Protein AF-A0A158PSX0-F1 (afdb_monomer_lite)

Radius of gyration: 42.14 Å; chains: 1; bounding box: 107×104×128 Å

InterPro domains:
  IPR002553 Clathrin/coatomer adaptor, adaptin-like, N-terminal [PF01602] (39-567)
  IPR009028 Coatomer/calthrin adaptor appendage, C-terminal subdomain [SSF55711] (798-900)
  IPR011989 Armadillo-like helical [G3DSA:1.25.10.10] (35-341)
  IPR011989 Armadillo-like helical [G3DSA:1.25.10.10] (358-566)
  IPR012295 TBP domain superfamily [G3DSA:3.30.310.10] (795-906)
  IPR013040 Coatomer, gamma subunit, appendage, Ig-like subdomain [PF08752] (646-793)
  IPR013041 Clathrin adaptor, appendage, Ig-like subdomain superfamily [SSF49348] (638-797)
  IPR016024 Armadillo-type fold [SSF48371] (42-582)
  IPR017106 Coatomer gamma subunit [PTHR10261] (19-898)
  IPR032154 Coatomer subunit gamma, C-terminal [PF16381] (796-896)
  IPR037067 Coatomer, gamma subunit, appendage domain superfamily [G3DSA:2.60.40.1480] (634-794)

Sequence (1135 aa):
MTREDINYNCRLSFNFLEMKRDKKDEENGGGNPFSNLDKTTVLQEARVFNETPINARRCSLILSKLLYLRQQGEAIGRTEATEAFFAVTKLWQSKDSNLRRLVYLAIKEFCDISNDVIIVTSSLTKDMTGREDVYRAPAIRALCCIIDGSMLQAIERYMKQAIVDRNSAVASAALVSSFHLLRKNPEVVRRWANEVQEAVSSDSEMLKIKWMLKKARFSNMVQFHALGLLYHIRSGDRLAVNKLVQKWSKSSLRSPFATCYLIRLATKLIEDDEAGTESPFFQFIESCLRHKCEMVIYEAASAIVRLPRTTSSELSPAISVLQLFCSSPKPALRFAAVRTLNKVSVKHPQAVTSCNVDLEQLITDQNRSIATLAITTLLKTGAESSVERLMKQISTFVNEISDEFKVVVIEAIRSLCSRYPRKHSTLMSFLATMLRDDGGFDYKKSIVDTIIAIIAENSDAKEAGLSHLCEFIEDCEHPVLATRILHLLGREAPTTSSPSRYIRFIYNRVILEATQVRAAAVSALAKFGAQCPDLRPSIQVLLKRCLLDSDDEVRDRATYFLSILETENPHLIANYILNGLQVSVLGLERAVEQYVTNGDYDKPFDLKIVPISALPLSITEVKKPSLSVEIISDKKEERKISRQEIYAEQLSAIPEFVTLGPLFKSSQPVALTDEVTEYSVMCVKHIFPQHVVLQFDCNNTLNDQLLENVYVELEQTPDTEGWLILHTIPLEKLPFGIQSTTYVLLKIPSTNAVTGTFSASLKFKVRDIDPATGEFEGDETYNDVFVLEEVEIMVADHVQPMQRTNFAVSWEQIGDRNENEDTYALSTVHTLQDAVRELIKCIGLGPCERSDHVTEGKNAHLLLLAGVFRGGHEVLAKARLALDSVDKTVTMNFIVSCFTKSFTRYHRIKHSNVEKQSYLKHKMSREGKITLDVTEANAVPSFDNIELALKGFQNNIFEDLKMSASGAKKLKLDCSRKEDFIGENINGSNDSKTISASGSTDSSIIRQKEKECNDSATYPTSCRFCGGMLRAIDKYREDQKLTLQCRNRECMKFNGVTSDKQAKQFLSEMAKPKAPHIDYGWYLSDPVKHSYGIFASHDSSDSEVDRSNVNVRPIIQDGNIMLRVFGQKRLVRLL

Foldseek 3Di:
DPPPVVVVVVVVVVVVVVVPDDDDDPPDDDDDPQPDDDPVVLLVQLCLLVDPPRDLVSNLVSLVNVVVCVVVVHDDAQVSLQVSLVSLLSLLVDPDLSSLLSSLVSLLSSLVSYPPSCVCLVVLLCQLPDPDPSRNLSSLQSNLSNDAPVCCVVCLVSLLCQCQDPDLSSNLSSLVSLVVVCVRPVPSSLVSLVSLVCQLVPPPPDDPDDDPDPRVVSSLSSNLSSLVSNCVSCVVPLVSLVVSLVVCLVVPGPRLNNLLVSLVSLLVNCVVVVPPCVDSSNVSLLVQCPDPDLSSVLSSLLSQLVHPPDDLVSNQSSLVSLLVQLPDPDVVSVLSSLVSLLSSLVVPLQSNLVSLVSLVVQCPPPDLSSNLSSLLSCLSNPDPVCVLVSLVSVLVCLVVDALVSLLSNLVSLLVSCLVPVVCLVSSLVSLLVVLPDDHDDVSNVSSLVSLVSNCVNDVVSVVVSLVSLLVCLVDPPDLVSLLLSLLVLLQRLLVDPCSPVSLVSLLVQLPPHDPSNVLSSLLSLLSNLLSPVVCVVVSLVSLVVQCPDPDPSSNVSSVVSNVQSVVVDNVSSCVPRQDADFFDPVQVVVQVVCVVVVPPPVDDRDCLLTAGHLDRPSDDDPPDDPPDPDPDDPPDDDPDDDPQNVVQVVQCVDPVRVPLGGFHDKDPWDWQDDPPDQKTWTWMWTDGLFKIKIKIWIAGQDLFKKWAFKWKDWDFDPLNVFKDWDDKATDGIHHHPDIDIIMTMITDGLALDQKGKIWMKIKTKIFTADSVPRHTPDPDIDIDIHTTHIDIRALLRQKAAHEHSDLPSVVVVQDDPQKDKDKDKQLPDLDPLVVLVVLCVRNNYYWYPPQSDDDPPDQWGKTKTWTAGRPGKIKIKIWIWGQDPPSSIIMIIIMITIRDPDDDPDPPPPPDDDDDDDDDDDDDDDDDDDDDDDDDDDPDPPSVSVVSNVVSSVVRSVVSSVCSRPVDDDDDDDDDDDDDDDDDDDDDDDDDDDDDDDDDDDDDDDDDDDDDDDDDDDDDQAQPVPRAGKAFDDCDDPVRWTWIDGPPPVDPDTRDTHNDPVVVVVRVVPDDDDDDDDDDDDDDDDDDDDDDDPDDDDDDDDPDDDPPPPDWDFDDDPNDTDTDDDDDPVVVVVD

Structure (mmCIF, N/CA/C/O backbone):
data_AF-A0A158PSX0-F1
#
_entry.id   AF-A0A158PSX0-F1
#
loop_
_atom_site.group_PDB
_atom_site.id
_atom_site.type_symbol
_atom_site.label_atom_id
_atom_site.label_alt_id
_atom_site.label_comp_id
_atom_site.label_asym_id
_atom_site.label_entity_id
_atom_site.label_seq_id
_atom_site.pdbx_PDB_ins_code
_atom_site.Cartn_x
_atom_site.Cartn_y
_atom_site.Cartn_z
_atom_site.occupancy
_atom_site.B_iso_or_equiv
_atom_site.auth_seq_id
_atom_site.auth_comp_id
_atom_site.auth_asym_id
_atom_site.auth_atom_id
_atom_site.pdbx_PDB_model_num
ATOM 1 N N . MET A 1 1 ? 17.293 -0.475 -20.024 1.00 29.22 1 MET A N 1
ATOM 2 C CA . MET A 1 1 ? 16.696 -0.212 -21.345 1.00 29.22 1 MET A CA 1
ATOM 3 C C . MET A 1 1 ? 15.699 -1.317 -21.612 1.00 29.22 1 MET A C 1
ATOM 5 O O . MET A 1 1 ? 16.102 -2.441 -21.907 1.00 29.22 1 MET A O 1
ATOM 9 N N . THR A 1 2 ? 14.421 -1.028 -21.395 1.00 22.58 2 THR A N 1
ATOM 10 C CA . THR A 1 2 ? 13.324 -1.911 -21.810 1.00 22.58 2 THR A CA 1
ATOM 11 C C . THR A 1 2 ? 13.070 -1.725 -23.311 1.00 22.58 2 THR A C 1
ATOM 13 O O . THR A 1 2 ? 13.724 -0.919 -23.976 1.00 22.58 2 THR A O 1
ATOM 16 N N . ARG A 1 3 ? 12.153 -2.514 -23.880 1.00 22.44 3 ARG A N 1
ATOM 17 C CA . ARG A 1 3 ? 11.848 -2.520 -25.324 1.00 22.44 3 ARG A CA 1
ATOM 18 C C . ARG A 1 3 ? 11.277 -1.176 -25.823 1.00 22.44 3 ARG A C 1
ATOM 20 O O . ARG A 1 3 ? 11.329 -0.897 -27.015 1.00 22.44 3 ARG A O 1
ATOM 27 N N . GLU A 1 4 ? 10.776 -0.346 -24.909 1.00 24.80 4 GLU A N 1
ATOM 28 C CA . GLU A 1 4 ? 10.040 0.896 -25.175 1.00 24.80 4 GLU A CA 1
ATOM 29 C C . GLU A 1 4 ? 10.957 2.107 -25.422 1.00 24.80 4 GLU A C 1
ATOM 31 O O . GLU A 1 4 ? 10.707 2.875 -26.353 1.00 24.80 4 GLU A O 1
ATOM 36 N N . ASP A 1 5 ? 12.070 2.231 -24.681 1.00 25.22 5 ASP A N 1
ATOM 37 C CA . ASP A 1 5 ? 13.040 3.340 -24.808 1.00 25.22 5 ASP A CA 1
ATOM 38 C C . ASP A 1 5 ? 13.594 3.486 -26.243 1.00 25.22 5 ASP A C 1
ATOM 40 O O . ASP A 1 5 ? 13.945 4.577 -26.700 1.00 25.22 5 ASP A O 1
ATOM 44 N N . ILE A 1 6 ? 13.698 2.368 -26.968 1.00 31.47 6 ILE A N 1
ATOM 45 C CA . ILE A 1 6 ? 14.295 2.304 -28.309 1.00 31.47 6 ILE A CA 1
ATOM 46 C C . ILE A 1 6 ? 13.273 2.690 -29.393 1.00 31.47 6 ILE A C 1
ATOM 48 O O . ILE A 1 6 ? 13.638 3.367 -30.360 1.00 31.47 6 ILE A O 1
ATOM 52 N N . ASN A 1 7 ? 11.989 2.358 -29.213 1.00 26.84 7 ASN A N 1
ATOM 53 C CA . ASN A 1 7 ? 10.926 2.707 -30.165 1.00 26.84 7 ASN A CA 1
ATOM 54 C C . ASN A 1 7 ? 10.713 4.228 -30.279 1.00 26.84 7 ASN A C 1
ATOM 56 O O . ASN A 1 7 ? 10.359 4.727 -31.351 1.00 26.84 7 ASN A O 1
ATOM 60 N N . TYR A 1 8 ? 11.030 4.995 -29.230 1.00 27.66 8 TYR A N 1
ATOM 61 C CA . TYR A 1 8 ? 10.954 6.461 -29.256 1.00 27.66 8 TYR A CA 1
ATOM 62 C C . TYR A 1 8 ? 11.881 7.114 -30.306 1.00 27.66 8 TYR A C 1
ATOM 64 O O . TYR A 1 8 ? 11.548 8.162 -30.862 1.00 27.66 8 TYR A O 1
ATOM 72 N N . ASN A 1 9 ? 13.011 6.482 -30.655 1.00 25.59 9 ASN A N 1
ATOM 73 C CA . ASN A 1 9 ? 13.913 6.987 -31.701 1.00 25.59 9 ASN A CA 1
ATOM 74 C C . ASN A 1 9 ? 13.383 6.769 -33.133 1.00 25.59 9 ASN A C 1
ATOM 76 O O . ASN A 1 9 ? 13.791 7.490 -34.050 1.00 25.59 9 ASN A O 1
ATOM 80 N N . CYS A 1 10 ? 12.453 5.830 -33.345 1.00 27.59 10 CYS A N 1
ATOM 81 C CA . CYS A 1 10 ? 11.792 5.683 -34.645 1.00 27.59 10 CYS A CA 1
ATOM 82 C C . CYS A 1 10 ? 10.805 6.836 -34.896 1.00 27.59 10 CYS A C 1
ATOM 84 O O . CYS A 1 10 ? 10.826 7.411 -35.984 1.00 27.59 10 CYS A O 1
ATOM 86 N N . ARG A 1 11 ? 10.053 7.276 -33.871 1.00 28.58 11 ARG A N 1
ATOM 87 C CA . ARG A 1 11 ? 9.172 8.463 -33.958 1.00 28.58 11 ARG A CA 1
ATOM 88 C C . ARG A 1 11 ? 9.933 9.735 -34.361 1.00 28.58 11 ARG A C 1
ATOM 90 O O . ARG A 1 11 ? 9.514 10.444 -35.269 1.00 28.58 11 ARG A O 1
ATOM 97 N N . LEU A 1 12 ? 11.098 9.989 -33.759 1.00 25.83 12 LEU A N 1
ATOM 98 C CA . LEU A 1 12 ? 11.924 11.169 -34.074 1.00 25.83 12 LEU A CA 1
ATOM 99 C C . LEU A 1 12 ? 12.511 11.176 -35.498 1.00 25.83 12 LEU A C 1
ATOM 101 O O . LEU A 1 12 ? 12.904 12.235 -35.988 1.00 25.83 12 LEU A O 1
ATOM 105 N N . SER A 1 13 ? 12.579 10.022 -36.166 1.00 27.44 13 SER A N 1
ATOM 106 C CA . SER A 1 13 ? 13.157 9.918 -37.511 1.00 27.44 13 SER A CA 1
ATOM 107 C C . SER A 1 13 ? 12.207 10.406 -38.614 1.00 27.44 13 SER A C 1
ATOM 109 O O . SER A 1 13 ? 12.687 10.848 -39.656 1.00 27.44 13 SER A O 1
ATOM 111 N N . PHE A 1 14 ? 10.887 10.385 -38.382 1.00 30.09 14 PHE A N 1
ATOM 112 C CA . PHE A 1 14 ? 9.891 10.921 -39.321 1.00 30.09 14 PHE A CA 1
ATOM 113 C C . PHE A 1 14 ? 9.775 12.451 -39.240 1.00 30.09 14 PHE A C 1
ATOM 115 O O . PHE A 1 14 ? 9.845 13.119 -40.272 1.00 30.09 14 PHE A O 1
ATOM 122 N N . ASN A 1 15 ? 9.731 13.029 -38.033 1.00 28.03 15 ASN A N 1
ATOM 123 C CA . ASN A 1 15 ? 9.603 14.485 -37.844 1.00 28.03 15 ASN A CA 1
ATOM 124 C C . ASN A 1 15 ? 10.782 15.290 -38.438 1.00 28.03 15 ASN A C 1
ATOM 126 O O . ASN A 1 15 ? 10.666 16.489 -38.683 1.00 28.03 15 ASN A O 1
ATOM 130 N N . PHE A 1 16 ? 11.927 14.652 -38.710 1.00 26.77 16 PHE A N 1
ATOM 131 C CA . PHE A 1 16 ? 13.068 15.314 -39.353 1.00 26.77 16 PHE A CA 1
ATOM 132 C C . PHE A 1 16 ? 12.893 15.544 -40.868 1.00 26.77 16 PHE A C 1
ATOM 134 O O . PHE A 1 16 ? 13.705 16.260 -41.458 1.00 26.77 16 PHE A O 1
ATOM 141 N N . LEU A 1 17 ? 11.859 14.970 -41.505 1.00 31.27 17 LEU A N 1
ATOM 142 C CA . LEU A 1 17 ? 11.510 15.264 -42.903 1.00 31.27 17 LEU A CA 1
ATOM 143 C C . LEU A 1 17 ? 10.581 16.481 -43.066 1.00 31.27 17 LEU A C 1
ATOM 145 O O . LEU A 1 17 ? 10.558 17.060 -44.150 1.00 31.27 17 LEU A O 1
ATOM 149 N N . GLU A 1 18 ? 9.857 16.904 -42.024 1.00 31.00 18 GLU A N 1
ATOM 150 C CA . GLU A 1 18 ? 8.931 18.049 -42.107 1.00 31.00 18 GLU A CA 1
ATOM 151 C C . GLU A 1 18 ? 9.641 19.411 -42.089 1.00 31.00 18 GLU A C 1
ATOM 153 O O . GLU A 1 18 ? 9.178 20.357 -42.721 1.00 31.00 18 GLU A O 1
ATOM 158 N N . MET A 1 19 ? 10.815 19.524 -41.457 1.00 27.30 19 MET A N 1
ATOM 159 C CA . MET A 1 19 ? 11.544 20.800 -41.313 1.00 27.30 19 MET A CA 1
ATOM 160 C C . MET A 1 19 ? 12.261 21.295 -42.593 1.00 27.30 19 MET A C 1
ATOM 162 O O . MET A 1 19 ? 13.261 22.012 -42.514 1.00 27.30 19 MET A O 1
ATOM 166 N N . LYS A 1 20 ? 11.773 20.916 -43.782 1.00 31.61 20 LYS A N 1
ATOM 167 C CA . LYS A 1 20 ? 12.203 21.445 -45.090 1.00 31.61 20 LYS A CA 1
ATOM 168 C C . LYS A 1 20 ? 11.031 21.627 -46.066 1.00 31.61 20 LYS A C 1
ATOM 170 O O . LYS A 1 20 ? 11.037 21.110 -47.183 1.00 31.61 20 LYS A O 1
ATOM 175 N N . ARG A 1 21 ? 10.058 22.445 -45.667 1.00 33.69 21 ARG A N 1
ATOM 176 C CA . ARG A 1 21 ? 9.257 23.247 -46.601 1.00 33.69 21 ARG A CA 1
ATOM 177 C C . ARG A 1 21 ? 9.381 24.714 -46.213 1.00 33.69 21 ARG A C 1
ATOM 179 O O . ARG A 1 21 ? 9.180 25.064 -45.054 1.00 33.69 21 ARG A O 1
ATOM 186 N N . ASP A 1 22 ? 9.790 25.536 -47.173 1.00 33.25 22 ASP A N 1
ATOM 187 C CA . ASP A 1 22 ? 9.881 26.982 -46.991 1.00 33.25 22 ASP A CA 1
ATOM 188 C C . ASP A 1 22 ? 8.488 27.599 -46.843 1.00 33.25 22 ASP A C 1
ATOM 190 O O . ASP A 1 22 ? 7.502 27.075 -47.358 1.00 33.25 22 ASP A O 1
ATOM 194 N N . LYS A 1 23 ? 8.420 28.729 -46.134 1.00 36.97 23 LYS A N 1
ATOM 195 C CA . LYS A 1 23 ? 7.178 29.450 -45.832 1.00 36.97 23 LYS A CA 1
ATOM 196 C C . LYS A 1 23 ? 6.490 29.983 -47.095 1.00 36.97 23 LYS A C 1
ATOM 198 O O . LYS A 1 23 ? 6.769 31.107 -47.514 1.00 36.97 23 LYS A O 1
ATOM 203 N N . LYS A 1 24 ? 5.559 29.203 -47.639 1.00 35.16 24 LYS A N 1
ATOM 204 C CA . LYS A 1 24 ? 4.364 29.622 -48.390 1.00 35.16 24 LYS A CA 1
ATOM 205 C C . LYS A 1 24 ? 3.408 28.425 -48.485 1.00 35.16 24 LYS A C 1
ATOM 207 O O . LYS A 1 24 ? 3.867 27.290 -48.417 1.00 35.16 24 LYS A O 1
ATOM 212 N N . ASP A 1 25 ? 2.117 28.720 -48.637 1.00 35.06 25 ASP A N 1
ATOM 213 C CA . ASP A 1 25 ? 0.986 27.779 -48.756 1.00 35.06 25 ASP A CA 1
ATOM 214 C C . ASP A 1 25 ? 0.400 27.277 -47.410 1.00 35.06 25 ASP A C 1
ATOM 216 O O . ASP A 1 25 ? 0.488 26.101 -47.067 1.00 35.06 25 ASP A O 1
ATOM 220 N N . GLU A 1 26 ? -0.258 28.180 -46.663 1.00 36.22 26 GLU A N 1
ATOM 221 C CA . GLU A 1 26 ? -1.036 27.887 -45.433 1.00 36.22 26 GLU A CA 1
ATOM 222 C C . GLU A 1 26 ? -2.577 27.883 -45.640 1.00 36.22 26 GLU A C 1
ATOM 224 O O . GLU A 1 26 ? -3.328 27.852 -44.671 1.00 36.22 26 GLU A O 1
ATOM 229 N N . GLU A 1 27 ? -3.081 27.876 -46.884 1.00 38.09 27 GLU A N 1
ATOM 230 C CA . GLU A 1 27 ? -4.527 28.018 -47.192 1.00 38.09 27 GLU A CA 1
ATOM 231 C C . GLU A 1 27 ? -5.220 26.768 -47.782 1.00 38.09 27 GLU A C 1
ATOM 233 O O . GLU A 1 27 ? -6.291 26.867 -48.376 1.00 38.09 27 GLU A O 1
ATOM 238 N N . ASN A 1 28 ? -4.670 25.563 -47.598 1.00 37.03 28 ASN A N 1
ATOM 239 C CA . ASN A 1 28 ? -5.416 24.319 -47.842 1.00 37.03 28 ASN A CA 1
ATOM 240 C C . ASN A 1 28 ? -5.239 23.337 -46.678 1.00 37.03 28 ASN A C 1
ATOM 242 O O . ASN A 1 28 ? -4.120 23.073 -46.243 1.00 37.03 28 ASN A O 1
ATOM 246 N N . GLY A 1 29 ? -6.359 22.803 -46.177 1.00 41.03 29 GLY A N 1
ATOM 247 C CA . GLY A 1 29 ? -6.425 22.045 -44.925 1.00 41.03 29 GLY A CA 1
ATOM 248 C C . GLY A 1 29 ? -5.449 20.866 -44.856 1.00 41.03 29 GLY A C 1
ATOM 249 O O . GLY A 1 29 ? -5.535 19.925 -45.646 1.00 41.03 29 GLY A O 1
ATOM 250 N N . GLY A 1 30 ? -4.548 20.906 -43.871 1.00 40.28 30 GLY A N 1
ATOM 251 C CA . GLY A 1 30 ? -3.491 19.917 -43.645 1.00 40.28 30 GLY A CA 1
ATOM 252 C C . GLY A 1 30 ? -3.979 18.576 -43.089 1.00 40.28 30 GLY A C 1
ATOM 253 O O . GLY A 1 30 ? -3.602 18.189 -41.986 1.00 40.28 30 GLY A 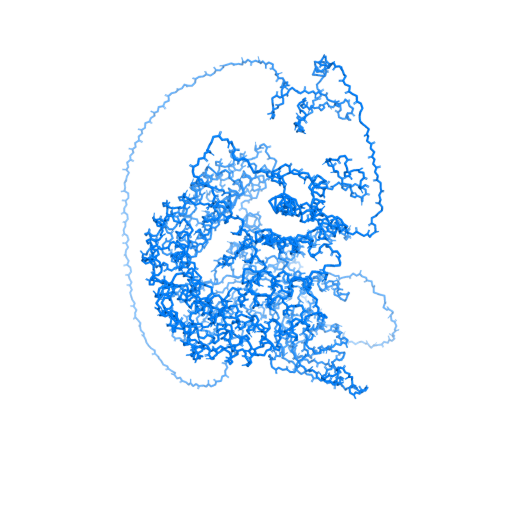O 1
ATOM 254 N N . GLY A 1 31 ? -4.796 17.848 -43.850 1.00 52.03 31 GLY A N 1
ATOM 255 C CA . GLY A 1 31 ? -5.045 16.427 -43.602 1.00 52.03 31 GLY A CA 1
ATOM 256 C C . GLY A 1 31 ? -3.795 15.586 -43.889 1.00 52.03 31 GLY A C 1
ATOM 257 O O . GLY A 1 31 ? -3.012 15.910 -44.782 1.00 52.03 31 GLY A O 1
ATOM 258 N N . ASN A 1 32 ? -3.603 14.485 -43.154 1.00 62.62 32 ASN A N 1
ATOM 259 C CA . ASN A 1 32 ? -2.499 13.556 -43.417 1.00 62.62 32 ASN A CA 1
ATOM 260 C C . ASN A 1 32 ? -2.625 12.984 -44.852 1.00 62.62 32 ASN A C 1
ATOM 262 O O . ASN A 1 32 ? -3.632 12.332 -45.130 1.00 62.62 32 ASN A O 1
ATOM 266 N N . PRO A 1 33 ? -1.624 13.148 -45.746 1.00 65.88 33 PRO A N 1
ATOM 267 C CA . PRO A 1 33 ? -1.690 12.675 -47.136 1.00 65.88 33 PRO A CA 1
ATOM 268 C C . PRO A 1 33 ? -1.884 11.162 -47.320 1.00 65.88 33 PRO A C 1
ATOM 270 O O . PRO A 1 33 ? -2.112 10.709 -48.440 1.00 65.88 33 PRO A O 1
ATOM 273 N N . PHE A 1 34 ? -1.747 10.379 -46.248 1.00 72.75 34 PHE A N 1
ATOM 274 C CA . PHE A 1 34 ? -1.834 8.919 -46.248 1.00 72.75 34 PHE A CA 1
ATOM 275 C C . PHE A 1 34 ? -3.077 8.375 -45.518 1.00 72.75 34 PHE A C 1
ATOM 277 O O . PHE A 1 34 ? -3.203 7.166 -45.370 1.00 72.75 34 PHE A O 1
ATOM 284 N N . SER A 1 35 ? -4.008 9.232 -45.078 1.00 63.44 35 SER A N 1
ATOM 285 C CA . SER A 1 35 ? -5.142 8.836 -44.219 1.00 63.44 35 SER A CA 1
ATOM 286 C C . SER A 1 35 ? -6.148 7.853 -44.836 1.00 63.44 35 SER A C 1
ATOM 288 O O . SER A 1 35 ? -6.858 7.199 -44.082 1.00 63.44 35 SER A O 1
ATOM 290 N N . ASN A 1 36 ? -6.204 7.734 -46.168 1.00 72.81 36 ASN A N 1
ATOM 291 C CA . ASN A 1 36 ? -7.168 6.903 -46.907 1.00 72.81 36 ASN A CA 1
ATOM 292 C C . ASN A 1 36 ? -6.468 5.968 -47.918 1.00 72.81 36 ASN A C 1
ATOM 294 O O . ASN A 1 36 ? -6.806 5.956 -49.103 1.00 72.81 36 ASN A O 1
ATOM 298 N N . LEU A 1 37 ? -5.432 5.244 -47.491 1.00 81.25 37 LEU A N 1
ATOM 299 C CA . LEU A 1 37 ? -4.748 4.259 -48.337 1.00 81.25 37 LEU A CA 1
ATOM 300 C C . LEU A 1 37 ? -5.456 2.898 -48.290 1.00 81.25 37 LEU A C 1
ATOM 302 O O . LEU A 1 37 ? -5.758 2.403 -47.212 1.00 81.25 37 LEU A O 1
ATOM 306 N N . ASP A 1 38 ? -5.646 2.266 -49.450 1.00 82.56 38 ASP A N 1
ATOM 307 C CA . ASP A 1 38 ? -6.087 0.868 -49.546 1.00 82.56 38 ASP A CA 1
ATOM 308 C C . ASP A 1 38 ? -4.892 -0.073 -49.768 1.00 82.56 38 ASP A C 1
ATOM 310 O O . ASP A 1 38 ? -4.118 0.105 -50.716 1.00 82.56 38 ASP A O 1
ATOM 314 N N . LYS A 1 39 ? -4.777 -1.125 -48.952 1.00 84.50 39 LYS A N 1
ATOM 315 C CA . LYS A 1 39 ? -3.715 -2.136 -49.048 1.00 84.50 39 LYS A CA 1
ATOM 316 C C . LYS A 1 39 ? -3.560 -2.743 -50.431 1.00 84.50 39 LYS A C 1
ATOM 318 O O . LYS A 1 39 ? -2.427 -2.911 -50.889 1.00 84.50 39 LYS A O 1
ATOM 323 N N . THR A 1 40 ? -4.659 -3.080 -51.105 1.00 84.69 40 THR A N 1
ATOM 324 C CA . THR A 1 40 ? -4.570 -3.754 -52.407 1.00 84.69 40 THR A CA 1
ATOM 325 C C . THR A 1 40 ? -3.977 -2.822 -53.462 1.00 84.69 40 THR A C 1
ATOM 327 O O . THR A 1 40 ? -3.086 -3.238 -54.205 1.00 84.69 40 THR A O 1
ATOM 330 N N . THR A 1 41 ? -4.357 -1.538 -53.461 1.00 86.19 41 THR A N 1
ATOM 331 C CA . THR A 1 41 ? -3.760 -0.526 -54.345 1.00 86.19 41 THR A CA 1
ATOM 332 C C . THR A 1 41 ? -2.277 -0.306 -54.050 1.00 86.19 41 THR A C 1
ATOM 334 O O . THR A 1 41 ? -1.474 -0.277 -54.980 1.00 86.19 41 THR A O 1
ATOM 337 N N . VAL A 1 42 ? -1.871 -0.219 -52.778 1.00 86.56 42 VAL A N 1
ATOM 338 C CA . VAL A 1 42 ? -0.469 0.046 -52.410 1.00 86.56 42 VAL A CA 1
ATOM 339 C C . VAL A 1 42 ? 0.441 -1.156 -52.706 1.00 86.56 42 VAL A C 1
ATOM 341 O O . VAL A 1 42 ? 1.556 -0.971 -53.201 1.00 86.56 42 VAL A O 1
ATOM 344 N N . LEU A 1 43 ? -0.027 -2.392 -52.493 1.00 85.81 43 LEU A N 1
ATOM 345 C CA . LEU A 1 43 ? 0.703 -3.603 -52.898 1.00 85.81 43 LEU A CA 1
ATOM 346 C C . LEU A 1 43 ? 0.799 -3.740 -54.429 1.00 85.81 43 LEU A C 1
ATOM 348 O O . LEU A 1 43 ? 1.819 -4.199 -54.944 1.00 85.81 43 LEU A O 1
ATOM 352 N N . GLN A 1 44 ? -0.211 -3.293 -55.183 1.00 85.50 44 GLN A N 1
ATOM 353 C CA . GLN A 1 44 ? -0.120 -3.213 -56.645 1.00 85.50 44 GLN A CA 1
ATOM 354 C C . GLN A 1 44 ? 0.864 -2.124 -57.101 1.00 85.50 44 GLN A C 1
ATOM 356 O O . GLN A 1 44 ? 1.682 -2.382 -57.987 1.00 85.50 44 GLN A O 1
ATOM 361 N N . GLU A 1 45 ? 0.857 -0.942 -56.473 1.00 86.75 45 GLU A N 1
ATOM 362 C CA . GLU A 1 45 ? 1.843 0.119 -56.723 1.00 86.75 45 GLU A CA 1
ATOM 363 C C . GLU A 1 45 ? 3.280 -0.353 -56.441 1.00 86.75 45 GLU A C 1
ATOM 365 O O . GLU A 1 45 ? 4.196 0.025 -57.171 1.00 86.75 45 GLU A O 1
ATOM 370 N N . ALA A 1 46 ? 3.501 -1.228 -55.453 1.00 86.00 46 ALA A N 1
ATOM 371 C CA . ALA A 1 46 ? 4.822 -1.784 -55.136 1.00 86.00 46 ALA A CA 1
ATOM 372 C C . ALA A 1 46 ? 5.487 -2.521 -56.319 1.00 86.00 46 ALA A C 1
ATOM 374 O O . ALA A 1 46 ? 6.714 -2.641 -56.369 1.00 86.00 46 ALA A O 1
ATOM 375 N N . ARG A 1 47 ? 4.717 -2.946 -57.334 1.00 84.25 47 ARG A N 1
ATOM 376 C CA . ARG A 1 47 ? 5.259 -3.528 -58.576 1.00 84.25 47 ARG A CA 1
ATOM 377 C C . ARG A 1 47 ? 6.191 -2.570 -59.327 1.00 84.25 47 ARG A C 1
ATOM 379 O O . ARG A 1 47 ? 7.097 -3.051 -60.006 1.00 84.25 47 ARG A O 1
ATOM 386 N N . VAL A 1 48 ? 6.038 -1.254 -59.138 1.00 87.69 48 VAL A N 1
ATOM 387 C CA . VAL A 1 48 ? 6.917 -0.192 -59.670 1.00 87.69 48 VAL A CA 1
ATOM 388 C C . VAL A 1 48 ? 8.379 -0.379 -59.246 1.00 87.69 48 VAL A C 1
ATOM 390 O O . VAL A 1 48 ? 9.282 0.026 -59.971 1.00 87.69 48 VAL A O 1
ATOM 393 N N . PHE A 1 49 ? 8.656 -1.054 -58.124 1.00 89.12 49 PHE A N 1
ATOM 394 C CA . PHE A 1 49 ? 10.030 -1.351 -57.692 1.00 89.12 49 PHE A CA 1
ATOM 395 C C . PHE A 1 49 ? 10.787 -2.299 -58.647 1.00 89.12 49 PHE A C 1
ATOM 397 O O . PHE A 1 49 ? 12.005 -2.435 -58.542 1.00 89.12 49 PHE A O 1
ATOM 404 N N . ASN A 1 50 ? 10.079 -2.945 -59.581 1.00 85.75 50 ASN A N 1
ATOM 405 C CA . ASN A 1 50 ? 10.658 -3.778 -60.636 1.00 85.75 50 ASN A CA 1
ATOM 406 C C . ASN A 1 50 ? 10.975 -3.002 -61.932 1.00 85.75 50 ASN A C 1
ATOM 408 O O . ASN A 1 50 ? 11.575 -3.589 -62.830 1.00 85.75 50 ASN A O 1
ATOM 412 N N . GLU A 1 51 ? 10.566 -1.732 -62.060 1.00 85.56 51 GLU A N 1
ATOM 413 C CA . GLU A 1 51 ? 10.821 -0.913 -63.255 1.00 85.56 51 GLU A CA 1
ATOM 414 C C . GLU A 1 51 ? 12.323 -0.610 -63.414 1.00 85.56 51 GLU A C 1
ATOM 416 O O . GLU A 1 51 ? 12.999 -0.186 -62.474 1.00 85.56 51 GLU A O 1
ATOM 421 N N . THR A 1 52 ? 12.847 -0.766 -64.631 1.00 81.38 52 THR A N 1
ATOM 422 C CA . THR A 1 52 ? 14.197 -0.336 -65.017 1.00 81.38 52 THR A CA 1
ATOM 423 C C . THR A 1 52 ? 14.097 0.713 -66.135 1.00 81.38 52 THR A C 1
ATOM 425 O O . THR A 1 52 ? 13.566 0.404 -67.200 1.00 81.38 52 THR A O 1
ATOM 428 N N . PRO A 1 53 ? 14.596 1.954 -65.945 1.00 81.56 53 PRO A N 1
ATOM 429 C CA . PRO A 1 53 ? 15.321 2.484 -64.783 1.00 81.56 53 PRO A CA 1
ATOM 430 C C . PRO A 1 53 ? 14.423 2.845 -63.580 1.00 81.56 53 PRO A C 1
ATOM 432 O O . PRO A 1 53 ? 13.319 3.358 -63.734 1.00 81.56 53 PRO A O 1
ATOM 435 N N . ILE A 1 54 ? 14.949 2.660 -62.363 1.00 87.06 54 ILE A N 1
ATOM 436 C CA . ILE A 1 54 ? 14.227 2.920 -61.105 1.00 87.06 54 ILE A CA 1
ATOM 437 C C . ILE A 1 54 ? 14.028 4.429 -60.877 1.00 87.06 54 ILE A C 1
ATOM 439 O O . ILE A 1 54 ? 14.991 5.176 -60.686 1.00 87.06 54 ILE A O 1
ATOM 443 N N . ASN A 1 55 ? 12.773 4.878 -60.779 1.00 87.88 55 ASN A N 1
ATOM 444 C CA . ASN A 1 55 ? 12.444 6.250 -60.380 1.00 87.88 55 ASN A CA 1
ATOM 445 C C . ASN A 1 55 ? 12.454 6.399 -58.847 1.00 87.88 55 ASN A C 1
ATOM 447 O O . ASN A 1 55 ? 11.487 6.051 -58.164 1.00 87.88 55 ASN A O 1
ATOM 451 N N . ALA A 1 56 ? 13.534 6.963 -58.298 1.00 86.38 56 ALA A N 1
ATOM 452 C CA . ALA A 1 56 ? 13.736 7.043 -56.851 1.00 86.38 56 ALA A CA 1
ATOM 453 C C . ALA A 1 56 ? 12.656 7.842 -56.096 1.00 86.38 56 ALA A C 1
ATOM 455 O O . ALA A 1 56 ? 12.287 7.463 -54.982 1.00 86.38 56 ALA A O 1
ATOM 456 N N . ARG A 1 57 ? 12.104 8.910 -56.693 1.00 86.56 57 ARG A N 1
ATOM 457 C CA . ARG A 1 57 ? 11.068 9.747 -56.060 1.00 86.56 57 ARG A CA 1
ATOM 458 C C . ARG A 1 57 ? 9.729 9.011 -55.977 1.00 86.56 57 ARG A C 1
ATOM 460 O O . ARG A 1 57 ? 9.097 9.025 -54.924 1.00 86.56 57 ARG A O 1
ATOM 467 N N . ARG A 1 58 ? 9.331 8.328 -57.059 1.00 87.50 58 ARG A N 1
ATOM 468 C CA . ARG A 1 58 ? 8.112 7.500 -57.109 1.00 87.50 58 ARG A CA 1
ATOM 469 C C . ARG A 1 58 ? 8.217 6.310 -56.152 1.00 87.50 58 ARG A C 1
ATOM 471 O O . ARG A 1 58 ? 7.314 6.098 -55.351 1.00 87.50 58 ARG A O 1
ATOM 478 N N . CYS A 1 59 ? 9.352 5.605 -56.160 1.00 89.19 59 CYS A N 1
ATOM 479 C CA . CYS A 1 59 ? 9.575 4.464 -55.269 1.00 89.19 59 CYS A CA 1
ATOM 480 C C . CYS A 1 59 ? 9.581 4.873 -53.789 1.00 89.19 59 CYS A C 1
ATOM 482 O O . CYS A 1 59 ? 8.992 4.177 -52.971 1.00 89.19 59 CYS A O 1
ATOM 484 N N . SER A 1 60 ? 10.177 6.022 -53.444 1.00 88.88 60 SER A N 1
ATOM 485 C CA . SER A 1 60 ? 10.179 6.529 -52.062 1.00 88.88 60 SER A CA 1
ATOM 486 C C . SER A 1 60 ? 8.767 6.820 -51.546 1.00 88.88 60 SER A C 1
ATOM 488 O O . SER A 1 60 ? 8.474 6.540 -50.389 1.00 88.88 60 SER A O 1
ATOM 490 N N . LEU A 1 61 ? 7.876 7.354 -52.391 1.00 88.81 61 LEU A N 1
ATOM 491 C CA . LEU A 1 61 ? 6.486 7.615 -52.009 1.00 88.81 61 LEU A CA 1
ATOM 492 C C . LEU A 1 61 ? 5.721 6.310 -51.742 1.00 88.81 61 LEU A C 1
ATOM 494 O O . LEU A 1 61 ? 5.084 6.183 -50.701 1.00 88.81 61 LEU A O 1
ATOM 498 N N . ILE A 1 62 ? 5.823 5.336 -52.650 1.00 88.62 62 ILE A N 1
ATOM 499 C CA . ILE A 1 62 ? 5.145 4.034 -52.533 1.00 88.62 62 ILE A CA 1
ATOM 500 C C . ILE A 1 62 ? 5.677 3.252 -51.321 1.00 88.62 62 ILE A C 1
ATOM 502 O O . ILE A 1 62 ? 4.906 2.665 -50.566 1.00 88.62 62 ILE A O 1
ATOM 506 N N . LEU A 1 63 ? 6.988 3.302 -51.068 1.00 88.88 63 LEU A N 1
ATOM 507 C CA . LEU A 1 63 ? 7.593 2.650 -49.906 1.00 88.88 63 LEU A CA 1
ATOM 508 C C . LEU A 1 63 ? 7.165 3.303 -48.580 1.00 88.88 63 LEU A C 1
ATOM 510 O O . LEU A 1 63 ? 6.940 2.598 -47.600 1.00 88.88 63 LEU A O 1
ATOM 514 N N . SER A 1 64 ? 6.967 4.626 -48.560 1.00 90.06 64 SER A N 1
ATOM 515 C CA . SER A 1 64 ? 6.363 5.323 -47.416 1.00 90.06 64 SER A CA 1
ATOM 516 C C . SER A 1 64 ? 4.896 4.937 -47.197 1.00 90.06 64 SER A C 1
ATOM 518 O O . SER A 1 64 ? 4.502 4.759 -46.048 1.00 90.06 64 SER A O 1
ATOM 520 N N . LYS A 1 65 ? 4.103 4.742 -48.265 1.00 88.62 65 LYS A N 1
ATOM 521 C CA . LYS A 1 65 ? 2.728 4.212 -48.160 1.00 88.62 65 LYS A CA 1
ATOM 522 C C . LYS A 1 65 ? 2.716 2.818 -47.513 1.00 88.62 65 LYS A C 1
ATOM 524 O O . LYS A 1 65 ? 1.981 2.608 -46.557 1.00 88.62 65 LYS A O 1
ATOM 529 N N . LEU A 1 66 ? 3.565 1.893 -47.979 1.00 87.06 66 LEU A N 1
ATOM 530 C CA . LEU A 1 66 ? 3.684 0.535 -47.414 1.00 87.06 66 LEU A CA 1
ATOM 531 C C . LEU A 1 66 ? 4.039 0.549 -45.919 1.00 87.06 66 LEU A C 1
ATOM 533 O O . LEU A 1 66 ? 3.426 -0.162 -45.124 1.00 87.06 66 LEU A O 1
ATOM 537 N N . LEU A 1 67 ? 5.013 1.378 -45.531 1.00 87.56 67 LEU A N 1
ATOM 538 C CA . LEU A 1 67 ? 5.418 1.546 -44.133 1.00 87.56 67 LEU A CA 1
ATOM 539 C C . LEU A 1 67 ? 4.299 2.148 -43.268 1.00 87.56 67 LEU A C 1
ATOM 541 O O . LEU A 1 67 ? 4.142 1.751 -42.116 1.00 87.56 67 LEU A O 1
ATOM 545 N N . TYR A 1 68 ? 3.511 3.075 -43.817 1.00 87.25 68 TYR A N 1
ATOM 546 C CA . TYR A 1 68 ? 2.376 3.679 -43.120 1.00 87.25 68 TYR A CA 1
ATOM 547 C C . TYR A 1 68 ? 1.264 2.659 -42.833 1.00 87.25 68 TYR A C 1
ATOM 549 O O . TYR A 1 68 ? 0.827 2.566 -41.688 1.00 87.25 68 TYR A O 1
ATOM 557 N N . LEU A 1 69 ? 0.880 1.837 -43.819 1.00 85.69 69 LEU A N 1
ATOM 558 C CA . LEU A 1 69 ? -0.107 0.760 -43.632 1.00 85.69 69 LEU A CA 1
ATOM 559 C C . LEU A 1 69 ? 0.326 -0.228 -42.536 1.00 85.69 69 LEU A C 1
ATOM 561 O O . LEU A 1 69 ? -0.436 -0.533 -41.618 1.00 85.69 69 LEU A O 1
ATOM 565 N N . ARG A 1 70 ? 1.597 -0.660 -42.562 1.00 82.56 70 ARG A N 1
ATOM 566 C CA . ARG A 1 70 ? 2.161 -1.536 -41.522 1.00 82.56 70 ARG A CA 1
ATOM 567 C C . ARG A 1 70 ? 2.109 -0.887 -40.133 1.00 82.56 70 ARG A C 1
ATOM 569 O O . ARG A 1 70 ? 1.814 -1.574 -39.157 1.00 82.56 70 ARG A O 1
ATOM 576 N N . GLN A 1 71 ? 2.369 0.420 -40.042 1.00 84.19 71 GLN A N 1
ATOM 577 C CA . GLN A 1 71 ? 2.345 1.184 -38.789 1.00 84.19 71 GLN A CA 1
ATOM 578 C C . GLN A 1 71 ? 0.923 1.453 -38.261 1.00 84.19 71 GLN A C 1
ATOM 580 O O . GLN A 1 71 ? 0.763 1.606 -37.049 1.00 84.19 71 GLN A O 1
ATOM 585 N N . GLN A 1 72 ? -0.100 1.474 -39.122 1.00 83.12 72 GLN A N 1
ATOM 586 C CA . GLN A 1 72 ? -1.512 1.488 -38.710 1.00 83.12 72 GLN A CA 1
ATOM 587 C C . GLN A 1 72 ? -2.001 0.136 -38.158 1.00 83.12 72 GLN A C 1
ATOM 589 O O . GLN A 1 72 ? -3.109 0.063 -37.638 1.00 83.12 72 GLN A O 1
ATOM 594 N N . GLY A 1 73 ? -1.180 -0.919 -38.226 1.00 76.81 73 GLY A N 1
ATOM 595 C CA . GLY A 1 73 ? -1.527 -2.255 -37.734 1.00 76.81 73 GLY A CA 1
ATOM 596 C C . GLY A 1 73 ? -2.198 -3.151 -38.776 1.00 76.81 73 GLY A C 1
ATOM 597 O O . GLY A 1 73 ? -2.693 -4.218 -38.425 1.00 76.81 73 GLY A O 1
ATOM 598 N N . GLU A 1 74 ? -2.207 -2.765 -40.055 1.00 81.62 74 GLU A N 1
ATOM 599 C CA . GLU A 1 74 ? -2.855 -3.572 -41.084 1.00 81.62 74 GLU A CA 1
ATOM 600 C C . GLU A 1 74 ? -2.107 -4.895 -41.342 1.00 81.62 74 GLU A C 1
ATOM 602 O O . GLU A 1 74 ? -0.881 -4.940 -41.500 1.00 81.62 74 GLU A O 1
ATOM 607 N N . ALA A 1 75 ? -2.862 -5.996 -41.389 1.00 78.25 75 ALA A N 1
ATOM 608 C CA . ALA A 1 75 ? -2.324 -7.342 -41.537 1.00 78.25 75 ALA A CA 1
ATOM 609 C C . ALA A 1 75 ? -1.911 -7.636 -42.992 1.00 78.25 75 ALA A C 1
ATOM 611 O O . ALA A 1 75 ? -2.734 -7.961 -43.854 1.00 78.25 75 ALA A O 1
ATOM 612 N N . ILE A 1 76 ? -0.607 -7.560 -43.263 1.00 84.44 76 ILE A N 1
ATOM 613 C CA . ILE A 1 76 ? 0.005 -8.025 -44.515 1.00 84.44 76 ILE A CA 1
ATOM 614 C C . ILE A 1 76 ? 0.308 -9.525 -44.374 1.00 84.44 76 ILE A C 1
ATOM 616 O O . ILE A 1 76 ? 0.975 -9.943 -43.427 1.00 84.44 76 ILE A O 1
ATOM 620 N N . GLY A 1 77 ? -0.201 -10.350 -45.292 1.00 86.81 77 GLY A N 1
ATOM 621 C CA . GLY A 1 77 ? 0.001 -11.799 -45.278 1.00 86.81 77 GLY A CA 1
ATOM 622 C C . GLY A 1 77 ? 1.447 -12.182 -45.604 1.00 86.81 77 GLY A C 1
ATOM 623 O O . GLY A 1 77 ? 2.144 -11.447 -46.298 1.00 86.81 77 GLY A O 1
ATOM 624 N N . ARG A 1 78 ? 1.913 -13.354 -45.147 1.00 87.69 78 ARG A N 1
ATOM 625 C CA . ARG A 1 78 ? 3.319 -13.781 -45.343 1.00 87.69 78 ARG A CA 1
ATOM 626 C C . ARG A 1 78 ? 3.752 -13.823 -46.812 1.00 87.69 78 ARG A C 1
ATOM 628 O O . ARG A 1 78 ? 4.883 -13.460 -47.120 1.00 87.69 78 ARG A O 1
ATOM 635 N N . THR A 1 79 ? 2.866 -14.233 -47.718 1.00 88.31 79 THR A N 1
ATOM 636 C CA . THR A 1 79 ? 3.115 -14.240 -49.169 1.00 88.31 79 THR A CA 1
ATOM 637 C C . THR A 1 79 ? 3.254 -12.821 -49.721 1.00 88.31 79 THR A C 1
ATOM 639 O O . THR A 1 79 ? 4.284 -12.499 -50.304 1.00 88.31 79 THR A O 1
ATOM 642 N N . GLU A 1 80 ? 2.279 -11.951 -49.446 1.00 87.81 80 GLU A N 1
ATOM 643 C CA . GLU A 1 80 ? 2.279 -10.531 -49.837 1.00 87.81 80 GLU A CA 1
ATOM 644 C C . GLU A 1 80 ? 3.516 -9.789 -49.300 1.00 87.81 80 GLU A C 1
ATOM 646 O O . GLU A 1 80 ? 4.161 -9.036 -50.027 1.00 87.81 80 GLU A O 1
ATOM 651 N N . ALA A 1 81 ? 3.875 -10.034 -48.035 1.00 87.25 81 ALA A N 1
ATOM 652 C CA . ALA A 1 81 ? 5.060 -9.479 -47.390 1.00 87.25 81 ALA A CA 1
ATOM 653 C C . ALA A 1 81 ? 6.347 -9.959 -48.070 1.00 87.25 81 ALA A C 1
ATOM 655 O O . ALA A 1 81 ? 7.223 -9.146 -48.344 1.00 87.25 81 ALA A O 1
ATOM 656 N N . THR A 1 82 ? 6.438 -11.249 -48.408 1.00 89.81 82 THR A N 1
ATOM 657 C CA . THR A 1 82 ? 7.597 -11.829 -49.103 1.00 89.81 82 THR A CA 1
ATOM 658 C C . THR A 1 82 ? 7.749 -11.255 -50.517 1.00 89.81 82 THR A C 1
ATOM 660 O O . THR A 1 82 ? 8.848 -10.855 -50.903 1.00 89.81 82 THR A O 1
ATOM 663 N N . GLU A 1 83 ? 6.659 -11.125 -51.280 1.00 88.19 83 GLU A N 1
ATOM 664 C CA . GLU A 1 83 ? 6.670 -10.475 -52.600 1.00 88.19 83 GLU A CA 1
ATOM 665 C C . GLU A 1 83 ? 7.087 -8.999 -52.512 1.00 88.19 83 GLU A C 1
ATOM 667 O O . GLU A 1 83 ? 7.962 -8.550 -53.262 1.00 88.19 83 GLU A O 1
ATOM 672 N N . ALA A 1 84 ? 6.513 -8.249 -51.565 1.00 88.19 84 ALA A N 1
ATOM 673 C CA . ALA A 1 84 ? 6.871 -6.855 -51.316 1.00 88.19 84 ALA A CA 1
ATOM 674 C C . ALA A 1 84 ? 8.336 -6.714 -50.868 1.00 88.19 84 ALA A C 1
ATOM 676 O O . ALA A 1 84 ? 9.040 -5.825 -51.349 1.00 88.19 84 ALA A O 1
ATOM 677 N N . PHE A 1 85 ? 8.828 -7.613 -50.013 1.00 89.69 85 PHE A N 1
ATOM 678 C CA . PHE A 1 85 ? 10.216 -7.662 -49.562 1.00 89.69 85 PHE A CA 1
ATOM 679 C C . PHE A 1 85 ? 11.171 -7.871 -50.742 1.00 89.69 85 PHE A C 1
ATOM 681 O O . PHE A 1 85 ? 12.081 -7.063 -50.942 1.00 89.69 85 PHE A O 1
ATOM 688 N N . PHE A 1 86 ? 10.931 -8.881 -51.588 1.00 89.31 86 PHE A N 1
ATOM 689 C CA . PHE A 1 86 ? 11.726 -9.110 -52.800 1.00 89.31 86 PHE A CA 1
ATOM 690 C C . PHE A 1 86 ? 11.688 -7.918 -53.765 1.00 89.31 86 PHE A C 1
ATOM 692 O O . PHE A 1 86 ? 12.736 -7.543 -54.297 1.00 89.31 86 PHE A O 1
ATOM 699 N N . ALA A 1 87 ? 10.531 -7.277 -53.955 1.00 88.94 87 ALA A N 1
ATOM 700 C CA . ALA A 1 87 ? 10.419 -6.055 -54.750 1.00 88.94 87 ALA A CA 1
ATOM 701 C C . ALA A 1 87 ? 11.264 -4.908 -54.150 1.00 88.94 87 ALA A C 1
ATOM 703 O O . ALA A 1 87 ? 12.023 -4.256 -54.869 1.00 88.94 87 ALA A O 1
ATOM 704 N N . VAL A 1 88 ? 11.229 -4.721 -52.825 1.00 90.75 88 VAL A N 1
ATOM 705 C CA . VAL A 1 88 ? 12.060 -3.745 -52.099 1.00 90.75 88 VAL A CA 1
ATOM 706 C C . VAL A 1 88 ? 13.558 -4.035 -52.246 1.00 90.75 88 VAL A C 1
ATOM 708 O O . VAL A 1 88 ? 14.333 -3.087 -52.386 1.00 90.75 88 VAL A O 1
ATOM 711 N N . THR A 1 89 ? 14.001 -5.300 -52.301 1.00 89.00 89 THR A N 1
ATOM 712 C CA . THR A 1 89 ? 15.437 -5.610 -52.492 1.00 89.00 89 THR A CA 1
ATOM 713 C C . THR A 1 89 ? 16.011 -5.033 -53.791 1.00 89.00 89 THR A C 1
ATOM 715 O O . THR A 1 89 ? 17.160 -4.588 -53.808 1.00 89.00 89 THR A O 1
ATOM 718 N N . LYS A 1 90 ? 15.216 -4.940 -54.868 1.00 88.44 90 LYS A N 1
ATOM 719 C CA . LYS A 1 90 ? 15.670 -4.394 -56.163 1.00 88.44 90 LYS A CA 1
ATOM 720 C C . LYS A 1 90 ? 15.993 -2.902 -56.093 1.00 88.44 90 LYS A C 1
ATOM 722 O O . LYS A 1 90 ? 16.866 -2.421 -56.819 1.00 88.44 90 LYS A O 1
ATOM 727 N N . LEU A 1 91 ? 15.395 -2.181 -55.142 1.00 89.31 91 LEU A N 1
ATOM 728 C CA . LEU A 1 91 ? 15.662 -0.764 -54.897 1.00 89.31 91 LEU A CA 1
ATOM 729 C C . LEU A 1 91 ? 17.108 -0.489 -54.443 1.00 89.31 91 LEU A C 1
ATOM 731 O O . LEU A 1 91 ? 17.513 0.676 -54.431 1.00 89.31 91 LEU A O 1
ATOM 735 N N . TRP A 1 92 ? 17.923 -1.510 -54.129 1.00 88.12 92 TRP A N 1
ATOM 736 C CA . TRP A 1 92 ? 19.370 -1.354 -53.893 1.00 88.12 92 TRP A CA 1
ATOM 737 C C . TRP A 1 92 ? 20.145 -0.809 -55.097 1.00 88.12 92 TRP A C 1
ATOM 739 O O . TRP A 1 92 ? 21.187 -0.185 -54.912 1.00 88.12 92 TRP A O 1
ATOM 749 N N . GLN A 1 93 ? 19.643 -1.015 -56.319 1.00 85.44 93 GLN A N 1
ATOM 750 C CA . GLN A 1 93 ? 20.323 -0.595 -57.551 1.00 85.44 93 GLN A CA 1
ATOM 751 C C . GLN A 1 93 ? 20.393 0.936 -57.710 1.00 85.44 93 GLN A C 1
ATOM 753 O O . GLN A 1 93 ? 21.302 1.454 -58.359 1.00 85.44 93 GLN A O 1
ATOM 758 N N . SER A 1 94 ? 19.461 1.676 -57.099 1.00 86.62 94 SER A N 1
ATOM 759 C CA . SER A 1 94 ? 19.498 3.143 -57.071 1.00 86.62 94 SER A CA 1
ATOM 760 C C . SER A 1 94 ? 20.705 3.662 -56.273 1.00 86.62 94 SER A C 1
ATOM 762 O O . SER A 1 94 ? 21.137 3.036 -55.305 1.00 86.62 94 SER A O 1
ATOM 764 N N . LYS A 1 95 ? 21.223 4.846 -56.611 1.00 83.62 95 LYS A N 1
ATOM 765 C CA . LYS A 1 95 ? 22.246 5.541 -55.801 1.00 83.62 95 LYS A CA 1
ATOM 766 C C . LYS A 1 95 ? 21.662 6.594 -54.848 1.00 83.62 95 LYS A C 1
ATOM 768 O O . LYS A 1 95 ? 22.416 7.263 -54.153 1.00 83.62 95 LYS A O 1
ATOM 773 N N . ASP A 1 96 ? 20.337 6.748 -54.804 1.00 87.69 96 ASP A N 1
ATOM 774 C CA . ASP A 1 96 ? 19.686 7.739 -53.942 1.00 87.69 96 ASP A CA 1
ATOM 775 C C . ASP A 1 96 ? 19.738 7.341 -52.455 1.00 87.69 96 ASP A C 1
ATOM 777 O O . ASP A 1 96 ? 19.211 6.302 -52.042 1.00 87.69 96 ASP A O 1
ATOM 781 N N . SER A 1 97 ? 20.356 8.193 -51.634 1.00 85.50 97 SER A N 1
ATOM 782 C CA . SER A 1 97 ? 20.564 7.932 -50.207 1.00 85.50 97 SER A CA 1
ATOM 783 C C . SER A 1 97 ? 19.283 7.978 -49.364 1.00 85.50 97 SER A C 1
ATOM 785 O O . SER A 1 97 ? 19.262 7.388 -48.282 1.00 85.50 97 SER A O 1
ATOM 787 N N . ASN A 1 98 ? 18.223 8.664 -49.807 1.00 86.44 98 ASN A N 1
ATOM 788 C CA . ASN A 1 98 ? 16.952 8.725 -49.078 1.00 86.44 98 ASN A CA 1
ATOM 789 C C . ASN A 1 98 ? 16.137 7.453 -49.323 1.00 86.44 98 ASN A C 1
ATOM 791 O O . ASN A 1 98 ? 15.678 6.828 -48.367 1.00 86.44 98 ASN A O 1
ATOM 795 N N . LEU A 1 99 ? 16.062 7.001 -50.578 1.00 88.69 99 LEU A N 1
ATOM 796 C CA . LEU A 1 99 ? 15.497 5.701 -50.925 1.00 88.69 99 LEU A CA 1
ATOM 797 C C . LEU A 1 99 ? 16.249 4.573 -50.206 1.00 88.69 99 LEU A C 1
ATOM 799 O O . LEU A 1 99 ? 15.615 3.703 -49.617 1.00 88.69 99 LEU A O 1
ATOM 803 N N . ARG A 1 100 ? 17.590 4.616 -50.162 1.00 89.12 100 ARG A N 1
ATOM 804 C CA . ARG A 1 100 ? 18.406 3.634 -49.421 1.00 89.12 100 ARG A CA 1
ATOM 805 C C . ARG A 1 100 ? 18.040 3.569 -47.933 1.00 89.12 100 ARG A C 1
ATOM 807 O O . ARG A 1 100 ? 17.949 2.477 -47.382 1.00 89.12 100 ARG A O 1
ATOM 814 N N . ARG A 1 101 ? 17.751 4.711 -47.293 1.00 88.00 101 ARG A N 1
ATOM 815 C CA . ARG A 1 101 ? 17.265 4.766 -45.898 1.00 88.00 101 ARG A CA 1
ATOM 816 C C . ARG A 1 101 ? 15.885 4.136 -45.721 1.00 88.00 101 ARG A C 1
ATOM 818 O O . ARG A 1 101 ? 15.701 3.388 -44.765 1.00 88.00 101 ARG A O 1
ATOM 825 N N . LEU A 1 102 ? 14.949 4.401 -46.633 1.00 88.94 102 LEU A N 1
ATOM 826 C CA . LEU A 1 102 ? 13.621 3.779 -46.608 1.00 88.94 102 LEU A CA 1
ATOM 827 C C . LEU A 1 102 ? 13.698 2.262 -46.834 1.00 88.94 102 LEU A C 1
ATOM 829 O O . LEU A 1 102 ? 12.979 1.521 -46.175 1.00 88.94 102 LEU A O 1
ATOM 833 N N . VAL A 1 103 ? 14.615 1.789 -47.684 1.00 91.19 103 VAL A N 1
ATOM 834 C CA . VAL A 1 103 ? 14.866 0.354 -47.906 1.00 91.19 103 VAL A CA 1
ATOM 835 C C . VAL A 1 103 ? 15.365 -0.339 -46.631 1.00 91.19 103 VAL A C 1
ATOM 837 O O . VAL A 1 103 ? 14.849 -1.400 -46.288 1.00 91.19 103 VAL A O 1
ATOM 840 N N . TYR A 1 104 ? 16.296 0.263 -45.875 1.00 90.94 104 TYR A N 1
ATOM 841 C CA . TYR A 1 104 ? 16.707 -0.282 -44.568 1.00 90.94 104 TYR A CA 1
ATOM 842 C C . TYR A 1 104 ? 15.554 -0.361 -43.566 1.00 90.94 104 TYR A C 1
ATOM 844 O O . TYR A 1 104 ? 15.486 -1.313 -42.790 1.00 90.94 104 TYR A O 1
ATOM 852 N N . LEU A 1 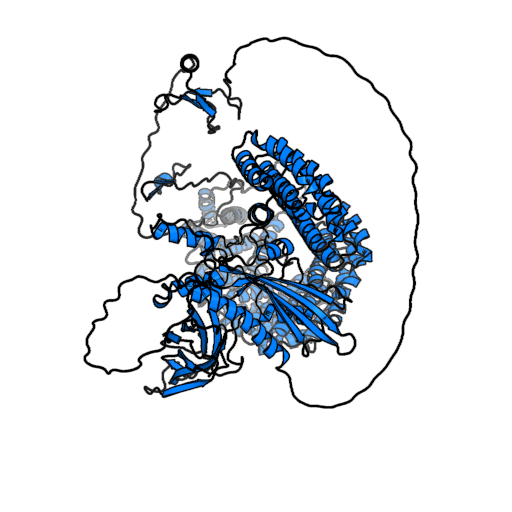105 ? 14.671 0.642 -43.558 1.00 89.50 105 LEU A N 1
ATOM 853 C CA . LEU A 1 105 ? 13.509 0.655 -42.675 1.00 89.50 105 LEU A CA 1
ATOM 854 C C . LEU A 1 105 ? 12.520 -0.443 -43.077 1.00 89.50 105 LEU A C 1
ATOM 856 O O . LEU A 1 105 ? 12.205 -1.284 -42.247 1.00 89.50 105 LEU A O 1
ATOM 860 N N . ALA A 1 106 ? 12.131 -0.510 -44.351 1.00 89.00 106 ALA A N 1
ATOM 861 C CA . ALA A 1 106 ? 11.247 -1.549 -44.875 1.00 89.00 106 ALA A CA 1
ATOM 862 C C . ALA A 1 106 ? 11.757 -2.962 -44.567 1.00 89.00 106 ALA A C 1
ATOM 864 O O . ALA A 1 106 ? 11.004 -3.781 -44.056 1.00 89.00 106 ALA A O 1
ATOM 865 N N . ILE A 1 107 ? 13.048 -3.235 -44.768 1.00 89.38 107 ILE A N 1
ATOM 866 C CA . ILE A 1 107 ? 13.626 -4.538 -44.419 1.00 89.38 107 ILE A CA 1
ATOM 867 C C . ILE A 1 107 ? 13.425 -4.889 -42.946 1.00 89.38 107 ILE A C 1
ATOM 869 O O . ILE A 1 107 ? 13.072 -6.025 -42.654 1.00 89.38 107 ILE A O 1
ATOM 873 N N . LYS A 1 108 ? 13.605 -3.937 -42.024 1.00 88.50 108 LYS A N 1
ATOM 874 C CA . LYS A 1 108 ? 13.392 -4.193 -40.594 1.00 88.50 108 LYS A CA 1
ATOM 875 C C . LYS A 1 108 ? 11.931 -4.441 -40.212 1.00 88.50 108 LYS A C 1
ATOM 877 O O . LYS A 1 108 ? 11.706 -5.110 -39.213 1.00 88.50 108 LYS A O 1
ATOM 882 N N . GLU A 1 109 ? 10.976 -3.873 -40.947 1.00 87.75 109 GLU A N 1
ATOM 883 C CA . GLU A 1 109 ? 9.538 -4.008 -40.654 1.00 87.75 109 GLU A CA 1
ATOM 884 C C . GLU A 1 109 ? 8.869 -5.185 -41.397 1.00 87.75 109 GLU A C 1
ATOM 886 O O . GLU A 1 109 ? 7.715 -5.509 -41.116 1.00 87.75 109 GLU A O 1
ATOM 891 N N . PHE A 1 110 ? 9.578 -5.806 -42.354 1.00 87.31 110 PHE A N 1
ATOM 892 C CA . PHE A 1 110 ? 9.126 -6.976 -43.121 1.00 87.31 110 PHE A CA 1
ATOM 893 C C . PHE A 1 110 ? 9.918 -8.267 -42.821 1.00 87.31 110 PHE A C 1
ATOM 895 O O . PHE A 1 110 ? 9.470 -9.347 -43.216 1.00 87.31 110 PHE A O 1
ATOM 902 N N . CYS A 1 111 ? 11.081 -8.201 -42.155 1.00 86.56 111 CYS A N 1
ATOM 903 C CA . CYS A 1 111 ? 11.957 -9.363 -41.920 1.00 86.56 111 CYS A CA 1
ATOM 904 C C . CYS A 1 111 ? 11.402 -10.421 -40.953 1.00 86.56 111 CYS A C 1
ATOM 906 O O . CYS A 1 111 ? 11.938 -11.521 -40.893 1.00 86.56 111 CYS A O 1
ATOM 908 N N . ASP A 1 112 ? 10.383 -10.084 -40.167 1.00 84.38 112 ASP A N 1
ATOM 909 C CA . ASP A 1 112 ? 9.701 -10.965 -39.213 1.00 84.38 112 ASP A CA 1
ATOM 910 C C . ASP A 1 112 ? 8.511 -11.724 -39.833 1.00 84.38 112 ASP A C 1
ATOM 912 O O . ASP A 1 112 ? 8.107 -12.766 -39.318 1.00 84.38 112 ASP A O 1
ATOM 916 N N . ILE A 1 113 ? 7.960 -11.215 -40.941 1.00 86.75 113 ILE A N 1
ATOM 917 C CA . ILE A 1 113 ? 6.779 -11.767 -41.629 1.00 86.75 113 ILE A CA 1
ATOM 918 C C . ILE A 1 113 ? 7.160 -12.504 -42.928 1.00 86.75 113 ILE A C 1
ATOM 920 O O . ILE A 1 113 ? 6.456 -13.427 -43.346 1.00 86.75 113 ILE A O 1
ATOM 924 N N . SER A 1 114 ? 8.251 -12.091 -43.577 1.00 87.12 114 SER A N 1
ATOM 925 C CA . SER A 1 114 ? 8.671 -12.593 -44.892 1.00 87.12 114 SER A CA 1
ATOM 926 C C . SER A 1 114 ? 9.519 -13.865 -44.799 1.00 87.12 114 SER A C 1
ATOM 928 O O . SER A 1 114 ? 10.263 -14.055 -43.839 1.00 87.12 114 SER A O 1
ATOM 930 N N . ASN A 1 115 ? 9.469 -14.701 -45.836 1.00 85.94 115 ASN A N 1
ATOM 931 C CA . ASN A 1 115 ? 10.389 -15.828 -46.016 1.00 85.94 115 ASN A CA 1
ATOM 932 C C . ASN A 1 115 ? 11.673 -15.383 -46.752 1.00 85.94 115 ASN A C 1
ATOM 934 O O . ASN A 1 115 ? 11.727 -14.293 -47.321 1.00 85.94 115 ASN A O 1
ATOM 938 N N . ASP A 1 116 ? 12.715 -16.224 -46.734 1.00 84.75 116 ASP A N 1
ATOM 939 C CA . ASP A 1 116 ? 13.963 -16.079 -47.519 1.00 84.75 116 ASP A CA 1
ATOM 940 C C . ASP A 1 116 ? 14.723 -14.742 -47.361 1.00 84.75 116 ASP A C 1
ATOM 942 O O . ASP A 1 116 ? 15.569 -14.357 -48.175 1.00 84.75 116 ASP A O 1
ATOM 946 N N . VAL A 1 117 ? 14.489 -14.065 -46.234 1.00 85.75 117 VAL A N 1
ATOM 947 C CA . VAL A 1 117 ? 15.045 -12.754 -45.852 1.00 85.75 117 VAL A CA 1
ATOM 948 C C . VAL A 1 117 ? 16.580 -12.716 -45.904 1.00 85.75 117 VAL A C 1
ATOM 950 O O . VAL A 1 117 ? 17.179 -11.660 -46.106 1.00 85.75 117 VAL A O 1
ATOM 953 N N . ILE A 1 118 ? 17.239 -13.873 -45.794 1.00 85.12 118 ILE A N 1
ATOM 954 C CA . ILE A 1 118 ? 18.699 -14.035 -45.859 1.00 85.12 118 ILE A CA 1
ATOM 955 C C . ILE A 1 118 ? 19.298 -13.458 -47.158 1.00 85.12 118 ILE A C 1
ATOM 957 O O . ILE A 1 118 ? 20.448 -13.013 -47.141 1.00 85.12 118 ILE A O 1
ATOM 961 N N . ILE A 1 119 ? 18.535 -13.362 -48.256 1.00 86.88 119 ILE A N 1
ATOM 962 C CA . ILE A 1 119 ? 19.012 -12.855 -49.557 1.00 86.88 119 ILE A CA 1
ATOM 963 C C . ILE A 1 119 ? 19.690 -11.469 -49.493 1.00 86.88 119 ILE A C 1
ATOM 965 O O . ILE A 1 119 ? 20.634 -11.209 -50.241 1.00 86.88 119 ILE A O 1
ATOM 969 N N . VAL A 1 120 ? 19.283 -10.582 -48.573 1.00 89.12 120 VAL A N 1
ATOM 970 C CA . VAL A 1 120 ? 19.873 -9.230 -48.451 1.00 89.12 120 VAL A CA 1
ATOM 971 C C . VAL A 1 120 ? 21.187 -9.190 -47.660 1.00 89.12 120 VAL A C 1
ATOM 973 O O . VAL A 1 120 ? 21.849 -8.152 -47.631 1.00 89.12 120 VAL A O 1
ATOM 976 N N . THR A 1 121 ? 21.606 -10.303 -47.045 1.00 87.75 121 THR A N 1
ATOM 977 C CA . THR A 1 121 ? 22.802 -10.392 -46.181 1.00 87.75 121 THR A CA 1
ATOM 978 C C . THR A 1 121 ? 24.068 -9.903 -46.888 1.00 87.75 121 THR A C 1
ATOM 980 O O . THR A 1 121 ? 24.857 -9.161 -46.301 1.00 87.75 121 THR A O 1
ATOM 983 N N . SER A 1 122 ? 24.246 -10.247 -48.170 1.00 88.06 122 SER A N 1
ATOM 984 C CA . SER A 1 122 ? 25.403 -9.806 -48.965 1.00 88.06 122 SER A CA 1
ATOM 985 C C . SER A 1 122 ? 25.392 -8.290 -49.207 1.00 88.06 122 SER A C 1
ATOM 987 O O . SER A 1 122 ? 26.388 -7.611 -48.946 1.00 88.06 122 SER A O 1
ATOM 989 N N . SER A 1 123 ? 24.246 -7.731 -49.615 1.00 90.19 123 SER A N 1
ATOM 990 C CA . SER A 1 123 ? 24.067 -6.289 -49.839 1.00 90.19 123 SER A CA 1
ATOM 991 C C . SER A 1 123 ? 24.282 -5.472 -48.563 1.00 90.19 123 SER A C 1
ATOM 993 O O . SER A 1 123 ? 24.987 -4.465 -48.581 1.00 90.19 123 SER A O 1
ATOM 995 N N . LEU A 1 124 ? 23.752 -5.947 -47.435 1.00 91.00 124 LEU A N 1
ATOM 996 C CA . LEU A 1 124 ? 23.951 -5.338 -46.120 1.00 91.00 124 LEU A CA 1
ATOM 997 C C . LEU A 1 124 ? 25.410 -5.419 -45.646 1.00 91.00 124 LEU A C 1
ATOM 999 O O . LEU A 1 124 ? 25.934 -4.448 -45.104 1.00 91.00 124 LEU A O 1
ATOM 1003 N N . THR A 1 125 ? 26.097 -6.538 -45.890 1.00 89.12 125 THR A N 1
ATOM 1004 C CA . THR A 1 125 ? 27.521 -6.704 -45.541 1.00 89.12 125 THR A CA 1
ATOM 1005 C C . THR A 1 125 ? 28.417 -5.785 -46.374 1.00 89.12 125 THR A C 1
ATOM 1007 O O . THR A 1 125 ? 29.360 -5.179 -45.852 1.00 89.12 125 THR A O 1
ATOM 1010 N N . LYS A 1 126 ? 28.088 -5.608 -47.658 1.00 90.19 126 LYS A N 1
ATOM 1011 C CA . LYS A 1 126 ? 28.746 -4.649 -48.552 1.00 90.19 126 LYS A CA 1
ATOM 1012 C C . LYS A 1 126 ? 28.560 -3.204 -48.083 1.00 90.19 126 LYS A C 1
ATOM 1014 O O . LYS A 1 126 ? 29.532 -2.457 -48.047 1.00 90.19 126 LYS A O 1
ATOM 1019 N N . ASP A 1 127 ? 27.356 -2.820 -47.668 1.00 90.38 127 ASP A N 1
ATOM 1020 C CA . ASP A 1 127 ? 27.083 -1.452 -47.209 1.00 90.38 127 ASP A CA 1
ATOM 1021 C C . ASP A 1 127 ? 27.614 -1.178 -45.783 1.00 90.38 127 ASP A C 1
ATOM 1023 O O . ASP A 1 127 ? 28.006 -0.051 -45.483 1.00 90.38 127 ASP A O 1
ATOM 1027 N N . MET A 1 128 ? 27.742 -2.205 -44.930 1.00 88.19 128 MET A N 1
ATOM 1028 C CA . MET A 1 128 ? 28.448 -2.148 -43.635 1.00 88.19 128 MET A CA 1
ATOM 1029 C C . MET A 1 128 ? 29.957 -1.876 -43.792 1.00 88.19 128 MET A C 1
ATOM 1031 O O . MET A 1 128 ? 30.547 -1.117 -43.016 1.00 88.19 128 MET A O 1
ATOM 1035 N N . THR A 1 129 ? 30.581 -2.496 -44.796 1.00 87.50 129 THR A N 1
ATOM 1036 C CA . THR A 1 129 ? 32.026 -2.392 -45.088 1.00 87.50 129 THR A CA 1
ATOM 1037 C C . THR A 1 129 ? 32.372 -1.313 -46.119 1.00 87.50 129 THR A C 1
ATOM 1039 O O . THR A 1 129 ? 33.547 -1.044 -46.373 1.00 87.50 129 THR A O 1
ATOM 1042 N N . GLY A 1 130 ? 31.359 -0.675 -46.708 1.00 85.88 130 GLY A N 1
ATOM 1043 C CA . GLY A 1 130 ? 31.507 0.363 -47.719 1.00 85.88 130 GLY A CA 1
ATOM 1044 C C . GLY A 1 130 ? 32.150 1.648 -47.191 1.00 85.88 130 GLY A C 1
ATOM 1045 O O . GLY A 1 130 ? 32.190 1.916 -45.993 1.00 85.88 130 GLY A O 1
ATOM 1046 N N . ARG A 1 131 ? 32.625 2.490 -48.117 1.00 81.62 131 ARG A N 1
ATOM 1047 C CA . ARG A 1 131 ? 33.231 3.799 -47.798 1.00 81.62 131 ARG A CA 1
ATOM 1048 C C . ARG A 1 131 ? 32.206 4.872 -47.399 1.00 81.62 131 ARG A C 1
ATOM 1050 O O . ARG A 1 131 ? 32.591 5.932 -46.917 1.00 81.62 131 ARG A O 1
ATOM 1057 N N . GLU A 1 132 ? 30.916 4.631 -47.631 1.00 83.31 132 GLU A N 1
ATOM 1058 C CA . GLU A 1 132 ? 29.841 5.592 -47.370 1.00 83.31 132 GLU A CA 1
ATOM 1059 C C . GLU A 1 132 ? 29.282 5.423 -45.950 1.00 83.31 132 GLU A C 1
ATOM 1061 O O . GLU A 1 132 ? 28.336 4.672 -45.714 1.00 83.31 132 GLU A O 1
ATOM 1066 N N . ASP A 1 133 ? 29.832 6.180 -44.995 1.00 79.31 133 ASP A N 1
ATOM 1067 C CA . ASP A 1 133 ? 29.420 6.195 -43.577 1.00 79.31 133 ASP A CA 1
ATOM 1068 C C . ASP A 1 133 ? 27.906 6.388 -43.342 1.00 79.31 133 ASP A C 1
ATOM 1070 O O . ASP A 1 133 ? 27.377 5.980 -42.307 1.00 79.31 133 ASP A O 1
ATOM 1074 N N . VAL A 1 134 ? 27.189 6.979 -44.305 1.00 83.00 134 VAL A N 1
ATOM 1075 C CA . VAL A 1 134 ? 25.726 7.153 -44.273 1.00 83.00 134 VAL A CA 1
ATOM 1076 C C . VAL A 1 134 ? 24.978 5.813 -44.298 1.00 83.00 134 VAL A C 1
ATOM 1078 O O . VAL A 1 134 ? 23.870 5.732 -43.766 1.00 83.00 134 VAL A O 1
ATOM 1081 N N . TYR A 1 135 ? 25.564 4.771 -44.893 1.00 88.00 135 TYR A N 1
ATOM 1082 C CA . TYR A 1 135 ? 24.951 3.448 -45.041 1.00 88.00 135 TYR A CA 1
ATOM 1083 C C . TYR A 1 135 ? 25.410 2.457 -43.975 1.00 88.00 135 TYR A C 1
ATOM 1085 O O . TYR A 1 135 ? 24.598 1.656 -43.520 1.00 88.00 135 TYR A O 1
ATOM 1093 N N . ARG A 1 136 ? 26.660 2.563 -43.508 1.00 89.88 136 ARG A N 1
ATOM 1094 C CA . ARG A 1 136 ? 27.277 1.599 -42.582 1.00 89.88 136 ARG A CA 1
ATOM 1095 C C . ARG A 1 136 ? 26.448 1.366 -41.315 1.00 89.88 136 ARG A C 1
ATOM 1097 O O . ARG A 1 136 ? 26.109 0.232 -40.989 1.00 89.88 136 ARG A O 1
ATOM 1104 N N . ALA A 1 137 ? 26.073 2.439 -40.614 1.00 88.00 137 ALA A N 1
ATOM 1105 C CA . ALA A 1 137 ? 25.332 2.335 -39.354 1.00 88.00 137 ALA A CA 1
ATOM 1106 C C . ALA A 1 137 ? 23.875 1.830 -39.521 1.00 88.00 137 ALA A C 1
ATOM 1108 O O . ALA A 1 137 ? 23.461 0.988 -38.722 1.00 88.00 137 ALA A O 1
ATOM 1109 N N . PRO A 1 138 ? 23.081 2.280 -40.519 1.00 89.25 138 PRO A N 1
ATOM 1110 C CA . PRO A 1 138 ? 21.797 1.651 -40.846 1.00 89.25 138 PRO A CA 1
ATOM 1111 C C . PRO A 1 138 ? 21.905 0.185 -41.288 1.00 89.25 138 PRO A C 1
ATOM 1113 O O . PRO A 1 138 ? 21.108 -0.632 -40.827 1.00 89.25 138 PRO A O 1
ATOM 1116 N N . ALA A 1 139 ? 22.899 -0.158 -42.117 1.00 91.00 139 ALA A N 1
ATOM 1117 C CA . ALA A 1 139 ? 23.109 -1.517 -42.612 1.00 91.00 139 ALA A CA 1
ATOM 1118 C C . ALA A 1 139 ? 23.376 -2.503 -41.467 1.00 91.00 139 ALA A C 1
ATOM 1120 O O . ALA A 1 139 ? 22.726 -3.541 -41.415 1.00 91.00 139 ALA A O 1
ATOM 1121 N N . ILE A 1 140 ? 24.232 -2.144 -40.499 1.00 91.00 140 ILE A N 1
ATOM 1122 C CA . ILE A 1 140 ? 24.476 -2.946 -39.283 1.00 91.00 140 ILE A CA 1
ATOM 1123 C C . ILE A 1 140 ? 23.164 -3.248 -38.540 1.00 91.00 140 ILE A C 1
ATOM 1125 O O . ILE A 1 140 ? 22.891 -4.399 -38.208 1.00 91.00 140 ILE A O 1
ATOM 1129 N N . ARG A 1 141 ? 22.312 -2.235 -38.319 1.00 90.56 141 ARG A N 1
ATOM 1130 C CA . ARG A 1 141 ? 21.043 -2.417 -37.588 1.00 90.56 141 ARG A CA 1
ATOM 1131 C C . ARG A 1 141 ? 20.071 -3.330 -38.333 1.00 90.56 141 ARG A C 1
ATOM 1133 O O . ARG A 1 141 ? 19.442 -4.170 -37.702 1.00 90.56 141 ARG A O 1
ATOM 1140 N N . ALA A 1 142 ? 19.941 -3.162 -39.650 1.00 90.06 142 ALA A N 1
ATOM 1141 C CA . ALA A 1 142 ? 19.081 -4.011 -40.473 1.00 90.06 142 ALA A CA 1
ATOM 1142 C C . ALA A 1 142 ? 19.605 -5.459 -40.528 1.00 90.06 142 ALA A C 1
ATOM 1144 O O . ALA A 1 142 ? 18.833 -6.402 -40.387 1.00 90.06 142 ALA A O 1
ATOM 1145 N N . LEU A 1 143 ? 20.923 -5.637 -40.646 1.00 89.50 143 LEU A N 1
ATOM 1146 C CA . LEU A 1 143 ? 21.582 -6.942 -40.698 1.00 89.50 143 LEU A CA 1
ATOM 1147 C C . LEU A 1 143 ? 21.359 -7.761 -39.417 1.00 89.50 143 LEU A C 1
ATOM 1149 O O . LEU A 1 143 ? 21.025 -8.942 -39.486 1.00 89.50 143 LEU A O 1
ATOM 1153 N N . CYS A 1 144 ? 21.465 -7.138 -38.242 1.00 87.38 144 CYS A N 1
ATOM 1154 C CA . CYS A 1 144 ? 21.294 -7.837 -36.964 1.00 87.38 144 CYS A CA 1
ATOM 1155 C C . CYS A 1 144 ? 19.833 -8.214 -36.633 1.00 87.38 144 CYS A C 1
ATOM 1157 O O . CYS A 1 144 ? 19.607 -9.100 -35.801 1.00 87.38 144 CYS A O 1
ATOM 1159 N N . CYS A 1 145 ? 18.841 -7.609 -37.301 1.00 85.00 145 CYS A N 1
ATOM 1160 C CA . CYS A 1 145 ? 17.458 -8.096 -37.261 1.00 85.00 145 CYS A CA 1
ATOM 1161 C C . CYS A 1 145 ? 17.347 -9.482 -37.920 1.00 85.00 145 CYS A C 1
ATOM 1163 O O . CYS A 1 145 ? 16.790 -10.398 -37.313 1.00 85.00 145 CYS A O 1
ATOM 1165 N N . ILE A 1 146 ? 17.957 -9.638 -39.100 1.00 85.75 146 ILE A N 1
ATOM 1166 C CA . ILE A 1 146 ? 17.835 -10.804 -39.992 1.00 85.75 146 ILE A CA 1
ATOM 1167 C C . ILE A 1 146 ? 18.701 -11.986 -39.541 1.00 85.75 146 ILE A C 1
ATOM 1169 O O . ILE A 1 146 ? 18.296 -13.134 -39.680 1.00 85.75 146 ILE A O 1
ATOM 1173 N N . ILE A 1 147 ? 19.894 -11.719 -39.003 1.00 83.94 147 ILE A N 1
ATOM 1174 C CA . ILE A 1 147 ? 20.872 -12.770 -38.689 1.00 83.94 147 ILE A CA 1
ATOM 1175 C C . ILE A 1 147 ? 20.415 -13.706 -37.562 1.00 83.94 147 ILE A C 1
ATOM 1177 O O . ILE A 1 147 ? 19.905 -13.277 -36.520 1.00 83.94 147 ILE A O 1
ATOM 1181 N N . ASP A 1 148 ? 20.663 -14.994 -37.783 1.00 77.88 148 ASP A N 1
ATOM 1182 C CA . ASP A 1 148 ? 20.466 -16.121 -36.878 1.00 77.88 148 ASP A CA 1
ATOM 1183 C C . ASP A 1 148 ? 21.796 -16.544 -36.204 1.00 77.88 148 ASP A C 1
ATOM 1185 O O . ASP A 1 148 ? 22.813 -15.855 -36.299 1.00 77.88 148 ASP A O 1
ATOM 1189 N N . GLY A 1 149 ? 21.802 -17.675 -35.490 1.00 76.69 149 GLY A N 1
ATOM 1190 C CA . GLY A 1 149 ? 23.015 -18.181 -34.836 1.00 76.69 149 GLY A CA 1
ATOM 1191 C C . GLY A 1 149 ? 24.076 -18.733 -35.780 1.00 76.69 149 GLY A C 1
ATOM 1192 O O . GLY A 1 149 ? 25.265 -18.537 -35.521 1.00 76.69 149 GLY A O 1
ATOM 1193 N N . SER A 1 150 ? 23.675 -19.354 -36.893 1.00 78.69 150 SER A N 1
ATOM 1194 C CA . SER A 1 150 ? 24.624 -19.937 -37.843 1.00 78.69 150 SER A CA 1
ATOM 1195 C C . SER A 1 150 ? 25.416 -18.856 -38.589 1.00 78.69 150 SER A C 1
ATOM 1197 O O . SER A 1 150 ? 26.644 -18.929 -38.671 1.00 78.69 150 SER A O 1
ATOM 1199 N N . MET A 1 151 ? 24.751 -17.790 -39.050 1.00 81.56 151 MET A N 1
ATOM 1200 C CA . MET A 1 151 ? 25.403 -16.714 -39.802 1.00 81.56 151 MET A CA 1
ATOM 1201 C C . MET A 1 151 ? 26.154 -15.699 -38.931 1.00 81.56 151 MET A C 1
ATOM 1203 O O . MET A 1 151 ? 26.987 -14.951 -39.448 1.00 81.56 151 MET A O 1
ATOM 1207 N N . LEU A 1 152 ? 25.914 -15.660 -37.615 1.00 84.62 152 LEU A N 1
ATOM 1208 C CA . LEU A 1 152 ? 26.570 -14.694 -36.727 1.00 84.62 152 LEU A CA 1
ATOM 1209 C C . LEU A 1 152 ? 28.103 -14.822 -36.735 1.00 84.62 152 LEU A C 1
ATOM 1211 O O . LEU A 1 152 ? 28.807 -13.813 -36.676 1.00 84.62 152 LEU A O 1
ATOM 1215 N N . GLN A 1 153 ? 28.631 -16.043 -36.862 1.00 84.75 153 GLN A N 1
ATOM 1216 C CA . GLN A 1 153 ? 30.078 -16.270 -36.946 1.00 84.75 153 GLN A CA 1
ATOM 1217 C C . GLN A 1 153 ? 30.685 -15.666 -38.223 1.00 84.75 153 GLN A C 1
ATOM 1219 O O . GLN A 1 153 ? 31.778 -15.103 -38.179 1.00 84.75 153 GLN A O 1
ATOM 1224 N N . ALA A 1 154 ? 29.961 -15.703 -39.348 1.00 85.19 154 ALA A N 1
ATOM 1225 C CA . ALA A 1 154 ? 30.433 -15.165 -40.624 1.00 85.19 154 ALA A CA 1
ATOM 1226 C C . ALA A 1 154 ? 30.594 -13.632 -40.605 1.00 85.19 154 ALA A C 1
ATOM 1228 O O . ALA A 1 154 ? 31.453 -13.095 -41.306 1.00 85.19 154 ALA A O 1
ATOM 1229 N N . ILE A 1 155 ? 29.812 -12.923 -39.779 1.00 87.81 155 ILE A N 1
ATOM 1230 C CA . ILE A 1 155 ? 29.903 -11.460 -39.641 1.00 87.81 155 ILE A CA 1
ATOM 1231 C C . ILE A 1 155 ? 30.746 -10.978 -38.451 1.00 87.81 155 ILE A C 1
ATOM 1233 O O . ILE A 1 155 ? 30.984 -9.774 -38.337 1.00 87.81 155 ILE A O 1
ATOM 1237 N N . GLU A 1 156 ? 31.226 -11.875 -37.580 1.00 89.00 156 GLU A N 1
ATOM 1238 C CA . GLU A 1 156 ? 31.947 -11.523 -36.343 1.00 89.00 156 GLU A CA 1
ATOM 1239 C C . GLU A 1 156 ? 33.110 -10.552 -36.594 1.00 89.00 156 GLU A C 1
ATOM 1241 O O . GLU A 1 156 ? 33.241 -9.541 -35.901 1.00 89.00 156 GLU A O 1
ATOM 1246 N N . ARG A 1 157 ? 33.929 -10.817 -37.621 1.00 90.12 157 ARG A N 1
ATOM 1247 C CA . ARG A 1 157 ? 35.072 -9.962 -37.978 1.00 90.12 157 ARG A CA 1
ATOM 1248 C C . ARG A 1 157 ? 34.644 -8.523 -38.276 1.00 90.12 157 ARG A C 1
ATOM 1250 O O . ARG A 1 157 ? 35.319 -7.586 -37.853 1.00 90.12 157 ARG A O 1
ATOM 1257 N N . TYR A 1 158 ? 33.536 -8.346 -38.994 1.00 90.06 158 TYR A N 1
ATOM 1258 C CA . TYR A 1 158 ? 33.024 -7.025 -39.352 1.00 90.06 158 TYR A CA 1
ATOM 1259 C C . TYR A 1 158 ? 32.390 -6.320 -38.148 1.00 90.06 158 TYR A C 1
ATOM 1261 O O . TYR A 1 158 ? 32.587 -5.119 -37.984 1.00 90.06 158 TYR A O 1
ATOM 1269 N N . MET A 1 159 ? 31.706 -7.057 -37.265 1.00 91.25 159 MET A N 1
ATOM 1270 C CA . MET A 1 159 ? 31.164 -6.505 -36.017 1.00 91.25 159 MET A CA 1
ATOM 1271 C C . MET A 1 159 ? 32.271 -6.021 -35.078 1.00 91.25 159 MET A C 1
ATOM 1273 O O . MET A 1 159 ? 32.187 -4.899 -34.582 1.00 91.25 159 MET A O 1
ATOM 1277 N N . LYS A 1 160 ? 33.342 -6.804 -34.896 1.00 91.19 160 LYS A N 1
ATOM 1278 C CA . LYS A 1 160 ? 34.531 -6.397 -34.126 1.00 91.19 160 LYS A CA 1
ATOM 1279 C C . LYS A 1 160 ? 35.140 -5.100 -34.659 1.00 91.19 160 LYS A C 1
ATOM 1281 O O . LYS A 1 160 ? 35.337 -4.159 -33.897 1.00 91.19 160 LYS A O 1
ATOM 1286 N N . GLN A 1 161 ? 35.344 -5.009 -35.975 1.00 90.50 161 GLN A N 1
ATOM 1287 C CA . GLN A 1 161 ? 35.829 -3.786 -36.628 1.00 90.50 161 GLN A CA 1
ATOM 1288 C C . GLN A 1 161 ? 34.869 -2.598 -36.464 1.00 90.50 161 GLN A C 1
ATOM 1290 O O . GLN A 1 161 ? 35.319 -1.473 -36.271 1.00 90.50 161 GLN A O 1
ATOM 1295 N N . ALA A 1 162 ? 33.556 -2.834 -36.523 1.00 90.44 162 ALA A N 1
ATOM 1296 C CA . ALA A 1 162 ? 32.552 -1.788 -36.371 1.00 90.44 162 ALA A CA 1
ATOM 1297 C C . ALA A 1 162 ? 32.444 -1.263 -34.927 1.00 90.44 162 ALA A C 1
ATOM 1299 O O . ALA A 1 162 ? 32.162 -0.081 -34.751 1.00 90.44 162 ALA A O 1
ATOM 1300 N N . ILE A 1 163 ? 32.687 -2.099 -33.907 1.00 90.25 163 ILE A N 1
ATOM 1301 C CA . ILE A 1 163 ? 32.670 -1.712 -32.481 1.00 90.25 163 ILE A CA 1
ATOM 1302 C C . ILE A 1 163 ? 33.747 -0.663 -32.164 1.00 90.25 163 ILE A C 1
ATOM 1304 O O . ILE A 1 163 ? 33.451 0.307 -31.469 1.00 90.25 163 ILE A O 1
ATOM 1308 N N . VAL A 1 164 ? 34.960 -0.823 -32.706 1.00 88.31 164 VAL A N 1
ATOM 1309 C CA . VAL A 1 164 ? 36.099 0.100 -32.506 1.00 88.31 164 VAL A CA 1
ATOM 1310 C C . VAL A 1 164 ? 36.231 1.156 -33.620 1.00 88.31 164 VAL A C 1
ATOM 1312 O O . VAL A 1 164 ? 37.285 1.768 -33.801 1.00 88.31 164 VAL A O 1
ATOM 1315 N N . ASP A 1 165 ? 35.171 1.386 -34.403 1.00 87.06 165 ASP A N 1
ATOM 1316 C CA . ASP A 1 165 ? 35.217 2.317 -35.533 1.00 87.06 165 ASP A CA 1
ATOM 1317 C C . ASP A 1 165 ? 35.340 3.788 -35.088 1.00 87.06 165 ASP A C 1
ATOM 1319 O O . ASP A 1 165 ? 34.702 4.250 -34.138 1.00 87.06 165 ASP A O 1
ATOM 1323 N N . ARG A 1 166 ? 36.127 4.571 -35.839 1.00 82.06 166 ARG A N 1
ATOM 1324 C CA . ARG A 1 166 ? 36.346 6.009 -35.587 1.00 82.06 166 ARG A CA 1
ATOM 1325 C C . ARG A 1 166 ? 35.064 6.844 -35.693 1.00 82.06 166 ARG A C 1
ATOM 1327 O O . ARG A 1 166 ? 35.003 7.947 -35.141 1.00 82.06 166 ARG A O 1
ATOM 1334 N N . ASN A 1 167 ? 34.057 6.370 -36.424 1.00 83.94 167 ASN A N 1
ATOM 1335 C CA . ASN A 1 167 ? 32.754 7.000 -36.525 1.00 83.94 167 ASN A CA 1
ATOM 1336 C C . ASN A 1 167 ? 31.834 6.507 -35.397 1.00 83.94 167 ASN A C 1
ATOM 1338 O O . ASN A 1 167 ? 31.288 5.404 -35.433 1.00 83.94 167 ASN A O 1
ATOM 1342 N N . SER A 1 168 ? 31.576 7.385 -34.425 1.00 82.81 168 SER A N 1
ATOM 1343 C CA . SER A 1 168 ? 30.729 7.097 -33.261 1.00 82.81 168 SER A CA 1
ATOM 1344 C C . SER A 1 168 ? 29.314 6.609 -33.610 1.00 82.81 168 SER A C 1
ATOM 1346 O O . SER A 1 168 ? 28.694 5.933 -32.795 1.00 82.81 168 SER A O 1
ATOM 1348 N N . ALA A 1 169 ? 28.775 6.928 -34.794 1.00 84.31 169 ALA A N 1
ATOM 1349 C CA . ALA A 1 169 ? 27.472 6.418 -35.227 1.00 84.31 169 ALA A CA 1
ATOM 1350 C C . ALA A 1 169 ? 27.524 4.936 -35.641 1.00 84.31 169 ALA A C 1
ATOM 1352 O O . ALA A 1 169 ? 26.547 4.217 -35.422 1.00 84.31 169 ALA A O 1
ATOM 1353 N N . VAL A 1 170 ? 28.655 4.488 -36.199 1.00 88.19 170 VAL A N 1
ATOM 1354 C CA . VAL A 1 170 ? 28.927 3.089 -36.566 1.00 88.19 170 VAL A CA 1
ATOM 1355 C C . VAL A 1 170 ? 29.201 2.277 -35.303 1.00 88.19 170 VAL A C 1
ATOM 1357 O O . VAL A 1 170 ? 28.471 1.323 -35.050 1.00 88.19 170 VAL A O 1
ATOM 1360 N N . ALA A 1 171 ? 30.124 2.731 -34.446 1.00 88.19 171 ALA A N 1
ATOM 1361 C CA . ALA A 1 171 ? 30.416 2.101 -33.154 1.00 88.19 171 ALA A CA 1
ATOM 1362 C C . ALA A 1 171 ? 29.170 1.968 -32.265 1.00 88.19 171 ALA A C 1
ATOM 1364 O O . ALA A 1 171 ? 28.865 0.889 -31.764 1.00 88.19 171 ALA A O 1
ATOM 1365 N N . SER A 1 172 ? 28.376 3.035 -32.133 1.00 87.88 172 SER A N 1
ATOM 1366 C CA . SER A 1 172 ? 27.125 3.007 -31.365 1.00 87.88 172 SER A CA 1
ATOM 1367 C C . SER A 1 172 ? 26.090 2.037 -31.955 1.00 87.88 172 SER A C 1
ATOM 1369 O O . SER A 1 172 ? 25.450 1.296 -31.208 1.00 87.88 172 SER A O 1
ATOM 1371 N N . ALA A 1 173 ? 25.948 1.988 -33.287 1.00 89.19 173 ALA A N 1
ATOM 1372 C CA . ALA A 1 173 ? 25.059 1.033 -33.947 1.00 89.19 173 ALA A CA 1
ATOM 1373 C C . ALA A 1 173 ? 25.534 -0.417 -33.769 1.00 89.19 173 ALA A C 1
ATOM 1375 O O . ALA A 1 173 ? 24.704 -1.284 -33.501 1.00 89.19 173 ALA A O 1
ATOM 1376 N N . ALA A 1 174 ? 26.841 -0.669 -33.867 1.00 91.81 174 ALA A N 1
ATOM 1377 C CA . ALA A 1 174 ? 27.438 -1.977 -33.638 1.00 91.81 174 ALA A CA 1
ATOM 1378 C C . ALA A 1 174 ? 27.212 -2.438 -32.195 1.00 91.81 174 ALA A C 1
ATOM 1380 O O . ALA A 1 174 ? 26.621 -3.489 -31.999 1.00 91.81 174 ALA A O 1
ATOM 1381 N N . LEU A 1 175 ? 27.559 -1.626 -31.193 1.00 91.69 175 LEU A N 1
ATOM 1382 C CA . LEU A 1 175 ? 27.394 -1.950 -29.769 1.00 91.69 175 LEU A CA 1
ATOM 1383 C C . LEU A 1 175 ? 25.943 -2.287 -29.384 1.00 91.69 175 LEU A C 1
ATOM 1385 O O . LEU A 1 175 ? 25.700 -3.297 -28.724 1.00 91.69 175 LEU A O 1
ATOM 1389 N N . VAL A 1 176 ? 24.964 -1.489 -29.826 1.00 90.88 176 VAL A N 1
ATOM 1390 C CA . VAL A 1 176 ? 23.539 -1.772 -29.561 1.00 90.88 176 VAL A CA 1
ATOM 1391 C C . VAL A 1 176 ? 23.079 -3.031 -30.301 1.00 90.88 176 VAL A C 1
ATOM 1393 O O . VAL A 1 176 ? 22.340 -3.841 -29.743 1.00 90.88 176 VAL A O 1
ATOM 1396 N N . SER A 1 177 ? 23.550 -3.256 -31.528 1.00 90.19 177 SER A N 1
ATOM 1397 C CA . SER A 1 177 ? 23.196 -4.461 -32.286 1.00 90.19 177 SER A CA 1
ATOM 1398 C C . SER A 1 177 ? 23.821 -5.723 -31.675 1.00 90.19 177 SER A C 1
ATOM 1400 O O . SER A 1 177 ? 23.135 -6.730 -31.528 1.00 90.19 177 SER A O 1
ATOM 1402 N N . SER A 1 178 ? 25.067 -5.648 -31.198 1.00 91.25 178 SER A N 1
ATOM 1403 C CA . SER A 1 178 ? 25.733 -6.686 -30.401 1.00 91.25 178 SER A CA 1
ATOM 1404 C C . SER A 1 178 ? 24.965 -7.012 -29.118 1.00 91.25 178 SER A C 1
ATOM 1406 O O . SER A 1 178 ? 24.864 -8.179 -28.753 1.00 91.25 178 SER A O 1
ATOM 1408 N N . PHE A 1 179 ? 24.358 -6.018 -28.458 1.00 90.31 179 PHE A N 1
ATOM 1409 C CA . PHE A 1 179 ? 23.494 -6.250 -27.295 1.00 90.31 179 PHE A CA 1
ATOM 1410 C C . PHE A 1 179 ? 22.206 -7.018 -27.649 1.00 90.31 179 PHE A C 1
ATOM 1412 O O . PHE A 1 179 ? 21.784 -7.893 -26.893 1.00 90.31 179 PHE A O 1
ATOM 1419 N N . HIS A 1 180 ? 21.600 -6.761 -28.813 1.00 87.75 180 HIS A N 1
ATOM 1420 C CA . HIS A 1 180 ? 20.485 -7.583 -29.302 1.00 87.75 180 HIS A CA 1
ATOM 1421 C C . HIS A 1 180 ? 20.935 -9.008 -29.664 1.00 87.75 180 HIS A C 1
ATOM 1423 O O . HIS A 1 180 ? 20.242 -9.972 -29.337 1.00 87.75 180 HIS A O 1
ATOM 1429 N N . LEU A 1 181 ? 22.110 -9.153 -30.285 1.00 87.75 181 LEU A N 1
ATOM 1430 C CA . LEU A 1 181 ? 22.694 -10.447 -30.652 1.00 87.75 181 LEU A CA 1
ATOM 1431 C C . LEU A 1 181 ? 23.096 -11.288 -29.432 1.00 87.75 181 LEU A C 1
ATOM 1433 O O . LEU A 1 181 ? 22.932 -12.503 -29.476 1.00 87.75 181 LEU A O 1
ATOM 1437 N N . LEU A 1 182 ? 23.518 -10.663 -28.325 1.00 87.88 182 LEU A N 1
ATOM 1438 C CA . LEU A 1 182 ? 23.841 -11.335 -27.058 1.00 87.88 182 LEU A CA 1
ATOM 1439 C C . LEU A 1 182 ? 22.664 -12.179 -26.532 1.00 87.88 182 LEU A C 1
ATOM 1441 O O . LEU A 1 182 ? 22.887 -13.225 -25.932 1.00 87.88 182 LEU A O 1
ATOM 1445 N N . ARG A 1 183 ? 21.415 -11.758 -26.790 1.00 85.25 183 ARG A N 1
ATOM 1446 C CA . ARG A 1 183 ? 20.207 -12.529 -26.441 1.00 85.25 183 ARG A CA 1
ATOM 1447 C C . ARG A 1 183 ? 19.941 -13.711 -27.374 1.00 85.25 183 ARG A C 1
ATOM 1449 O O . ARG A 1 183 ? 19.335 -14.677 -26.935 1.00 85.25 183 ARG A O 1
ATOM 1456 N N . LYS A 1 184 ? 20.345 -13.618 -28.647 1.00 83.69 184 LYS A N 1
ATOM 1457 C CA . LYS A 1 184 ? 20.203 -14.708 -29.628 1.00 83.69 184 LYS A CA 1
ATOM 1458 C C . LYS A 1 184 ? 21.300 -15.764 -29.431 1.00 83.69 184 LYS A C 1
ATOM 1460 O O . LYS A 1 184 ? 21.004 -16.947 -29.441 1.00 83.69 184 LYS A O 1
ATOM 1465 N N . ASN A 1 185 ? 22.558 -15.335 -29.274 1.00 85.19 185 ASN A N 1
ATOM 1466 C CA . ASN A 1 185 ? 23.742 -16.201 -29.217 1.00 85.19 185 ASN A CA 1
ATOM 1467 C C . ASN A 1 185 ? 24.811 -15.589 -28.291 1.00 85.19 185 ASN A C 1
ATOM 1469 O O . ASN A 1 185 ? 25.675 -14.835 -28.756 1.00 85.19 185 ASN A O 1
ATOM 1473 N N . PRO A 1 186 ? 24.777 -15.878 -26.979 1.00 86.38 186 PRO A N 1
ATOM 1474 C CA . PRO A 1 186 ? 25.635 -15.190 -26.022 1.00 86.38 186 PRO A CA 1
ATOM 1475 C C . PRO A 1 186 ? 27.120 -15.548 -26.166 1.00 86.38 186 PRO A C 1
ATOM 1477 O O . PRO A 1 186 ? 27.973 -14.686 -25.972 1.00 86.38 186 PRO A O 1
ATOM 1480 N N . GLU A 1 187 ? 27.451 -16.788 -26.535 1.00 86.69 187 GLU A N 1
ATOM 1481 C CA . GLU A 1 187 ? 28.840 -17.267 -26.596 1.00 86.69 187 GLU A CA 1
ATOM 1482 C C . GLU A 1 187 ? 29.703 -16.489 -27.585 1.00 86.69 187 GLU A C 1
ATOM 1484 O O . GLU A 1 187 ? 30.786 -16.026 -27.226 1.00 86.69 187 GLU A O 1
ATOM 1489 N N . VAL A 1 188 ? 29.202 -16.280 -28.808 1.00 87.75 188 VAL A N 1
ATOM 1490 C CA . VAL A 1 188 ? 29.931 -15.553 -29.855 1.00 87.75 188 VAL A CA 1
ATOM 1491 C C . VAL A 1 188 ? 30.220 -14.121 -29.403 1.00 87.75 188 VAL A C 1
ATOM 1493 O O . VAL A 1 188 ? 31.357 -13.667 -29.509 1.00 87.75 188 VAL A O 1
ATOM 1496 N N . VAL A 1 189 ? 29.223 -13.436 -28.829 1.00 89.12 189 VAL A N 1
ATOM 1497 C CA . VAL A 1 189 ? 29.338 -12.030 -28.403 1.00 89.12 189 VAL A CA 1
ATOM 1498 C C . VAL A 1 189 ? 30.237 -11.866 -27.170 1.00 89.12 189 VAL A C 1
ATOM 1500 O O . VAL A 1 189 ? 30.945 -10.864 -27.067 1.00 89.12 189 VAL A O 1
ATOM 1503 N N . ARG A 1 190 ? 30.308 -12.852 -26.260 1.00 89.62 190 ARG A N 1
ATOM 1504 C CA . ARG A 1 190 ? 31.269 -12.822 -25.135 1.00 89.62 190 ARG A CA 1
ATOM 1505 C C . ARG A 1 190 ? 32.725 -12.745 -25.613 1.00 89.62 190 ARG A C 1
ATOM 1507 O O . ARG A 1 190 ? 33.536 -12.094 -24.957 1.00 89.62 190 ARG A O 1
ATOM 1514 N N . ARG A 1 191 ? 33.056 -13.310 -26.785 1.00 90.06 191 ARG A N 1
ATOM 1515 C CA . ARG A 1 191 ? 34.401 -13.219 -27.400 1.00 90.06 191 ARG A CA 1
ATOM 1516 C C . ARG A 1 191 ? 34.775 -11.814 -27.889 1.00 90.06 191 ARG A C 1
ATOM 1518 O O . ARG A 1 191 ? 35.870 -11.642 -28.419 1.00 90.06 191 ARG A O 1
ATOM 1525 N N . TRP A 1 192 ? 33.866 -10.841 -27.791 1.00 92.31 192 TRP A N 1
ATOM 1526 C CA . TRP A 1 192 ? 34.054 -9.454 -28.242 1.00 92.31 192 TRP A CA 1
ATOM 1527 C C . TRP A 1 192 ? 34.376 -8.517 -27.059 1.00 92.31 192 TRP A C 1
ATOM 1529 O O . TRP A 1 192 ? 34.408 -7.296 -27.202 1.00 92.31 192 TRP A O 1
ATOM 1539 N N . ALA A 1 193 ? 34.585 -9.075 -25.858 1.00 89.38 193 ALA A N 1
ATOM 1540 C CA . ALA A 1 193 ? 34.793 -8.321 -24.621 1.00 89.38 193 ALA A CA 1
ATOM 1541 C C . ALA A 1 193 ? 35.989 -7.355 -24.670 1.00 89.38 193 ALA A C 1
ATOM 1543 O O . ALA A 1 193 ? 35.956 -6.327 -23.994 1.00 89.38 193 ALA A O 1
ATOM 1544 N N . ASN A 1 194 ? 37.029 -7.672 -25.448 1.00 91.38 194 ASN A N 1
ATOM 1545 C CA . ASN A 1 194 ? 38.236 -6.854 -25.560 1.00 91.38 194 ASN A CA 1
ATOM 1546 C C . ASN A 1 194 ? 37.974 -5.606 -26.410 1.00 91.38 194 ASN A C 1
ATOM 1548 O O . ASN A 1 194 ? 38.239 -4.497 -25.956 1.00 91.38 194 ASN A O 1
ATOM 1552 N N . GLU A 1 195 ? 37.366 -5.776 -27.584 1.00 92.56 195 GLU A N 1
ATOM 1553 C CA . GLU A 1 195 ? 36.968 -4.692 -28.487 1.00 92.56 195 GLU A CA 1
ATOM 1554 C C . GLU A 1 195 ? 35.916 -3.782 -27.834 1.00 92.56 195 GLU A C 1
ATOM 1556 O O . GLU A 1 195 ? 35.981 -2.556 -27.926 1.00 92.56 195 GLU A O 1
ATOM 1561 N N . VAL A 1 196 ? 34.965 -4.367 -27.096 1.00 91.19 196 VAL A N 1
ATOM 1562 C CA . VAL A 1 196 ? 33.991 -3.597 -26.309 1.00 91.19 196 VAL A CA 1
ATOM 1563 C C . VAL A 1 196 ? 34.683 -2.845 -25.168 1.00 91.19 196 VAL A C 1
ATOM 1565 O O . VAL A 1 196 ? 34.342 -1.691 -24.916 1.00 91.19 196 VAL A O 1
ATOM 1568 N N . GLN A 1 197 ? 35.671 -3.441 -24.490 1.00 89.12 197 GLN A N 1
ATOM 1569 C CA . GLN A 1 197 ? 36.430 -2.750 -23.444 1.00 89.12 197 GLN A CA 1
ATOM 1570 C C . GLN A 1 197 ? 37.292 -1.606 -24.009 1.00 89.12 197 GLN A C 1
ATOM 1572 O O . GLN A 1 197 ? 37.353 -0.546 -23.382 1.00 89.12 197 GLN A O 1
ATOM 1577 N N . GLU A 1 198 ? 37.883 -1.770 -25.194 1.00 87.50 198 GLU A N 1
ATOM 1578 C CA . GLU A 1 198 ? 38.553 -0.692 -25.930 1.00 87.50 198 GLU A CA 1
ATOM 1579 C C . GLU A 1 198 ? 37.578 0.458 -26.229 1.00 87.50 198 GLU A C 1
ATOM 1581 O O . GLU A 1 198 ? 37.903 1.610 -25.959 1.00 87.50 198 GLU A O 1
ATOM 1586 N N . ALA A 1 199 ? 36.342 0.166 -26.650 1.00 85.81 199 ALA A N 1
ATOM 1587 C CA . ALA A 1 199 ? 35.305 1.178 -26.884 1.00 85.81 199 ALA A CA 1
ATOM 1588 C C . ALA A 1 199 ? 34.798 1.900 -25.608 1.00 85.81 199 ALA A C 1
ATOM 1590 O O . ALA A 1 199 ? 34.221 2.984 -25.708 1.00 85.81 199 ALA A O 1
ATOM 1591 N N . VAL A 1 200 ? 35.018 1.355 -24.399 1.00 84.00 200 VAL A N 1
ATOM 1592 C CA . VAL A 1 200 ? 34.833 2.114 -23.136 1.00 84.00 200 VAL A CA 1
ATOM 1593 C C . VAL A 1 200 ? 36.044 3.015 -22.861 1.00 84.00 200 VAL A C 1
ATOM 1595 O O . VAL A 1 200 ? 35.881 4.145 -22.392 1.00 84.00 200 VAL A O 1
ATOM 1598 N N . SER A 1 201 ? 37.247 2.513 -23.163 1.00 80.25 201 SER A N 1
ATOM 1599 C CA . SER A 1 201 ? 38.545 3.170 -22.953 1.00 80.25 201 SER A CA 1
ATOM 1600 C C . SER A 1 201 ? 38.979 4.145 -24.049 1.00 80.25 201 SER A C 1
ATOM 1602 O O . SER A 1 201 ? 40.000 4.803 -23.872 1.00 80.25 201 SER A O 1
ATOM 1604 N N . SER A 1 202 ? 38.247 4.258 -25.158 1.00 67.75 202 SER A N 1
ATOM 1605 C CA . SER A 1 202 ? 38.671 5.036 -26.321 1.00 67.75 202 SER A CA 1
ATOM 1606 C C . SER A 1 202 ? 38.710 6.538 -26.020 1.00 67.75 202 SER A C 1
ATOM 1608 O O . SER A 1 202 ? 37.698 7.243 -26.115 1.00 67.75 202 SER A O 1
ATOM 1610 N N . ASP A 1 203 ? 39.894 7.048 -25.691 1.00 54.31 203 ASP A N 1
ATOM 1611 C CA . ASP A 1 203 ? 40.133 8.477 -25.542 1.00 54.31 203 ASP A CA 1
ATOM 1612 C C . ASP A 1 203 ? 40.089 9.162 -26.911 1.00 54.31 203 ASP A C 1
ATOM 1614 O O . ASP A 1 203 ? 41.024 9.096 -27.708 1.00 54.31 203 ASP A O 1
ATOM 1618 N N . SER A 1 204 ? 39.010 9.900 -27.179 1.00 48.97 204 SER A N 1
ATOM 1619 C CA . SER A 1 204 ? 38.928 10.778 -28.350 1.00 48.97 204 SER A CA 1
ATOM 1620 C C . SER A 1 204 ? 39.727 12.080 -28.145 1.00 48.97 204 SER A C 1
ATOM 1622 O O . SER A 1 204 ? 39.194 13.180 -28.318 1.00 48.97 204 SER A O 1
ATOM 1624 N N . GLU A 1 205 ? 41.003 11.978 -27.762 1.00 45.72 205 GLU A N 1
ATOM 1625 C CA . GLU A 1 205 ? 41.979 13.071 -27.863 1.00 45.72 205 GLU A CA 1
ATOM 1626 C C . GLU A 1 205 ? 42.447 13.200 -29.323 1.00 45.72 205 GLU A C 1
ATOM 1628 O O . GLU A 1 205 ? 43.514 12.741 -29.711 1.00 45.72 205 GLU A O 1
ATOM 1633 N N . MET A 1 206 ? 41.644 13.871 -30.156 1.00 40.62 206 MET A N 1
ATOM 1634 C CA . MET A 1 206 ? 42.186 14.602 -31.305 1.00 40.62 206 MET A CA 1
ATOM 1635 C C . MET A 1 206 ? 41.291 15.788 -31.694 1.00 40.62 206 MET A C 1
ATOM 1637 O O . MET A 1 206 ? 40.092 15.640 -31.938 1.00 40.62 206 MET A O 1
ATOM 1641 N N . LEU A 1 207 ? 41.939 16.949 -31.842 1.00 36.00 207 LEU A N 1
ATOM 1642 C CA . LEU A 1 207 ? 41.434 18.221 -32.375 1.00 36.00 207 LEU A CA 1
ATOM 1643 C C . LEU A 1 207 ? 40.529 19.066 -31.447 1.00 36.00 207 LEU A C 1
ATOM 1645 O O . LEU A 1 207 ? 39.315 19.171 -31.609 1.00 36.00 207 LEU A O 1
ATOM 1649 N N . LYS A 1 208 ? 41.190 19.787 -30.529 1.00 48.72 208 LYS A N 1
ATOM 1650 C CA . LYS A 1 208 ? 40.633 20.776 -29.579 1.00 48.72 208 LYS A CA 1
ATOM 1651 C C . LYS A 1 208 ? 40.048 22.063 -30.203 1.00 48.72 208 LYS A C 1
ATOM 1653 O O . LYS A 1 208 ? 39.676 22.963 -29.456 1.00 48.72 208 LYS A O 1
ATOM 1658 N N . ILE A 1 209 ? 39.955 22.200 -31.532 1.00 47.94 209 ILE A N 1
ATOM 1659 C CA . ILE A 1 209 ? 39.631 23.486 -32.184 1.00 47.94 209 ILE A CA 1
ATOM 1660 C C . ILE A 1 209 ? 38.484 23.338 -33.216 1.00 47.94 209 ILE A C 1
ATOM 1662 O O . ILE A 1 209 ? 38.605 22.636 -34.216 1.00 47.94 209 ILE A O 1
ATOM 1666 N N . LYS A 1 210 ? 37.380 24.074 -32.974 1.00 35.72 210 LYS A N 1
ATOM 1667 C CA . LYS A 1 210 ? 36.288 24.454 -33.916 1.00 35.72 210 LYS A CA 1
ATOM 1668 C C . LYS A 1 210 ? 35.109 23.495 -34.246 1.00 35.72 210 LYS A C 1
ATOM 1670 O O . LYS A 1 210 ? 34.341 23.826 -35.142 1.00 35.72 210 LYS A O 1
ATOM 1675 N N . TRP A 1 211 ? 34.851 22.395 -33.517 1.00 33.00 211 TRP A N 1
ATOM 1676 C CA . TRP A 1 211 ? 33.706 21.472 -33.802 1.00 33.00 211 TRP A CA 1
ATOM 1677 C C . TRP A 1 211 ? 32.775 21.142 -32.602 1.00 33.00 211 TRP A C 1
ATOM 1679 O O . TRP A 1 211 ? 32.240 20.036 -32.481 1.00 33.00 211 TRP A O 1
ATOM 1689 N N . MET A 1 212 ? 32.570 22.090 -31.683 1.00 43.94 212 MET A N 1
ATOM 1690 C CA . MET A 1 212 ? 32.297 21.771 -30.269 1.00 43.94 212 MET A CA 1
ATOM 1691 C C . MET A 1 212 ? 30.891 21.257 -29.861 1.00 43.94 212 MET A C 1
ATOM 1693 O O . MET A 1 212 ? 30.772 20.768 -28.743 1.00 43.94 212 MET A O 1
ATOM 1697 N N . LEU A 1 213 ? 29.834 21.306 -30.695 1.00 45.84 213 LEU A N 1
ATOM 1698 C CA . LEU A 1 213 ? 28.455 20.996 -30.225 1.00 45.84 213 LEU A CA 1
ATOM 1699 C C . LEU A 1 213 ? 27.779 19.722 -30.776 1.00 45.84 213 LEU A C 1
ATOM 1701 O O . LEU A 1 213 ? 26.840 19.216 -30.157 1.00 45.84 213 LEU A O 1
ATOM 1705 N N . LYS A 1 214 ? 28.204 19.196 -31.936 1.00 41.03 214 LYS A N 1
ATOM 1706 C CA . LYS A 1 214 ? 27.504 18.071 -32.606 1.00 41.03 214 LYS A CA 1
ATOM 1707 C C . LYS A 1 214 ? 28.213 16.719 -32.453 1.00 41.03 214 LYS A C 1
ATOM 1709 O O . LYS A 1 214 ? 27.539 15.699 -32.354 1.00 41.03 214 LYS A O 1
ATOM 1714 N N . LYS A 1 215 ? 29.551 16.704 -32.369 1.00 41.34 215 LYS A N 1
ATOM 1715 C CA . LYS A 1 215 ? 30.362 15.471 -32.274 1.00 41.34 215 LYS A CA 1
ATOM 1716 C C . LYS A 1 215 ? 30.400 14.874 -30.855 1.00 41.34 215 LYS A C 1
ATOM 1718 O O . LYS A 1 215 ? 30.355 13.657 -30.705 1.00 41.34 215 LYS A O 1
ATOM 1723 N N . ALA A 1 216 ? 30.383 15.719 -29.818 1.00 48.38 216 ALA A N 1
ATOM 1724 C CA . ALA A 1 216 ? 30.426 15.287 -28.414 1.00 48.38 216 ALA A CA 1
ATOM 1725 C C . ALA A 1 216 ? 29.223 14.412 -28.002 1.00 48.38 216 ALA A C 1
ATOM 1727 O O . ALA A 1 216 ? 29.386 13.434 -27.277 1.00 48.38 216 ALA A O 1
ATOM 1728 N N . ARG A 1 217 ? 28.018 14.718 -28.512 1.00 48.78 217 ARG A N 1
ATOM 1729 C CA . ARG A 1 217 ? 26.786 13.991 -28.157 1.00 48.78 217 ARG A CA 1
ATOM 1730 C C . ARG A 1 217 ? 26.833 12.508 -28.537 1.00 48.78 217 ARG A C 1
ATOM 1732 O O . ARG A 1 217 ? 26.392 11.679 -27.753 1.00 48.78 217 ARG A O 1
ATOM 1739 N N . PHE A 1 218 ? 27.384 12.174 -29.706 1.00 50.22 218 PHE A N 1
ATOM 1740 C CA . PHE A 1 218 ? 27.466 10.786 -30.176 1.00 50.22 218 PHE A CA 1
ATOM 1741 C C . PHE A 1 218 ? 28.622 10.007 -29.538 1.00 50.22 218 PHE A C 1
ATOM 1743 O O . PHE A 1 218 ? 28.438 8.835 -29.225 1.00 50.22 218 PHE A O 1
ATOM 1750 N N . SER A 1 219 ? 29.768 10.647 -29.273 1.00 59.53 219 SER A N 1
ATOM 1751 C CA . SER A 1 219 ? 30.892 9.999 -28.572 1.00 59.53 219 SER A CA 1
ATOM 1752 C C . SER A 1 219 ? 30.489 9.540 -27.161 1.00 59.53 219 SER A C 1
ATOM 1754 O O . SER A 1 219 ? 30.709 8.392 -26.781 1.00 59.53 219 SER A O 1
ATOM 1756 N N . ASN A 1 220 ? 29.757 10.385 -26.424 1.00 69.69 220 ASN A N 1
ATOM 1757 C CA . ASN A 1 220 ? 29.258 10.048 -25.087 1.00 69.69 220 ASN A CA 1
ATOM 1758 C C . ASN A 1 220 ? 28.289 8.844 -25.080 1.00 69.69 220 ASN A C 1
ATOM 1760 O O . ASN A 1 220 ? 28.208 8.128 -24.080 1.00 69.69 220 ASN A O 1
ATOM 1764 N N . MET A 1 221 ? 27.563 8.599 -26.176 1.00 78.75 221 MET A N 1
ATOM 1765 C CA . MET A 1 221 ? 26.686 7.427 -26.309 1.00 78.75 221 MET A CA 1
ATOM 1766 C C . MET A 1 221 ? 27.476 6.133 -26.530 1.00 78.75 221 MET A C 1
ATOM 1768 O O . MET A 1 221 ? 27.079 5.103 -25.999 1.00 78.75 221 MET A O 1
ATOM 1772 N N . VAL A 1 222 ? 28.607 6.176 -27.249 1.00 84.12 222 VAL A N 1
ATOM 1773 C CA . VAL A 1 222 ? 29.471 4.997 -27.465 1.00 84.12 222 VAL A CA 1
ATOM 1774 C C . VAL A 1 222 ? 29.985 4.464 -26.130 1.00 84.12 222 VAL A C 1
ATOM 1776 O O . VAL A 1 222 ? 29.765 3.295 -25.833 1.00 84.12 222 VAL A O 1
ATOM 1779 N N . GLN A 1 223 ? 30.555 5.326 -25.279 1.00 86.00 223 GLN A N 1
ATOM 1780 C CA . GLN A 1 223 ? 31.061 4.917 -23.960 1.00 86.00 223 GLN A CA 1
ATOM 1781 C C . GLN A 1 223 ? 29.956 4.322 -23.061 1.00 86.00 223 GLN A C 1
ATOM 1783 O O . GLN A 1 223 ? 30.205 3.371 -22.324 1.00 86.00 223 GLN A O 1
ATOM 1788 N N . PHE A 1 224 ? 28.723 4.839 -23.146 1.00 88.19 224 PHE A N 1
ATOM 1789 C CA . PHE A 1 224 ? 27.567 4.293 -22.424 1.00 88.19 224 PHE A CA 1
ATOM 1790 C C . PHE A 1 224 ? 27.126 2.923 -22.972 1.00 88.19 224 PHE A C 1
ATOM 1792 O O . PHE A 1 224 ? 26.985 1.977 -22.198 1.00 88.19 224 PHE A O 1
ATOM 1799 N N . HIS A 1 225 ? 26.959 2.782 -24.292 1.00 89.69 225 HIS A N 1
ATOM 1800 C CA . HIS A 1 225 ? 26.578 1.510 -24.918 1.00 89.69 225 HIS A CA 1
ATOM 1801 C C . HIS A 1 225 ? 27.650 0.426 -24.727 1.00 89.69 225 HIS A C 1
ATOM 1803 O O . HIS A 1 225 ? 27.310 -0.730 -24.483 1.00 89.69 225 HIS A O 1
ATOM 1809 N N . ALA A 1 226 ? 28.932 0.798 -24.782 1.00 90.31 226 ALA A N 1
ATOM 1810 C CA . ALA A 1 226 ? 30.051 -0.104 -24.537 1.00 90.31 226 ALA A CA 1
ATOM 1811 C C . ALA A 1 226 ? 30.071 -0.590 -23.082 1.00 90.31 226 ALA A C 1
ATOM 1813 O O . ALA A 1 226 ? 30.181 -1.790 -22.849 1.00 90.31 226 ALA A O 1
ATOM 1814 N N . LEU A 1 227 ? 29.877 0.304 -22.103 1.00 90.06 227 LEU A N 1
ATOM 1815 C CA . LEU A 1 227 ? 29.802 -0.077 -20.689 1.00 90.06 227 LEU A CA 1
ATOM 1816 C C . LEU A 1 227 ? 28.599 -0.995 -20.409 1.00 90.06 227 LEU A C 1
ATOM 1818 O O . LEU A 1 227 ? 28.746 -1.996 -19.709 1.00 90.06 227 LEU A O 1
ATOM 1822 N N . GLY A 1 228 ? 27.434 -0.690 -20.993 1.00 90.06 228 GLY A N 1
ATOM 1823 C CA . GLY A 1 228 ? 26.233 -1.525 -20.891 1.00 90.06 228 GLY A CA 1
ATOM 1824 C C . GLY A 1 228 ? 26.439 -2.930 -21.461 1.00 90.06 228 GLY A C 1
ATOM 1825 O O . GLY A 1 228 ? 26.160 -3.921 -20.787 1.00 90.06 228 GLY A O 1
ATOM 1826 N N . LEU A 1 229 ? 26.987 -3.033 -22.675 1.00 90.75 229 LEU A N 1
ATOM 1827 C CA . LEU A 1 229 ? 27.299 -4.322 -23.292 1.00 90.75 229 LEU A CA 1
ATOM 1828 C C . LEU A 1 229 ? 28.364 -5.095 -22.499 1.00 90.75 229 LEU A C 1
ATOM 1830 O O . LEU A 1 229 ? 28.205 -6.295 -22.287 1.00 90.75 229 LEU A O 1
ATOM 1834 N N . LEU A 1 230 ? 29.416 -4.425 -22.016 1.00 90.75 230 LEU A N 1
ATOM 1835 C CA . LEU A 1 230 ? 30.489 -5.060 -21.248 1.00 90.75 230 LEU A CA 1
ATOM 1836 C C . LEU A 1 230 ? 29.993 -5.624 -19.910 1.00 90.75 230 LEU A C 1
ATOM 1838 O O . LEU A 1 230 ? 30.421 -6.709 -19.519 1.00 90.75 230 LEU A O 1
ATOM 1842 N N . TYR A 1 231 ? 29.070 -4.925 -19.238 1.00 91.38 231 TYR A N 1
ATOM 1843 C CA . TYR A 1 231 ? 28.384 -5.452 -18.058 1.00 91.38 231 TYR A CA 1
ATOM 1844 C C . TYR A 1 231 ? 27.600 -6.723 -18.399 1.00 91.38 231 TYR A C 1
ATOM 1846 O O . TYR A 1 231 ? 27.810 -7.746 -17.761 1.00 91.38 231 TYR A O 1
ATOM 1854 N N . HIS A 1 232 ? 26.759 -6.702 -19.437 1.00 90.19 232 HIS A N 1
ATOM 1855 C CA . HIS A 1 232 ? 25.946 -7.866 -19.811 1.00 90.19 232 HIS A CA 1
ATOM 1856 C C . HIS A 1 232 ? 26.755 -9.052 -20.371 1.00 90.19 232 HIS A C 1
ATOM 1858 O O . HIS A 1 232 ? 26.326 -10.194 -20.244 1.00 90.19 232 HIS A O 1
ATOM 1864 N N . ILE A 1 233 ? 27.941 -8.817 -20.941 1.00 91.00 233 ILE A N 1
ATOM 1865 C CA . ILE A 1 233 ? 28.901 -9.881 -21.280 1.00 91.00 233 ILE A CA 1
ATOM 1866 C C . ILE A 1 233 ? 29.441 -10.563 -20.010 1.00 91.00 233 ILE A C 1
ATOM 1868 O O . ILE A 1 233 ? 29.664 -11.772 -20.015 1.00 91.00 233 ILE A O 1
ATOM 1872 N N . ARG A 1 234 ? 29.646 -9.794 -18.931 1.00 89.88 234 ARG A N 1
ATOM 1873 C CA . ARG A 1 234 ? 30.264 -10.236 -17.669 1.00 89.88 234 ARG A CA 1
ATOM 1874 C C . ARG A 1 234 ? 29.268 -10.540 -16.550 1.00 89.88 234 ARG A C 1
ATOM 1876 O O . ARG A 1 234 ? 29.696 -10.961 -15.488 1.00 89.88 234 ARG A O 1
ATOM 1883 N N . SER A 1 235 ? 27.961 -10.369 -16.752 1.00 86.31 235 SER A N 1
ATOM 1884 C CA . SER A 1 235 ? 26.973 -10.407 -15.661 1.00 86.31 235 SER A CA 1
ATOM 1885 C C . SER A 1 235 ? 26.786 -11.779 -15.002 1.00 86.31 235 SER A C 1
ATOM 1887 O O . SER A 1 235 ? 26.123 -11.852 -13.975 1.00 86.31 235 SER A O 1
ATOM 1889 N N . GLY A 1 236 ? 27.347 -12.849 -15.577 1.00 83.38 236 GLY A N 1
ATOM 1890 C CA . GLY A 1 236 ? 27.440 -14.172 -14.944 1.00 83.38 236 GLY A CA 1
ATOM 1891 C C . GLY A 1 236 ? 28.668 -14.367 -14.041 1.00 83.38 236 GLY A C 1
ATOM 1892 O O . GLY A 1 236 ? 28.759 -15.390 -13.380 1.00 83.38 236 GLY A O 1
ATOM 1893 N N . ASP A 1 237 ? 29.606 -13.413 -14.001 1.00 87.00 237 ASP A N 1
ATOM 1894 C CA . ASP A 1 237 ? 30.812 -13.443 -13.164 1.00 87.00 237 ASP A CA 1
ATOM 1895 C C . ASP A 1 237 ? 30.859 -12.190 -12.270 1.00 87.00 237 ASP A C 1
ATOM 1897 O O . ASP A 1 237 ? 31.215 -11.084 -12.695 1.00 87.00 237 ASP A O 1
ATOM 1901 N N . ARG A 1 238 ? 30.510 -12.380 -10.991 1.00 85.31 238 ARG A N 1
ATOM 1902 C CA . ARG A 1 238 ? 30.486 -11.330 -9.959 1.00 85.31 238 ARG A CA 1
ATOM 1903 C C . ARG A 1 238 ? 31.856 -10.671 -9.765 1.00 85.31 238 ARG A C 1
ATOM 1905 O O . ARG A 1 238 ? 31.922 -9.452 -9.606 1.00 85.31 238 ARG A O 1
ATOM 1912 N N . LEU A 1 239 ? 32.954 -11.427 -9.848 1.00 86.50 239 LEU A N 1
ATOM 1913 C CA . LEU A 1 239 ? 34.313 -10.893 -9.697 1.00 86.50 239 LEU A CA 1
ATOM 1914 C C . LEU A 1 239 ? 34.717 -10.042 -10.908 1.00 86.50 239 LEU A C 1
ATOM 1916 O O . LEU A 1 239 ? 35.354 -8.998 -10.743 1.00 86.50 239 LEU A O 1
ATOM 1920 N N . ALA A 1 240 ? 34.326 -10.437 -12.122 1.00 86.81 240 ALA A N 1
ATOM 1921 C CA . ALA A 1 240 ? 34.553 -9.640 -13.327 1.00 86.81 240 ALA A CA 1
ATOM 1922 C C . ALA A 1 240 ? 33.719 -8.348 -13.354 1.00 86.81 240 ALA A C 1
ATOM 1924 O O . ALA A 1 240 ? 34.207 -7.329 -13.858 1.00 86.81 240 ALA A O 1
ATOM 1925 N N . VAL A 1 241 ? 32.502 -8.358 -12.794 1.00 88.12 241 VAL A N 1
ATOM 1926 C CA . VAL A 1 241 ? 31.686 -7.147 -12.586 1.00 88.12 241 VAL A CA 1
ATOM 1927 C C . VAL A 1 241 ? 32.316 -6.240 -11.525 1.00 88.12 241 VAL A C 1
ATOM 1929 O O . VAL A 1 241 ? 32.512 -5.056 -11.794 1.00 88.12 241 VAL A O 1
ATOM 1932 N N . ASN A 1 242 ? 32.717 -6.776 -10.368 1.00 88.19 242 ASN A N 1
ATOM 1933 C CA . ASN A 1 242 ? 33.357 -6.003 -9.299 1.00 88.19 242 ASN A CA 1
ATOM 1934 C C . ASN A 1 242 ? 34.652 -5.322 -9.806 1.00 88.19 242 ASN A C 1
ATOM 1936 O O . ASN A 1 242 ? 34.778 -4.096 -9.744 1.00 88.19 242 ASN A O 1
ATOM 1940 N N . LYS A 1 243 ? 35.545 -6.067 -10.480 1.00 88.44 243 LYS A N 1
ATOM 1941 C CA . LYS A 1 243 ? 36.750 -5.518 -11.144 1.00 88.44 243 LYS A CA 1
ATOM 1942 C C . LYS A 1 243 ? 36.434 -4.457 -12.210 1.00 88.44 243 LYS A C 1
ATOM 1944 O O . LYS A 1 243 ? 37.193 -3.497 -12.363 1.00 88.44 243 LYS A O 1
ATOM 1949 N N . LEU A 1 244 ? 35.337 -4.608 -12.959 1.00 88.75 244 LEU A N 1
ATOM 1950 C CA . LEU A 1 244 ? 34.888 -3.622 -13.950 1.00 88.75 244 LEU A CA 1
ATOM 1951 C C . LEU A 1 244 ? 34.463 -2.312 -13.280 1.00 88.75 244 LEU A C 1
ATOM 1953 O O . LEU A 1 244 ? 34.893 -1.248 -13.731 1.00 88.75 244 LEU A O 1
ATOM 1957 N N . VAL A 1 245 ? 33.667 -2.382 -12.209 1.00 88.81 245 VAL A N 1
ATOM 1958 C CA . VAL A 1 245 ? 33.212 -1.190 -11.483 1.00 88.81 245 VAL A CA 1
ATOM 1959 C C . VAL A 1 245 ? 34.391 -0.512 -10.785 1.00 88.81 245 VAL A C 1
ATOM 1961 O O . VAL A 1 245 ? 34.558 0.693 -10.943 1.00 88.81 245 VAL A O 1
ATOM 1964 N N . GLN A 1 246 ? 35.287 -1.260 -10.127 1.00 88.25 246 GLN A N 1
ATOM 1965 C CA . GLN A 1 246 ? 36.491 -0.693 -9.499 1.00 88.25 246 GLN A CA 1
ATOM 1966 C C . GLN A 1 246 ? 37.402 0.047 -10.496 1.00 88.25 246 GLN A C 1
ATOM 1968 O O . GLN A 1 246 ? 37.911 1.127 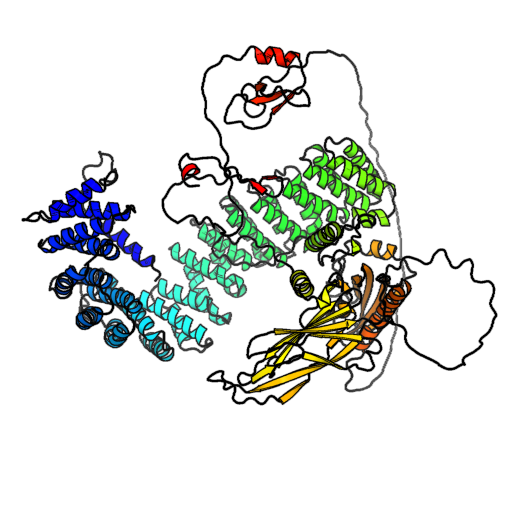-10.183 1.00 88.25 246 GLN A O 1
ATOM 1973 N N . LYS A 1 247 ? 37.599 -0.493 -11.712 1.00 88.19 247 LYS A N 1
ATOM 1974 C CA . LYS A 1 247 ? 38.426 0.147 -12.753 1.00 88.19 247 LYS A CA 1
ATOM 1975 C C . LYS A 1 247 ? 37.878 1.523 -13.154 1.00 88.19 247 LYS A C 1
ATOM 1977 O O . LYS A 1 247 ? 38.646 2.479 -13.248 1.00 88.19 247 LYS A O 1
ATOM 1982 N N . TRP A 1 248 ? 36.567 1.624 -13.373 1.00 86.44 248 TRP A N 1
ATOM 1983 C CA . TRP A 1 248 ? 35.907 2.854 -13.834 1.00 86.44 248 TRP A CA 1
ATOM 1984 C C . TRP A 1 248 ? 35.425 3.779 -12.706 1.00 86.44 248 TRP A C 1
ATOM 1986 O O . TRP A 1 248 ? 35.111 4.938 -12.952 1.00 86.44 248 TRP A O 1
ATOM 1996 N N . SER A 1 249 ? 35.426 3.299 -11.464 1.00 85.25 249 SER A N 1
ATOM 1997 C CA . SER A 1 249 ? 35.305 4.119 -10.256 1.00 85.25 249 SER A CA 1
ATOM 1998 C C . SER A 1 249 ? 36.555 4.989 -10.062 1.00 85.25 249 SER A C 1
ATOM 2000 O O . SER A 1 249 ? 36.444 6.190 -9.824 1.00 85.25 249 SER A O 1
ATOM 2002 N N . LYS A 1 250 ? 37.751 4.407 -10.246 1.00 81.81 250 LYS A N 1
ATOM 2003 C CA . LYS A 1 250 ? 39.038 5.123 -10.145 1.00 81.81 250 LYS A CA 1
ATOM 2004 C C . LYS A 1 250 ? 39.369 5.952 -11.392 1.00 81.81 250 LYS A C 1
ATOM 2006 O O . LYS A 1 250 ? 39.990 7.004 -11.285 1.00 81.81 250 LYS A O 1
ATOM 2011 N N . SER A 1 251 ? 38.970 5.486 -12.578 1.00 76.69 251 SER A N 1
ATOM 2012 C CA . SER A 1 251 ? 39.148 6.200 -13.850 1.00 76.69 251 SER A CA 1
ATOM 2013 C C . SER A 1 251 ? 37.842 6.881 -14.272 1.00 76.69 251 SER A C 1
ATOM 2015 O O . SER A 1 251 ? 36.938 6.228 -14.786 1.00 76.69 251 SER A O 1
ATOM 2017 N N . SER A 1 252 ? 37.732 8.196 -14.053 1.00 70.50 252 SER A N 1
ATOM 2018 C CA . SER A 1 252 ? 36.500 8.963 -14.294 1.00 70.50 252 SER A CA 1
ATOM 2019 C C . SER A 1 252 ? 35.998 8.868 -15.742 1.00 70.50 252 SER A C 1
ATOM 2021 O O . SER A 1 252 ? 36.656 9.341 -16.673 1.00 70.50 252 SER A O 1
ATOM 2023 N N . LEU A 1 253 ? 34.786 8.342 -15.931 1.00 81.62 253 LEU A N 1
ATOM 2024 C CA . LEU A 1 253 ? 34.120 8.319 -17.235 1.00 81.62 253 LEU A CA 1
ATOM 2025 C C . LEU A 1 253 ? 33.755 9.740 -17.707 1.00 81.62 253 LEU A C 1
ATOM 2027 O O . LEU A 1 253 ? 33.344 10.589 -16.916 1.00 81.62 253 LEU A O 1
ATOM 2031 N N . ARG A 1 254 ? 33.867 9.998 -19.019 1.00 77.56 254 ARG A N 1
ATOM 2032 C CA . ARG A 1 254 ? 33.552 11.311 -19.623 1.00 77.56 254 ARG A CA 1
ATOM 2033 C C . ARG A 1 254 ? 32.056 11.483 -19.907 1.00 77.56 254 ARG A C 1
ATOM 2035 O O . ARG A 1 254 ? 31.556 12.606 -19.918 1.00 77.56 254 ARG A O 1
ATOM 2042 N N . SER A 1 255 ? 31.347 10.388 -20.185 1.00 84.31 255 SER A N 1
ATOM 2043 C CA . SER A 1 255 ? 29.917 10.401 -20.507 1.00 84.31 255 SER A CA 1
ATOM 2044 C C . SER A 1 255 ? 29.046 10.406 -19.244 1.00 84.31 255 SER A C 1
ATOM 2046 O O . SER A 1 255 ? 29.050 9.408 -18.524 1.00 84.31 255 SER A O 1
ATOM 2048 N N . PRO A 1 256 ? 28.203 11.436 -19.012 1.00 87.00 256 PRO A N 1
ATOM 2049 C CA . PRO A 1 256 ? 27.293 11.468 -17.864 1.00 87.00 256 PRO A CA 1
ATOM 2050 C C . PRO A 1 256 ? 26.357 10.255 -17.787 1.00 87.00 256 PRO A C 1
ATOM 2052 O O . PRO A 1 256 ? 26.036 9.794 -16.698 1.00 87.00 256 PRO A O 1
ATOM 2055 N N . PHE A 1 257 ? 25.949 9.706 -18.936 1.00 88.31 257 PHE A N 1
ATOM 2056 C CA . PHE A 1 257 ? 25.101 8.513 -19.015 1.00 88.31 257 PHE A CA 1
ATOM 2057 C C . PHE A 1 257 ? 25.852 7.247 -18.587 1.00 88.31 257 PHE A C 1
ATOM 2059 O O . PHE A 1 257 ? 25.290 6.411 -17.883 1.00 88.31 257 PHE A O 1
ATOM 2066 N N . ALA A 1 258 ? 27.130 7.127 -18.965 1.00 88.56 258 ALA A N 1
ATOM 2067 C CA . ALA A 1 258 ? 27.980 6.029 -18.519 1.00 88.56 258 ALA A CA 1
ATOM 2068 C C . ALA A 1 258 ? 28.257 6.126 -17.010 1.00 88.56 258 ALA A C 1
ATOM 2070 O O . ALA A 1 258 ? 28.156 5.117 -16.322 1.00 88.56 258 ALA A O 1
ATOM 2071 N N . THR A 1 259 ? 28.494 7.330 -16.474 1.00 90.81 259 THR A N 1
ATOM 2072 C CA . THR A 1 259 ? 28.649 7.549 -15.025 1.00 90.81 259 THR A CA 1
ATOM 2073 C C . THR A 1 259 ? 27.369 7.216 -14.250 1.00 90.81 259 THR A C 1
ATOM 2075 O O . THR A 1 259 ? 27.445 6.518 -13.247 1.00 90.81 259 THR A O 1
ATOM 2078 N N . CYS A 1 260 ? 26.184 7.618 -14.730 1.00 92.44 260 CYS A N 1
ATOM 2079 C CA . CYS A 1 260 ? 24.908 7.233 -14.103 1.00 92.44 260 CYS A CA 1
ATOM 2080 C C . CYS A 1 260 ? 24.690 5.712 -14.119 1.00 92.44 260 CYS A C 1
ATOM 2082 O O . CYS A 1 260 ? 24.211 5.138 -13.145 1.00 92.44 260 CYS A O 1
ATOM 2084 N N . TYR A 1 261 ? 25.060 5.037 -15.212 1.00 91.69 261 TYR A N 1
ATOM 2085 C CA . TYR A 1 261 ? 24.984 3.579 -15.280 1.00 91.69 261 TYR A CA 1
ATOM 2086 C C . TYR A 1 261 ? 25.990 2.908 -14.335 1.00 91.69 261 TYR A C 1
ATOM 2088 O O . TYR A 1 261 ? 25.629 1.964 -13.641 1.00 91.69 261 TYR A O 1
ATOM 2096 N N . LEU A 1 262 ? 27.214 3.434 -14.238 1.00 91.69 262 LEU A N 1
ATOM 2097 C CA . LEU A 1 262 ? 28.230 2.962 -13.299 1.00 91.69 262 LEU A CA 1
ATOM 2098 C C . LEU A 1 262 ? 27.796 3.134 -11.835 1.00 91.69 262 LEU A C 1
ATOM 2100 O O . LEU A 1 262 ? 28.012 2.218 -11.049 1.00 91.69 262 LEU A O 1
ATOM 2104 N N . ILE A 1 263 ? 27.138 4.247 -11.484 1.00 92.69 263 ILE A N 1
ATOM 2105 C CA . ILE A 1 263 ? 26.524 4.447 -10.160 1.00 92.69 263 ILE A CA 1
ATOM 2106 C C . ILE A 1 263 ? 25.520 3.325 -9.875 1.00 92.69 263 ILE A C 1
ATOM 2108 O O . ILE A 1 263 ? 25.641 2.672 -8.850 1.00 92.69 263 ILE A O 1
ATOM 2112 N N . ARG A 1 264 ? 24.601 3.017 -10.803 1.00 92.19 264 ARG A N 1
ATOM 2113 C CA . ARG A 1 264 ? 23.627 1.917 -10.630 1.00 92.19 264 ARG A CA 1
ATOM 2114 C C . ARG A 1 264 ? 24.289 0.548 -10.455 1.00 92.19 264 ARG A C 1
ATOM 2116 O O . ARG A 1 264 ? 23.802 -0.256 -9.667 1.00 92.19 264 ARG A O 1
ATOM 2123 N N . LEU A 1 265 ? 25.386 0.277 -11.169 1.00 90.69 265 LEU A N 1
ATOM 2124 C CA . LEU A 1 265 ? 26.161 -0.956 -10.987 1.00 90.69 265 LEU A CA 1
ATOM 2125 C C . LEU A 1 265 ? 26.854 -0.996 -9.617 1.00 90.69 265 LEU A C 1
ATOM 2127 O O . LEU A 1 265 ? 26.861 -2.041 -8.978 1.00 90.69 265 LEU A O 1
ATOM 2131 N N . ALA A 1 266 ? 27.396 0.133 -9.155 1.00 90.38 266 ALA A N 1
ATOM 2132 C CA . ALA A 1 266 ? 27.997 0.265 -7.831 1.00 90.38 266 ALA A CA 1
ATOM 2133 C C . ALA A 1 266 ? 26.959 0.083 -6.708 1.00 90.38 266 ALA A C 1
ATOM 2135 O O . ALA A 1 266 ? 27.211 -0.678 -5.782 1.00 90.38 266 ALA A O 1
ATOM 2136 N N . THR A 1 267 ? 25.775 0.698 -6.820 1.00 89.69 267 THR A N 1
ATOM 2137 C CA . THR A 1 267 ? 24.651 0.504 -5.884 1.00 89.69 267 THR A CA 1
ATOM 2138 C C . THR A 1 267 ? 24.240 -0.960 -5.809 1.00 89.69 267 THR A C 1
ATOM 2140 O O . THR A 1 267 ? 24.150 -1.497 -4.713 1.00 89.69 267 THR A O 1
ATOM 2143 N N . LYS A 1 268 ? 24.079 -1.628 -6.960 1.00 88.50 268 LYS A N 1
ATOM 2144 C CA . LYS A 1 268 ? 23.733 -3.050 -6.977 1.00 88.50 268 LYS A CA 1
ATOM 2145 C C . LYS A 1 268 ? 24.810 -3.921 -6.315 1.00 88.50 268 LYS A C 1
ATOM 2147 O O . LYS A 1 268 ? 24.463 -4.831 -5.584 1.00 88.50 268 LYS A O 1
ATOM 2152 N N . LEU A 1 269 ? 26.100 -3.649 -6.536 1.00 87.31 269 LEU A N 1
ATOM 2153 C CA . LEU A 1 269 ? 27.168 -4.399 -5.857 1.00 87.31 269 LEU A CA 1
ATOM 2154 C C . LEU A 1 269 ? 27.161 -4.184 -4.337 1.00 87.31 269 LEU A C 1
ATOM 2156 O O . LEU A 1 269 ? 27.383 -5.137 -3.606 1.00 87.31 269 LEU A O 1
ATOM 2160 N N . ILE A 1 270 ? 26.875 -2.968 -3.862 1.00 86.62 270 ILE A N 1
ATOM 2161 C CA . ILE A 1 270 ? 26.716 -2.670 -2.427 1.00 86.62 270 ILE A CA 1
ATOM 2162 C C . ILE A 1 270 ? 25.541 -3.470 -1.834 1.00 86.62 270 ILE A C 1
ATOM 2164 O O . ILE A 1 270 ? 25.676 -4.045 -0.759 1.00 86.62 270 ILE A O 1
ATOM 2168 N N . GLU A 1 271 ? 24.412 -3.541 -2.548 1.00 85.31 271 GLU A N 1
ATOM 2169 C CA . GLU A 1 271 ? 23.243 -4.344 -2.157 1.00 85.31 271 GLU A CA 1
ATOM 2170 C C . GLU A 1 271 ? 23.545 -5.858 -2.180 1.00 85.31 271 GLU A C 1
ATOM 2172 O O . GLU A 1 271 ? 23.202 -6.554 -1.229 1.00 85.31 271 GLU A O 1
ATOM 2177 N N . ASP A 1 272 ? 24.223 -6.361 -3.220 1.00 82.62 272 ASP A N 1
ATOM 2178 C CA . ASP A 1 272 ? 24.561 -7.784 -3.391 1.00 82.62 272 ASP A CA 1
ATOM 2179 C C . ASP A 1 272 ? 25.658 -8.265 -2.403 1.00 82.62 272 ASP A C 1
ATOM 2181 O O . ASP A 1 272 ? 25.668 -9.441 -2.031 1.00 82.62 272 ASP A O 1
ATOM 2185 N N . ASP A 1 273 ? 26.623 -7.410 -2.028 1.00 76.62 273 ASP A N 1
ATOM 2186 C CA . ASP A 1 273 ? 27.768 -7.728 -1.144 1.00 76.62 273 ASP A CA 1
ATOM 2187 C C . ASP A 1 273 ? 27.444 -7.577 0.366 1.00 76.62 273 ASP A C 1
ATOM 2189 O O . ASP A 1 273 ? 28.299 -7.901 1.186 1.00 76.62 273 ASP A O 1
ATOM 2193 N N . GLU A 1 274 ? 26.277 -7.027 0.745 1.00 67.31 274 GLU A N 1
ATOM 2194 C CA . GLU A 1 274 ? 25.983 -6.454 2.086 1.00 67.31 274 GLU A CA 1
ATOM 2195 C C . GLU A 1 274 ? 27.061 -5.476 2.616 1.00 67.31 274 GLU A C 1
ATOM 2197 O O . GLU A 1 274 ? 27.058 -5.072 3.782 1.00 67.31 274 GLU A O 1
ATOM 2202 N N . ALA A 1 275 ? 27.982 -5.048 1.749 1.00 61.94 275 ALA A N 1
ATOM 2203 C CA . ALA A 1 275 ? 29.099 -4.196 2.102 1.00 61.94 275 ALA A CA 1
ATOM 2204 C C . ALA A 1 275 ? 28.575 -2.807 2.472 1.00 61.94 275 ALA A C 1
ATOM 2206 O O . ALA A 1 275 ? 28.109 -2.067 1.609 1.00 61.94 275 ALA A O 1
ATOM 2207 N N . GLY A 1 276 ? 28.670 -2.454 3.755 1.00 62.72 276 GLY A N 1
ATOM 2208 C CA . GLY A 1 276 ? 28.240 -1.158 4.271 1.00 62.72 276 GLY A CA 1
ATOM 2209 C C . GLY A 1 276 ? 29.015 0.033 3.691 1.00 62.72 276 GLY A C 1
ATOM 2210 O O . GLY A 1 276 ? 29.758 -0.053 2.710 1.00 62.72 276 GLY A O 1
ATOM 2211 N N . THR A 1 277 ? 28.869 1.187 4.330 1.00 61.97 277 THR A N 1
ATOM 2212 C CA . THR A 1 277 ? 29.395 2.469 3.837 1.00 61.97 277 THR A CA 1
ATOM 2213 C C . THR A 1 277 ? 30.922 2.587 3.806 1.00 61.97 277 THR A C 1
ATOM 2215 O O . THR A 1 277 ? 31.443 3.475 3.132 1.00 61.97 277 THR A O 1
ATOM 2218 N N . GLU A 1 278 ? 31.658 1.640 4.397 1.00 66.06 278 GLU A N 1
ATOM 2219 C CA . GLU A 1 278 ? 33.111 1.498 4.203 1.00 66.06 278 GLU A CA 1
ATOM 2220 C C . GLU A 1 278 ? 33.506 0.991 2.799 1.00 66.06 278 GLU A C 1
ATOM 2222 O O . GLU A 1 278 ? 34.681 1.017 2.426 1.00 66.06 278 GLU A O 1
ATOM 2227 N N . SER A 1 279 ? 32.541 0.555 1.981 1.00 79.38 279 SER A N 1
ATOM 2228 C CA . SER A 1 279 ? 32.794 0.099 0.615 1.00 79.38 279 SER A CA 1
ATOM 2229 C C . SER A 1 279 ? 33.440 1.197 -0.253 1.00 79.38 279 SER A C 1
ATOM 2231 O O . SER A 1 279 ? 32.924 2.320 -0.324 1.00 79.38 279 SER A O 1
ATOM 2233 N N . PRO A 1 280 ? 34.498 0.894 -1.038 1.00 83.06 280 PRO A N 1
ATOM 2234 C CA . PRO A 1 280 ? 35.082 1.856 -1.980 1.00 83.06 280 PRO A CA 1
ATOM 2235 C C . PRO A 1 280 ? 34.082 2.299 -3.065 1.00 83.06 280 PRO A C 1
ATOM 2237 O O . PRO A 1 280 ? 34.257 3.343 -3.697 1.00 83.06 280 PRO A O 1
ATOM 2240 N N . PHE A 1 281 ? 33.010 1.529 -3.276 1.00 87.38 281 PHE A N 1
ATOM 2241 C CA . PHE A 1 281 ? 31.901 1.911 -4.144 1.00 87.38 281 PHE A CA 1
ATOM 2242 C C . PHE A 1 281 ? 31.048 3.037 -3.547 1.00 87.38 281 PHE A C 1
ATOM 2244 O O . PHE A 1 281 ? 30.606 3.907 -4.297 1.00 87.38 281 PHE A O 1
ATOM 2251 N N . PHE A 1 282 ? 30.863 3.073 -2.224 1.00 87.44 282 PHE A N 1
ATOM 2252 C CA . PHE A 1 282 ? 30.121 4.141 -1.553 1.00 87.44 282 PHE A CA 1
ATOM 2253 C C . PHE A 1 282 ? 30.870 5.476 -1.668 1.00 87.44 282 PHE A C 1
ATOM 2255 O O . PHE A 1 282 ? 30.298 6.459 -2.137 1.00 87.44 282 PHE A O 1
ATOM 2262 N N . GLN A 1 283 ? 32.180 5.478 -1.394 1.00 88.06 283 GLN A N 1
ATOM 2263 C CA . GLN A 1 283 ? 33.059 6.646 -1.575 1.00 88.06 283 GLN A CA 1
ATOM 2264 C C . GLN A 1 283 ? 33.015 7.200 -3.013 1.00 88.06 283 GLN A C 1
ATOM 2266 O O . GLN A 1 283 ? 33.003 8.413 -3.235 1.00 88.06 283 GLN A O 1
ATOM 2271 N N . PHE A 1 284 ? 32.945 6.318 -4.017 1.00 90.69 284 PHE A N 1
ATOM 2272 C CA . PHE A 1 284 ? 32.766 6.726 -5.410 1.00 90.69 284 PHE A CA 1
ATOM 2273 C C . PHE A 1 284 ? 31.411 7.412 -5.654 1.00 90.69 284 PHE A C 1
ATOM 2275 O O . PHE A 1 284 ? 31.376 8.469 -6.294 1.00 90.69 284 PHE A O 1
ATOM 2282 N N . ILE A 1 285 ? 30.308 6.863 -5.134 1.00 91.12 285 ILE A N 1
ATOM 2283 C CA . ILE A 1 285 ? 28.973 7.470 -5.269 1.00 91.12 285 ILE A CA 1
ATOM 2284 C C . ILE A 1 285 ? 28.924 8.824 -4.541 1.00 91.12 285 ILE A C 1
ATOM 2286 O O . ILE A 1 285 ? 28.428 9.795 -5.111 1.00 91.12 285 ILE A O 1
ATOM 2290 N N . GLU A 1 286 ? 29.512 8.937 -3.348 1.00 89.44 286 GLU A N 1
ATOM 2291 C CA . GLU A 1 286 ? 29.620 10.208 -2.622 1.00 89.44 286 GLU A CA 1
ATOM 2292 C C . GLU A 1 286 ? 30.412 11.253 -3.428 1.00 89.44 286 GLU A C 1
ATOM 2294 O O . GLU A 1 286 ? 29.964 12.390 -3.593 1.00 89.44 286 GLU A O 1
ATOM 2299 N N . SER A 1 287 ? 31.540 10.866 -4.040 1.00 90.88 287 SER A N 1
ATOM 2300 C CA . SER A 1 287 ? 32.314 11.768 -4.908 1.00 90.88 287 SER A CA 1
ATOM 2301 C C . SER A 1 287 ? 31.498 12.290 -6.106 1.00 90.88 287 SER A C 1
ATOM 2303 O O . SER A 1 287 ? 31.675 13.435 -6.537 1.00 90.88 287 SER A O 1
ATOM 2305 N N . CYS A 1 288 ? 30.539 11.496 -6.603 1.00 91.50 288 CYS A N 1
ATOM 2306 C CA . CYS A 1 288 ? 29.652 11.875 -7.702 1.00 91.50 288 CYS A CA 1
ATOM 2307 C C . CYS A 1 288 ? 28.621 12.957 -7.325 1.00 91.50 288 CYS A C 1
ATOM 2309 O O . CYS A 1 288 ? 28.123 13.638 -8.226 1.00 91.50 288 CYS A O 1
ATOM 2311 N N . LEU A 1 289 ? 28.356 13.204 -6.034 1.00 91.62 289 LEU A N 1
ATOM 2312 C CA . LEU A 1 289 ? 27.522 14.332 -5.580 1.00 91.62 289 LEU A CA 1
ATOM 2313 C C . LEU A 1 289 ? 28.119 15.698 -5.960 1.00 91.62 289 LEU A C 1
ATOM 2315 O O . LEU A 1 289 ? 27.384 16.666 -6.137 1.00 91.62 289 LEU A O 1
ATOM 2319 N N . ARG A 1 290 ? 29.448 15.783 -6.126 1.00 90.00 290 ARG A N 1
ATOM 2320 C CA . ARG A 1 290 ? 30.172 17.013 -6.509 1.00 90.00 290 ARG A CA 1
ATOM 2321 C C . ARG A 1 290 ? 30.461 17.097 -8.016 1.00 90.00 290 ARG A C 1
ATOM 2323 O O . ARG A 1 290 ? 31.281 17.904 -8.456 1.00 90.00 290 ARG A O 1
ATOM 2330 N N . HIS A 1 291 ? 29.830 16.243 -8.824 1.00 90.38 291 HIS A N 1
ATOM 2331 C CA . HIS A 1 291 ? 30.055 16.187 -10.267 1.00 90.38 291 HIS A CA 1
ATOM 2332 C C . HIS A 1 291 ? 29.493 17.424 -11.001 1.00 90.38 291 HIS A C 1
ATOM 2334 O O . HIS A 1 291 ? 28.566 18.073 -10.542 1.00 90.38 291 HIS A O 1
ATOM 2340 N N . LYS A 1 292 ? 30.004 17.747 -12.199 1.00 87.56 292 LYS A N 1
ATOM 2341 C CA . LYS A 1 292 ? 29.587 18.945 -12.968 1.00 87.56 292 LYS A CA 1
ATOM 2342 C C . LYS A 1 292 ? 28.218 18.833 -13.659 1.00 87.56 292 LYS A C 1
ATOM 2344 O O . LYS A 1 292 ? 27.766 19.793 -14.276 1.00 87.56 292 LYS A O 1
ATOM 2349 N N . CYS A 1 293 ? 27.594 17.656 -13.649 1.00 88.94 293 CYS A N 1
ATOM 2350 C CA . CYS A 1 293 ? 26.357 17.380 -14.382 1.00 88.94 293 CYS A CA 1
ATOM 2351 C C . CYS A 1 293 ? 25.237 16.981 -13.421 1.00 88.94 293 CYS A C 1
ATOM 2353 O O . CYS A 1 293 ? 25.319 15.921 -12.805 1.00 88.94 293 CYS A O 1
ATOM 2355 N N . GLU A 1 294 ? 24.179 17.795 -13.377 1.00 90.12 294 GLU A N 1
ATOM 2356 C CA . GLU A 1 294 ? 22.988 17.650 -12.519 1.00 90.12 294 GLU A CA 1
ATOM 2357 C C . GLU A 1 294 ? 22.391 16.232 -12.537 1.00 90.12 294 GLU A C 1
ATOM 2359 O O . GLU A 1 294 ? 21.980 15.724 -11.501 1.00 90.12 294 GLU A O 1
ATOM 2364 N N . MET A 1 295 ? 22.398 15.558 -13.694 1.00 90.69 295 MET A N 1
ATOM 2365 C CA . MET A 1 295 ? 21.893 14.187 -13.842 1.00 90.69 295 MET A CA 1
ATOM 2366 C C . MET A 1 295 ? 22.708 13.162 -13.036 1.00 90.69 295 MET A C 1
ATOM 2368 O O . MET A 1 295 ? 22.130 12.279 -12.413 1.00 90.69 295 MET A O 1
ATOM 2372 N N . VAL A 1 296 ? 24.040 13.295 -13.023 1.00 92.62 296 VAL A N 1
ATOM 2373 C CA . VAL A 1 296 ? 24.945 12.411 -12.261 1.00 92.62 296 VAL A CA 1
ATOM 2374 C C . VAL A 1 296 ? 24.818 12.685 -10.768 1.00 92.62 296 VAL A C 1
ATOM 2376 O O . VAL A 1 296 ? 24.745 11.748 -9.981 1.00 92.62 296 VAL A O 1
ATOM 2379 N N . ILE A 1 297 ? 24.735 13.966 -10.399 1.00 94.25 297 ILE A N 1
ATOM 2380 C CA . ILE A 1 297 ? 24.512 14.412 -9.021 1.00 94.25 297 ILE A CA 1
ATOM 2381 C C . ILE A 1 297 ? 23.195 13.825 -8.478 1.00 94.25 297 ILE A C 1
ATOM 2383 O O . ILE A 1 297 ? 23.171 13.255 -7.390 1.00 94.25 297 ILE A O 1
ATOM 2387 N N . TYR A 1 298 ? 22.105 13.918 -9.251 1.00 94.31 298 TYR A N 1
ATOM 2388 C CA . TYR A 1 298 ? 20.803 13.371 -8.867 1.00 94.31 298 TYR A CA 1
ATOM 2389 C C . TYR A 1 298 ? 20.800 11.840 -8.789 1.00 94.31 298 TYR A C 1
ATOM 2391 O O . TYR A 1 298 ? 20.242 11.283 -7.846 1.00 94.31 298 TYR A O 1
ATOM 2399 N N . GLU A 1 299 ? 21.424 11.145 -9.747 1.00 94.69 299 GLU A N 1
ATOM 2400 C CA . GLU A 1 299 ? 21.530 9.681 -9.702 1.00 94.69 299 GLU A CA 1
ATOM 2401 C C . GLU A 1 299 ? 22.332 9.227 -8.472 1.00 94.69 299 GLU A C 1
ATOM 2403 O O . GLU A 1 299 ? 21.906 8.299 -7.794 1.00 94.69 299 GLU A O 1
ATOM 2408 N N . ALA A 1 300 ? 23.426 9.918 -8.126 1.00 93.75 300 ALA A N 1
ATOM 2409 C CA . ALA A 1 300 ? 24.208 9.649 -6.918 1.00 93.75 300 ALA A CA 1
ATOM 2410 C C . ALA A 1 300 ? 23.398 9.885 -5.630 1.00 93.75 300 ALA A C 1
ATOM 2412 O O . ALA A 1 300 ? 23.332 9.003 -4.775 1.00 93.75 300 ALA A O 1
ATOM 2413 N N . ALA A 1 301 ? 22.710 11.027 -5.512 1.00 93.19 301 ALA A N 1
ATOM 2414 C CA . ALA A 1 301 ? 21.855 11.318 -4.359 1.00 93.19 301 ALA A CA 1
ATOM 2415 C C . ALA A 1 301 ? 20.699 10.309 -4.233 1.00 93.19 301 ALA A C 1
ATOM 2417 O O . ALA A 1 301 ? 20.421 9.806 -3.145 1.00 93.19 301 ALA A O 1
ATOM 2418 N N . SER A 1 302 ? 20.058 9.949 -5.351 1.00 92.31 302 SER A N 1
ATOM 2419 C CA . SER A 1 302 ? 19.007 8.931 -5.365 1.00 92.31 302 SER A CA 1
ATOM 2420 C C . SER A 1 302 ? 19.533 7.512 -5.128 1.00 92.31 302 SER A C 1
ATOM 2422 O O . SER A 1 302 ? 18.726 6.674 -4.726 1.00 92.31 302 SER A O 1
ATOM 2424 N N . ALA A 1 303 ? 20.802 7.217 -5.410 1.00 91.00 303 ALA A N 1
ATOM 2425 C CA . ALA A 1 303 ? 21.422 5.931 -5.113 1.00 91.00 303 ALA A CA 1
ATOM 2426 C C . ALA A 1 303 ? 21.659 5.785 -3.607 1.00 91.00 303 ALA A C 1
ATOM 2428 O O . ALA A 1 303 ? 21.158 4.835 -3.016 1.00 91.00 303 ALA A O 1
ATOM 2429 N N . ILE A 1 304 ? 22.312 6.773 -2.978 1.00 90.50 304 ILE A N 1
ATOM 2430 C CA . ILE A 1 304 ? 22.556 6.800 -1.524 1.00 90.50 304 ILE A CA 1
ATOM 2431 C C . ILE A 1 304 ? 21.235 6.640 -0.757 1.00 90.50 304 ILE A C 1
ATOM 2433 O O . ILE A 1 304 ? 21.128 5.787 0.111 1.00 90.50 304 ILE A O 1
ATOM 2437 N N . VAL A 1 305 ? 20.187 7.374 -1.148 1.00 88.62 305 VAL A N 1
ATOM 2438 C CA . VAL A 1 305 ? 18.843 7.298 -0.538 1.00 88.62 305 VAL A CA 1
ATOM 2439 C C . VAL A 1 305 ? 18.157 5.924 -0.661 1.00 88.62 305 VAL A C 1
ATOM 2441 O O . VAL A 1 305 ? 17.243 5.624 0.111 1.00 88.62 305 VAL A O 1
ATOM 2444 N N . ARG A 1 306 ? 18.520 5.096 -1.650 1.00 87.00 306 ARG A N 1
ATOM 2445 C CA . ARG A 1 306 ? 17.887 3.780 -1.854 1.00 87.00 306 ARG A CA 1
ATOM 2446 C C . ARG A 1 306 ? 18.533 2.665 -1.048 1.00 87.00 306 ARG A C 1
ATOM 2448 O O . ARG A 1 306 ? 17.815 1.720 -0.723 1.00 87.00 306 ARG A O 1
ATOM 2455 N N . LEU A 1 307 ? 19.824 2.790 -0.738 1.00 84.75 307 LEU A N 1
ATOM 2456 C CA . LEU A 1 307 ? 20.592 1.747 -0.067 1.00 84.75 307 LEU A CA 1
ATOM 2457 C C . LEU A 1 307 ? 19.923 1.314 1.255 1.00 84.75 307 LEU A C 1
ATOM 2459 O O . LEU A 1 307 ? 19.409 2.154 2.004 1.00 84.75 307 LEU A O 1
ATOM 2463 N N . PRO A 1 308 ? 19.897 0.007 1.564 1.00 69.62 308 PRO A N 1
ATOM 2464 C CA . PRO A 1 308 ? 19.469 -0.467 2.872 1.00 69.62 308 PRO A CA 1
ATOM 2465 C C . PRO A 1 308 ? 20.490 -0.065 3.953 1.00 69.62 308 PRO A C 1
ATOM 2467 O O . PRO A 1 308 ? 21.680 0.062 3.681 1.00 69.62 308 PRO A O 1
ATOM 2470 N N . ARG A 1 309 ? 20.018 0.102 5.197 1.00 69.06 309 ARG A N 1
ATOM 2471 C CA . ARG A 1 309 ? 20.837 0.366 6.403 1.00 69.06 309 ARG A CA 1
ATOM 2472 C C . ARG A 1 309 ? 21.660 1.681 6.422 1.00 69.06 309 ARG A C 1
ATOM 2474 O O . ARG A 1 309 ? 22.596 1.782 7.204 1.00 69.06 309 ARG A O 1
ATOM 2481 N N . THR A 1 310 ? 21.301 2.715 5.652 1.00 75.12 310 THR A N 1
ATOM 2482 C CA . THR A 1 310 ? 21.959 4.043 5.732 1.00 75.12 310 THR A CA 1
ATOM 2483 C C . THR A 1 310 ? 21.669 4.797 7.033 1.00 75.12 310 THR A C 1
ATOM 2485 O O . THR A 1 310 ? 20.515 4.893 7.458 1.00 75.12 310 THR A O 1
ATOM 2488 N N . THR A 1 311 ? 22.688 5.432 7.610 1.00 79.12 311 THR A N 1
ATOM 2489 C CA . THR A 1 311 ? 22.577 6.312 8.784 1.00 79.12 311 THR A CA 1
ATOM 2490 C C . THR A 1 311 ? 22.203 7.756 8.414 1.00 79.12 311 THR A C 1
ATOM 2492 O O . THR A 1 311 ? 22.368 8.211 7.279 1.00 79.12 311 THR A O 1
ATOM 2495 N N . SER A 1 312 ? 21.723 8.535 9.392 1.00 76.94 312 SER A N 1
ATOM 2496 C CA . SER A 1 312 ? 21.328 9.937 9.160 1.00 76.94 312 SER A CA 1
ATOM 2497 C C . SER A 1 312 ? 22.498 10.860 8.786 1.00 76.94 312 SER A C 1
ATOM 2499 O O . SER A 1 312 ? 22.270 11.894 8.160 1.00 76.94 312 SER A O 1
ATOM 2501 N N . SER A 1 313 ? 23.733 10.512 9.157 1.00 79.62 313 SER A N 1
ATOM 2502 C CA . SER A 1 313 ? 24.952 11.235 8.770 1.00 79.62 313 SER A CA 1
ATOM 2503 C C . SER A 1 313 ? 25.287 11.037 7.292 1.00 79.62 313 SER A C 1
ATOM 2505 O O . SER A 1 313 ? 25.571 12.007 6.594 1.00 79.62 313 SER A O 1
ATOM 2507 N N . GLU A 1 314 ? 25.180 9.806 6.794 1.00 82.06 314 GLU A N 1
ATOM 2508 C CA . GLU A 1 314 ? 25.484 9.435 5.402 1.00 82.06 314 GLU A CA 1
ATOM 2509 C C . GLU A 1 314 ? 24.451 9.981 4.407 1.00 82.06 314 GLU A C 1
ATOM 2511 O O . GLU A 1 314 ? 24.772 10.275 3.256 1.00 82.06 314 GLU A O 1
ATOM 2516 N N . LEU A 1 315 ? 23.208 10.174 4.858 1.00 87.50 315 LEU A N 1
ATOM 2517 C CA . LEU A 1 315 ? 22.156 10.816 4.070 1.00 87.50 315 LEU A CA 1
ATOM 2518 C C . LEU A 1 315 ? 22.342 12.340 3.946 1.00 87.50 315 LEU A C 1
ATOM 2520 O O . LEU A 1 315 ? 21.847 12.928 2.984 1.00 87.50 315 LEU A O 1
ATOM 2524 N N . SER A 1 316 ? 23.057 12.993 4.870 1.00 88.81 316 SER A N 1
ATOM 2525 C CA . SER A 1 316 ? 23.163 14.462 4.929 1.00 88.81 316 SER A CA 1
ATOM 2526 C C . SER A 1 316 ? 23.751 15.108 3.654 1.00 88.81 316 SER A C 1
ATOM 2528 O O . SER A 1 316 ? 23.126 16.043 3.133 1.00 88.81 316 SER A O 1
ATOM 2530 N N . PRO A 1 317 ? 24.855 14.607 3.048 1.00 90.12 317 PRO A N 1
ATOM 2531 C CA . PRO A 1 317 ? 25.365 15.135 1.778 1.00 90.12 317 PRO A CA 1
ATOM 2532 C C . PRO A 1 317 ? 24.365 14.997 0.621 1.00 90.12 317 PRO A C 1
ATOM 2534 O O . PRO A 1 317 ? 24.215 15.920 -0.180 1.00 90.12 317 PRO A O 1
ATOM 2537 N N . ALA A 1 318 ? 23.646 13.871 0.546 1.00 92.25 318 ALA A N 1
ATOM 2538 C CA . ALA A 1 318 ? 22.639 13.634 -0.487 1.00 92.25 318 ALA A CA 1
ATOM 2539 C C . ALA A 1 318 ? 21.418 14.554 -0.309 1.00 92.25 318 ALA A C 1
ATOM 2541 O O . ALA A 1 318 ? 20.949 15.149 -1.279 1.00 92.25 318 ALA A O 1
ATOM 2542 N N . ILE A 1 319 ? 20.938 14.730 0.925 1.00 91.94 319 ILE A N 1
ATOM 2543 C CA . ILE A 1 319 ? 19.818 15.625 1.249 1.00 91.94 319 ILE A CA 1
ATOM 2544 C C . ILE A 1 319 ? 20.182 17.090 0.973 1.00 91.94 319 ILE A C 1
ATOM 2546 O O . ILE A 1 319 ? 19.402 17.775 0.321 1.00 91.94 319 ILE A O 1
ATOM 2550 N N . SER A 1 320 ? 21.381 17.547 1.351 1.00 92.31 320 SER A N 1
ATOM 2551 C CA . SER A 1 320 ? 21.861 18.916 1.062 1.00 92.31 320 SER A CA 1
ATOM 2552 C C . SER A 1 320 ? 21.841 19.243 -0.440 1.00 92.31 320 SER A C 1
ATOM 2554 O O . SER A 1 320 ? 21.496 20.347 -0.859 1.00 92.31 320 SER A O 1
ATOM 2556 N N . VAL A 1 321 ? 22.173 18.257 -1.276 1.00 93.00 321 VAL A N 1
ATOM 2557 C CA . VAL A 1 321 ? 22.121 18.372 -2.739 1.00 93.00 321 VAL A CA 1
ATOM 2558 C C . VAL A 1 321 ? 20.681 18.389 -3.266 1.00 93.00 321 VAL A C 1
ATOM 2560 O O . VAL A 1 321 ? 20.361 19.172 -4.161 1.00 93.00 321 VAL A O 1
ATOM 2563 N N . LEU A 1 322 ? 19.793 17.559 -2.710 1.00 93.38 322 LEU A N 1
ATOM 2564 C CA . LEU A 1 322 ? 18.369 17.563 -3.062 1.00 93.38 322 LEU A CA 1
ATOM 2565 C C . LEU A 1 322 ? 17.693 18.883 -2.647 1.00 93.38 322 LEU A C 1
ATOM 2567 O O . LEU A 1 322 ? 16.888 19.405 -3.413 1.00 93.38 322 LEU A O 1
ATOM 2571 N N . GLN A 1 323 ? 18.079 19.465 -1.508 1.00 93.31 323 GLN A N 1
ATOM 2572 C CA . GLN A 1 323 ? 17.640 20.789 -1.061 1.00 93.31 323 GLN A CA 1
ATOM 2573 C C . GLN A 1 323 ? 18.008 21.875 -2.083 1.00 93.31 323 GLN A C 1
ATOM 2575 O O . GLN A 1 323 ? 17.143 22.629 -2.522 1.00 93.31 323 GLN A O 1
ATOM 2580 N N . LEU A 1 324 ? 19.256 21.891 -2.567 1.00 92.25 324 LEU A N 1
ATOM 2581 C CA . LEU A 1 324 ? 19.682 22.813 -3.629 1.00 92.25 324 LEU A CA 1
ATOM 2582 C C . LEU A 1 324 ? 18.866 22.637 -4.928 1.00 92.25 324 LEU A C 1
ATOM 2584 O O . LEU A 1 324 ? 18.623 23.606 -5.651 1.00 92.25 324 LEU A O 1
ATOM 2588 N N . PHE A 1 325 ? 18.416 21.417 -5.235 1.00 93.94 325 PHE A N 1
ATOM 2589 C CA . PHE A 1 325 ? 17.550 21.158 -6.386 1.00 93.94 325 PHE A CA 1
ATOM 2590 C C . PHE A 1 325 ? 16.092 21.594 -6.189 1.00 93.94 325 PHE A C 1
ATOM 2592 O O . PHE A 1 325 ? 15.452 21.899 -7.197 1.00 93.94 325 PHE A O 1
ATOM 2599 N N . CYS A 1 326 ? 15.575 21.698 -4.958 1.00 92.25 326 CYS A N 1
ATOM 2600 C CA . CYS A 1 326 ? 14.256 22.291 -4.682 1.00 92.25 326 CYS A CA 1
ATOM 2601 C C . CYS A 1 326 ? 14.181 23.757 -5.140 1.00 92.25 326 CYS A C 1
ATOM 2603 O O . CYS A 1 326 ? 13.172 24.174 -5.706 1.00 92.25 326 CYS A O 1
ATOM 2605 N N . SER A 1 327 ? 15.280 24.500 -5.010 1.00 91.69 327 SER A N 1
ATOM 2606 C CA . SER A 1 327 ? 15.375 25.921 -5.384 1.00 91.69 327 SER A CA 1
ATOM 2607 C C . SER A 1 327 ? 15.861 26.140 -6.831 1.00 91.69 327 SER A C 1
ATOM 2609 O O . SER A 1 327 ? 16.198 27.254 -7.232 1.00 91.69 327 SER A O 1
ATOM 2611 N N . SER A 1 328 ? 15.902 25.081 -7.652 1.00 92.00 328 SER A N 1
ATOM 2612 C CA . SER A 1 328 ? 16.340 25.148 -9.053 1.00 92.00 328 SER A CA 1
ATOM 2613 C C . SER A 1 328 ? 15.281 25.777 -9.974 1.00 92.00 328 SER A C 1
ATOM 2615 O O . SER A 1 328 ? 14.121 25.377 -9.919 1.00 92.00 328 SER A O 1
ATOM 2617 N N . PRO A 1 329 ? 15.643 26.635 -10.949 1.00 90.81 329 PRO A N 1
ATOM 2618 C CA . PRO A 1 329 ? 14.687 27.159 -11.933 1.00 90.81 329 PRO A CA 1
ATOM 2619 C C . PRO A 1 329 ? 14.142 26.093 -12.908 1.00 90.81 329 PRO A C 1
ATOM 2621 O O . PRO A 1 329 ? 13.284 26.397 -13.732 1.00 90.81 329 PRO A O 1
ATOM 2624 N N . LYS A 1 330 ? 14.639 24.847 -12.867 1.00 92.75 330 LYS A N 1
ATOM 2625 C CA . LYS A 1 330 ? 14.215 23.745 -13.746 1.00 92.75 330 LYS A CA 1
ATOM 2626 C C . LYS A 1 330 ? 13.126 22.902 -13.062 1.00 92.75 330 LYS A C 1
ATOM 2628 O O . LYS A 1 330 ? 13.456 22.152 -12.140 1.00 92.75 330 LYS A O 1
ATOM 2633 N N . PRO A 1 331 ? 11.861 22.895 -13.540 1.00 92.06 331 PRO A N 1
ATOM 2634 C CA . PRO A 1 331 ? 10.785 22.110 -12.922 1.00 92.06 331 PRO A CA 1
ATOM 2635 C C . PRO A 1 331 ? 11.092 20.611 -12.810 1.00 92.06 331 PRO A C 1
ATOM 2637 O O . PRO A 1 331 ? 10.732 19.987 -11.818 1.00 92.06 331 PRO A O 1
ATOM 2640 N N . ALA A 1 332 ? 11.815 20.043 -13.781 1.00 92.00 332 ALA A N 1
ATOM 2641 C CA . ALA A 1 332 ? 12.211 18.636 -13.762 1.00 92.00 332 ALA A CA 1
ATOM 2642 C C . ALA A 1 332 ? 13.142 18.278 -12.586 1.00 92.00 332 ALA A C 1
ATOM 2644 O O . ALA A 1 332 ? 12.986 17.204 -12.008 1.00 92.00 332 ALA A O 1
ATOM 2645 N N . LEU A 1 333 ? 14.074 19.165 -12.205 1.00 92.12 333 LEU A N 1
ATOM 2646 C CA . LEU A 1 333 ? 14.967 18.929 -11.061 1.00 92.12 333 LEU A CA 1
ATOM 2647 C C . LEU A 1 333 ? 14.220 19.076 -9.738 1.00 92.12 333 LEU A C 1
ATOM 2649 O O . LEU A 1 333 ? 14.357 18.212 -8.879 1.00 92.12 333 LEU A O 1
ATOM 2653 N N . ARG A 1 334 ? 13.368 20.101 -9.616 1.00 94.06 334 ARG A N 1
ATOM 2654 C CA . ARG A 1 334 ? 12.507 20.293 -8.441 1.00 94.06 334 ARG A CA 1
ATOM 2655 C C . ARG A 1 334 ? 11.596 19.089 -8.209 1.00 94.06 334 ARG A C 1
ATOM 2657 O O . ARG A 1 334 ? 11.593 18.523 -7.122 1.00 94.06 334 ARG A O 1
ATOM 2664 N N . PHE A 1 335 ? 10.900 18.622 -9.248 1.00 93.75 335 PHE A N 1
ATOM 2665 C CA . PHE A 1 335 ? 10.065 17.420 -9.170 1.00 93.75 335 PHE A CA 1
ATOM 2666 C C . PHE A 1 335 ? 10.866 16.176 -8.758 1.00 93.75 335 PHE A C 1
ATOM 2668 O O . PHE A 1 335 ? 10.444 15.431 -7.876 1.00 93.75 335 PHE A O 1
ATOM 2675 N N . ALA A 1 336 ? 12.035 15.958 -9.366 1.00 92.81 336 ALA A N 1
ATOM 2676 C CA . ALA A 1 336 ? 12.902 14.827 -9.048 1.00 92.81 336 ALA A CA 1
ATOM 2677 C C . ALA A 1 336 ? 13.407 14.873 -7.589 1.00 92.81 336 ALA A C 1
ATOM 2679 O O . ALA A 1 336 ? 13.391 13.853 -6.890 1.00 92.81 336 ALA A O 1
ATOM 2680 N N . ALA A 1 337 ? 13.784 16.060 -7.108 1.00 94.25 337 ALA A N 1
ATOM 2681 C CA . ALA A 1 337 ? 14.232 16.290 -5.741 1.00 94.25 337 ALA A CA 1
ATOM 2682 C C . ALA A 1 337 ? 13.122 16.025 -4.719 1.00 94.25 337 ALA A C 1
ATOM 2684 O O . ALA A 1 337 ? 13.278 15.144 -3.874 1.00 94.25 337 ALA A O 1
ATOM 2685 N N . VAL A 1 338 ? 11.969 16.690 -4.852 1.00 93.50 338 VAL A N 1
ATOM 2686 C CA . VAL A 1 338 ? 10.828 16.518 -3.937 1.00 93.50 338 VAL A CA 1
ATOM 2687 C C . VAL A 1 338 ? 10.314 15.073 -3.954 1.00 93.50 338 VAL A C 1
ATOM 2689 O O . VAL A 1 338 ? 10.029 14.514 -2.898 1.00 93.50 338 VAL A O 1
ATOM 2692 N N . ARG A 1 339 ? 10.280 14.403 -5.117 1.00 93.12 339 ARG A N 1
ATOM 2693 C CA . ARG A 1 339 ? 9.928 12.973 -5.207 1.00 93.12 339 ARG A CA 1
ATOM 2694 C C . ARG A 1 339 ? 10.891 12.081 -4.418 1.00 93.12 339 ARG A C 1
ATOM 2696 O O . ARG A 1 339 ? 10.455 11.093 -3.830 1.00 93.12 339 ARG A O 1
ATOM 2703 N N . THR A 1 340 ? 12.184 12.403 -4.406 1.00 92.31 340 THR A N 1
ATOM 2704 C CA . THR A 1 340 ? 13.189 11.651 -3.638 1.00 92.31 340 THR A CA 1
ATOM 2705 C C . THR A 1 340 ? 13.078 11.957 -2.145 1.00 92.31 340 THR A C 1
ATOM 2707 O O . THR A 1 340 ? 13.014 11.023 -1.349 1.00 92.31 340 THR A O 1
ATOM 2710 N N . LEU A 1 341 ? 12.939 13.230 -1.761 1.00 92.56 341 LEU A N 1
ATOM 2711 C CA . LEU A 1 341 ? 12.720 13.643 -0.369 1.00 92.56 341 LEU A CA 1
ATOM 2712 C C . LEU A 1 341 ? 11.439 13.031 0.223 1.00 92.56 341 LEU A C 1
ATOM 2714 O O . LEU A 1 341 ? 11.465 12.553 1.355 1.00 92.56 341 LEU A O 1
ATOM 2718 N N . ASN A 1 342 ? 10.352 12.919 -0.552 1.00 90.00 342 ASN A N 1
ATOM 2719 C CA . ASN A 1 342 ? 9.134 12.241 -0.100 1.00 90.00 342 ASN A CA 1
ATOM 2720 C C . ASN A 1 342 ? 9.382 10.761 0.241 1.00 90.00 342 ASN A C 1
ATOM 2722 O O . ASN A 1 342 ? 8.851 10.267 1.237 1.00 90.00 342 ASN A O 1
ATOM 2726 N N . LYS A 1 343 ? 10.229 10.063 -0.531 1.00 87.75 343 LYS A N 1
ATOM 2727 C CA . LYS A 1 343 ? 10.635 8.681 -0.226 1.00 87.75 343 LYS A CA 1
ATOM 2728 C C . LYS A 1 343 ? 11.502 8.602 1.034 1.00 87.75 343 LYS A C 1
ATOM 2730 O O . LYS A 1 343 ? 11.253 7.733 1.866 1.00 87.75 343 LYS A O 1
ATOM 2735 N N . VAL A 1 344 ? 12.462 9.518 1.210 1.00 88.31 344 VAL A N 1
ATOM 2736 C CA . VAL A 1 344 ? 13.284 9.592 2.438 1.00 88.31 344 VAL A CA 1
ATOM 2737 C C . VAL A 1 344 ? 12.405 9.836 3.662 1.00 88.31 344 VAL A C 1
ATOM 2739 O O . VAL A 1 344 ? 12.567 9.147 4.664 1.00 88.31 344 VAL A O 1
ATOM 2742 N N . SER A 1 345 ? 11.433 10.750 3.570 1.00 87.12 345 SER A N 1
ATOM 2743 C CA . SER A 1 345 ? 10.586 11.169 4.698 1.00 87.12 345 SER A CA 1
ATOM 2744 C C . SER A 1 345 ? 9.746 10.053 5.332 1.00 87.12 345 SER A C 1
ATOM 2746 O O . SER A 1 345 ? 9.244 10.238 6.433 1.00 87.12 345 SER A O 1
ATOM 2748 N N . VAL A 1 346 ? 9.598 8.898 4.670 1.00 83.88 346 VAL A N 1
ATOM 2749 C CA . VAL A 1 346 ? 8.940 7.710 5.244 1.00 83.88 346 VAL A CA 1
ATOM 2750 C C . VAL A 1 346 ? 9.894 6.911 6.142 1.00 83.88 346 VAL A C 1
ATOM 2752 O O . VAL A 1 346 ? 9.457 6.370 7.150 1.00 83.88 346 VAL A O 1
ATOM 2755 N N . LYS A 1 347 ? 11.190 6.842 5.799 1.00 83.56 347 LYS A N 1
ATOM 2756 C CA . LYS A 1 347 ? 12.209 6.089 6.557 1.00 83.56 347 LYS A CA 1
ATOM 2757 C C . LYS A 1 347 ? 12.940 6.950 7.593 1.00 83.56 347 LYS A C 1
ATOM 2759 O O . LYS A 1 347 ? 13.175 6.506 8.709 1.00 83.56 347 LYS A O 1
ATOM 2764 N N . HIS A 1 348 ? 13.295 8.182 7.226 1.00 84.00 348 HIS A N 1
ATOM 2765 C CA . HIS A 1 348 ? 14.098 9.099 8.040 1.00 84.00 348 HIS A CA 1
ATOM 2766 C C . HIS A 1 348 ? 13.498 10.522 8.024 1.00 84.00 348 HIS A C 1
ATOM 2768 O O . HIS A 1 348 ? 14.082 11.421 7.414 1.00 84.00 348 HIS A O 1
ATOM 2774 N N . PRO A 1 349 ? 12.344 10.765 8.686 1.00 84.94 349 PRO A N 1
ATOM 2775 C CA . PRO A 1 349 ? 11.695 12.081 8.691 1.00 84.94 349 PRO A CA 1
ATOM 2776 C C . PRO A 1 349 ? 12.626 13.206 9.168 1.00 84.94 349 PRO A C 1
ATOM 2778 O O . PRO A 1 349 ? 12.721 14.245 8.519 1.00 84.94 349 PRO A O 1
ATOM 2781 N N . GLN A 1 350 ? 13.374 12.959 10.252 1.00 84.50 350 GLN A N 1
ATOM 2782 C CA . GLN A 1 350 ? 14.243 13.951 10.902 1.00 84.50 350 GLN A CA 1
ATOM 2783 C C . GLN A 1 350 ? 15.362 14.482 9.997 1.00 84.50 350 GLN A C 1
ATOM 2785 O O . GLN A 1 350 ? 15.741 15.645 10.102 1.00 84.50 350 GLN A O 1
ATOM 2790 N N . ALA A 1 351 ? 15.868 13.653 9.080 1.00 85.75 351 ALA A N 1
ATOM 2791 C CA . ALA A 1 351 ? 16.921 14.054 8.152 1.00 85.75 351 ALA A CA 1
ATOM 2792 C C . ALA A 1 351 ? 16.410 15.036 7.078 1.00 85.75 351 ALA A C 1
ATOM 2794 O O . ALA A 1 351 ? 17.188 15.818 6.541 1.00 85.75 351 ALA A O 1
ATOM 2795 N N . VAL A 1 352 ? 15.105 15.011 6.774 1.00 89.31 352 VAL A N 1
ATOM 2796 C CA . VAL A 1 352 ? 14.464 15.854 5.748 1.00 89.31 352 VAL A CA 1
ATOM 2797 C C . VAL A 1 352 ? 13.954 17.182 6.324 1.00 89.31 352 VAL A C 1
ATOM 2799 O O . VAL A 1 352 ? 13.744 18.125 5.566 1.00 89.31 352 VAL A O 1
ATOM 2802 N N . THR A 1 353 ? 13.814 17.306 7.650 1.00 86.56 353 THR A N 1
ATOM 2803 C CA . THR A 1 353 ? 13.319 18.516 8.339 1.00 86.56 353 THR A CA 1
ATOM 2804 C C . THR A 1 353 ? 14.071 19.797 7.944 1.00 86.56 353 THR A C 1
ATOM 2806 O O . THR A 1 353 ? 13.465 20.866 7.865 1.00 86.56 353 THR A O 1
ATOM 2809 N N . SER A 1 354 ? 15.367 19.702 7.622 1.00 87.12 354 SER A N 1
ATOM 2810 C CA . SER A 1 354 ? 16.191 20.817 7.118 1.00 87.12 354 SER A CA 1
ATOM 2811 C C . SER A 1 354 ? 15.670 21.440 5.816 1.00 87.12 354 SER A C 1
ATOM 2813 O O . SER A 1 354 ? 15.872 22.629 5.584 1.00 87.12 354 SER A O 1
ATOM 2815 N N . CYS A 1 355 ? 14.969 20.657 4.991 1.00 90.50 355 CYS A N 1
ATOM 2816 C CA . CYS A 1 355 ? 14.408 21.070 3.706 1.00 90.50 355 CYS A CA 1
ATOM 2817 C C . CYS A 1 355 ? 13.003 21.685 3.827 1.00 90.50 355 CYS A C 1
ATOM 2819 O O . CYS A 1 355 ? 12.450 22.115 2.816 1.00 90.50 355 CYS A O 1
ATOM 2821 N N . ASN A 1 356 ? 12.390 21.709 5.020 1.00 89.69 356 ASN A N 1
ATOM 2822 C CA . ASN A 1 356 ? 10.989 22.123 5.180 1.00 89.69 356 ASN A CA 1
ATOM 2823 C C . ASN A 1 356 ? 10.732 23.556 4.674 1.00 89.69 356 ASN A C 1
ATOM 2825 O O . ASN A 1 356 ? 9.696 23.806 4.067 1.00 89.69 356 ASN A O 1
ATOM 2829 N N . VAL A 1 357 ? 11.680 24.483 4.855 1.00 88.69 357 VAL A N 1
ATOM 2830 C CA . VAL A 1 357 ? 11.539 25.881 4.399 1.00 88.69 357 VAL A CA 1
ATOM 2831 C C . VAL A 1 357 ? 11.481 25.981 2.870 1.00 88.69 357 VAL A C 1
ATOM 2833 O O . VAL A 1 357 ? 10.650 26.715 2.337 1.00 88.69 357 VAL A O 1
ATOM 2836 N N . ASP A 1 358 ? 12.318 25.226 2.156 1.00 90.50 358 ASP A N 1
ATOM 2837 C CA . ASP A 1 358 ? 12.305 25.185 0.688 1.00 90.50 358 ASP A CA 1
ATOM 2838 C C . ASP A 1 358 ? 11.074 24.428 0.162 1.00 90.50 358 ASP A C 1
ATOM 2840 O O . ASP A 1 358 ? 10.475 24.822 -0.836 1.00 90.50 358 ASP A O 1
ATOM 2844 N N . LEU A 1 359 ? 10.643 23.368 0.856 1.00 90.94 359 LEU A N 1
ATOM 2845 C CA . LEU A 1 359 ? 9.424 22.627 0.520 1.00 90.94 359 LEU A CA 1
ATOM 2846 C C . LEU A 1 359 ? 8.156 23.481 0.692 1.00 90.94 359 LEU A C 1
ATOM 2848 O O . LEU A 1 359 ? 7.253 23.373 -0.135 1.00 90.94 359 LEU A O 1
ATOM 2852 N N . GLU A 1 360 ? 8.081 24.350 1.708 1.00 88.19 360 GLU A N 1
ATOM 2853 C CA . GLU A 1 360 ? 6.949 25.275 1.889 1.00 88.19 360 GLU A CA 1
ATOM 2854 C C . GLU A 1 360 ? 6.819 26.260 0.715 1.00 88.19 360 GLU A C 1
ATOM 2856 O O . GLU A 1 360 ? 5.707 26.531 0.261 1.00 88.19 360 GLU A O 1
ATOM 2861 N N . GLN A 1 361 ? 7.937 26.732 0.149 1.00 88.69 361 GLN A N 1
ATOM 2862 C CA . GLN A 1 361 ? 7.926 27.585 -1.051 1.00 88.69 361 GLN A CA 1
ATOM 2863 C C . GLN A 1 361 ? 7.409 26.847 -2.300 1.00 88.69 361 GLN A C 1
ATOM 2865 O O . GLN A 1 361 ? 6.860 27.468 -3.211 1.00 88.69 361 GLN A O 1
ATOM 2870 N N . LEU A 1 362 ? 7.547 25.517 -2.346 1.00 90.31 362 LEU A N 1
ATOM 2871 C CA . LEU A 1 362 ? 7.073 24.687 -3.457 1.00 90.31 362 LEU A CA 1
ATOM 2872 C C . LEU A 1 362 ? 5.580 24.334 -3.384 1.00 90.31 362 LEU A C 1
ATOM 2874 O O . LEU A 1 362 ? 5.053 23.810 -4.364 1.00 90.31 362 LEU A O 1
ATOM 2878 N N . ILE A 1 363 ? 4.874 24.660 -2.292 1.00 87.44 363 ILE A N 1
ATOM 2879 C CA . ILE A 1 363 ? 3.405 24.534 -2.220 1.00 87.44 363 ILE A CA 1
ATOM 2880 C C . ILE A 1 363 ? 2.736 25.438 -3.268 1.00 87.44 363 ILE A C 1
ATOM 2882 O O . ILE A 1 363 ? 1.756 25.048 -3.897 1.00 87.44 363 ILE A O 1
ATOM 2886 N N . THR A 1 364 ? 3.292 26.629 -3.504 1.00 87.06 364 THR A N 1
ATOM 2887 C CA . THR A 1 364 ? 2.783 27.604 -4.484 1.00 87.06 364 THR A CA 1
ATOM 2888 C C . THR A 1 364 ? 3.346 27.407 -5.898 1.00 87.06 364 THR A C 1
ATOM 2890 O O . THR A 1 364 ? 3.298 28.326 -6.715 1.00 87.06 364 THR A O 1
ATOM 2893 N N . ASP A 1 365 ? 3.927 26.241 -6.210 1.00 87.69 365 ASP A N 1
ATOM 2894 C CA . ASP A 1 365 ? 4.513 26.009 -7.530 1.00 87.69 365 ASP A CA 1
ATOM 2895 C C . ASP A 1 365 ? 3.461 25.872 -8.643 1.00 87.69 365 ASP A C 1
ATOM 2897 O O . ASP A 1 365 ? 2.413 25.250 -8.472 1.00 87.69 365 ASP A O 1
ATOM 2901 N N . GLN A 1 366 ? 3.791 26.382 -9.835 1.00 86.56 366 GLN A N 1
ATOM 2902 C CA . GLN A 1 366 ? 2.948 26.248 -11.030 1.00 86.56 366 GLN A CA 1
ATOM 2903 C C . GLN A 1 366 ? 2.684 24.779 -11.405 1.00 86.56 366 GLN A C 1
ATOM 2905 O O . GLN A 1 366 ? 1.630 24.456 -11.954 1.00 86.56 366 GLN A O 1
ATOM 2910 N N . ASN A 1 367 ? 3.626 23.871 -11.126 1.00 87.12 367 ASN A N 1
ATOM 2911 C CA . ASN A 1 367 ? 3.429 22.448 -11.353 1.00 87.12 367 ASN A CA 1
ATOM 2912 C C . ASN A 1 367 ? 2.773 21.796 -10.128 1.00 87.12 367 ASN A C 1
ATOM 2914 O O . ASN A 1 367 ? 3.433 21.466 -9.140 1.00 87.12 367 ASN A O 1
ATOM 2918 N N . ARG A 1 368 ? 1.473 21.512 -10.253 1.00 84.19 368 ARG A N 1
ATOM 2919 C CA . ARG A 1 368 ? 0.655 20.876 -9.209 1.00 84.19 368 ARG A CA 1
ATOM 2920 C C . ARG A 1 368 ? 1.234 19.553 -8.693 1.00 84.19 368 ARG A C 1
ATOM 2922 O O . ARG A 1 368 ? 1.112 19.268 -7.511 1.00 84.19 368 ARG A O 1
ATOM 2929 N N . SER A 1 369 ? 1.940 18.778 -9.524 1.00 85.88 369 SER A N 1
ATOM 2930 C CA . SER A 1 369 ? 2.600 17.539 -9.073 1.00 85.88 369 SER A CA 1
ATOM 2931 C C . SER A 1 369 ? 3.777 17.794 -8.121 1.00 85.88 369 SER A C 1
ATOM 2933 O O . SER A 1 369 ? 4.066 16.952 -7.274 1.00 85.88 369 SER A O 1
ATOM 2935 N N . ILE A 1 370 ? 4.460 18.940 -8.239 1.00 90.06 370 ILE A N 1
ATOM 2936 C CA . ILE A 1 370 ? 5.518 19.351 -7.302 1.00 90.06 370 ILE A CA 1
ATOM 2937 C C . ILE A 1 370 ? 4.880 19.781 -5.981 1.00 90.06 370 ILE A C 1
ATOM 2939 O O . ILE A 1 370 ? 5.263 19.258 -4.937 1.00 90.06 370 ILE A O 1
ATOM 2943 N N . ALA A 1 371 ? 3.868 20.651 -6.038 1.00 87.38 371 ALA A N 1
ATOM 2944 C CA . ALA A 1 371 ? 3.141 21.129 -4.864 1.00 87.38 371 ALA A CA 1
ATOM 2945 C C . ALA A 1 371 ? 2.510 19.984 -4.048 1.00 87.38 371 ALA A C 1
ATOM 2947 O O . ALA A 1 371 ? 2.734 19.895 -2.842 1.00 87.38 371 ALA A O 1
ATOM 2948 N N . THR A 1 372 ? 1.824 19.033 -4.694 1.00 84.50 372 THR A N 1
ATOM 2949 C CA . THR A 1 372 ? 1.242 17.862 -4.014 1.00 84.50 372 THR A CA 1
ATOM 2950 C C . THR A 1 372 ? 2.303 17.001 -3.322 1.00 84.50 372 THR A C 1
ATOM 2952 O O . THR A 1 372 ? 2.113 16.579 -2.178 1.00 84.50 372 THR A O 1
ATOM 2955 N N . LEU A 1 373 ? 3.451 16.753 -3.968 1.00 86.75 373 LEU A N 1
ATOM 2956 C CA . LEU A 1 373 ? 4.551 16.010 -3.342 1.00 86.75 373 LEU A CA 1
ATOM 2957 C C . LEU A 1 373 ? 5.220 16.809 -2.211 1.00 86.75 373 LEU A C 1
ATOM 2959 O O . LEU A 1 373 ? 5.637 16.205 -1.222 1.00 86.75 373 LEU A O 1
ATOM 2963 N N . ALA A 1 374 ? 5.297 18.138 -2.315 1.00 89.88 374 ALA A N 1
ATOM 2964 C CA . ALA A 1 374 ? 5.826 19.006 -1.266 1.00 89.88 374 ALA A CA 1
ATOM 2965 C C . ALA A 1 374 ? 4.929 18.964 -0.020 1.00 89.88 374 ALA A C 1
ATOM 2967 O O . ALA A 1 374 ? 5.416 18.619 1.055 1.00 89.88 374 ALA A O 1
ATOM 2968 N N . ILE A 1 375 ? 3.613 19.159 -0.182 1.00 86.00 375 ILE A N 1
ATOM 2969 C CA . ILE A 1 375 ? 2.601 19.000 0.880 1.00 86.00 375 ILE A CA 1
ATOM 2970 C C . ILE A 1 375 ? 2.709 17.616 1.533 1.00 86.00 375 ILE A C 1
ATOM 2972 O O . ILE A 1 375 ? 2.851 17.506 2.749 1.00 86.00 375 ILE A O 1
ATOM 2976 N N . THR A 1 376 ? 2.720 16.548 0.729 1.00 84.94 376 THR A N 1
ATOM 2977 C CA . THR A 1 376 ? 2.805 15.164 1.234 1.00 84.94 376 THR A CA 1
ATOM 2978 C C . THR A 1 376 ? 4.115 14.895 1.990 1.00 84.94 376 THR A C 1
ATOM 2980 O O . THR A 1 376 ? 4.165 14.003 2.833 1.00 84.94 376 THR A O 1
ATOM 2983 N N . THR A 1 377 ? 5.191 15.630 1.689 1.00 88.31 377 THR A N 1
ATOM 2984 C CA . THR A 1 377 ? 6.467 15.537 2.418 1.00 88.31 377 THR A CA 1
ATOM 2985 C C . THR A 1 377 ? 6.389 16.322 3.726 1.00 88.31 377 THR A C 1
ATOM 2987 O O . THR A 1 377 ? 6.669 15.763 4.780 1.00 88.31 377 THR A O 1
ATOM 2990 N N . LEU A 1 378 ? 5.904 17.566 3.681 1.00 88.19 378 LEU A N 1
ATOM 2991 C CA . LEU A 1 378 ? 5.736 18.441 4.846 1.00 88.19 378 LEU A CA 1
ATOM 2992 C C . LEU A 1 378 ? 4.786 17.870 5.902 1.00 88.19 378 LEU A C 1
ATOM 2994 O O . LEU A 1 378 ? 5.036 18.027 7.089 1.00 88.19 378 LEU A O 1
ATOM 2998 N N . LEU A 1 379 ? 3.735 17.146 5.516 1.00 83.88 379 LEU A N 1
ATOM 2999 C CA . LEU A 1 379 ? 2.861 16.471 6.485 1.00 83.88 379 LEU A CA 1
ATOM 3000 C C . LEU A 1 379 ? 3.558 15.297 7.206 1.00 83.88 379 LEU A C 1
ATOM 3002 O O . LEU A 1 379 ? 3.146 14.921 8.303 1.00 83.88 379 LEU A O 1
ATOM 3006 N N . LYS A 1 380 ? 4.631 14.735 6.629 1.00 83.56 380 LYS A N 1
ATOM 3007 C CA . LYS A 1 380 ? 5.468 13.688 7.249 1.00 83.56 380 LYS A CA 1
ATOM 3008 C C . LYS A 1 380 ? 6.606 14.273 8.099 1.00 83.56 380 LYS A C 1
ATOM 3010 O O . LYS A 1 380 ? 6.956 13.674 9.110 1.00 83.56 380 LYS A O 1
ATOM 3015 N N . THR A 1 381 ? 7.166 15.420 7.704 1.00 86.94 381 THR A N 1
ATOM 3016 C CA . THR A 1 381 ? 8.347 16.063 8.327 1.00 86.94 381 THR A CA 1
ATOM 3017 C C . THR A 1 381 ? 8.022 17.302 9.168 1.00 86.94 381 THR A C 1
ATOM 3019 O O . THR A 1 381 ? 8.925 17.921 9.734 1.00 86.94 381 THR A O 1
ATOM 3022 N N . GLY A 1 382 ? 6.755 17.710 9.223 1.00 80.81 382 GLY A N 1
ATOM 3023 C CA . GLY A 1 382 ? 6.293 18.901 9.926 1.00 80.81 382 GLY A CA 1
ATOM 3024 C C . GLY A 1 382 ? 6.357 18.743 11.442 1.00 80.81 382 GLY A C 1
ATOM 3025 O O . GLY A 1 382 ? 5.910 17.738 11.991 1.00 80.81 382 GLY A O 1
ATOM 3026 N N . ALA A 1 383 ? 6.889 19.763 12.114 1.00 81.81 383 ALA A N 1
ATOM 3027 C CA . ALA A 1 383 ? 6.912 19.866 13.570 1.00 81.81 383 ALA A CA 1
ATOM 3028 C C . ALA A 1 383 ? 5.612 20.495 14.106 1.00 81.81 383 ALA A C 1
ATOM 3030 O O . ALA A 1 383 ? 4.939 21.232 13.382 1.00 81.81 383 ALA A O 1
ATOM 3031 N N . GLU A 1 384 ? 5.302 20.290 15.390 1.00 83.12 384 GLU A N 1
ATOM 3032 C CA . GLU A 1 384 ? 4.075 20.784 16.046 1.00 83.12 384 GLU A CA 1
ATOM 3033 C C . GLU A 1 384 ? 3.824 22.295 15.839 1.00 83.12 384 GLU A C 1
ATOM 3035 O O . GLU A 1 384 ? 2.688 22.721 15.631 1.00 83.12 384 GLU A O 1
ATOM 3040 N N . SER A 1 385 ? 4.887 23.107 15.818 1.00 83.94 385 SER A N 1
ATOM 3041 C CA . SER A 1 385 ? 4.828 24.559 15.584 1.00 83.94 385 SER A CA 1
ATOM 3042 C C . SER A 1 385 ? 4.473 24.962 14.145 1.00 83.94 385 SER A C 1
ATOM 3044 O O . SER A 1 385 ? 4.019 26.080 13.918 1.00 83.94 385 SER A O 1
ATOM 3046 N N . SER A 1 386 ? 4.672 24.074 13.167 1.00 83.19 386 SER A N 1
ATOM 3047 C CA . SER A 1 386 ? 4.397 24.337 11.745 1.00 83.19 386 SER A CA 1
ATOM 3048 C C . SER A 1 386 ? 2.971 23.976 11.317 1.00 83.19 386 SER A C 1
ATOM 3050 O O . SER A 1 386 ? 2.491 24.488 10.306 1.00 83.19 386 SER A O 1
ATOM 3052 N N . VAL A 1 387 ? 2.272 23.140 12.098 1.00 84.44 387 VAL A N 1
ATOM 3053 C CA . VAL A 1 387 ? 0.978 22.534 11.733 1.00 84.44 387 VAL A CA 1
ATOM 3054 C C . VAL A 1 387 ? -0.061 23.579 11.316 1.00 84.44 387 VAL A C 1
ATOM 3056 O O . VAL A 1 387 ? -0.654 23.462 10.247 1.00 84.44 387 VAL A O 1
ATOM 3059 N N . GLU A 1 388 ? -0.247 24.634 12.111 1.00 84.19 388 GLU A N 1
ATOM 3060 C CA . GLU A 1 388 ? -1.233 25.693 11.841 1.00 84.19 388 GLU A CA 1
ATOM 3061 C C . GLU A 1 388 ? -0.942 26.460 10.538 1.00 84.19 388 GLU A C 1
ATOM 3063 O O . GLU A 1 388 ? -1.860 26.752 9.766 1.00 84.19 388 GLU A O 1
ATOM 3068 N N . ARG A 1 389 ? 0.339 26.743 10.250 1.00 84.25 389 ARG A N 1
ATOM 3069 C CA . ARG A 1 389 ? 0.763 27.411 9.007 1.00 84.25 389 ARG A CA 1
ATOM 3070 C C . ARG A 1 389 ? 0.524 26.515 7.793 1.00 84.25 389 ARG A C 1
ATOM 3072 O O . ARG A 1 389 ? -0.030 26.985 6.799 1.00 84.25 389 ARG A O 1
ATOM 3079 N N . LEU A 1 390 ? 0.891 25.237 7.904 1.00 83.94 390 LEU A N 1
ATOM 3080 C CA . LEU A 1 390 ? 0.712 24.245 6.845 1.00 83.94 390 LEU A CA 1
ATOM 3081 C C . LEU A 1 390 ? -0.770 24.052 6.508 1.00 83.94 390 LEU A C 1
ATOM 3083 O O . LEU A 1 390 ? -1.128 24.154 5.340 1.00 83.94 390 LEU A O 1
ATOM 3087 N N . MET A 1 391 ? -1.648 23.861 7.502 1.00 85.81 391 MET A N 1
ATOM 3088 C CA . MET A 1 391 ? -3.095 23.719 7.262 1.00 85.81 391 MET A CA 1
ATOM 3089 C C . MET A 1 391 ? -3.673 24.929 6.513 1.00 85.81 391 MET A C 1
ATOM 3091 O O . MET A 1 391 ? -4.428 24.761 5.557 1.00 85.81 391 MET A O 1
ATOM 3095 N N . LYS A 1 392 ? -3.267 26.154 6.879 1.00 85.31 392 LYS A N 1
ATOM 3096 C CA . LYS A 1 392 ? -3.733 27.381 6.212 1.00 85.31 392 LYS A CA 1
ATOM 3097 C C . LYS A 1 392 ? -3.306 27.465 4.740 1.00 85.31 392 LYS A C 1
ATOM 3099 O O . LYS A 1 392 ? -4.105 27.884 3.908 1.00 85.31 392 LYS A O 1
ATOM 3104 N N . GLN A 1 393 ? -2.075 27.067 4.411 1.00 83.50 393 GLN A N 1
ATOM 3105 C CA . GLN A 1 393 ? -1.582 27.028 3.025 1.00 83.50 393 GLN A CA 1
ATOM 3106 C C . GLN A 1 393 ? -2.236 25.896 2.220 1.00 83.50 393 GLN A C 1
ATOM 3108 O O . GLN A 1 393 ? -2.672 26.100 1.086 1.00 83.50 393 GLN A O 1
ATOM 3113 N N . ILE A 1 394 ? -2.358 24.710 2.822 1.00 84.25 394 ILE A N 1
ATOM 3114 C CA . ILE A 1 394 ? -2.976 23.535 2.200 1.00 84.25 394 ILE A CA 1
ATOM 3115 C C . ILE A 1 394 ? -4.450 23.815 1.873 1.00 84.25 394 ILE A C 1
ATOM 3117 O O . ILE A 1 394 ? -4.888 23.468 0.779 1.00 84.25 394 ILE A O 1
ATOM 3121 N N . SER A 1 395 ? -5.182 24.533 2.737 1.00 82.62 395 SER A N 1
ATOM 3122 C CA . SER A 1 395 ? -6.576 24.941 2.490 1.00 82.62 395 SER A CA 1
ATOM 3123 C C . SER A 1 395 ? -6.780 25.636 1.142 1.00 82.62 395 SER A C 1
ATOM 3125 O O . SER A 1 395 ? -7.767 25.373 0.467 1.00 82.62 395 SER A O 1
ATOM 3127 N N . THR A 1 396 ? -5.851 26.508 0.730 1.00 80.25 396 THR A N 1
ATOM 3128 C CA . THR A 1 396 ? -5.972 27.236 -0.547 1.00 80.25 396 THR A CA 1
ATOM 3129 C C . THR A 1 396 ? -5.670 26.379 -1.777 1.00 80.25 396 THR A C 1
ATOM 3131 O O . THR A 1 396 ? -6.067 26.746 -2.874 1.00 80.25 396 THR A O 1
ATOM 3134 N N . PHE A 1 397 ? -4.990 25.242 -1.600 1.00 80.38 397 PHE A N 1
ATOM 3135 C CA . PHE A 1 397 ? -4.558 24.352 -2.682 1.00 80.38 397 PHE A CA 1
ATOM 3136 C C . PHE A 1 397 ? -5.445 23.103 -2.827 1.00 80.38 397 PHE A C 1
ATOM 3138 O O . PHE A 1 397 ? -5.617 22.590 -3.930 1.00 80.38 397 PHE A O 1
ATOM 3145 N N . VAL A 1 398 ? -6.028 22.606 -1.729 1.00 79.56 398 VAL A N 1
ATOM 3146 C CA . VAL A 1 398 ? -6.838 21.370 -1.700 1.00 79.56 398 VAL A CA 1
ATOM 3147 C C . VAL A 1 398 ? -8.047 21.422 -2.635 1.00 79.56 398 VAL A C 1
ATOM 3149 O O . VAL A 1 398 ? -8.407 20.400 -3.217 1.00 79.56 398 VAL A O 1
ATOM 3152 N N . ASN A 1 399 ? -8.620 22.603 -2.858 1.00 80.12 399 ASN A N 1
ATOM 3153 C CA . ASN A 1 399 ? -9.776 22.764 -3.744 1.00 80.12 399 ASN A CA 1
ATOM 3154 C C . ASN A 1 399 ? -9.389 22.839 -5.239 1.00 80.12 399 ASN A C 1
ATOM 3156 O O . ASN A 1 399 ? -10.266 22.826 -6.096 1.00 80.12 399 ASN A O 1
ATOM 3160 N N . GLU A 1 400 ? -8.090 22.848 -5.568 1.00 81.19 400 GLU A N 1
ATOM 3161 C CA . GLU A 1 400 ? -7.562 22.853 -6.943 1.00 81.19 400 GLU A CA 1
ATOM 3162 C C . GLU A 1 400 ? -7.048 21.472 -7.418 1.00 81.19 400 GLU A C 1
ATOM 3164 O O . GLU A 1 400 ? -6.530 21.356 -8.532 1.00 81.19 400 GLU A O 1
ATOM 3169 N N . ILE A 1 401 ? -7.152 20.424 -6.588 1.00 80.25 401 ILE A N 1
ATOM 3170 C CA . ILE A 1 401 ? -6.655 19.063 -6.872 1.00 80.25 401 ILE A CA 1
ATOM 3171 C C . ILE A 1 401 ? -7.779 18.021 -6.946 1.00 80.25 401 ILE A C 1
ATOM 3173 O O . ILE A 1 401 ? -8.858 18.204 -6.386 1.00 80.25 401 ILE A O 1
ATOM 3177 N N . SER A 1 402 ? -7.514 16.901 -7.630 1.00 83.44 402 SER A N 1
ATOM 3178 C CA . SER A 1 402 ? -8.450 15.773 -7.703 1.00 83.44 402 SER A CA 1
ATOM 3179 C C . SER A 1 402 ? -8.611 15.065 -6.356 1.00 83.44 402 SER A C 1
ATOM 3181 O O . SER A 1 402 ? -7.690 15.018 -5.535 1.00 83.44 402 SER A O 1
ATOM 3183 N N . ASP A 1 403 ? -9.781 14.458 -6.160 1.00 83.75 403 ASP A N 1
ATOM 3184 C CA . ASP A 1 403 ? -10.158 13.766 -4.925 1.00 83.75 403 ASP A CA 1
ATOM 3185 C C . ASP A 1 403 ? -9.182 12.642 -4.532 1.00 83.75 403 ASP A C 1
ATOM 3187 O O . ASP A 1 403 ? -8.906 12.463 -3.348 1.00 83.75 403 ASP A O 1
ATOM 3191 N N . GLU A 1 404 ? -8.565 11.963 -5.507 1.00 83.31 404 GLU A N 1
ATOM 3192 C CA . GLU A 1 404 ? -7.484 10.988 -5.285 1.00 83.31 404 GLU A CA 1
ATOM 3193 C C . GLU A 1 404 ? -6.316 11.583 -4.478 1.00 83.31 404 GLU A C 1
ATOM 3195 O O . GLU A 1 404 ? -5.830 10.974 -3.523 1.00 83.31 404 GLU A O 1
ATOM 3200 N N . PHE A 1 405 ? -5.875 12.800 -4.819 1.00 79.69 405 PHE A N 1
ATOM 3201 C CA . PHE A 1 405 ? -4.813 13.483 -4.080 1.00 79.69 405 PHE A CA 1
ATOM 3202 C C . PHE A 1 405 ? -5.308 14.025 -2.739 1.00 79.69 405 PHE A C 1
ATOM 3204 O O . PHE A 1 405 ? -4.551 14.001 -1.765 1.00 79.69 405 PHE A O 1
ATOM 3211 N N . LYS A 1 406 ? -6.571 14.465 -2.650 1.00 86.31 406 LYS A N 1
ATOM 3212 C CA . LYS A 1 406 ? -7.160 14.892 -1.373 1.00 86.31 406 LYS A CA 1
ATOM 3213 C C . LYS A 1 406 ? -7.194 13.741 -0.353 1.00 86.31 406 LYS A C 1
ATOM 3215 O O . LYS A 1 406 ? -6.851 13.960 0.805 1.00 86.31 406 LYS A O 1
ATOM 3220 N N . VAL A 1 407 ? -7.508 12.509 -0.775 1.00 87.12 407 VAL A N 1
ATOM 3221 C CA . VAL A 1 407 ? -7.445 11.297 0.076 1.00 87.12 407 VAL A CA 1
ATOM 3222 C C . VAL A 1 407 ? -6.035 11.071 0.642 1.00 87.12 407 VAL A C 1
ATOM 3224 O O . VAL A 1 407 ? -5.884 10.804 1.834 1.00 87.12 407 VAL A O 1
ATOM 3227 N N . VAL A 1 408 ? -4.983 11.256 -0.165 1.00 81.56 408 VAL A N 1
ATOM 3228 C CA . VAL A 1 408 ? -3.586 11.148 0.309 1.00 81.56 408 VAL A CA 1
ATOM 3229 C C . VAL A 1 408 ? -3.251 12.223 1.356 1.00 81.56 408 VAL A C 1
ATOM 3231 O O . VAL A 1 408 ? -2.540 11.939 2.323 1.00 81.56 408 VAL A O 1
ATOM 3234 N N . VAL A 1 409 ? -3.779 13.442 1.200 1.00 83.31 409 VAL A N 1
ATOM 3235 C CA . VAL A 1 409 ? -3.629 14.526 2.189 1.00 83.31 409 VAL A CA 1
ATOM 3236 C C . VAL A 1 409 ? -4.339 14.179 3.504 1.00 83.31 409 VAL A C 1
ATOM 3238 O O . VAL A 1 409 ? -3.756 14.374 4.570 1.00 83.31 409 VAL A O 1
ATOM 3241 N N . ILE A 1 410 ? -5.545 13.607 3.450 1.00 87.75 410 ILE A N 1
ATOM 3242 C CA . ILE A 1 410 ? -6.313 13.194 4.638 1.00 87.75 410 ILE A CA 1
ATOM 3243 C C . ILE A 1 410 ? -5.580 12.109 5.438 1.00 87.75 410 ILE A C 1
ATOM 3245 O O . ILE A 1 410 ? -5.422 12.250 6.650 1.00 87.75 410 ILE A O 1
ATOM 3249 N N . GLU A 1 411 ? -5.058 11.069 4.784 1.00 83.19 411 GLU A N 1
ATOM 3250 C CA . GLU A 1 411 ? -4.313 10.004 5.475 1.00 83.19 411 GLU A CA 1
ATOM 3251 C C . GLU A 1 411 ? -3.015 10.539 6.117 1.00 83.19 411 GLU A C 1
ATOM 3253 O O . GLU A 1 411 ? -2.622 10.139 7.218 1.00 83.19 411 GLU A O 1
ATOM 3258 N N . ALA A 1 412 ? -2.370 11.525 5.485 1.00 81.31 412 ALA A N 1
ATOM 3259 C CA . ALA A 1 412 ? -1.231 12.220 6.077 1.00 81.31 412 ALA A CA 1
ATOM 3260 C C . ALA A 1 412 ? -1.632 13.091 7.290 1.00 81.31 412 ALA A C 1
ATOM 3262 O O . ALA A 1 412 ? -0.897 13.120 8.281 1.00 81.31 412 ALA A O 1
ATOM 3263 N N . ILE A 1 413 ? -2.807 13.736 7.265 1.00 85.38 413 ILE A N 1
ATOM 3264 C CA . ILE A 1 413 ? -3.381 14.467 8.411 1.00 85.38 413 ILE A CA 1
ATOM 3265 C C . ILE A 1 413 ? -3.732 13.516 9.558 1.00 85.38 413 ILE A C 1
ATOM 3267 O O . ILE A 1 413 ? -3.435 13.830 10.709 1.00 85.38 413 ILE A O 1
ATOM 3271 N N . ARG A 1 414 ? -4.286 12.332 9.272 1.00 85.38 414 ARG A N 1
ATOM 3272 C CA . ARG A 1 414 ? -4.540 11.289 10.276 1.00 85.38 414 ARG A CA 1
ATOM 3273 C C . ARG A 1 414 ? -3.256 10.902 11.011 1.00 85.38 414 ARG A C 1
ATOM 3275 O O . ARG A 1 414 ? -3.198 10.940 12.238 1.00 85.38 414 ARG A O 1
ATOM 3282 N N . SER A 1 415 ? -2.196 10.621 10.252 1.00 83.00 415 SER A N 1
ATOM 3283 C CA . SER A 1 415 ? -0.865 10.324 10.794 1.00 83.00 415 SER A CA 1
ATOM 3284 C C . SER A 1 415 ? -0.293 11.486 11.625 1.00 83.00 415 SER A C 1
ATOM 3286 O O . SER A 1 415 ? 0.377 11.258 12.633 1.00 83.00 415 SER A O 1
ATOM 3288 N N . LEU A 1 416 ? -0.576 12.734 11.237 1.00 83.69 416 LEU A N 1
ATOM 3289 C CA . LEU A 1 416 ? -0.163 13.935 11.965 1.00 83.69 416 LEU A CA 1
ATOM 3290 C C . LEU A 1 416 ? -0.944 14.131 13.279 1.00 83.69 416 LEU A C 1
ATOM 3292 O O . LEU A 1 416 ? -0.332 14.495 14.280 1.00 83.69 416 LEU A O 1
ATOM 3296 N N . CYS A 1 417 ? -2.251 13.840 13.304 1.00 83.88 417 CYS A N 1
ATOM 3297 C CA . CYS A 1 417 ? -3.076 13.871 14.520 1.00 83.88 417 CYS A CA 1
ATOM 3298 C C . CYS A 1 417 ? -2.562 12.876 15.565 1.00 83.88 417 CYS A C 1
ATOM 3300 O O . CYS A 1 417 ? -2.407 13.238 16.728 1.00 83.88 417 CYS A O 1
ATOM 3302 N N . SER A 1 418 ? -2.243 11.653 15.129 1.00 82.94 418 SER A N 1
ATOM 3303 C CA . SER A 1 418 ? -1.710 10.599 15.999 1.00 82.94 418 SER A CA 1
ATOM 3304 C C . SER A 1 418 ? -0.312 10.953 16.548 1.00 82.94 418 SER A C 1
ATOM 3306 O O . SER A 1 418 ? -0.005 10.668 17.702 1.00 82.94 418 SER A O 1
ATOM 3308 N N . ARG A 1 419 ? 0.526 11.665 15.767 1.00 83.44 419 ARG A N 1
ATOM 3309 C CA . ARG A 1 419 ? 1.828 12.197 16.234 1.00 83.44 419 ARG A CA 1
ATOM 3310 C C . ARG A 1 419 ? 1.718 13.390 17.188 1.00 83.44 419 ARG A C 1
ATOM 3312 O O . ARG A 1 419 ? 2.547 13.507 18.085 1.00 83.44 419 ARG A O 1
ATOM 3319 N N . TYR A 1 420 ? 0.747 14.283 16.989 1.00 86.19 420 TYR A N 1
ATOM 3320 C CA . TYR A 1 420 ? 0.584 15.508 17.784 1.00 86.19 420 TYR A CA 1
ATOM 3321 C C . TYR A 1 420 ? -0.847 15.658 18.335 1.00 86.19 420 TYR A C 1
ATOM 3323 O O . TYR A 1 420 ? -1.563 16.583 17.930 1.00 86.19 420 TYR A O 1
ATOM 3331 N N . PRO A 1 421 ? -1.278 14.816 19.302 1.00 83.88 421 PRO A N 1
ATOM 3332 C CA . PRO A 1 421 ? -2.661 14.810 19.789 1.00 83.88 421 PRO A CA 1
ATOM 3333 C C . PRO A 1 421 ? -3.144 16.167 20.311 1.00 83.88 421 PRO A C 1
ATOM 3335 O O . PRO A 1 421 ? -4.301 16.523 20.111 1.00 83.88 421 PRO A O 1
ATOM 3338 N N . ARG A 1 422 ? -2.253 16.982 20.898 1.00 86.44 422 ARG A N 1
ATOM 3339 C CA . ARG A 1 422 ? -2.557 18.335 21.409 1.00 86.44 422 ARG A CA 1
ATOM 3340 C C . ARG A 1 422 ? -3.036 19.324 20.338 1.00 86.44 422 ARG A C 1
ATOM 3342 O O . ARG A 1 422 ? -3.692 20.304 20.674 1.00 86.44 422 ARG A O 1
ATOM 3349 N N . LYS A 1 423 ? -2.749 19.079 19.054 1.00 86.88 423 LYS A N 1
ATOM 3350 C CA . LYS A 1 423 ? -3.197 19.916 17.925 1.00 86.88 423 LYS A CA 1
ATOM 3351 C C . LYS A 1 423 ? -4.496 19.422 17.273 1.00 86.88 423 LYS A C 1
ATOM 3353 O O . LYS A 1 423 ? -4.890 19.957 16.235 1.00 86.88 423 LYS A O 1
ATOM 3358 N N . HIS A 1 424 ? -5.195 18.455 17.884 1.00 86.81 424 HIS A N 1
ATOM 3359 C CA . HIS A 1 424 ? -6.441 17.891 17.350 1.00 86.81 424 HIS A CA 1
ATOM 3360 C C . HIS A 1 424 ? -7.484 18.960 16.988 1.00 86.81 424 HIS A C 1
ATOM 3362 O O . HIS A 1 424 ? -8.053 18.885 15.908 1.00 86.81 424 HIS A O 1
ATOM 3368 N N . SER A 1 425 ? -7.686 19.992 17.818 1.00 89.12 425 SER A N 1
ATOM 3369 C CA . SER A 1 425 ? -8.682 21.049 17.572 1.00 89.12 425 SER A CA 1
ATOM 3370 C C . SER A 1 425 ? -8.507 21.737 16.205 1.00 89.12 425 SER A C 1
ATOM 3372 O O . SER A 1 425 ? -9.447 21.807 15.411 1.00 89.12 425 SER A O 1
ATOM 3374 N N . THR A 1 426 ? -7.281 22.153 15.864 1.00 88.81 426 THR A N 1
ATOM 3375 C CA . THR A 1 426 ? -6.969 22.760 14.558 1.00 88.81 426 THR A CA 1
ATOM 3376 C C . THR A 1 426 ? -7.176 21.775 13.409 1.00 88.81 426 THR A C 1
ATOM 3378 O O . THR A 1 426 ? -7.778 22.125 12.395 1.00 88.81 426 THR A O 1
ATOM 3381 N N . LEU A 1 427 ? -6.689 20.540 13.563 1.00 88.12 427 LEU A N 1
ATOM 3382 C CA . LEU A 1 427 ? -6.739 19.516 12.516 1.00 88.12 427 LEU A CA 1
ATOM 3383 C C . LEU A 1 427 ? -8.177 19.043 12.246 1.00 88.12 427 LEU A C 1
ATOM 3385 O O . LEU A 1 427 ? -8.555 18.840 11.096 1.00 88.12 427 LEU A O 1
ATOM 3389 N N . MET A 1 428 ? -9.009 18.944 13.282 1.00 88.00 428 MET A N 1
ATOM 3390 C CA . MET A 1 428 ? -10.425 18.593 13.164 1.00 88.00 428 MET A CA 1
ATOM 3391 C C . MET A 1 428 ? -11.254 19.716 12.549 1.00 88.00 428 MET A C 1
ATOM 3393 O O . MET A 1 428 ? -12.079 19.434 11.689 1.00 88.00 428 MET A O 1
ATOM 3397 N N . SER A 1 429 ? -11.009 20.977 12.921 1.00 90.12 429 SER A N 1
ATOM 3398 C CA . SER A 1 429 ? -11.668 22.134 12.294 1.00 90.12 429 SER A CA 1
ATOM 3399 C C . SER A 1 429 ? -11.339 22.232 10.793 1.00 90.12 429 SER A C 1
ATOM 3401 O O . SER A 1 429 ? -12.205 22.522 9.960 1.00 90.12 429 SER A O 1
ATOM 3403 N N . PHE A 1 430 ? -10.099 21.892 10.424 1.00 89.69 430 PHE A N 1
ATOM 3404 C CA . PHE A 1 430 ? -9.670 21.780 9.032 1.00 89.69 430 PHE A CA 1
ATOM 3405 C C . PHE A 1 430 ? -10.387 20.637 8.287 1.00 89.69 430 PHE A C 1
ATOM 3407 O O . PHE A 1 430 ? -11.004 20.881 7.250 1.00 89.69 430 PHE A O 1
ATOM 3414 N N . LEU A 1 431 ? -10.401 19.420 8.848 1.00 91.38 431 LEU A N 1
ATOM 3415 C CA . LEU A 1 431 ? -11.133 18.273 8.286 1.00 91.38 431 LEU A CA 1
ATOM 3416 C C . LEU A 1 431 ? -12.644 18.538 8.167 1.00 91.38 431 LEU A C 1
ATOM 3418 O O . LEU A 1 431 ? -13.251 18.164 7.170 1.00 91.38 431 LEU A O 1
ATOM 3422 N N . ALA A 1 432 ? -13.252 19.211 9.146 1.00 90.19 432 ALA A N 1
ATOM 3423 C CA . ALA A 1 432 ? -14.666 19.581 9.123 1.00 90.19 432 ALA A CA 1
ATOM 3424 C C . ALA A 1 432 ? -14.987 20.616 8.035 1.00 90.19 432 ALA A C 1
ATOM 3426 O O . ALA A 1 432 ? -16.057 20.569 7.434 1.00 90.19 432 ALA A O 1
ATOM 3427 N N . THR A 1 433 ? -14.053 21.524 7.738 1.00 89.81 433 THR A N 1
ATOM 3428 C CA . THR A 1 433 ? -14.187 22.449 6.604 1.00 89.81 433 THR A CA 1
ATOM 3429 C C . THR A 1 433 ? -14.120 21.679 5.284 1.00 89.81 433 THR A C 1
ATOM 3431 O O . THR A 1 433 ? -15.055 21.760 4.495 1.00 89.81 433 THR A O 1
ATOM 3434 N N . MET A 1 434 ? -13.108 20.820 5.114 1.00 89.00 434 MET A N 1
ATOM 3435 C CA . MET A 1 434 ? -12.969 19.928 3.952 1.00 89.00 434 MET A CA 1
ATOM 3436 C C . MET A 1 434 ? -14.156 18.970 3.737 1.00 89.00 434 MET A C 1
ATOM 3438 O O . MET A 1 434 ? -14.388 18.543 2.607 1.00 89.00 434 MET A O 1
ATOM 3442 N N . LEU A 1 435 ? -14.883 18.609 4.801 1.00 90.38 435 LEU A N 1
ATOM 3443 C CA . LEU A 1 435 ? -16.054 17.727 4.751 1.00 90.38 435 LEU A CA 1
ATOM 3444 C C . LEU A 1 435 ? -17.319 18.435 4.235 1.00 90.38 435 LEU A C 1
ATOM 3446 O O . LEU A 1 435 ? -18.193 17.775 3.670 1.00 90.38 435 LEU A O 1
ATOM 3450 N N . ARG A 1 436 ? -17.417 19.757 4.438 1.00 87.50 436 ARG A N 1
ATOM 3451 C CA . ARG A 1 436 ? -18.513 20.594 3.917 1.00 87.50 436 ARG A CA 1
ATOM 3452 C C . ARG A 1 436 ? -18.326 20.958 2.446 1.00 87.50 436 ARG A C 1
ATOM 3454 O O . ARG A 1 436 ? -19.321 21.155 1.760 1.00 87.50 436 ARG A O 1
ATOM 3461 N N . ASP A 1 437 ? -17.082 21.032 1.981 1.00 86.31 437 ASP A N 1
ATOM 3462 C CA . ASP A 1 437 ? -16.761 21.313 0.582 1.00 86.31 437 ASP A CA 1
ATOM 3463 C C . ASP A 1 437 ? -17.212 20.171 -0.360 1.00 86.31 437 ASP A C 1
ATOM 3465 O O . ASP A 1 437 ? -17.364 19.003 0.028 1.00 86.31 437 ASP A O 1
ATOM 3469 N N . ASP A 1 438 ? -17.414 20.508 -1.636 1.00 80.88 438 ASP A N 1
ATOM 3470 C CA . ASP A 1 438 ? -17.796 19.545 -2.670 1.00 80.88 438 ASP A CA 1
ATOM 3471 C C . ASP A 1 438 ? -16.691 18.510 -2.943 1.00 80.88 438 ASP A C 1
ATOM 3473 O O . ASP A 1 438 ? -15.492 18.808 -3.017 1.00 80.88 438 ASP A O 1
ATOM 3477 N N . GLY A 1 439 ? -17.108 17.259 -3.132 1.00 84.81 439 GLY A N 1
ATOM 3478 C CA . GLY A 1 439 ? -16.208 16.148 -3.424 1.00 84.81 439 GLY A CA 1
ATOM 3479 C C . GLY A 1 439 ? -16.913 14.797 -3.393 1.00 84.81 439 GLY A C 1
ATOM 3480 O O . GLY A 1 439 ? -17.986 14.652 -2.803 1.00 84.81 439 GLY A O 1
ATOM 3481 N N . GLY A 1 440 ? -16.302 13.814 -4.048 1.00 88.19 440 GLY A N 1
ATOM 3482 C CA . GLY A 1 440 ? -16.849 12.479 -4.242 1.00 88.19 440 GLY A CA 1
ATOM 3483 C C . GLY A 1 440 ? -16.883 11.611 -2.983 1.00 88.19 440 GLY A C 1
ATOM 3484 O O . GLY A 1 440 ? -16.284 11.910 -1.944 1.00 88.19 440 GLY A O 1
ATOM 3485 N N . PHE A 1 441 ? -17.572 10.476 -3.114 1.00 90.06 441 PHE A N 1
ATOM 3486 C CA . PHE A 1 441 ? -17.852 9.549 -2.018 1.00 90.06 441 PHE A CA 1
ATOM 3487 C C . PHE A 1 441 ? -16.593 9.070 -1.281 1.00 90.06 441 PHE A C 1
ATOM 3489 O O . PHE A 1 441 ? -16.549 9.159 -0.057 1.00 90.06 441 PHE A O 1
ATOM 3496 N N . ASP A 1 442 ? -15.562 8.598 -1.990 1.00 89.06 442 ASP A N 1
ATOM 3497 C CA . ASP A 1 442 ? -14.358 8.041 -1.351 1.00 89.06 442 ASP A CA 1
ATOM 3498 C C . ASP A 1 442 ? -13.527 9.099 -0.611 1.00 89.06 442 ASP A C 1
ATOM 3500 O O . ASP A 1 442 ? -12.953 8.815 0.443 1.00 89.06 442 ASP A O 1
ATOM 3504 N N . TYR A 1 443 ? -13.536 10.341 -1.101 1.00 91.12 443 TYR A N 1
ATOM 3505 C CA . TYR A 1 443 ? -12.943 11.489 -0.419 1.00 91.12 443 TYR A CA 1
ATOM 3506 C C . TYR A 1 443 ? -13.691 11.812 0.882 1.00 91.12 443 TYR A C 1
ATOM 3508 O O . TYR A 1 443 ? -13.084 11.781 1.956 1.00 91.12 443 TYR A O 1
ATOM 3516 N N . LYS A 1 444 ? -15.017 12.014 0.826 1.00 92.88 444 LYS A N 1
ATOM 3517 C CA . LYS A 1 444 ? -15.835 12.281 2.026 1.00 92.88 444 LYS A CA 1
ATOM 3518 C C . LYS A 1 444 ? -15.775 11.117 3.028 1.00 92.88 444 LYS A C 1
ATOM 3520 O O . LYS A 1 444 ? -15.644 11.346 4.229 1.00 92.88 444 LYS A O 1
ATOM 3525 N N . LYS A 1 445 ? -15.759 9.868 2.548 1.00 93.12 445 LYS A N 1
ATOM 3526 C CA . LYS A 1 445 ? -15.535 8.654 3.353 1.00 93.12 445 LYS A CA 1
ATOM 3527 C C . LYS A 1 445 ? -14.183 8.681 4.070 1.00 93.12 445 LYS A C 1
ATOM 3529 O O . LYS A 1 445 ? -14.137 8.413 5.264 1.00 93.12 445 LYS A O 1
ATOM 3534 N N . SER A 1 446 ? -13.094 9.030 3.381 1.00 92.44 446 SER A N 1
ATOM 3535 C CA . SER A 1 446 ? -11.757 9.118 3.986 1.00 92.44 446 SER A CA 1
ATOM 3536 C C . SER A 1 446 ? -11.689 10.166 5.107 1.00 92.44 446 SER A C 1
ATOM 3538 O O . SER A 1 446 ? -11.073 9.908 6.146 1.00 92.44 446 SER A O 1
ATOM 3540 N N . ILE A 1 447 ? -12.382 11.306 4.957 1.00 93.06 447 ILE A N 1
ATOM 3541 C CA . ILE A 1 447 ? -12.504 12.308 6.031 1.00 93.06 447 ILE A CA 1
ATOM 3542 C C . ILE A 1 447 ? -13.274 11.739 7.223 1.00 93.06 447 ILE A C 1
ATOM 3544 O O . ILE A 1 447 ? -12.781 11.800 8.348 1.00 93.06 447 ILE A O 1
ATOM 3548 N N . VAL A 1 448 ? -14.465 11.175 6.992 1.00 93.12 448 VAL A N 1
ATOM 3549 C CA . VAL A 1 448 ? -15.312 10.614 8.059 1.00 93.12 448 VAL A CA 1
ATOM 3550 C C . VAL A 1 448 ? -14.565 9.523 8.829 1.00 93.12 448 VAL A C 1
ATOM 3552 O O . VAL A 1 448 ? -14.564 9.538 10.058 1.00 93.12 448 VAL A O 1
ATOM 3555 N N . ASP A 1 449 ? -13.854 8.636 8.136 1.00 91.19 449 ASP A N 1
ATOM 3556 C CA . ASP A 1 449 ? -13.068 7.558 8.747 1.00 91.19 449 ASP A CA 1
ATOM 3557 C C . ASP A 1 449 ? -11.885 8.098 9.562 1.00 91.19 449 ASP A C 1
ATOM 3559 O O . ASP A 1 449 ? -11.566 7.563 10.625 1.00 91.19 449 ASP A O 1
ATOM 3563 N N . THR A 1 450 ? -11.285 9.204 9.118 1.00 91.44 450 THR A N 1
ATOM 3564 C CA . THR A 1 450 ? -10.231 9.912 9.854 1.00 91.44 450 THR A CA 1
ATOM 3565 C C . THR A 1 450 ? -10.775 10.609 11.100 1.00 91.44 450 THR A C 1
ATOM 3567 O O . THR A 1 450 ? -10.179 10.487 12.167 1.00 91.44 450 THR A O 1
ATOM 3570 N N . ILE A 1 451 ? -11.930 11.279 11.020 1.00 92.44 451 ILE A N 1
ATOM 3571 C CA . ILE A 1 451 ? -12.584 11.891 12.188 1.00 92.44 451 ILE A CA 1
ATOM 3572 C C . ILE A 1 451 ? -12.999 10.807 13.196 1.00 92.44 451 ILE A C 1
ATOM 3574 O O . ILE A 1 451 ? -12.763 10.973 14.390 1.00 92.44 451 ILE A O 1
ATOM 3578 N N . ILE A 1 452 ? -13.541 9.672 12.736 1.00 90.44 452 ILE A N 1
ATOM 3579 C CA . ILE A 1 452 ? -13.851 8.510 13.585 1.00 90.44 452 ILE A CA 1
ATOM 3580 C C . ILE A 1 452 ? -12.588 7.985 14.280 1.00 90.44 452 ILE A C 1
ATOM 3582 O O . ILE A 1 452 ? -12.633 7.708 15.477 1.00 90.44 452 ILE A O 1
ATOM 3586 N N . ALA A 1 453 ? -11.464 7.875 13.563 1.00 88.25 453 ALA A N 1
ATOM 3587 C CA . ALA A 1 453 ? -10.192 7.465 14.152 1.00 88.25 453 ALA A CA 1
ATOM 3588 C C . ALA A 1 453 ? -9.690 8.469 15.205 1.00 88.25 453 ALA A C 1
ATOM 3590 O O . ALA A 1 453 ? -9.278 8.050 16.277 1.00 88.25 453 ALA A O 1
ATOM 3591 N N . ILE A 1 454 ? -9.801 9.780 14.964 1.00 87.62 454 ILE A N 1
ATOM 3592 C CA . ILE A 1 454 ? -9.386 10.819 15.925 1.00 87.62 454 ILE A CA 1
ATOM 3593 C C . ILE A 1 454 ? -10.280 10.822 17.179 1.00 87.62 454 ILE A C 1
ATOM 3595 O O . ILE A 1 454 ? -9.759 10.887 18.289 1.00 87.62 454 ILE A O 1
ATOM 3599 N N . ILE A 1 455 ? -11.607 10.699 17.022 1.00 88.50 455 ILE A N 1
ATOM 3600 C CA . ILE A 1 455 ? -12.560 10.539 18.142 1.00 88.50 455 ILE A CA 1
ATOM 3601 C C . ILE A 1 455 ? -12.254 9.266 18.937 1.00 88.50 455 ILE A C 1
ATOM 3603 O O . ILE A 1 455 ? -12.415 9.235 20.156 1.00 88.50 455 ILE A O 1
ATOM 3607 N N . ALA A 1 456 ? -11.831 8.200 18.253 1.00 83.50 456 ALA A N 1
ATOM 3608 C CA . ALA A 1 456 ? -11.391 6.991 18.916 1.00 83.50 456 ALA A CA 1
ATOM 3609 C C . ALA A 1 456 ? -10.069 7.230 19.663 1.00 83.50 456 ALA A C 1
ATOM 3611 O O . ALA A 1 456 ? -9.994 6.875 20.830 1.00 83.50 456 ALA A O 1
ATOM 3612 N N . GLU A 1 457 ? -9.039 7.800 19.046 1.00 81.94 457 GLU A N 1
ATOM 3613 C CA . GLU A 1 457 ? -7.700 7.938 19.638 1.00 81.94 457 GLU A CA 1
ATOM 3614 C C . GLU A 1 457 ? -7.639 8.963 20.792 1.00 81.94 457 GLU A C 1
ATOM 3616 O O . GLU A 1 457 ? -6.854 8.766 21.716 1.00 81.94 457 GLU A O 1
ATOM 3621 N N . ASN A 1 458 ? -8.478 10.009 20.797 1.00 81.44 458 ASN A N 1
ATOM 3622 C CA . ASN A 1 458 ? -8.436 11.090 21.791 1.00 81.44 458 ASN A CA 1
ATOM 3623 C C . ASN A 1 458 ? -9.825 11.399 22.401 1.00 81.44 458 ASN A C 1
ATOM 3625 O O . ASN A 1 458 ? -10.762 11.758 21.687 1.00 81.44 458 ASN A O 1
ATOM 3629 N N . SER A 1 459 ? -9.946 11.336 23.735 1.00 81.94 459 SER A N 1
ATOM 3630 C CA . SER A 1 459 ? -11.166 11.698 24.480 1.00 81.94 459 SER A CA 1
ATOM 3631 C C . SER A 1 459 ? -11.587 13.150 24.274 1.00 81.94 459 SER A C 1
ATOM 3633 O O . SER A 1 459 ? -12.770 13.431 24.084 1.00 81.94 459 SER A O 1
ATOM 3635 N N . ASP A 1 460 ? -10.622 14.064 24.254 1.00 84.75 460 ASP A N 1
ATOM 3636 C CA . ASP A 1 460 ? -10.846 15.512 24.239 1.00 84.75 460 ASP A CA 1
ATOM 3637 C C . ASP A 1 460 ? -11.323 15.974 22.851 1.00 84.75 460 ASP A C 1
ATOM 3639 O O . ASP A 1 460 ? -11.954 17.018 22.686 1.00 84.75 460 ASP A O 1
ATOM 3643 N N . ALA A 1 461 ? -11.077 15.146 21.832 1.00 86.50 461 ALA A N 1
ATOM 3644 C CA . ALA A 1 461 ? -11.615 15.297 20.491 1.00 86.50 461 ALA A CA 1
ATOM 3645 C C . ALA A 1 461 ? -13.092 14.877 20.368 1.00 86.50 461 ALA A C 1
ATOM 3647 O O . ALA A 1 461 ? -13.742 15.274 19.397 1.00 86.50 461 ALA A O 1
ATOM 3648 N N . LYS A 1 462 ? -13.641 14.087 21.308 1.00 88.38 462 LYS A N 1
ATOM 3649 C CA . LYS A 1 462 ? -14.946 13.421 21.146 1.00 88.38 462 LYS A CA 1
ATOM 3650 C C . LYS A 1 462 ? -16.075 14.413 20.860 1.00 88.38 462 LYS A C 1
ATOM 3652 O O . LYS A 1 462 ? -16.736 14.289 19.833 1.00 88.38 462 LYS A O 1
ATOM 3657 N N . GLU A 1 463 ? -16.290 15.410 21.717 1.00 89.88 463 GLU A N 1
ATOM 3658 C CA . GLU A 1 463 ? -17.432 16.329 21.563 1.00 89.88 463 GLU A CA 1
ATOM 3659 C C . GLU A 1 463 ? -17.323 17.210 20.306 1.00 89.88 463 GLU A C 1
ATOM 3661 O O . GLU A 1 463 ? -18.305 17.373 19.581 1.00 89.88 463 GLU A O 1
ATOM 3666 N N . ALA A 1 464 ? -16.124 17.712 19.987 1.00 89.94 464 ALA A N 1
ATOM 3667 C CA . ALA A 1 464 ? -15.889 18.496 18.772 1.00 89.94 464 ALA A CA 1
ATOM 3668 C C . ALA A 1 464 ? -16.139 17.668 17.499 1.00 89.94 464 ALA A C 1
ATOM 3670 O O . ALA A 1 464 ? -16.828 18.114 16.580 1.00 89.94 464 ALA A O 1
ATOM 3671 N N . GLY A 1 465 ? -15.629 16.433 17.460 1.00 91.12 465 GLY A N 1
ATOM 3672 C CA . GLY A 1 465 ? -15.797 15.534 16.320 1.00 91.12 465 GLY A CA 1
ATOM 3673 C C . GLY A 1 465 ? -17.245 15.105 16.112 1.00 91.12 465 GLY A C 1
ATOM 3674 O O . GLY A 1 465 ? -17.736 15.138 14.985 1.00 91.12 465 GLY A O 1
ATOM 3675 N N . LEU A 1 466 ? -17.958 14.769 17.191 1.00 92.31 466 LEU A N 1
ATOM 3676 C CA . LEU A 1 466 ? -19.382 14.448 17.113 1.00 92.31 466 LEU A CA 1
ATOM 3677 C C . LEU A 1 466 ? -20.216 15.664 16.677 1.00 92.31 466 LEU A C 1
ATOM 3679 O O . LEU A 1 466 ? -21.154 15.476 15.907 1.00 92.31 466 LEU A O 1
ATOM 3683 N N . SER A 1 467 ? -19.868 16.895 17.082 1.00 92.06 467 SER A N 1
ATOM 3684 C CA . SER A 1 467 ? -20.542 18.114 16.596 1.00 92.06 467 SER A CA 1
ATOM 3685 C C . SER A 1 467 ? -20.364 18.305 15.085 1.00 92.06 467 SER A C 1
ATOM 3687 O O . SER A 1 467 ? -21.354 18.475 14.379 1.00 92.06 467 SER A O 1
ATOM 3689 N N . HIS A 1 468 ? -19.136 18.200 14.566 1.00 92.94 468 HIS A N 1
ATOM 3690 C CA . HIS A 1 468 ? -18.877 18.344 13.127 1.00 92.94 468 HIS A CA 1
ATOM 3691 C C . HIS A 1 468 ? -19.529 17.239 12.283 1.00 92.94 468 HIS A C 1
ATOM 3693 O O . HIS A 1 468 ? -20.048 17.509 11.201 1.00 92.94 468 HIS A O 1
ATOM 3699 N N . LEU A 1 469 ? -19.558 15.999 12.782 1.00 93.69 469 LEU A N 1
ATOM 3700 C CA . LEU A 1 469 ? -20.281 14.912 12.119 1.00 93.69 469 LEU A CA 1
ATOM 3701 C C . LEU A 1 469 ? -21.808 15.102 12.186 1.00 93.69 469 LEU A C 1
ATOM 3703 O O . LEU A 1 469 ? -22.494 14.703 11.249 1.00 93.69 469 LEU A O 1
ATOM 3707 N N . CYS A 1 470 ? -22.339 15.728 13.244 1.00 92.81 470 CYS A N 1
ATOM 3708 C CA . CYS A 1 470 ? -23.757 16.097 13.331 1.00 92.81 470 CYS A CA 1
ATOM 3709 C C . CYS A 1 470 ? -24.143 17.171 12.314 1.00 92.81 470 CYS A C 1
ATOM 3711 O O . CYS A 1 470 ? -25.174 17.021 11.671 1.00 92.81 470 CYS A O 1
ATOM 3713 N N . GLU A 1 471 ? -23.318 18.208 12.147 1.00 91.50 471 GLU A N 1
ATOM 3714 C CA . GLU A 1 471 ? -23.499 19.231 11.106 1.00 91.50 471 GLU A CA 1
ATOM 3715 C C . GLU A 1 471 ? -23.491 18.590 9.708 1.00 91.50 471 GLU A C 1
ATOM 3717 O O . GLU A 1 471 ? -24.392 18.834 8.912 1.00 91.50 471 GLU A O 1
ATOM 3722 N N . PHE A 1 472 ? -22.537 17.696 9.422 1.00 92.12 472 PHE A N 1
ATOM 3723 C CA . PHE A 1 472 ? -22.457 17.033 8.115 1.00 92.12 472 PHE A CA 1
ATOM 3724 C C . PHE A 1 472 ? -23.674 16.153 7.788 1.00 92.12 472 PHE A C 1
ATOM 3726 O O . PHE A 1 472 ? -24.098 16.127 6.635 1.00 92.12 472 PHE A O 1
ATOM 3733 N N . ILE A 1 473 ? -24.263 15.442 8.762 1.00 91.50 473 ILE A N 1
ATOM 3734 C CA . ILE A 1 473 ? -25.472 14.639 8.496 1.00 91.50 473 ILE A CA 1
ATOM 3735 C C . ILE A 1 473 ? -26.742 15.475 8.310 1.00 91.50 473 ILE A C 1
ATOM 3737 O O . ILE A 1 473 ? -27.764 14.891 7.959 1.00 91.50 473 ILE A O 1
ATOM 3741 N N . GLU A 1 474 ? -26.730 16.796 8.529 1.00 89.19 474 GLU A N 1
ATOM 3742 C CA . GLU A 1 474 ? -27.916 17.613 8.240 1.00 89.19 474 GLU A CA 1
ATOM 3743 C C . GLU A 1 474 ? -28.202 17.720 6.738 1.00 89.19 474 GLU A C 1
ATOM 3745 O O . GLU A 1 474 ? -29.372 17.605 6.373 1.00 89.19 474 GLU A O 1
ATOM 3750 N N . ASP A 1 475 ? -27.153 17.774 5.907 1.00 87.00 475 ASP A N 1
ATOM 3751 C CA . ASP A 1 475 ? -27.211 17.922 4.443 1.00 87.00 475 ASP A CA 1
ATOM 3752 C C . ASP A 1 475 ? -26.409 16.816 3.702 1.00 87.00 475 ASP A C 1
ATOM 3754 O O . ASP A 1 475 ? -25.785 17.043 2.663 1.00 87.00 475 ASP A O 1
ATOM 3758 N N . CYS A 1 476 ? -26.362 15.591 4.243 1.00 88.25 476 CYS A N 1
ATOM 3759 C CA . CYS A 1 476 ? -25.536 14.511 3.683 1.00 88.25 476 CYS A CA 1
ATOM 3760 C C . CYS A 1 476 ? -26.196 13.786 2.496 1.00 88.25 476 CYS A C 1
ATOM 3762 O O . CYS A 1 476 ? -27.054 12.924 2.671 1.00 88.25 476 CYS A O 1
ATOM 3764 N N . GLU A 1 477 ? -25.678 14.006 1.286 1.00 86.69 477 GLU A N 1
ATOM 3765 C CA . GLU A 1 477 ? -26.104 13.313 0.055 1.00 86.69 477 GLU A CA 1
ATOM 3766 C C . GLU A 1 477 ? -25.765 11.805 -0.004 1.00 86.69 477 GLU A C 1
ATOM 3768 O O . GLU A 1 477 ? -26.058 11.129 -0.993 1.00 86.69 477 GLU A O 1
ATOM 3773 N N . HIS A 1 478 ? -25.069 11.254 0.995 1.00 90.00 478 HIS A N 1
ATOM 3774 C CA . HIS A 1 478 ? -24.503 9.902 0.954 1.00 90.00 478 HIS A CA 1
ATOM 3775 C C . HIS A 1 478 ? -25.081 9.017 2.073 1.00 90.00 478 HIS A C 1
ATOM 3777 O O . HIS A 1 478 ? -24.508 8.958 3.166 1.00 90.00 478 HIS A O 1
ATOM 3783 N N . PRO A 1 479 ? -26.153 8.239 1.807 1.00 89.75 479 PRO A N 1
ATOM 3784 C CA . PRO A 1 479 ? -26.834 7.434 2.826 1.00 89.75 479 PRO A CA 1
ATOM 3785 C C . PRO A 1 479 ? -25.923 6.483 3.612 1.00 89.75 479 PRO A C 1
ATOM 3787 O O . PRO A 1 479 ? -26.137 6.278 4.802 1.00 89.75 479 PRO A O 1
ATOM 3790 N N . VAL A 1 480 ? -24.885 5.933 2.969 1.00 91.31 480 VAL A N 1
ATOM 3791 C CA . VAL A 1 480 ? -23.910 5.012 3.587 1.00 91.31 480 VAL A CA 1
ATOM 3792 C C . VAL A 1 480 ? -22.987 5.726 4.589 1.00 91.31 480 VAL A C 1
ATOM 3794 O O . VAL A 1 480 ? -22.545 5.121 5.564 1.00 91.31 480 VAL A O 1
ATOM 3797 N N . LEU A 1 481 ? -22.697 7.017 4.383 1.00 91.31 481 LEU A N 1
ATOM 3798 C CA . LEU A 1 481 ? -21.958 7.819 5.364 1.00 91.31 481 LEU A CA 1
ATOM 3799 C C . LEU A 1 481 ? -22.881 8.242 6.508 1.00 91.31 481 LEU A C 1
ATOM 3801 O O . LEU A 1 481 ? -22.502 8.107 7.670 1.00 91.31 481 LEU A O 1
ATOM 3805 N N . ALA A 1 482 ? -24.111 8.662 6.193 1.00 92.06 482 ALA A N 1
ATOM 3806 C CA . ALA A 1 482 ? -25.117 9.004 7.195 1.00 92.06 482 ALA A CA 1
ATOM 3807 C C . ALA A 1 482 ? -25.406 7.826 8.147 1.00 92.06 482 ALA A C 1
ATOM 3809 O O . ALA A 1 482 ? -25.360 8.003 9.363 1.00 92.06 482 ALA A O 1
ATOM 3810 N N . THR A 1 483 ? -25.614 6.605 7.636 1.00 92.06 483 THR A N 1
ATOM 3811 C CA . THR A 1 483 ? -25.825 5.406 8.473 1.00 92.06 483 THR A CA 1
ATOM 3812 C C . THR A 1 483 ? -24.621 5.107 9.368 1.00 92.06 483 THR A C 1
ATOM 3814 O O . THR A 1 483 ? -24.792 4.835 10.558 1.00 92.06 483 THR A O 1
ATOM 3817 N N . ARG A 1 484 ? -23.393 5.219 8.843 1.00 91.56 484 ARG A N 1
ATOM 3818 C CA . ARG A 1 484 ? -22.155 5.003 9.611 1.00 91.56 484 ARG A CA 1
ATOM 3819 C C . ARG A 1 484 ? -21.979 6.033 10.730 1.00 91.56 484 ARG A C 1
ATOM 3821 O O . ARG A 1 484 ? -21.625 5.658 11.847 1.00 91.56 484 ARG A O 1
ATOM 3828 N N . ILE A 1 485 ? -22.277 7.305 10.463 1.00 93.19 485 ILE A N 1
ATOM 3829 C CA . ILE A 1 485 ? -22.232 8.378 11.466 1.00 93.19 485 ILE A CA 1
ATOM 3830 C C . ILE A 1 485 ? -23.336 8.194 12.515 1.00 93.19 485 ILE A C 1
ATOM 3832 O O . ILE A 1 485 ? -23.063 8.324 13.705 1.00 93.19 485 ILE A O 1
ATOM 3836 N N . LEU A 1 486 ? -24.554 7.811 12.123 1.00 92.81 486 LEU A N 1
ATOM 3837 C CA . LEU A 1 486 ? -25.639 7.501 13.065 1.00 92.81 486 LEU A CA 1
ATOM 3838 C C . LEU A 1 486 ? -25.282 6.323 13.988 1.00 92.81 486 LEU A C 1
ATOM 3840 O O . LEU A 1 486 ? -25.550 6.377 15.189 1.00 92.81 486 LEU A O 1
ATOM 3844 N N . HIS A 1 487 ? -24.610 5.290 13.470 1.00 90.12 487 HIS A N 1
ATOM 3845 C CA . HIS A 1 487 ? -24.094 4.192 14.292 1.00 90.12 487 HIS A CA 1
ATOM 3846 C C . HIS A 1 487 ? -22.994 4.632 15.272 1.00 90.12 487 HIS A C 1
ATOM 3848 O O . HIS A 1 487 ? -22.988 4.148 16.407 1.00 90.12 487 HIS A O 1
ATOM 3854 N N . LEU A 1 488 ? -22.107 5.555 14.875 1.00 90.25 488 LEU A N 1
ATOM 3855 C CA . LEU A 1 488 ? -21.123 6.172 15.772 1.00 90.25 488 LEU A CA 1
ATOM 3856 C C . LEU A 1 488 ? -21.812 7.005 16.861 1.00 90.25 488 LEU A C 1
ATOM 3858 O O . LEU A 1 488 ? -21.513 6.826 18.039 1.00 90.25 488 LEU A O 1
ATOM 3862 N N . LEU A 1 489 ? -22.757 7.872 16.484 1.00 92.06 489 LEU A N 1
ATOM 3863 C CA . LEU A 1 489 ? -23.520 8.708 17.413 1.00 92.06 489 LEU A CA 1
ATOM 3864 C C . LEU A 1 489 ? -24.238 7.845 18.450 1.00 92.06 489 LEU A C 1
ATOM 3866 O O . LEU A 1 489 ? -24.074 8.076 19.640 1.00 92.06 489 LEU A O 1
ATOM 3870 N N . GLY A 1 490 ? -24.936 6.788 18.030 1.00 89.00 490 GLY A N 1
ATOM 3871 C CA . GLY A 1 490 ? -25.575 5.846 18.951 1.00 89.00 490 GLY A CA 1
ATOM 3872 C C . GLY A 1 490 ? -24.611 5.066 19.859 1.00 89.00 490 GLY A C 1
ATOM 3873 O O . GLY A 1 490 ? -25.076 4.426 20.796 1.00 89.00 490 GLY A O 1
ATOM 3874 N N . ARG A 1 491 ? -23.294 5.072 19.603 1.00 85.19 491 ARG A N 1
ATOM 3875 C CA . ARG A 1 491 ? -22.282 4.419 20.455 1.00 85.19 491 ARG A CA 1
ATOM 3876 C C . ARG A 1 491 ? -21.572 5.402 21.386 1.00 85.19 491 ARG A C 1
ATOM 3878 O O . ARG A 1 491 ? -21.410 5.097 22.558 1.00 85.19 491 ARG A O 1
ATOM 3885 N N . GLU A 1 492 ? -21.131 6.543 20.860 1.00 87.75 492 GLU A N 1
ATOM 3886 C CA . GLU A 1 492 ? -20.255 7.486 21.567 1.00 87.75 492 GLU A CA 1
ATOM 3887 C C . GLU A 1 492 ? -21.014 8.642 22.224 1.00 87.75 492 GLU A C 1
ATOM 3889 O O . GLU A 1 492 ? -20.653 9.073 23.318 1.00 87.75 492 GLU A O 1
ATOM 3894 N N . ALA A 1 493 ? -22.060 9.164 21.579 1.00 89.50 493 ALA A N 1
ATOM 3895 C CA . ALA A 1 493 ? -22.720 10.388 22.027 1.00 89.50 493 ALA A CA 1
ATOM 3896 C C . ALA A 1 493 ? -23.475 10.277 23.372 1.00 89.50 493 ALA A C 1
ATOM 3898 O O . ALA A 1 493 ? -23.482 11.279 24.092 1.00 89.50 493 ALA A O 1
ATOM 3899 N N . PRO A 1 494 ? -24.032 9.121 23.802 1.00 88.38 494 PRO A N 1
ATOM 3900 C CA . PRO A 1 494 ? -24.613 9.012 25.141 1.00 88.38 494 PRO A CA 1
ATOM 3901 C C . PRO A 1 494 ? -23.569 9.076 26.272 1.00 88.38 494 PRO A C 1
ATOM 3903 O O . PRO A 1 494 ? -23.938 9.331 27.411 1.00 88.38 494 PRO A O 1
ATOM 3906 N N . THR A 1 495 ? -22.271 8.914 25.964 1.00 84.75 495 THR A N 1
ATOM 3907 C CA . THR A 1 495 ? -21.156 9.064 26.928 1.00 84.75 495 THR A CA 1
ATOM 3908 C C . THR A 1 495 ? -20.637 10.504 27.069 1.00 84.75 495 THR A C 1
ATOM 3910 O O . THR A 1 495 ? -19.666 10.738 27.782 1.00 84.75 495 THR A O 1
ATOM 3913 N N . THR A 1 496 ? -21.233 11.469 26.359 1.00 87.06 496 THR A N 1
ATOM 3914 C CA . THR A 1 496 ? -20.822 12.887 26.401 1.00 87.06 496 THR A CA 1
ATOM 3915 C C . THR A 1 496 ? -21.444 13.635 27.580 1.00 87.06 496 THR A C 1
ATOM 3917 O O . THR A 1 496 ? -22.390 13.155 28.201 1.00 87.06 496 THR A O 1
ATOM 3920 N N . SER A 1 497 ? -20.954 14.846 27.862 1.00 85.50 497 SER A N 1
ATOM 3921 C CA . SER A 1 497 ? -21.476 15.702 28.940 1.00 85.50 497 SER A CA 1
ATOM 3922 C C . SER A 1 497 ? -22.952 16.092 28.772 1.00 85.50 497 SER A C 1
ATOM 3924 O O . SER A 1 497 ? -23.642 16.364 29.754 1.00 85.50 497 SER A O 1
ATOM 3926 N N . SER A 1 498 ? -23.447 16.145 27.530 1.00 86.56 498 SER A N 1
ATOM 3927 C CA . SER A 1 498 ? -24.787 16.642 27.192 1.00 86.56 498 SER A CA 1
ATOM 3928 C C . SER A 1 498 ? -25.478 15.815 26.087 1.00 86.56 498 SER A C 1
ATOM 3930 O O . SER A 1 498 ? -25.740 16.322 24.990 1.00 86.56 498 SER A O 1
ATOM 3932 N N . PRO A 1 499 ? -25.854 14.544 26.360 1.00 88.88 499 PRO A N 1
ATOM 3933 C CA . PRO A 1 499 ? -26.410 13.632 25.352 1.00 88.88 499 PRO A CA 1
ATOM 3934 C C . PRO A 1 499 ? -27.668 14.160 24.641 1.00 88.88 499 PRO A C 1
ATOM 3936 O O . PRO A 1 499 ? -27.869 13.925 23.448 1.00 88.88 499 PRO A O 1
ATOM 3939 N N . SER A 1 500 ? -28.511 14.921 25.344 1.00 89.31 500 SER A N 1
ATOM 3940 C CA . SER A 1 500 ? -29.781 15.442 24.820 1.00 89.31 500 SER A CA 1
ATOM 3941 C C . SER A 1 500 ? -29.629 16.317 23.567 1.00 89.31 500 SER A C 1
ATOM 3943 O O . SER A 1 500 ? -30.514 16.301 22.709 1.00 89.31 500 SER A O 1
ATOM 3945 N N . ARG A 1 501 ? -28.495 17.020 23.402 1.00 90.94 501 ARG A N 1
ATOM 3946 C CA . ARG A 1 501 ? -28.202 17.858 22.224 1.00 90.94 501 ARG A CA 1
ATOM 3947 C C . ARG A 1 501 ? -28.201 17.054 20.919 1.00 90.94 501 ARG A C 1
ATOM 3949 O O . ARG A 1 501 ? -28.625 17.567 19.884 1.00 90.94 501 ARG A O 1
ATOM 3956 N N . TYR A 1 502 ? -27.754 15.800 20.967 1.00 91.75 502 TYR A N 1
ATOM 3957 C CA . TYR A 1 502 ? -27.573 14.945 19.791 1.00 91.75 502 TYR A CA 1
ATOM 3958 C C . TYR A 1 502 ? -28.887 14.340 19.273 1.00 91.75 502 TYR A C 1
ATOM 3960 O O . TYR A 1 502 ? -29.021 14.091 18.074 1.00 91.75 502 TYR A O 1
ATOM 3968 N N . ILE A 1 503 ? -29.892 14.175 20.144 1.00 91.12 503 ILE A N 1
ATOM 3969 C CA . ILE A 1 503 ? -31.191 13.565 19.804 1.00 91.12 503 ILE A CA 1
ATOM 3970 C C . ILE A 1 503 ? -31.884 14.315 18.656 1.00 91.12 503 ILE A C 1
ATOM 3972 O O . ILE A 1 503 ? -32.453 13.678 17.772 1.00 91.12 503 ILE A O 1
ATOM 3976 N N . ARG A 1 504 ? -31.787 15.653 18.621 1.00 90.50 504 ARG A N 1
ATOM 3977 C CA . ARG A 1 504 ? -32.342 16.497 17.545 1.00 90.50 504 ARG A CA 1
ATOM 3978 C C . ARG A 1 504 ? -31.820 16.090 16.164 1.00 90.50 504 ARG A C 1
ATOM 3980 O O . ARG A 1 504 ? -32.610 15.869 15.251 1.00 90.50 504 ARG A O 1
ATOM 3987 N N . PHE A 1 505 ? -30.499 15.979 16.031 1.00 90.56 505 PHE A N 1
ATOM 3988 C CA . PHE A 1 505 ? -29.836 15.664 14.764 1.00 90.56 505 PHE A CA 1
ATOM 3989 C C . PHE A 1 505 ? -30.217 14.264 14.266 1.00 90.56 505 PHE A C 1
ATOM 3991 O O . PHE A 1 505 ? -30.441 14.077 13.074 1.00 90.56 505 PHE A O 1
ATOM 3998 N N . ILE A 1 506 ? -30.365 13.303 15.185 1.00 92.00 506 ILE A N 1
ATOM 3999 C CA . ILE A 1 506 ? -30.798 11.933 14.877 1.00 92.00 506 ILE A CA 1
ATOM 4000 C C . ILE A 1 506 ? -32.283 11.901 14.480 1.00 92.00 506 ILE A C 1
ATOM 4002 O O . ILE A 1 506 ? -32.634 11.306 13.465 1.00 92.00 506 ILE A O 1
ATOM 4006 N N . TYR A 1 507 ? -33.167 12.552 15.244 1.00 89.44 507 TYR A N 1
ATOM 4007 C CA . TYR A 1 507 ? -34.614 12.515 15.005 1.00 89.44 507 TYR A CA 1
ATOM 4008 C C . TYR A 1 507 ? -35.020 13.190 13.686 1.00 89.44 507 TYR A C 1
ATOM 4010 O O . TYR A 1 507 ? -35.887 12.672 12.985 1.00 89.44 507 TYR A O 1
ATOM 4018 N N . ASN A 1 508 ? -34.358 14.282 13.286 1.00 89.88 508 ASN A N 1
ATOM 4019 C CA . ASN A 1 508 ? -34.614 14.928 11.992 1.00 89.88 508 ASN A CA 1
ATOM 4020 C C . ASN A 1 508 ? -34.410 13.959 10.806 1.00 89.88 508 ASN A C 1
ATOM 4022 O O . ASN A 1 508 ? -35.175 13.987 9.840 1.00 89.88 508 ASN A O 1
ATOM 4026 N N . ARG A 1 509 ? -33.440 13.038 10.916 1.00 90.56 509 ARG A N 1
ATOM 4027 C CA . ARG A 1 509 ? -33.153 12.006 9.904 1.00 90.56 509 ARG A CA 1
ATOM 4028 C C . ARG A 1 509 ? -34.208 10.900 9.847 1.00 90.56 509 ARG A C 1
ATOM 4030 O O . ARG A 1 509 ? -34.326 10.246 8.822 1.00 90.56 509 ARG A O 1
ATOM 4037 N N . VAL A 1 510 ? -34.995 10.694 10.907 1.00 83.19 510 VAL A N 1
ATOM 4038 C CA . VAL A 1 510 ? -36.105 9.718 10.915 1.00 83.19 510 VAL A CA 1
ATOM 4039 C C . VAL A 1 510 ? -37.242 10.159 9.983 1.00 83.19 510 VAL A C 1
ATOM 4041 O O . VAL A 1 510 ? -37.972 9.317 9.477 1.00 83.19 510 VAL A O 1
ATOM 4044 N N . ILE A 1 511 ? -37.391 11.462 9.726 1.00 77.56 511 ILE A N 1
ATOM 4045 C CA . ILE A 1 511 ? -38.531 12.009 8.972 1.00 77.56 511 ILE A CA 1
ATOM 4046 C C . ILE A 1 511 ? -38.207 12.206 7.485 1.00 77.56 511 ILE A C 1
ATOM 4048 O O . ILE A 1 511 ? -39.053 11.936 6.637 1.00 77.56 511 ILE A O 1
ATOM 4052 N N . LEU A 1 512 ? -37.011 12.711 7.166 1.00 75.00 512 LEU A N 1
ATOM 4053 C CA . LEU A 1 512 ? -36.710 13.284 5.844 1.00 75.00 512 LEU A CA 1
ATOM 4054 C C . LEU A 1 512 ? -35.907 12.364 4.905 1.00 75.00 512 LEU A C 1
ATOM 4056 O O . LEU A 1 512 ? -35.723 12.705 3.741 1.00 75.00 512 LEU A O 1
ATOM 4060 N N . GLU A 1 513 ? -35.428 11.217 5.391 1.00 86.31 513 GLU A N 1
ATOM 4061 C CA . GLU A 1 513 ? -34.396 10.419 4.713 1.00 86.31 513 GLU A CA 1
ATOM 4062 C C . GLU A 1 513 ? -34.889 9.092 4.115 1.00 86.31 513 GLU A C 1
ATOM 4064 O O . GLU A 1 513 ? -35.968 8.578 4.416 1.00 86.31 513 GLU A O 1
ATOM 4069 N N . ALA A 1 514 ? -34.031 8.463 3.308 1.00 88.88 514 ALA A N 1
ATOM 4070 C CA . ALA A 1 514 ? -34.236 7.097 2.829 1.00 88.88 514 ALA A CA 1
ATOM 4071 C C . ALA A 1 514 ? -34.329 6.076 3.984 1.00 88.88 514 ALA A C 1
ATOM 4073 O O . ALA A 1 514 ? -33.640 6.203 4.998 1.00 88.88 514 ALA A O 1
ATOM 4074 N N . THR A 1 515 ? -35.115 5.007 3.795 1.00 89.88 515 THR A N 1
ATOM 4075 C CA . THR A 1 515 ? -35.357 3.921 4.774 1.00 89.88 515 THR A CA 1
ATOM 4076 C C . THR A 1 515 ? -34.112 3.480 5.541 1.00 89.88 515 THR A C 1
ATOM 4078 O O . THR A 1 515 ? -34.131 3.489 6.764 1.00 89.88 515 THR A O 1
ATOM 4081 N N . GLN A 1 516 ? -33.004 3.175 4.858 1.00 90.62 516 GLN A N 1
ATOM 4082 C CA . GLN A 1 516 ? -31.761 2.734 5.509 1.00 90.62 516 GLN A CA 1
ATOM 4083 C C . GLN A 1 516 ? -31.208 3.731 6.549 1.00 90.62 516 GLN A C 1
ATOM 4085 O O . GLN A 1 516 ? -30.669 3.321 7.576 1.00 90.62 516 GLN A O 1
ATOM 4090 N N . VAL A 1 517 ? -31.367 5.039 6.320 1.00 91.94 517 VAL A N 1
ATOM 4091 C CA . VAL A 1 517 ? -30.922 6.094 7.244 1.00 91.94 517 VAL A CA 1
ATOM 4092 C C . VAL A 1 517 ? -31.903 6.220 8.410 1.00 91.94 517 VAL A C 1
ATOM 4094 O O . VAL A 1 517 ? -31.471 6.278 9.561 1.00 91.94 517 VAL A O 1
ATOM 4097 N N . ARG A 1 518 ? -33.215 6.165 8.137 1.00 93.56 518 ARG A N 1
ATOM 4098 C CA . ARG A 1 518 ? -34.277 6.149 9.163 1.00 93.56 518 ARG A CA 1
ATOM 4099 C C . ARG A 1 518 ? -34.118 4.954 10.112 1.00 93.56 518 ARG A C 1
ATOM 4101 O O . ARG A 1 518 ? -34.104 5.127 11.328 1.00 93.56 518 ARG A O 1
ATOM 4108 N N . ALA A 1 519 ? -33.861 3.772 9.558 1.00 91.88 519 ALA A N 1
ATOM 4109 C CA . ALA A 1 519 ? -33.534 2.538 10.269 1.00 91.88 519 ALA A CA 1
ATOM 4110 C C . ALA A 1 519 ? -32.312 2.679 11.196 1.00 91.88 519 ALA A C 1
ATOM 4112 O O . ALA A 1 519 ? -32.334 2.262 12.359 1.00 91.88 519 ALA A O 1
ATOM 4113 N N . ALA A 1 520 ? -31.229 3.290 10.701 1.00 92.00 520 ALA A N 1
ATOM 4114 C CA . ALA A 1 520 ? -30.030 3.554 11.495 1.00 92.00 520 ALA A CA 1
ATOM 4115 C C . ALA A 1 520 ? -30.287 4.591 12.605 1.00 92.00 520 ALA A C 1
ATOM 4117 O O . ALA A 1 520 ? -29.798 4.424 13.724 1.00 92.00 520 ALA A O 1
ATOM 4118 N N . ALA A 1 521 ? -31.098 5.619 12.332 1.00 93.62 521 ALA A N 1
ATOM 4119 C CA . ALA A 1 521 ? -31.496 6.626 13.311 1.00 93.62 521 ALA A CA 1
ATOM 4120 C C . ALA A 1 521 ? -32.364 6.030 14.435 1.00 93.62 521 ALA A C 1
ATOM 4122 O O . ALA A 1 521 ? -32.108 6.309 15.605 1.00 93.62 521 ALA A O 1
ATOM 4123 N N . VAL A 1 522 ? -33.309 5.135 14.120 1.00 94.44 522 VAL A N 1
ATOM 4124 C CA . VAL A 1 522 ? -34.087 4.377 15.121 1.00 94.44 522 VAL A CA 1
ATOM 4125 C C . VAL A 1 522 ? -33.169 3.534 16.018 1.00 94.44 522 VAL A C 1
ATOM 4127 O O . VAL A 1 522 ? -33.290 3.600 17.243 1.00 94.44 522 VAL A O 1
ATOM 4130 N N . SER A 1 523 ? -32.188 2.818 15.450 1.00 92.56 523 SER A N 1
ATOM 4131 C CA . SER A 1 523 ? -31.170 2.105 16.243 1.00 92.56 523 SER A CA 1
ATOM 4132 C C . SER A 1 523 ? -30.326 3.033 17.121 1.00 92.56 523 SER A C 1
ATOM 4134 O O . SER A 1 523 ? -29.956 2.653 18.231 1.00 92.56 523 SER A O 1
ATOM 4136 N N . ALA A 1 524 ? -29.996 4.236 16.644 1.00 92.81 524 ALA A N 1
ATOM 4137 C CA . ALA A 1 524 ? -29.249 5.211 17.429 1.00 92.81 524 ALA A CA 1
ATOM 4138 C C . ALA A 1 524 ? -30.088 5.733 18.609 1.00 92.81 524 ALA A C 1
ATOM 4140 O O . ALA A 1 524 ? -29.619 5.679 19.744 1.00 92.81 524 ALA A O 1
ATOM 4141 N N . LEU A 1 525 ? -31.346 6.137 18.380 1.00 93.50 525 LEU A N 1
ATOM 4142 C CA . LEU A 1 525 ? -32.271 6.558 19.444 1.00 93.50 525 LEU A CA 1
ATOM 4143 C C . LEU A 1 525 ? -32.463 5.459 20.498 1.00 93.50 525 LEU A C 1
ATOM 4145 O O . LEU A 1 525 ? -32.391 5.745 21.692 1.00 93.50 525 LEU A O 1
ATOM 4149 N N . ALA A 1 526 ? -32.627 4.200 20.080 1.00 91.62 526 ALA A N 1
ATOM 4150 C CA . ALA A 1 526 ? -32.744 3.071 21.001 1.00 91.62 526 ALA A CA 1
ATOM 4151 C C . ALA A 1 526 ? -31.530 2.942 21.938 1.00 91.62 526 ALA A C 1
ATOM 4153 O O . ALA A 1 526 ? -31.701 2.718 23.136 1.00 91.62 526 ALA A O 1
ATOM 4154 N N . LYS A 1 527 ? -30.308 3.162 21.431 1.00 90.31 527 LYS A N 1
ATOM 4155 C CA . LYS A 1 527 ? -29.089 3.161 22.258 1.00 90.31 527 LYS A CA 1
ATOM 4156 C C . LYS A 1 527 ? -29.025 4.333 23.240 1.00 90.31 527 LYS A C 1
ATOM 4158 O O . LYS A 1 527 ? -28.587 4.126 24.367 1.00 90.31 527 LYS A O 1
ATOM 4163 N N . PHE A 1 528 ? -29.523 5.518 22.878 1.00 91.44 528 PHE A N 1
ATOM 4164 C CA . PHE A 1 528 ? -29.693 6.618 23.841 1.00 91.44 528 PHE A CA 1
ATOM 4165 C C . PHE A 1 528 ? -30.669 6.241 24.964 1.00 91.44 528 PHE A C 1
ATOM 4167 O O . PHE A 1 528 ? -30.342 6.421 26.132 1.00 91.44 528 PHE A O 1
ATOM 4174 N N . GLY A 1 529 ? -31.831 5.664 24.638 1.00 88.75 529 GLY A N 1
ATOM 4175 C CA . GLY A 1 529 ? -32.789 5.194 25.650 1.00 88.75 529 GLY A CA 1
ATOM 4176 C C . GLY A 1 529 ? -32.253 4.043 26.513 1.00 88.75 529 GLY A C 1
ATOM 4177 O O . GLY A 1 529 ? -32.645 3.896 27.671 1.00 88.75 529 GLY A O 1
ATOM 4178 N N . ALA A 1 530 ? -31.336 3.242 25.970 1.00 87.25 530 ALA A N 1
ATOM 4179 C CA . ALA A 1 530 ? -30.658 2.176 26.690 1.00 87.25 530 ALA A CA 1
ATOM 4180 C C . ALA A 1 530 ? -29.602 2.709 27.677 1.00 87.25 530 ALA A C 1
ATOM 4182 O O . ALA A 1 530 ? -29.633 2.321 28.843 1.00 87.25 530 ALA A O 1
ATOM 4183 N N . GLN A 1 531 ? -28.708 3.603 27.230 1.00 85.44 531 GLN A N 1
ATOM 4184 C CA . GLN A 1 531 ? -27.579 4.118 28.025 1.00 85.44 531 GLN A CA 1
ATOM 4185 C C . GLN A 1 531 ? -27.948 5.274 28.972 1.00 85.44 531 GLN A C 1
ATOM 4187 O O . GLN A 1 531 ? -27.297 5.429 29.999 1.00 85.44 531 GLN A O 1
ATOM 4192 N N . CYS A 1 532 ? -28.977 6.072 28.663 1.00 86.75 532 CYS A N 1
ATOM 4193 C CA . CYS A 1 532 ? -29.387 7.234 29.460 1.00 86.75 532 CYS A CA 1
ATOM 4194 C C . CYS A 1 532 ? -30.813 7.048 30.021 1.00 86.75 532 CYS A C 1
ATOM 4196 O O . CYS A 1 532 ? -31.779 7.373 29.320 1.00 86.75 532 CYS A O 1
ATOM 4198 N N . PRO A 1 533 ? -30.981 6.571 31.273 1.00 85.00 533 PRO A N 1
ATOM 4199 C CA . PRO A 1 533 ? -32.296 6.370 31.889 1.00 85.00 533 PRO A CA 1
ATOM 4200 C C . PRO A 1 533 ? -33.180 7.625 31.870 1.00 85.00 533 PRO A C 1
ATOM 4202 O O . PRO A 1 533 ? -34.330 7.545 31.449 1.00 85.00 533 PRO A O 1
ATOM 4205 N N . ASP A 1 534 ? -32.625 8.795 32.199 1.00 87.69 534 ASP A N 1
ATOM 4206 C CA . ASP A 1 534 ? -33.366 10.068 32.263 1.00 87.69 534 ASP A CA 1
ATOM 4207 C C . ASP A 1 534 ? -33.973 10.494 30.915 1.00 87.69 534 ASP A C 1
ATOM 4209 O O . ASP A 1 534 ? -34.990 11.187 30.856 1.00 87.69 534 ASP A O 1
ATOM 4213 N N . LEU A 1 535 ? -33.358 10.072 29.805 1.00 89.75 535 LEU A N 1
ATOM 4214 C CA . LEU A 1 535 ? -33.814 10.380 28.448 1.00 89.75 535 LEU A CA 1
ATOM 4215 C C . LEU A 1 535 ? -34.732 9.286 27.880 1.00 89.75 535 LEU A C 1
ATOM 4217 O O . LEU A 1 535 ? -35.397 9.523 26.867 1.00 89.75 535 LEU A O 1
ATOM 4221 N N . ARG A 1 536 ? -34.818 8.114 28.525 1.00 90.25 536 ARG A N 1
ATOM 4222 C CA . ARG A 1 536 ? -35.601 6.957 28.061 1.00 90.25 536 ARG A CA 1
ATOM 4223 C C . ARG A 1 536 ? -37.085 7.272 27.824 1.00 90.25 536 ARG A C 1
ATOM 4225 O O . ARG A 1 536 ? -37.550 6.897 26.746 1.00 90.25 536 ARG A O 1
ATOM 4232 N N . PRO A 1 537 ? -37.821 7.994 28.698 1.00 91.69 537 PRO A N 1
ATOM 4233 C CA . PRO A 1 537 ? -39.231 8.310 28.443 1.00 91.69 537 PRO A CA 1
ATOM 4234 C C . PRO A 1 537 ? -39.411 9.163 27.180 1.00 91.69 537 PRO A C 1
ATOM 4236 O O . PRO A 1 537 ? -40.271 8.889 26.343 1.00 91.69 537 PRO A O 1
ATOM 4239 N N . SER A 1 538 ? -38.538 10.156 26.985 1.00 91.69 538 SER A N 1
ATOM 4240 C CA . SER A 1 538 ? -38.526 11.000 25.785 1.00 91.69 538 SER A CA 1
ATOM 4241 C C . SER A 1 538 ? -38.232 10.181 24.525 1.00 91.69 538 SER A C 1
ATOM 4243 O O . SER A 1 538 ? -38.945 10.307 23.531 1.00 91.69 538 SER A O 1
ATOM 4245 N N . ILE A 1 539 ? -37.231 9.294 24.571 1.00 93.00 539 ILE A N 1
ATOM 4246 C CA . ILE A 1 539 ? -36.888 8.384 23.467 1.00 93.00 539 ILE A CA 1
ATOM 4247 C C . ILE A 1 539 ? -38.052 7.438 23.135 1.00 93.00 539 ILE A C 1
ATOM 4249 O O . ILE A 1 539 ? -38.376 7.284 21.958 1.00 93.00 539 ILE A O 1
ATOM 4253 N N . GLN A 1 540 ? -38.723 6.852 24.133 1.00 92.75 540 GLN A N 1
ATOM 4254 C CA . GLN A 1 540 ? -39.900 6.000 23.919 1.00 92.75 540 GLN A CA 1
ATOM 4255 C C . GLN A 1 540 ? -41.008 6.750 23.160 1.00 92.75 540 GLN A C 1
ATOM 4257 O O . GLN A 1 540 ? -41.586 6.193 22.230 1.00 92.75 540 GLN A O 1
ATOM 4262 N N . VAL A 1 541 ? -41.274 8.026 23.473 1.00 92.44 541 VAL A N 1
ATOM 4263 C CA . VAL A 1 541 ? -42.257 8.841 22.725 1.00 92.44 541 VAL A CA 1
ATOM 4264 C C . VAL A 1 541 ? -41.848 9.034 21.258 1.00 92.44 541 VAL A C 1
ATOM 4266 O O . VAL A 1 541 ? -42.710 8.984 20.379 1.00 92.44 541 VAL A O 1
ATOM 4269 N N . LEU A 1 542 ? -40.555 9.217 20.964 1.00 91.56 542 LEU A N 1
ATOM 4270 C CA . LEU A 1 542 ? -40.065 9.311 19.581 1.00 91.56 542 LEU A CA 1
ATOM 4271 C C . LEU A 1 542 ? -40.195 7.966 18.845 1.00 91.56 542 LEU A C 1
ATOM 4273 O O . LEU A 1 542 ? -40.678 7.934 17.713 1.00 91.56 542 LEU A O 1
ATOM 4277 N N . LEU A 1 543 ? -39.851 6.853 19.499 1.00 92.62 543 LEU A N 1
ATOM 4278 C CA . LEU A 1 543 ? -39.993 5.503 18.941 1.00 92.62 543 LEU A CA 1
ATOM 4279 C C . LEU A 1 543 ? -41.463 5.132 18.675 1.00 92.62 543 LEU A C 1
ATOM 4281 O O . LEU A 1 543 ? -41.755 4.567 17.625 1.00 92.62 543 LEU A O 1
ATOM 4285 N N . LYS A 1 544 ? -42.413 5.539 19.533 1.00 93.50 544 LYS A N 1
ATOM 4286 C CA . LYS A 1 544 ? -43.860 5.330 19.295 1.00 93.50 544 LYS A CA 1
ATOM 4287 C C . LYS A 1 544 ? -44.364 5.998 18.016 1.00 93.50 544 LYS A C 1
ATOM 4289 O O . LYS A 1 544 ? -45.286 5.484 17.393 1.00 93.50 544 LYS A O 1
ATOM 4294 N N . ARG A 1 545 ? -43.754 7.108 17.583 1.00 90.25 545 ARG A N 1
ATOM 4295 C CA . ARG A 1 545 ? -44.079 7.749 16.294 1.00 90.25 545 ARG A CA 1
ATOM 4296 C C . ARG A 1 545 ? -43.550 6.954 15.101 1.00 90.25 545 ARG A C 1
ATOM 4298 O O . ARG A 1 545 ? -44.203 6.929 14.065 1.00 90.25 545 ARG A O 1
ATOM 4305 N N . CYS A 1 546 ? -42.422 6.264 15.264 1.00 91.94 546 CYS A N 1
ATOM 4306 C CA . CYS A 1 546 ? -41.822 5.416 14.230 1.00 91.94 546 CYS A CA 1
ATOM 4307 C C . CYS A 1 546 ? -42.667 4.160 13.930 1.00 91.94 546 CYS A C 1
ATOM 4309 O O . CYS A 1 546 ? -42.521 3.567 12.870 1.00 91.94 546 CYS A O 1
ATOM 4311 N N . LEU A 1 547 ? -43.606 3.788 14.811 1.00 91.31 547 LEU A N 1
ATOM 4312 C CA . LEU A 1 547 ? -44.600 2.733 14.554 1.00 91.31 547 LEU A CA 1
ATOM 4313 C C . LEU A 1 547 ? -45.593 3.092 13.432 1.00 91.31 547 LEU A C 1
ATOM 4315 O O . LEU A 1 547 ? -46.290 2.215 12.931 1.00 91.31 547 LEU A O 1
ATOM 4319 N N . LEU A 1 548 ? -45.676 4.370 13.049 1.00 90.00 548 LEU A N 1
ATOM 4320 C CA . LEU A 1 548 ? -46.513 4.869 11.953 1.00 90.00 548 LEU A CA 1
ATOM 4321 C C . LEU A 1 548 ? -45.712 5.117 10.662 1.00 90.00 548 LEU A C 1
ATOM 4323 O O . LEU A 1 548 ? -46.224 5.749 9.739 1.00 90.00 548 LEU A O 1
ATOM 4327 N N . ASP A 1 549 ? -44.455 4.664 10.599 1.00 92.62 549 ASP A N 1
ATOM 4328 C CA . ASP A 1 549 ? -43.621 4.812 9.408 1.00 92.62 549 ASP A CA 1
ATOM 4329 C C . ASP A 1 549 ? -44.197 4.023 8.216 1.00 92.62 549 ASP A C 1
ATOM 4331 O O . ASP A 1 549 ? -44.788 2.953 8.374 1.00 92.62 549 ASP A O 1
ATOM 4335 N N . SER A 1 550 ? -44.023 4.545 7.002 1.00 90.38 550 SER A N 1
ATOM 4336 C CA . SER A 1 550 ? -44.435 3.879 5.765 1.00 90.38 550 SER A CA 1
ATOM 4337 C C . SER A 1 550 ? -43.689 2.569 5.499 1.00 90.38 550 SER A C 1
ATOM 4339 O O . SER A 1 550 ? -44.230 1.704 4.814 1.00 90.38 550 SER A O 1
ATOM 4341 N N . ASP A 1 551 ? -42.477 2.413 6.031 1.00 93.19 551 ASP A N 1
ATOM 4342 C CA . ASP A 1 551 ? -41.584 1.294 5.751 1.00 93.19 551 ASP A CA 1
ATOM 4343 C C . ASP A 1 551 ? -41.575 0.253 6.878 1.00 93.19 551 ASP A C 1
ATOM 4345 O O . ASP A 1 551 ? -41.414 0.575 8.059 1.00 93.19 551 ASP A O 1
ATOM 4349 N N . ASP A 1 552 ? -41.759 -1.005 6.488 1.00 91.94 552 ASP A N 1
ATOM 4350 C CA . ASP A 1 552 ? -41.886 -2.161 7.373 1.00 91.94 552 ASP A CA 1
ATOM 4351 C C . ASP A 1 552 ? -40.645 -2.336 8.260 1.00 91.94 552 ASP A C 1
ATOM 4353 O O . ASP A 1 552 ? -40.780 -2.564 9.460 1.00 91.94 552 ASP A O 1
ATOM 4357 N N . GLU A 1 553 ? -39.444 -2.118 7.714 1.00 92.12 553 GLU A N 1
ATOM 4358 C CA . GLU A 1 553 ? -38.184 -2.284 8.447 1.00 92.12 553 GLU A CA 1
ATOM 4359 C C . GLU A 1 553 ? -38.107 -1.322 9.640 1.00 92.12 553 GLU A C 1
ATOM 4361 O O . GLU A 1 553 ? -37.799 -1.721 10.767 1.00 92.12 553 GLU A O 1
ATOM 4366 N N . VAL A 1 554 ? -38.453 -0.054 9.399 1.00 92.38 554 VAL A N 1
ATOM 4367 C CA . VAL A 1 554 ? -38.376 1.014 10.402 1.00 92.38 554 VAL A CA 1
ATOM 4368 C C . VAL A 1 554 ? -39.402 0.771 11.508 1.00 92.38 554 VAL A C 1
ATOM 4370 O O . VAL A 1 554 ? -39.082 0.957 12.687 1.00 92.38 554 VAL A O 1
ATOM 4373 N N . ARG A 1 555 ? -40.610 0.306 11.150 1.00 94.00 555 ARG A N 1
ATOM 4374 C CA . ARG A 1 555 ? -41.656 -0.066 12.115 1.00 94.00 555 ARG A CA 1
ATOM 4375 C C . ARG A 1 555 ? -41.260 -1.276 12.955 1.00 94.00 555 ARG A C 1
ATOM 4377 O O . ARG A 1 555 ? -41.404 -1.220 14.177 1.00 94.00 555 ARG A O 1
ATOM 4384 N N . ASP A 1 556 ? -40.748 -2.339 12.343 1.00 93.12 556 ASP A N 1
ATOM 4385 C CA . ASP A 1 556 ? -40.357 -3.569 13.042 1.00 93.12 556 ASP A CA 1
ATOM 4386 C C . ASP A 1 556 ? -39.213 -3.293 14.022 1.00 93.12 556 ASP A C 1
ATOM 4388 O O . ASP A 1 556 ? -39.280 -3.644 15.203 1.00 93.12 556 ASP A O 1
ATOM 4392 N N . ARG A 1 557 ? -38.199 -2.551 13.565 1.00 93.06 557 ARG A N 1
ATOM 4393 C CA . ARG A 1 557 ? -37.060 -2.113 14.375 1.00 93.06 557 ARG A CA 1
ATOM 4394 C C . ARG A 1 557 ? -37.483 -1.194 15.525 1.00 93.06 557 ARG A C 1
ATOM 4396 O O . ARG A 1 557 ? -36.988 -1.345 16.643 1.00 93.06 557 ARG A O 1
ATOM 4403 N N . ALA A 1 558 ? -38.411 -0.265 15.284 1.00 93.75 558 ALA A N 1
ATOM 4404 C CA . ALA A 1 558 ? -38.975 0.583 16.333 1.00 93.75 558 ALA A CA 1
ATOM 4405 C C . ALA A 1 558 ? -39.785 -0.230 17.354 1.00 93.75 558 ALA A C 1
ATOM 4407 O O . ALA A 1 558 ? -39.610 -0.027 18.552 1.00 93.75 558 ALA A O 1
ATOM 4408 N N . THR A 1 559 ? -40.609 -1.178 16.899 1.00 94.06 559 THR A N 1
ATOM 4409 C CA . THR A 1 559 ? -41.412 -2.077 17.748 1.00 94.06 559 THR A CA 1
ATOM 4410 C C . THR A 1 559 ? -40.517 -2.933 18.643 1.00 94.06 559 THR A C 1
ATOM 4412 O O . THR A 1 559 ? -40.717 -2.983 19.858 1.00 94.06 559 THR A O 1
ATOM 4415 N N . TYR A 1 560 ? -39.485 -3.547 18.060 1.00 92.69 560 TYR A N 1
ATOM 4416 C CA . TYR A 1 560 ? -38.483 -4.341 18.764 1.00 92.69 560 TYR A CA 1
ATOM 4417 C C . TYR A 1 560 ? -37.808 -3.538 19.884 1.00 92.69 560 TYR A C 1
ATOM 4419 O O . TYR A 1 560 ? -37.908 -3.913 21.054 1.00 92.69 560 TYR A O 1
ATOM 4427 N N . PHE A 1 561 ? -37.198 -2.390 19.566 1.00 92.69 561 PHE A N 1
ATOM 4428 C CA . PHE A 1 561 ? -36.518 -1.581 20.582 1.00 92.69 561 PHE A CA 1
ATOM 4429 C C . PHE A 1 561 ? -37.472 -0.976 21.613 1.00 92.69 561 PHE A C 1
ATOM 4431 O O . PHE A 1 561 ? -37.107 -0.895 22.786 1.00 92.69 561 PHE A O 1
ATOM 4438 N N . LEU A 1 562 ? -38.684 -0.582 21.212 1.00 92.19 562 LEU A N 1
ATOM 4439 C CA . LEU A 1 562 ? -39.697 -0.088 22.139 1.00 92.19 562 LEU A CA 1
ATOM 4440 C C . LEU A 1 562 ? -40.064 -1.163 23.165 1.00 92.19 562 LEU A C 1
ATOM 4442 O O . LEU A 1 562 ? -39.983 -0.894 24.360 1.00 92.19 562 LEU A O 1
ATOM 4446 N N . SER A 1 563 ? -40.391 -2.378 22.710 1.00 91.06 563 SER A N 1
ATOM 4447 C CA . SER A 1 563 ? -40.784 -3.478 23.598 1.00 91.06 563 SER A CA 1
ATOM 4448 C C . SER A 1 563 ? -39.716 -3.782 24.653 1.00 91.06 563 SER A C 1
ATOM 4450 O O . SER A 1 563 ? -40.039 -3.949 25.825 1.00 91.06 563 SER A O 1
ATOM 4452 N N . ILE A 1 564 ? -38.432 -3.756 24.274 1.00 89.06 564 ILE A N 1
ATOM 4453 C CA . ILE A 1 564 ? -37.316 -3.978 25.200 1.00 89.06 564 ILE A CA 1
ATOM 4454 C C . ILE A 1 564 ? -37.180 -2.804 26.181 1.00 89.06 564 ILE A C 1
ATOM 4456 O O . ILE A 1 564 ? -37.072 -3.026 27.387 1.00 89.06 564 ILE A O 1
ATOM 4460 N N . LEU A 1 565 ? -37.218 -1.558 25.693 1.00 89.25 565 LEU A N 1
ATOM 4461 C CA . LEU A 1 565 ? -37.088 -0.363 26.535 1.00 89.25 565 LEU A CA 1
ATOM 4462 C C . LEU A 1 565 ? -38.268 -0.174 27.501 1.00 89.25 565 LEU A C 1
ATOM 4464 O O . LEU A 1 565 ? -38.069 0.414 28.561 1.00 89.25 565 LEU A O 1
ATOM 4468 N N . GLU A 1 566 ? -39.467 -0.655 27.166 1.00 88.62 566 GLU A N 1
ATOM 4469 C CA . GLU A 1 566 ? -40.648 -0.640 28.044 1.00 88.62 566 GLU A CA 1
ATOM 4470 C C . GLU A 1 566 ? -40.604 -1.706 29.149 1.00 88.62 566 GLU A C 1
ATOM 4472 O O . GLU A 1 566 ? -41.269 -1.536 30.166 1.00 88.62 566 GLU A O 1
ATOM 4477 N N . THR A 1 567 ? -39.788 -2.765 29.025 1.00 85.12 567 THR A N 1
ATOM 4478 C CA . THR A 1 567 ? -39.561 -3.690 30.159 1.00 85.12 567 THR A CA 1
ATOM 4479 C C . THR A 1 567 ? -38.707 -3.086 31.275 1.00 85.12 567 THR A C 1
ATOM 4481 O O . THR A 1 567 ? -38.617 -3.681 32.347 1.00 85.12 567 THR A O 1
ATOM 4484 N N . GLU A 1 568 ? -38.014 -1.972 30.998 1.00 81.00 568 GLU A N 1
ATOM 4485 C CA . GLU A 1 568 ? -37.014 -1.293 31.843 1.00 81.00 568 GLU A CA 1
ATOM 4486 C C . GLU A 1 568 ? -35.856 -2.165 32.372 1.00 81.00 568 GLU A C 1
ATOM 4488 O O . GLU A 1 568 ? -34.939 -1.652 33.013 1.00 81.00 568 GLU A O 1
ATOM 4493 N N . ASN A 1 569 ? -35.841 -3.458 32.041 1.00 81.38 569 ASN A N 1
ATOM 4494 C CA . ASN A 1 569 ? -34.925 -4.462 32.556 1.00 81.38 569 ASN A CA 1
ATOM 4495 C C . ASN A 1 569 ? -33.496 -4.239 32.012 1.00 81.38 569 ASN A C 1
ATOM 4497 O O . ASN A 1 569 ? -33.271 -4.436 30.810 1.00 81.38 569 ASN A O 1
ATOM 4501 N N . PRO A 1 570 ? -32.509 -3.893 32.867 1.00 75.38 570 PRO A N 1
ATOM 4502 C CA . PRO A 1 570 ? -31.144 -3.603 32.427 1.00 75.38 570 PRO A CA 1
ATOM 4503 C C . PRO A 1 570 ? -30.488 -4.756 31.658 1.00 75.38 570 PRO A C 1
ATOM 4505 O O . PRO A 1 570 ? -29.749 -4.510 30.707 1.00 75.38 570 PRO A O 1
ATOM 4508 N N . HIS A 1 571 ? -30.802 -6.010 32.005 1.00 72.00 571 HIS A N 1
ATOM 4509 C CA . HIS A 1 571 ? -30.233 -7.194 31.358 1.00 72.00 571 HIS A CA 1
ATOM 4510 C C . HIS A 1 571 ? -30.730 -7.363 29.913 1.00 72.00 571 HIS A C 1
ATOM 4512 O O . HIS A 1 571 ? -29.936 -7.639 29.013 1.00 72.00 571 HIS A O 1
ATOM 4518 N N . LEU A 1 572 ? -32.032 -7.160 29.660 1.00 79.69 572 LEU A N 1
ATOM 4519 C CA . LEU A 1 572 ? -32.589 -7.230 28.300 1.00 79.69 572 LEU A CA 1
ATOM 4520 C C . LEU A 1 572 ? -32.077 -6.066 27.441 1.00 79.69 572 LEU A C 1
ATOM 4522 O O . LEU A 1 572 ? -31.668 -6.268 26.300 1.00 79.69 572 LEU A O 1
ATOM 4526 N N . ILE A 1 573 ? -32.034 -4.862 28.013 1.00 82.38 573 ILE A N 1
ATOM 4527 C CA . ILE A 1 573 ? -31.520 -3.658 27.352 1.00 82.38 573 ILE A CA 1
ATOM 4528 C C . ILE A 1 573 ? -30.040 -3.830 26.965 1.00 82.38 573 ILE A C 1
ATOM 4530 O O . ILE A 1 573 ? -29.661 -3.551 25.824 1.00 82.38 573 ILE A O 1
ATOM 4534 N N . ALA A 1 574 ? -29.205 -4.337 27.875 1.00 74.69 574 ALA A N 1
ATOM 4535 C CA . ALA A 1 574 ? -27.797 -4.596 27.599 1.00 74.69 574 ALA A CA 1
ATOM 4536 C C . ALA A 1 574 ? -27.614 -5.637 26.487 1.00 74.69 574 ALA A C 1
ATOM 4538 O O . ALA A 1 574 ? -26.885 -5.384 25.529 1.00 74.69 574 ALA A O 1
ATOM 4539 N N . ASN A 1 575 ? -28.313 -6.770 26.572 1.00 74.06 575 ASN A N 1
ATOM 4540 C CA . ASN A 1 575 ? -28.058 -7.914 25.696 1.00 74.06 575 ASN A CA 1
ATOM 4541 C C . ASN A 1 575 ? -28.645 -7.761 24.284 1.00 74.06 575 ASN A C 1
ATOM 4543 O O . ASN A 1 575 ? -28.098 -8.341 23.353 1.00 74.06 575 ASN A O 1
ATOM 4547 N N . TYR A 1 576 ? -29.711 -6.970 24.110 1.00 78.75 576 TYR A N 1
ATOM 4548 C CA . TYR A 1 576 ? -30.401 -6.817 22.821 1.00 78.75 576 TYR A CA 1
ATOM 4549 C C . TYR A 1 576 ? -30.245 -5.439 22.149 1.00 78.75 576 TYR A C 1
ATOM 4551 O O . TYR A 1 576 ? -30.608 -5.302 20.978 1.00 78.75 576 TYR A O 1
ATOM 4559 N N . ILE A 1 577 ? -29.723 -4.419 22.850 1.00 82.12 577 ILE A N 1
ATOM 4560 C CA . ILE A 1 577 ? -29.540 -3.052 22.309 1.00 82.12 577 ILE A CA 1
ATOM 4561 C C . ILE A 1 577 ? -28.075 -2.588 22.363 1.00 82.12 577 ILE A C 1
ATOM 4563 O O . ILE A 1 577 ? -27.585 -1.974 21.409 1.00 82.12 577 ILE A O 1
ATOM 4567 N N . LEU A 1 578 ? -27.368 -2.853 23.469 1.00 77.31 578 LEU A N 1
ATOM 4568 C CA . LEU A 1 578 ? -25.990 -2.381 23.673 1.00 77.31 578 LEU A CA 1
ATOM 4569 C C . LEU A 1 578 ? -24.946 -3.354 23.115 1.00 77.31 578 LEU A C 1
ATOM 4571 O O . LEU A 1 578 ? -24.045 -2.941 22.378 1.00 77.31 578 LEU A O 1
ATOM 4575 N N . ASN A 1 579 ? -25.090 -4.634 23.448 1.00 70.75 579 ASN A N 1
ATOM 4576 C CA . ASN A 1 579 ? -24.218 -5.712 23.012 1.00 70.75 579 ASN A CA 1
ATOM 4577 C C . ASN A 1 579 ? -24.659 -6.182 21.618 1.00 70.75 579 ASN A C 1
ATOM 4579 O O . ASN A 1 579 ? -25.746 -6.723 21.441 1.00 70.75 579 ASN A O 1
ATOM 4583 N N . GLY A 1 580 ? -23.820 -5.944 20.608 1.00 63.81 580 GLY A N 1
ATOM 4584 C CA . GLY A 1 580 ? -24.033 -6.502 19.270 1.00 63.81 580 GLY A CA 1
ATOM 4585 C C . GLY A 1 580 ? -23.729 -8.001 19.228 1.00 63.81 580 GLY A C 1
ATOM 4586 O O . GLY A 1 580 ? -23.012 -8.514 20.086 1.00 63.81 580 GLY A O 1
ATOM 4587 N N . LEU A 1 581 ? -24.223 -8.692 18.199 1.00 65.25 581 LEU A N 1
ATOM 4588 C CA . LEU A 1 581 ? -23.908 -10.102 17.970 1.00 65.25 581 LEU A CA 1
ATOM 4589 C C . LEU A 1 581 ? -22.397 -10.272 17.710 1.00 65.25 581 LEU A C 1
ATOM 4591 O O . LEU A 1 581 ? -21.837 -9.606 16.837 1.00 65.25 581 LEU A O 1
ATOM 4595 N N . GLN A 1 582 ? -21.731 -11.139 18.477 1.00 63.53 582 GLN A N 1
ATOM 4596 C CA . GLN A 1 582 ? -20.280 -11.368 18.409 1.00 63.53 582 GLN A CA 1
ATOM 4597 C C . GLN A 1 582 ? -19.972 -12.758 17.846 1.00 63.53 582 GLN A C 1
ATOM 4599 O O . GLN A 1 582 ? -19.412 -13.613 18.520 1.00 63.53 582 GLN A O 1
ATOM 4604 N N . VAL A 1 583 ? -20.348 -12.976 16.589 1.00 68.56 583 VAL A N 1
ATOM 4605 C CA . VAL A 1 583 ? -20.105 -14.224 15.850 1.00 68.56 583 VAL A CA 1
ATOM 4606 C C . VAL A 1 583 ? -19.269 -13.949 14.603 1.00 68.56 583 VAL A C 1
ATOM 4608 O O . VAL A 1 583 ? -19.352 -12.861 14.034 1.00 68.56 583 VAL A O 1
ATOM 4611 N N . SER A 1 584 ? -18.467 -14.917 14.164 1.00 67.88 584 SER A N 1
ATOM 4612 C CA . SER A 1 584 ? -17.852 -14.889 12.834 1.00 67.88 584 SER A CA 1
ATOM 4613 C C . SER A 1 584 ? -18.942 -15.021 11.769 1.00 67.88 584 SER A C 1
ATOM 4615 O O . SER A 1 584 ? -19.786 -15.909 11.861 1.00 67.88 584 SER A O 1
ATOM 4617 N N . VAL A 1 585 ? -18.925 -14.164 10.743 1.00 71.88 585 VAL A N 1
ATOM 4618 C CA . VAL A 1 585 ? -19.910 -14.224 9.644 1.00 71.88 585 VAL A CA 1
ATOM 4619 C C . VAL A 1 585 ? -19.761 -15.525 8.851 1.00 71.88 585 VAL A C 1
ATOM 4621 O O . VAL A 1 585 ? -20.756 -16.186 8.581 1.00 71.88 585 VAL A O 1
ATOM 4624 N N . LEU A 1 586 ? -18.522 -15.928 8.548 1.00 68.88 586 LEU A N 1
ATOM 4625 C CA . LEU A 1 586 ? -18.237 -17.180 7.838 1.00 68.88 586 LEU A CA 1
ATOM 4626 C C . LEU A 1 586 ? -18.504 -18.406 8.728 1.00 68.88 586 LEU A C 1
ATOM 4628 O O . LEU A 1 586 ? -18.974 -19.436 8.254 1.00 68.88 586 LEU A O 1
ATOM 4632 N N . GLY A 1 587 ? -18.249 -18.283 10.036 1.00 68.56 587 GLY A N 1
ATOM 4633 C CA . GLY A 1 587 ? -18.625 -19.303 11.016 1.00 68.56 587 GLY A CA 1
ATOM 4634 C C . GLY A 1 587 ? -20.142 -19.490 11.112 1.00 68.56 587 GLY A C 1
ATOM 4635 O O . GLY A 1 587 ? -20.609 -20.621 11.206 1.00 68.56 587 GLY A O 1
ATOM 4636 N N . LEU A 1 588 ? -20.910 -18.396 11.049 1.00 77.31 588 LEU A N 1
ATOM 4637 C CA . LEU A 1 588 ? -22.373 -18.421 11.032 1.00 77.31 588 LEU A CA 1
ATOM 4638 C C . LEU A 1 588 ? -22.891 -19.058 9.739 1.00 77.31 588 LEU A C 1
ATOM 4640 O O . LEU A 1 588 ? -23.768 -19.910 9.807 1.00 77.31 588 LEU A O 1
ATOM 4644 N N . GLU A 1 589 ? -22.326 -18.687 8.587 1.00 78.06 589 GLU A N 1
ATOM 4645 C CA . GLU A 1 589 ? -22.650 -19.270 7.279 1.00 78.06 589 GLU A CA 1
ATOM 4646 C C . GLU A 1 589 ? -22.439 -20.794 7.284 1.00 78.06 589 GLU A C 1
ATOM 4648 O O . GLU A 1 589 ? -23.390 -21.531 7.037 1.00 78.06 589 GLU A O 1
ATOM 4653 N N . ARG A 1 590 ? -21.254 -21.272 7.700 1.00 72.12 590 ARG A N 1
ATOM 4654 C CA . ARG A 1 590 ? -20.943 -22.712 7.823 1.00 72.12 590 ARG A CA 1
ATOM 4655 C C . ARG A 1 590 ? -21.856 -23.437 8.821 1.00 72.12 590 ARG A C 1
ATOM 4657 O O . ARG A 1 590 ? -22.336 -24.527 8.526 1.00 72.12 590 ARG A O 1
ATOM 4664 N N . ALA A 1 591 ? -22.118 -22.857 9.994 1.00 74.62 591 ALA A N 1
ATOM 4665 C CA . ALA A 1 591 ? -22.977 -23.483 11.004 1.00 74.62 591 ALA A CA 1
ATOM 4666 C C . ALA A 1 591 ? -24.443 -23.577 10.541 1.00 74.62 591 ALA A C 1
ATOM 4668 O O . ALA A 1 591 ? -25.110 -24.580 10.801 1.00 74.62 591 ALA A O 1
ATOM 4669 N N . VAL A 1 592 ? -24.943 -22.561 9.830 1.00 79.50 592 VAL A N 1
ATOM 4670 C CA . VAL A 1 592 ? -26.282 -22.577 9.222 1.00 79.50 592 VAL A CA 1
ATOM 4671 C C . VAL A 1 592 ? -26.340 -23.569 8.059 1.00 79.50 592 VAL A C 1
ATOM 4673 O O . VAL A 1 592 ? -27.305 -24.320 7.970 1.00 79.50 592 VAL A O 1
ATOM 4676 N N . GLU A 1 593 ? -25.312 -23.641 7.211 1.00 80.62 593 GLU A N 1
ATOM 4677 C CA . GLU A 1 593 ? -25.215 -24.628 6.127 1.00 80.62 593 GLU A CA 1
ATOM 4678 C C . GLU A 1 593 ? -25.212 -26.068 6.667 1.00 80.62 593 GLU A C 1
ATOM 4680 O O . GLU A 1 593 ? -25.964 -26.909 6.175 1.00 80.62 593 GLU A O 1
ATOM 4685 N N . GLN A 1 594 ? -24.461 -26.343 7.739 1.00 74.81 594 GLN A N 1
ATOM 4686 C CA . GLN A 1 594 ? -24.489 -27.633 8.439 1.00 74.81 594 GLN A CA 1
ATOM 4687 C C . GLN A 1 594 ? -25.867 -27.932 9.042 1.00 74.81 594 GLN A C 1
ATOM 4689 O O . GLN A 1 594 ? -26.380 -29.033 8.870 1.00 74.81 594 GLN A O 1
ATOM 4694 N N . TYR A 1 595 ? -26.504 -26.962 9.702 1.00 79.38 595 TYR A N 1
ATOM 4695 C CA . TYR A 1 595 ? -27.855 -27.127 10.251 1.00 79.38 595 TYR A CA 1
ATOM 4696 C C . TYR A 1 595 ? -28.901 -27.423 9.159 1.00 79.38 595 TYR A C 1
ATOM 4698 O O . TYR A 1 595 ? -29.732 -28.312 9.329 1.00 79.38 595 TYR A O 1
ATOM 4706 N N . VAL A 1 596 ? -28.819 -26.744 8.010 1.00 82.88 596 VAL A N 1
ATOM 4707 C CA . VAL A 1 596 ? -29.665 -27.011 6.832 1.00 82.88 596 VAL A CA 1
ATOM 4708 C C . VAL A 1 596 ? -29.365 -28.385 6.220 1.00 82.88 596 VAL A C 1
ATOM 4710 O O . VAL A 1 596 ? -30.282 -29.094 5.818 1.00 82.88 596 VAL A O 1
ATOM 4713 N N . THR A 1 597 ? -28.099 -28.799 6.175 1.00 80.44 597 THR A N 1
ATOM 4714 C CA . THR A 1 597 ? -27.690 -30.084 5.579 1.00 80.44 597 THR A CA 1
ATOM 4715 C C . THR A 1 597 ? -28.056 -31.284 6.459 1.00 80.44 597 THR A C 1
ATOM 4717 O O . THR A 1 597 ? -28.434 -32.332 5.940 1.00 80.44 597 THR A O 1
ATOM 4720 N N . ASN A 1 598 ? -27.994 -31.135 7.785 1.00 75.62 598 ASN A N 1
ATOM 4721 C CA . ASN A 1 598 ? -28.247 -32.215 8.744 1.00 75.62 598 ASN A CA 1
ATOM 4722 C C . ASN A 1 598 ? -29.735 -32.596 8.877 1.00 75.62 598 ASN A C 1
ATOM 4724 O O . ASN A 1 598 ? -30.039 -33.673 9.385 1.00 75.62 598 ASN A O 1
ATOM 4728 N N . GLY A 1 599 ? -30.667 -31.734 8.453 1.00 64.81 599 GLY A N 1
ATOM 4729 C CA . GLY A 1 599 ? -32.101 -32.044 8.351 1.00 64.81 599 GLY A CA 1
ATOM 4730 C C . GLY A 1 599 ? -32.894 -32.196 9.663 1.00 64.81 599 GLY A C 1
ATOM 4731 O O . GLY A 1 599 ? -34.113 -32.353 9.597 1.00 64.81 599 GLY A O 1
ATOM 4732 N N . ASP A 1 600 ? -32.259 -32.128 10.841 1.00 67.69 600 ASP A N 1
ATOM 4733 C CA . ASP A 1 600 ? -32.933 -32.127 12.155 1.00 67.69 600 ASP A CA 1
ATOM 4734 C C . ASP A 1 600 ? -33.447 -30.717 12.502 1.00 67.69 600 ASP A C 1
ATOM 4736 O O . ASP A 1 600 ? -32.790 -29.943 13.200 1.00 67.69 600 ASP A O 1
ATOM 4740 N N . TYR A 1 601 ? -34.629 -30.376 11.981 1.00 77.06 601 TYR A N 1
ATOM 4741 C CA . TYR A 1 601 ? -35.289 -29.084 12.213 1.00 77.06 601 TYR A CA 1
ATOM 4742 C C . TYR A 1 601 ? -36.186 -29.045 13.463 1.00 77.06 601 TYR A C 1
ATOM 4744 O O . TYR A 1 601 ? -36.778 -28.002 13.749 1.00 77.06 601 TYR A O 1
ATOM 4752 N N . ASP A 1 602 ? -36.295 -30.146 14.216 1.00 73.69 602 ASP A N 1
ATOM 4753 C CA . ASP A 1 602 ? -37.114 -30.214 15.438 1.00 73.69 602 ASP A CA 1
ATOM 4754 C C . ASP A 1 602 ? -36.461 -29.467 16.620 1.00 73.69 602 ASP A C 1
ATOM 4756 O O . ASP A 1 602 ? -37.125 -29.143 17.610 1.00 73.69 602 ASP A O 1
ATOM 4760 N N . LYS A 1 603 ? -35.162 -29.152 16.521 1.00 71.75 603 LYS A N 1
ATOM 4761 C CA . LYS A 1 603 ? -34.422 -28.321 17.482 1.00 71.75 603 LYS A CA 1
ATOM 4762 C C . LYS A 1 603 ? -34.044 -26.986 16.834 1.00 71.75 603 LYS A C 1
ATOM 4764 O O . LYS A 1 603 ? -33.465 -27.001 15.756 1.00 71.75 603 LYS A O 1
ATOM 4769 N N . PRO A 1 604 ? -34.290 -25.830 17.478 1.00 78.38 604 PRO A N 1
ATOM 4770 C CA . PRO A 1 604 ? -33.893 -24.541 16.920 1.00 78.38 604 PRO A CA 1
ATOM 4771 C C . PRO A 1 604 ? -32.365 -24.411 16.835 1.00 78.38 604 PRO A C 1
ATOM 4773 O O . PRO A 1 604 ? -31.645 -24.881 17.716 1.00 78.38 604 PRO A O 1
ATOM 4776 N N . PHE A 1 605 ? -31.885 -23.705 15.810 1.00 78.06 605 PHE A N 1
ATOM 4777 C CA . PHE A 1 605 ? -30.468 -23.384 15.625 1.00 78.06 605 PHE A CA 1
ATOM 4778 C C . PHE A 1 605 ? -29.876 -22.654 16.849 1.00 78.06 605 PHE A C 1
ATOM 4780 O O . PHE A 1 605 ? -30.311 -21.550 17.190 1.00 78.06 605 PHE A O 1
ATOM 4787 N N . ASP A 1 606 ? -28.868 -23.250 17.497 1.00 72.00 606 ASP A N 1
ATOM 4788 C CA . ASP A 1 606 ? -28.178 -22.642 18.642 1.00 72.00 606 ASP A CA 1
ATOM 4789 C C . ASP A 1 606 ? -26.977 -21.802 18.178 1.00 72.00 606 ASP A C 1
ATOM 4791 O O . ASP A 1 606 ? -25.945 -22.327 17.753 1.00 72.00 606 ASP A O 1
ATOM 4795 N N . LEU A 1 607 ? -27.086 -20.477 18.323 1.00 71.00 607 LEU A N 1
ATOM 4796 C CA . LEU A 1 607 ? -26.010 -19.538 17.994 1.00 71.00 607 LEU A CA 1
ATOM 4797 C C . LEU A 1 607 ? -24.712 -19.777 18.787 1.00 71.00 607 LEU A C 1
ATOM 4799 O O . LEU A 1 607 ? -23.668 -19.293 18.361 1.00 71.00 607 LEU A O 1
ATOM 4803 N N . LYS A 1 608 ? -24.733 -20.519 19.902 1.00 68.19 608 LYS A N 1
ATOM 4804 C CA . LYS A 1 608 ? -23.516 -20.857 20.667 1.00 68.19 608 LYS A CA 1
ATOM 4805 C C . LYS A 1 608 ? -22.564 -21.804 19.937 1.00 68.19 608 LYS A C 1
ATOM 4807 O O . LYS A 1 608 ? -21.405 -21.905 20.327 1.00 68.19 608 LYS A O 1
ATOM 4812 N N . ILE A 1 609 ? -23.048 -22.511 18.915 1.00 67.94 609 ILE A N 1
ATOM 4813 C CA . ILE A 1 609 ? -22.232 -23.397 18.070 1.00 67.94 609 ILE A CA 1
ATOM 4814 C C . ILE A 1 609 ? -21.331 -22.565 17.137 1.00 67.94 609 ILE A C 1
ATOM 4816 O O . ILE A 1 609 ? -20.304 -23.044 16.659 1.00 67.94 609 ILE A O 1
ATOM 4820 N N . VAL A 1 610 ? -21.693 -21.302 16.891 1.00 69.19 610 VAL A N 1
ATOM 4821 C CA . VAL A 1 610 ? -20.994 -20.416 15.962 1.00 69.19 610 VAL A CA 1
ATOM 4822 C C . VAL A 1 610 ? -19.700 -19.874 16.589 1.00 69.19 610 VAL A C 1
ATOM 4824 O O . VAL A 1 610 ? -19.762 -19.264 17.659 1.00 69.19 610 VAL A O 1
ATOM 4827 N N . PRO A 1 611 ? -18.535 -20.002 15.918 1.00 65.12 611 PRO A N 1
ATOM 4828 C CA . PRO A 1 611 ? -17.286 -19.407 16.385 1.00 65.12 611 PRO A CA 1
ATOM 4829 C C . PRO A 1 611 ? -17.410 -17.897 16.614 1.00 65.12 611 PRO A C 1
ATOM 4831 O O . PRO A 1 611 ? -17.931 -17.162 15.769 1.00 65.12 611 PRO A O 1
ATOM 4834 N N . ILE A 1 612 ? -16.901 -17.420 17.748 1.00 65.12 612 ILE A N 1
ATOM 4835 C CA . ILE A 1 612 ? -16.947 -16.004 18.125 1.00 65.12 612 ILE A CA 1
ATOM 4836 C C . ILE A 1 612 ? -15.911 -15.223 17.310 1.00 65.12 612 ILE A C 1
ATOM 4838 O O . ILE A 1 612 ? -14.810 -15.706 17.042 1.00 65.12 612 ILE A O 1
ATOM 4842 N N . SER A 1 613 ? -16.250 -13.997 16.912 1.00 60.03 613 SER A N 1
ATOM 4843 C CA . SER A 1 613 ? -15.288 -13.088 16.280 1.00 60.03 613 SER A CA 1
ATOM 4844 C C . SER A 1 613 ? -14.478 -12.351 17.350 1.00 60.03 613 SER A C 1
ATOM 4846 O O . SER A 1 613 ? -15.056 -11.727 18.238 1.00 60.03 613 SER A O 1
ATOM 4848 N N . ALA A 1 614 ? -13.144 -12.364 17.235 1.00 50.09 614 ALA A N 1
ATOM 4849 C CA . ALA A 1 614 ? -12.238 -11.673 18.164 1.00 50.09 614 ALA A CA 1
ATOM 4850 C C . ALA A 1 614 ? -12.434 -10.140 18.194 1.00 50.09 614 ALA A C 1
ATOM 4852 O O . ALA A 1 614 ? -12.060 -9.479 19.161 1.00 50.09 614 ALA A O 1
ATOM 4853 N N . LEU A 1 615 ? -13.039 -9.578 17.143 1.00 49.12 615 LEU A N 1
ATOM 4854 C CA . LEU A 1 615 ? -13.514 -8.196 17.080 1.00 49.12 615 LEU A CA 1
ATOM 4855 C C . LEU A 1 615 ? -15.043 -8.190 16.905 1.00 49.12 615 LEU A C 1
ATOM 4857 O O . LEU A 1 615 ? -15.555 -8.947 16.075 1.00 49.12 615 LEU A O 1
ATOM 4861 N N . PRO A 1 616 ? -15.797 -7.333 17.620 1.00 48.16 616 PRO A N 1
ATOM 4862 C CA . PRO A 1 616 ? -17.229 -7.175 17.384 1.00 48.16 616 PRO A CA 1
ATOM 4863 C C . PRO A 1 616 ? -17.512 -6.793 15.925 1.00 48.16 616 PRO A C 1
ATOM 4865 O O . PRO A 1 616 ? -16.839 -5.918 15.384 1.00 48.16 616 PRO A O 1
ATOM 4868 N N . LEU A 1 617 ? -18.569 -7.352 15.322 1.00 47.69 617 LEU A N 1
ATOM 4869 C CA . LEU A 1 617 ? -18.982 -7.066 13.931 1.00 47.69 617 LEU A CA 1
ATOM 4870 C C . LEU A 1 617 ? -19.228 -5.568 13.638 1.00 47.69 617 LEU A C 1
ATOM 4872 O O . LEU A 1 617 ? -19.287 -5.151 12.485 1.00 47.69 617 LEU A O 1
ATOM 4876 N N . SER A 1 618 ? -19.371 -4.747 14.681 1.00 39.50 618 SER A N 1
ATOM 4877 C CA . SER A 1 618 ? -19.520 -3.291 14.621 1.00 39.50 618 SER A CA 1
ATOM 4878 C C . SER A 1 618 ? -18.201 -2.506 14.519 1.00 39.50 618 SER A C 1
ATOM 4880 O O . SER A 1 618 ? -18.243 -1.275 14.442 1.00 39.50 618 SER A O 1
ATOM 4882 N N . ILE A 1 619 ? -17.039 -3.170 14.533 1.00 42.03 619 ILE A N 1
ATOM 4883 C CA . ILE A 1 619 ? -15.715 -2.546 14.410 1.00 42.03 619 ILE A CA 1
ATOM 4884 C C . ILE A 1 619 ? -15.079 -2.969 13.080 1.00 42.03 619 ILE A C 1
ATOM 4886 O O . ILE A 1 619 ? -14.497 -4.042 12.966 1.00 42.03 619 ILE A O 1
ATOM 4890 N N . THR A 1 620 ? -15.155 -2.096 12.071 1.00 37.25 620 THR A N 1
ATOM 4891 C CA . THR A 1 620 ? -14.342 -2.224 10.848 1.00 37.25 620 THR A CA 1
ATOM 4892 C C . THR A 1 620 ? -12.857 -2.262 11.196 1.00 37.25 620 THR A C 1
ATOM 4894 O O . THR A 1 620 ? -12.393 -1.400 11.944 1.00 37.25 620 THR A O 1
ATOM 4897 N N . GLU A 1 621 ? -12.121 -3.212 10.611 1.00 33.53 621 GLU A N 1
ATOM 4898 C CA . GLU A 1 621 ? -10.679 -3.382 10.812 1.00 33.53 621 GLU A CA 1
ATOM 4899 C C . GLU A 1 621 ? -9.908 -2.061 10.683 1.00 33.53 621 GLU A C 1
ATOM 4901 O O . GLU A 1 621 ? -9.955 -1.380 9.652 1.00 33.53 621 GLU A O 1
ATOM 4906 N N . VAL A 1 622 ? -9.118 -1.728 11.705 1.00 35.78 622 VAL A N 1
ATOM 4907 C CA . VAL A 1 622 ? -8.168 -0.615 11.635 1.00 35.78 622 VAL A CA 1
ATOM 4908 C C . VAL A 1 622 ? -6.964 -1.065 10.800 1.00 35.78 622 VAL A C 1
ATOM 4910 O O . VAL A 1 622 ? -5.947 -1.509 11.335 1.00 35.78 622 VAL A O 1
ATOM 4913 N N . LYS A 1 623 ? -7.074 -0.964 9.466 1.00 33.16 623 LYS A N 1
ATOM 4914 C CA . LYS A 1 623 ? -5.937 -1.155 8.547 1.00 33.16 623 LYS A CA 1
ATOM 4915 C C . LYS A 1 623 ? -4.792 -0.219 8.987 1.00 33.16 623 LYS A C 1
ATOM 4917 O O . LYS A 1 623 ? -4.969 0.999 9.015 1.00 33.16 623 LYS A O 1
ATOM 4922 N N . LYS A 1 624 ? -3.621 -0.780 9.331 1.00 29.22 624 LYS A N 1
ATOM 4923 C CA . LYS A 1 624 ? -2.389 0.002 9.562 1.00 29.22 624 LYS A CA 1
ATOM 4924 C C . LYS A 1 624 ? -1.983 0.714 8.255 1.00 29.22 624 LYS A C 1
ATOM 4926 O O . LYS A 1 624 ? -2.107 0.104 7.191 1.00 29.22 624 LYS A O 1
ATOM 4931 N N . PRO A 1 625 ? -1.480 1.960 8.304 1.00 31.62 625 PRO A N 1
ATOM 4932 C CA . PRO A 1 625 ? -1.209 2.748 7.103 1.00 31.62 625 PRO A CA 1
ATOM 4933 C C . PRO A 1 625 ? 0.003 2.234 6.313 1.00 31.62 625 PRO A C 1
ATOM 4935 O O . PRO A 1 625 ? 1.154 2.434 6.702 1.00 31.62 625 PRO A O 1
ATOM 4938 N N . SER A 1 626 ? -0.243 1.627 5.151 1.00 29.34 626 SER A N 1
ATOM 4939 C CA . SER A 1 626 ? 0.788 1.312 4.154 1.00 29.34 626 SER A CA 1
ATOM 4940 C C . SER A 1 626 ? 0.956 2.474 3.167 1.00 29.34 626 SER A C 1
ATOM 4942 O O . SER A 1 626 ? 0.364 2.487 2.088 1.00 29.34 626 SER A O 1
ATOM 4944 N N . LEU A 1 627 ? 1.770 3.470 3.532 1.00 36.97 627 LEU A N 1
ATOM 4945 C CA . LEU A 1 627 ? 2.069 4.648 2.700 1.00 36.97 627 LEU A CA 1
ATOM 4946 C C . LEU A 1 627 ? 3.087 4.341 1.581 1.00 36.97 627 LEU A C 1
ATOM 4948 O O . LEU A 1 627 ? 4.189 4.893 1.550 1.00 36.97 627 LEU A O 1
ATOM 4952 N N . SER A 1 628 ? 2.706 3.488 0.629 1.00 31.47 628 SER A N 1
ATOM 4953 C CA . SER A 1 628 ? 3.463 3.222 -0.601 1.00 31.47 628 SER A CA 1
ATOM 4954 C C . SER A 1 628 ? 2.678 3.670 -1.834 1.00 31.47 628 SER A C 1
ATOM 4956 O O . SER A 1 628 ? 1.787 2.964 -2.300 1.00 31.47 628 SER A O 1
ATOM 4958 N N . VAL A 1 629 ? 3.042 4.830 -2.393 1.00 35.78 629 VAL A N 1
ATOM 4959 C CA . VAL A 1 629 ? 2.568 5.262 -3.719 1.00 35.78 629 VAL A CA 1
ATOM 4960 C C . VAL A 1 629 ? 3.343 4.491 -4.788 1.00 35.78 629 VAL A C 1
ATOM 4962 O O . VAL A 1 629 ? 4.303 4.991 -5.381 1.00 35.78 629 VAL A O 1
ATOM 4965 N N . GLU A 1 630 ? 2.933 3.246 -4.999 1.00 27.44 630 GLU A N 1
ATOM 4966 C CA . GLU A 1 630 ? 3.194 2.518 -6.236 1.00 27.44 630 GLU A CA 1
ATOM 4967 C C . GLU A 1 630 ? 1.946 2.566 -7.120 1.00 27.44 630 GLU A C 1
ATOM 4969 O O . GLU A 1 630 ? 0.836 2.804 -6.648 1.00 27.44 630 GLU A O 1
ATOM 4974 N N . ILE A 1 631 ? 2.160 2.462 -8.431 1.00 31.11 631 ILE A N 1
ATOM 4975 C CA . ILE A 1 631 ? 1.146 2.747 -9.449 1.00 31.11 631 ILE A CA 1
ATOM 4976 C C . ILE A 1 631 ? -0.050 1.813 -9.250 1.00 31.11 631 ILE A C 1
ATOM 4978 O O . ILE A 1 631 ? 0.131 0.597 -9.162 1.00 31.11 631 ILE A O 1
ATOM 4982 N N . ILE A 1 632 ? -1.255 2.394 -9.213 1.00 32.00 632 ILE A N 1
ATOM 4983 C CA . ILE A 1 632 ? -2.516 1.660 -9.089 1.00 32.00 632 ILE A CA 1
ATOM 4984 C C . ILE A 1 632 ? -2.607 0.669 -10.252 1.00 32.00 632 ILE A C 1
ATOM 4986 O O . ILE A 1 632 ? -2.838 1.032 -11.403 1.00 32.00 632 ILE A O 1
ATOM 4990 N N . SER A 1 633 ? -2.381 -0.596 -9.922 1.00 26.17 633 SER A N 1
ATOM 4991 C CA . SER A 1 633 ? -2.782 -1.746 -10.715 1.00 26.17 633 SER A CA 1
ATOM 4992 C C . SER A 1 633 ? -3.940 -2.385 -9.964 1.00 26.17 633 SER A C 1
ATOM 4994 O O . SER A 1 633 ? -3.869 -2.511 -8.739 1.00 26.17 633 SER A O 1
ATOM 4996 N N . ASP A 1 634 ? -5.006 -2.741 -10.682 1.00 29.39 634 ASP A N 1
ATOM 4997 C CA . ASP A 1 634 ? -6.241 -3.295 -10.117 1.00 29.39 634 ASP A CA 1
ATOM 4998 C C . ASP A 1 634 ? -5.994 -4.655 -9.438 1.00 29.39 634 ASP A C 1
ATOM 5000 O O . ASP A 1 634 ? -6.288 -5.723 -9.981 1.00 29.39 634 ASP A O 1
ATOM 5004 N N . LYS A 1 635 ? -5.475 -4.634 -8.207 1.00 27.53 635 LYS A N 1
ATOM 5005 C CA . LYS A 1 635 ? -5.556 -5.773 -7.297 1.00 27.53 635 LYS A CA 1
ATOM 5006 C C . LYS A 1 635 ? -6.970 -5.835 -6.744 1.00 27.53 635 LYS A C 1
ATOM 5008 O O . LYS A 1 635 ? -7.301 -5.189 -5.754 1.00 27.53 635 LYS A O 1
ATOM 5013 N N . LYS A 1 636 ? -7.783 -6.643 -7.422 1.00 27.91 636 LYS A N 1
ATOM 5014 C CA . LYS A 1 636 ? -9.059 -7.185 -6.946 1.00 27.91 636 LYS A CA 1
ATOM 5015 C C . LYS A 1 636 ? -8.921 -7.549 -5.456 1.00 27.91 636 LYS A C 1
ATOM 5017 O O . LYS A 1 636 ? -8.021 -8.313 -5.115 1.00 27.91 636 LYS A O 1
ATOM 5022 N N . GLU A 1 637 ? -9.759 -6.990 -4.578 1.00 28.34 637 GLU A N 1
ATOM 5023 C CA . GLU A 1 637 ? -9.741 -7.350 -3.150 1.00 28.34 637 GLU A CA 1
ATOM 5024 C C . GLU A 1 637 ? -10.181 -8.814 -2.993 1.00 28.34 637 GLU A C 1
ATOM 5026 O O . GLU A 1 637 ? -11.371 -9.134 -2.984 1.00 28.34 637 GLU A O 1
ATOM 5031 N N . GLU A 1 638 ? -9.211 -9.719 -2.880 1.00 31.05 638 GLU A N 1
ATOM 5032 C CA . GLU A 1 638 ? -9.448 -11.076 -2.396 1.00 31.05 638 GLU A CA 1
ATOM 5033 C C . GLU A 1 638 ? -9.791 -11.014 -0.904 1.00 31.05 638 GLU A C 1
ATOM 5035 O O . GLU A 1 638 ? -9.116 -10.346 -0.111 1.00 31.05 638 GLU A O 1
ATOM 5040 N N . ARG A 1 639 ? -10.880 -11.691 -0.520 1.00 38.84 639 ARG A N 1
ATOM 5041 C CA . ARG A 1 639 ? -11.322 -11.777 0.876 1.00 38.84 639 ARG A CA 1
ATOM 5042 C C . ARG A 1 639 ? -10.221 -12.462 1.685 1.00 38.84 639 ARG A C 1
ATOM 5044 O O . ARG A 1 639 ? -9.890 -13.612 1.410 1.00 38.84 639 ARG A O 1
ATOM 5051 N N . LYS A 1 640 ? -9.664 -11.773 2.682 1.00 40.53 640 LYS A N 1
ATOM 5052 C CA . LYS A 1 640 ? -8.672 -12.360 3.589 1.00 40.53 640 LYS A CA 1
ATOM 5053 C C . LYS A 1 640 ? -9.353 -13.374 4.508 1.00 40.53 640 LYS A C 1
ATOM 5055 O O . LYS A 1 640 ? -9.959 -12.985 5.499 1.00 40.53 640 LYS A O 1
ATOM 5060 N N . ILE A 1 641 ? -9.242 -14.651 4.156 1.00 53.72 641 ILE A N 1
ATOM 5061 C CA . ILE A 1 641 ? -9.630 -15.787 5.003 1.00 53.72 641 ILE A CA 1
ATOM 5062 C C . ILE A 1 641 ? -8.772 -15.747 6.276 1.00 53.72 641 ILE A C 1
ATOM 5064 O O . ILE A 1 641 ? -7.566 -15.482 6.204 1.00 53.72 641 ILE A O 1
ATOM 5068 N N . SER A 1 642 ? -9.373 -15.959 7.448 1.00 65.94 642 SER A N 1
ATOM 5069 C CA . SER A 1 642 ? -8.629 -15.911 8.710 1.00 65.94 642 SER A CA 1
ATOM 5070 C C . SER A 1 642 ? -7.808 -17.190 8.929 1.00 65.94 642 SER A C 1
ATOM 5072 O O . SER A 1 642 ? -8.174 -18.276 8.483 1.00 65.94 642 SER A O 1
ATOM 5074 N N . ARG A 1 643 ? -6.682 -17.099 9.654 1.00 72.00 643 ARG A N 1
ATOM 5075 C CA . ARG A 1 643 ? -5.805 -18.263 9.911 1.00 72.00 643 ARG A CA 1
ATOM 5076 C C . ARG A 1 643 ? -6.551 -19.422 10.594 1.00 72.00 643 ARG A C 1
ATOM 5078 O O . ARG A 1 643 ? -6.262 -20.580 10.319 1.00 72.00 643 ARG A O 1
ATOM 5085 N N . GLN A 1 644 ? -7.525 -19.111 11.452 1.00 73.81 644 GLN A N 1
ATOM 5086 C CA . GLN A 1 644 ? -8.362 -20.111 12.123 1.00 73.81 644 GLN A CA 1
ATOM 5087 C C . GLN A 1 644 ? -9.331 -20.811 11.158 1.00 73.81 644 GLN A C 1
ATOM 5089 O O . GLN A 1 644 ? -9.589 -21.998 11.325 1.00 73.81 644 GLN A O 1
ATOM 5094 N N . GLU A 1 645 ? -9.826 -20.121 10.125 1.00 71.75 645 GLU A N 1
ATOM 5095 C CA . GLU A 1 645 ? -10.681 -20.725 9.091 1.00 71.75 645 GLU A CA 1
ATOM 5096 C C . GLU A 1 645 ? -9.908 -21.712 8.210 1.00 71.75 645 GLU A C 1
ATOM 5098 O O . GLU A 1 645 ? -10.454 -22.765 7.882 1.00 71.75 645 GLU A O 1
ATOM 5103 N N . ILE A 1 646 ? -8.640 -21.403 7.895 1.00 81.44 646 ILE A N 1
ATOM 5104 C CA . ILE A 1 646 ? -7.726 -22.301 7.167 1.00 81.44 646 ILE A CA 1
ATOM 5105 C C . ILE A 1 646 ? -7.486 -23.579 7.981 1.00 81.44 646 ILE A C 1
ATOM 5107 O O . ILE A 1 646 ? -7.638 -24.677 7.451 1.00 81.44 646 ILE A O 1
ATOM 5111 N N . TYR A 1 647 ? -7.180 -23.454 9.278 1.00 84.69 647 TYR A N 1
ATOM 5112 C CA . TYR A 1 647 ? -7.003 -24.620 10.149 1.00 84.69 647 TYR A CA 1
ATOM 5113 C C . TYR A 1 647 ? -8.290 -25.432 10.326 1.00 84.69 647 TYR A C 1
ATOM 5115 O O . TYR A 1 647 ? -8.236 -26.657 10.313 1.00 84.69 647 TYR A O 1
ATOM 5123 N N . ALA A 1 648 ? -9.453 -24.783 10.444 1.00 80.69 648 ALA A N 1
ATOM 5124 C CA . ALA A 1 648 ? -10.733 -25.488 10.502 1.00 80.69 648 ALA A CA 1
ATOM 5125 C C . ALA A 1 648 ? -10.986 -26.323 9.235 1.00 80.69 648 ALA A C 1
ATOM 5127 O O . ALA A 1 648 ? -11.466 -27.447 9.331 1.00 80.69 648 ALA A O 1
ATOM 5128 N N . GLU A 1 649 ? -10.636 -25.792 8.061 1.00 80.56 649 GLU A N 1
ATOM 5129 C CA . GLU A 1 649 ? -10.767 -26.492 6.781 1.00 80.56 649 GLU A CA 1
ATOM 5130 C C . GLU A 1 649 ? -9.786 -27.671 6.676 1.00 80.56 649 GLU A C 1
ATOM 5132 O O . GLU A 1 649 ? -10.217 -28.795 6.421 1.00 80.56 649 GLU A O 1
ATOM 5137 N N . GLN A 1 650 ? -8.503 -27.450 6.986 1.00 84.25 650 GLN A N 1
ATOM 5138 C CA . GLN A 1 650 ? -7.470 -28.494 7.007 1.00 84.25 650 GLN A CA 1
ATOM 5139 C C . GLN A 1 650 ? -7.824 -29.649 7.954 1.00 84.25 650 GLN A C 1
ATOM 5141 O O . GLN A 1 650 ? -7.767 -30.807 7.552 1.00 84.25 650 GLN A O 1
ATOM 5146 N N . LEU A 1 651 ? -8.246 -29.347 9.186 1.00 85.12 651 LEU A N 1
ATOM 5147 C CA . LEU A 1 651 ? -8.634 -30.365 10.165 1.00 85.12 651 LEU A CA 1
ATOM 5148 C C . LEU A 1 651 ? -9.928 -31.089 9.764 1.00 85.12 651 LEU A C 1
ATOM 5150 O O . LEU A 1 651 ? -10.045 -32.284 10.009 1.00 85.12 651 LEU A O 1
ATOM 5154 N N . SER A 1 652 ? -10.878 -30.410 9.109 1.00 80.25 652 SER A N 1
ATOM 5155 C CA . SER A 1 652 ? -12.111 -31.051 8.618 1.00 80.25 652 SER A CA 1
ATOM 5156 C C . SER A 1 652 ? -11.889 -32.020 7.450 1.00 80.25 652 SER A C 1
ATOM 5158 O O . SER A 1 652 ? -12.729 -32.885 7.213 1.00 80.25 652 SER A O 1
ATOM 5160 N N . ALA A 1 653 ? -10.764 -31.899 6.738 1.00 82.69 653 ALA A N 1
ATOM 5161 C CA . ALA A 1 653 ? -10.379 -32.823 5.673 1.00 82.69 653 ALA A CA 1
ATOM 5162 C C . ALA A 1 653 ? -9.766 -34.137 6.201 1.00 82.69 653 ALA A C 1
ATOM 5164 O O . ALA A 1 653 ? -9.642 -35.090 5.433 1.00 82.69 653 ALA A O 1
ATOM 5165 N N . ILE A 1 654 ? -9.393 -34.198 7.487 1.00 84.00 654 ILE A N 1
ATOM 5166 C CA . ILE A 1 654 ? -8.819 -35.382 8.139 1.00 84.00 654 ILE A CA 1
ATOM 5167 C C . ILE A 1 654 ? -9.971 -36.247 8.693 1.00 84.00 654 ILE A C 1
ATOM 5169 O O . ILE A 1 654 ? -10.664 -35.797 9.613 1.00 84.00 654 ILE A O 1
ATOM 5173 N N . PRO A 1 655 ? -10.209 -37.472 8.172 1.00 81.31 655 PRO A N 1
ATOM 5174 C CA . PRO A 1 655 ? -11.355 -38.306 8.554 1.00 81.31 655 PRO A CA 1
ATOM 5175 C C . PRO A 1 655 ? -11.477 -38.563 10.062 1.00 81.31 655 PRO A C 1
ATOM 5177 O O . PRO A 1 655 ? -12.580 -38.559 10.609 1.00 81.31 655 PRO A O 1
ATOM 5180 N N . GLU A 1 656 ? -10.344 -38.732 10.742 1.00 79.94 656 GLU A N 1
ATOM 5181 C CA . GLU A 1 656 ? -10.227 -38.981 12.180 1.00 79.94 656 GLU A CA 1
ATOM 5182 C C . GLU A 1 656 ? -10.748 -37.815 13.038 1.00 79.94 656 GLU A C 1
ATOM 5184 O O . GLU A 1 656 ? -11.089 -38.016 14.205 1.00 79.94 656 GLU A O 1
ATOM 5189 N N . PHE A 1 657 ? -10.822 -36.598 12.484 1.00 84.31 657 PHE A N 1
ATOM 5190 C CA . PHE A 1 657 ? -11.171 -35.377 13.217 1.00 84.31 657 PHE A CA 1
ATOM 5191 C C . PHE A 1 657 ? -12.584 -34.848 12.919 1.00 84.31 657 PHE A C 1
ATOM 5193 O O . PHE A 1 657 ? -13.072 -33.972 13.636 1.00 84.31 657 PHE A O 1
ATOM 5200 N N . VAL A 1 658 ? -13.292 -35.413 11.932 1.00 74.44 658 VAL A N 1
ATOM 5201 C CA . VAL A 1 658 ? -14.654 -34.989 11.534 1.00 74.44 658 VAL A CA 1
ATOM 5202 C C . VAL A 1 658 ? -15.659 -35.067 12.695 1.00 74.44 658 VAL A C 1
ATOM 5204 O O . VAL A 1 658 ? -16.573 -34.249 12.797 1.00 74.44 658 VAL A O 1
ATOM 5207 N N . THR A 1 659 ? -15.484 -36.021 13.612 1.00 76.44 659 THR A N 1
ATOM 5208 C CA . THR A 1 659 ? -16.389 -36.261 14.752 1.00 76.44 659 THR A CA 1
ATOM 5209 C C . THR A 1 659 ? -16.137 -35.352 15.963 1.00 76.44 659 THR A C 1
ATOM 5211 O O . THR A 1 659 ? -16.916 -35.385 16.917 1.00 76.44 659 THR A O 1
ATOM 5214 N N . LEU A 1 660 ? -15.088 -34.517 15.952 1.00 77.12 660 LEU A N 1
ATOM 5215 C CA . LEU A 1 660 ? -14.693 -33.687 17.104 1.00 77.12 660 LEU A CA 1
ATOM 5216 C C . LEU A 1 660 ? -15.580 -32.443 17.314 1.00 77.12 660 LEU A C 1
ATOM 5218 O O . LEU A 1 660 ? -15.511 -31.811 18.374 1.00 77.12 660 LEU A O 1
ATOM 5222 N N . GLY A 1 661 ? -16.420 -32.104 16.331 1.00 73.75 661 GLY A N 1
ATOM 5223 C CA . GLY A 1 661 ? -17.251 -30.898 16.322 1.00 73.75 661 GLY A CA 1
ATOM 5224 C C . GLY A 1 661 ? -16.505 -29.654 15.813 1.00 73.75 661 GLY A C 1
ATOM 5225 O O . GLY A 1 661 ? -15.423 -29.770 15.239 1.00 73.75 661 GLY A O 1
ATOM 5226 N N . PRO A 1 662 ? -17.069 -28.444 15.983 1.00 76.19 662 PRO A N 1
ATOM 5227 C CA . PRO A 1 662 ? -16.440 -27.220 15.497 1.00 76.19 662 PRO A CA 1
ATOM 5228 C C . PRO A 1 662 ? -15.157 -26.889 16.274 1.00 76.19 662 PRO A C 1
ATOM 5230 O O . PRO A 1 662 ? -15.111 -26.963 17.505 1.00 76.19 662 PRO A O 1
ATOM 5233 N N . LEU A 1 663 ? -14.130 -26.459 15.537 1.00 81.81 663 LEU A N 1
ATOM 5234 C CA . LEU A 1 663 ? -12.893 -25.913 16.091 1.00 81.81 663 LEU A CA 1
ATOM 5235 C C . LEU A 1 663 ? -13.200 -24.642 16.900 1.00 81.81 663 LEU A C 1
ATOM 5237 O O . LEU A 1 663 ? -13.754 -23.683 16.365 1.00 81.81 663 LEU A O 1
ATOM 5241 N N . PHE A 1 664 ? -12.818 -24.622 18.179 1.00 81.62 664 PHE A N 1
ATOM 5242 C CA . PHE A 1 664 ? -13.066 -23.487 19.072 1.00 81.62 664 PHE A CA 1
ATOM 5243 C C . PHE A 1 664 ? -11.971 -22.418 18.963 1.00 81.62 664 PHE A C 1
ATOM 5245 O O . PHE A 1 664 ? -12.264 -21.231 18.840 1.00 81.62 664 PHE A O 1
ATOM 5252 N N . LYS A 1 665 ? -10.697 -22.828 18.997 1.00 84.69 665 LYS A N 1
ATOM 5253 C CA . LYS A 1 665 ? -9.541 -21.921 18.919 1.00 84.69 665 LYS A CA 1
ATOM 5254 C C . LYS A 1 665 ? -8.319 -22.648 18.361 1.00 84.69 665 LYS A C 1
ATOM 5256 O O . LYS A 1 665 ? -8.192 -23.861 18.492 1.00 84.69 665 LYS A O 1
ATOM 5261 N N . SER A 1 666 ? -7.391 -21.902 17.772 1.00 88.00 666 SER A N 1
ATOM 5262 C CA . SER A 1 666 ? -6.019 -22.369 17.523 1.00 88.00 666 SER A CA 1
ATOM 5263 C C . SER A 1 666 ? -5.011 -21.381 18.102 1.00 88.00 666 SER A C 1
ATOM 5265 O O . SER A 1 666 ? -5.260 -20.170 18.063 1.00 88.00 666 SER A O 1
ATOM 5267 N N . SER A 1 667 ? -3.907 -21.888 18.654 1.00 88.38 667 SER A N 1
ATOM 5268 C CA . SER A 1 667 ? -2.794 -21.075 19.159 1.00 88.38 667 SER A CA 1
ATOM 5269 C C . SER A 1 667 ? -1.989 -20.437 18.018 1.00 88.38 667 SER A C 1
ATOM 5271 O O . SER A 1 667 ? -2.212 -20.704 16.834 1.00 88.38 667 SER A O 1
ATOM 5273 N N . GLN A 1 668 ? -1.022 -19.586 18.369 1.00 85.81 668 GLN A N 1
ATOM 5274 C CA . GLN A 1 668 ? 0.104 -19.334 17.465 1.00 85.81 668 GLN A CA 1
ATOM 5275 C C . GLN A 1 668 ? 1.046 -20.553 17.471 1.00 85.81 668 GLN A C 1
ATOM 5277 O O . GLN A 1 668 ? 1.031 -21.301 18.454 1.00 85.81 668 GLN A O 1
ATOM 5282 N N . PRO A 1 669 ? 1.858 -20.754 16.417 1.00 88.75 669 PRO A N 1
ATOM 5283 C CA . PRO A 1 669 ? 2.939 -21.729 16.442 1.00 88.75 669 PRO A CA 1
ATOM 5284 C C . PRO A 1 669 ? 3.948 -21.399 17.538 1.00 88.75 669 PRO A C 1
ATOM 5286 O O . PRO A 1 669 ? 4.375 -20.248 17.657 1.00 88.75 669 PRO A O 1
ATOM 5289 N N . VAL A 1 670 ? 4.335 -22.416 18.295 1.00 90.00 670 VAL A N 1
ATOM 5290 C CA . VAL A 1 670 ? 5.413 -22.385 19.285 1.00 90.00 670 VAL A CA 1
ATOM 5291 C C . VAL A 1 670 ? 6.538 -23.259 18.741 1.00 90.00 670 VAL A C 1
ATOM 5293 O O . VAL A 1 670 ? 6.273 -24.386 18.329 1.00 90.00 670 VAL A O 1
ATOM 5296 N N . ALA A 1 671 ? 7.763 -22.744 18.669 1.00 90.25 671 ALA A N 1
ATOM 5297 C CA . ALA A 1 671 ? 8.918 -23.575 18.332 1.00 90.25 671 ALA A CA 1
ATOM 5298 C C . ALA A 1 671 ? 9.197 -24.527 19.501 1.00 90.25 671 ALA A C 1
ATOM 5300 O O . ALA A 1 671 ? 9.138 -24.084 20.641 1.00 90.25 671 ALA A O 1
ATOM 5301 N N . LEU A 1 672 ? 9.476 -25.801 19.217 1.00 90.94 672 LEU A N 1
ATOM 5302 C CA . LEU A 1 672 ? 9.925 -26.782 20.219 1.00 90.94 672 LEU A CA 1
ATOM 5303 C C . LEU A 1 672 ? 11.411 -27.148 20.047 1.00 90.94 672 LEU A C 1
ATOM 5305 O O . LEU A 1 672 ? 11.880 -28.148 20.590 1.00 90.94 672 LEU A O 1
ATOM 5309 N N . THR A 1 673 ? 12.111 -26.388 19.203 1.00 90.31 673 THR A N 1
ATOM 5310 C CA . THR A 1 673 ? 13.476 -26.621 18.718 1.00 90.31 673 THR A CA 1
ATOM 5311 C C . THR A 1 673 ? 14.102 -25.284 18.322 1.00 90.31 673 THR A C 1
ATOM 5313 O O . THR A 1 673 ? 13.451 -24.503 17.619 1.00 90.31 673 THR A O 1
ATOM 5316 N N . ASP A 1 674 ? 15.362 -25.041 18.681 1.00 84.12 674 ASP A N 1
ATOM 5317 C CA . ASP A 1 674 ? 16.108 -23.853 18.242 1.00 84.12 674 ASP A CA 1
ATOM 5318 C C . ASP A 1 674 ? 16.296 -23.797 16.712 1.00 84.12 674 ASP A C 1
ATOM 5320 O O . ASP A 1 674 ? 16.429 -24.826 16.047 1.00 84.12 674 ASP A O 1
ATOM 5324 N N . GLU A 1 675 ? 16.410 -22.586 16.148 1.00 70.19 675 GLU A N 1
ATOM 5325 C CA . GLU A 1 675 ? 16.538 -22.332 14.694 1.00 70.19 675 GLU A CA 1
ATOM 5326 C C . GLU A 1 675 ? 17.767 -22.986 14.016 1.00 70.19 675 GLU A C 1
ATOM 5328 O O . GLU A 1 675 ? 17.855 -22.999 12.789 1.00 70.19 675 GLU A O 1
ATOM 5333 N N . VAL A 1 676 ? 18.726 -23.507 14.792 1.00 73.81 676 VAL A N 1
ATOM 5334 C CA . VAL A 1 676 ? 20.020 -24.050 14.320 1.00 73.81 676 VAL A CA 1
ATOM 5335 C C . VAL A 1 676 ? 20.148 -25.563 14.591 1.00 73.81 676 VAL A C 1
ATOM 5337 O O . VAL A 1 676 ? 21.251 -26.103 14.631 1.00 73.81 676 VAL A O 1
ATOM 5340 N N . THR A 1 677 ? 19.029 -26.253 14.822 1.00 83.69 677 THR A N 1
ATOM 5341 C CA . THR A 1 677 ? 18.985 -27.700 15.109 1.00 83.69 677 THR A CA 1
ATOM 5342 C C . THR A 1 677 ? 18.797 -28.560 13.848 1.00 83.69 677 THR A C 1
ATOM 5344 O O . THR A 1 677 ? 18.404 -28.080 12.781 1.00 83.69 677 THR A O 1
ATOM 5347 N N . GLU A 1 678 ? 19.093 -29.856 13.981 1.00 85.06 678 GLU A N 1
ATOM 5348 C CA . GLU A 1 678 ? 19.013 -30.889 12.928 1.00 85.06 678 GLU A CA 1
ATOM 5349 C C . GLU A 1 678 ? 17.584 -31.065 12.375 1.00 85.06 678 GLU A C 1
ATOM 5351 O O . GLU A 1 678 ? 17.374 -31.324 11.187 1.00 85.06 678 GLU A O 1
ATOM 5356 N N . TYR A 1 679 ? 16.580 -30.847 13.228 1.00 90.12 679 TYR A N 1
ATOM 5357 C CA . TYR A 1 679 ? 15.166 -30.928 12.879 1.00 90.12 679 TYR A CA 1
ATOM 5358 C C . TYR A 1 679 ? 14.430 -29.733 13.470 1.00 90.12 679 TYR A C 1
ATOM 5360 O O . TYR A 1 679 ? 14.431 -29.537 14.681 1.00 90.12 679 TYR A O 1
ATOM 5368 N N . SER A 1 680 ? 13.762 -28.952 12.623 1.00 90.62 680 SER A N 1
ATOM 5369 C CA . SER A 1 680 ? 12.922 -27.845 13.079 1.00 90.62 680 SER A CA 1
ATOM 5370 C C . SER A 1 680 ? 11.491 -28.340 13.280 1.00 90.62 680 SER A C 1
ATOM 5372 O O . SER A 1 680 ? 10.891 -28.883 12.348 1.00 90.62 680 SER A O 1
ATOM 5374 N N . VAL A 1 681 ? 10.942 -28.169 14.487 1.00 92.88 681 VAL A N 1
ATOM 5375 C CA . VAL A 1 681 ? 9.574 -28.579 14.838 1.00 92.88 681 VAL A CA 1
ATOM 5376 C C . VAL A 1 681 ? 8.804 -27.422 15.475 1.00 92.88 681 VAL A C 1
ATOM 5378 O O . VAL A 1 681 ? 9.192 -26.883 16.511 1.00 92.88 681 VAL A O 1
ATOM 5381 N N . MET A 1 682 ? 7.664 -27.071 14.876 1.00 93.06 682 MET A N 1
ATOM 5382 C CA . MET A 1 682 ? 6.730 -26.064 15.392 1.00 93.06 682 MET A CA 1
ATOM 5383 C C . MET A 1 682 ? 5.419 -26.727 15.827 1.00 93.06 682 MET A C 1
ATOM 5385 O O . MET A 1 682 ? 4.823 -27.464 15.050 1.00 93.06 682 MET A O 1
ATOM 5389 N N . CYS A 1 683 ? 4.918 -26.426 17.023 1.00 93.69 683 CYS A N 1
ATOM 5390 C CA . CYS A 1 683 ? 3.646 -26.938 17.537 1.00 93.69 683 CYS A CA 1
ATOM 5391 C C . CYS A 1 683 ? 2.521 -25.893 17.454 1.00 93.69 683 CYS A C 1
ATOM 5393 O O . CYS A 1 683 ? 2.691 -24.741 17.863 1.00 93.69 683 CYS A O 1
ATOM 5395 N N . VAL A 1 684 ? 1.346 -26.296 16.962 1.00 93.25 684 VAL A N 1
ATOM 5396 C CA . VAL A 1 684 ? 0.097 -25.522 16.978 1.00 93.25 684 VAL A CA 1
ATOM 5397 C C . VAL A 1 684 ? -0.970 -26.305 17.747 1.00 93.25 684 VAL A C 1
ATOM 5399 O O . VAL A 1 684 ? -1.271 -27.458 17.442 1.00 93.25 684 VAL A O 1
ATOM 5402 N N . LYS A 1 685 ? -1.568 -25.661 18.752 1.00 92.50 685 LYS A N 1
ATOM 5403 C CA . LYS A 1 685 ? -2.594 -26.242 19.624 1.00 92.50 685 LYS A CA 1
ATOM 5404 C C . LYS A 1 685 ? -3.981 -25.897 19.088 1.00 92.50 685 LYS A C 1
ATOM 5406 O O . LYS A 1 685 ? -4.346 -24.720 19.049 1.00 92.50 685 LYS A O 1
ATOM 5411 N N . HIS A 1 686 ? -4.766 -26.897 18.698 1.00 90.88 686 HIS A N 1
ATOM 5412 C CA . HIS A 1 686 ? -6.135 -26.749 18.198 1.00 90.88 686 HIS A CA 1
ATOM 5413 C C . HIS A 1 686 ? -7.131 -27.278 19.234 1.00 90.88 686 HIS A C 1
ATOM 5415 O O . HIS A 1 686 ? -7.156 -28.465 19.554 1.00 90.88 686 HIS A O 1
ATOM 5421 N N . ILE A 1 687 ? -7.956 -26.388 19.779 1.00 87.44 687 ILE A N 1
ATOM 5422 C CA . ILE A 1 687 ? -8.859 -26.685 20.892 1.00 87.44 687 ILE A CA 1
ATOM 5423 C C . ILE A 1 687 ? -10.268 -26.947 20.359 1.00 87.44 687 ILE A C 1
ATOM 5425 O O . ILE A 1 687 ? -10.827 -26.126 19.629 1.00 87.44 687 ILE A O 1
ATOM 5429 N N . PHE A 1 688 ? -10.854 -28.064 20.780 1.00 85.69 688 PHE A N 1
ATOM 5430 C CA . PHE A 1 688 ? -12.248 -28.454 20.563 1.00 85.69 688 PHE A CA 1
ATOM 5431 C C . PHE A 1 688 ? -12.985 -28.509 21.920 1.00 85.69 688 PHE A C 1
ATOM 5433 O O . PHE A 1 688 ? -12.349 -28.416 22.975 1.00 85.69 688 PHE A O 1
ATOM 5440 N N . PRO A 1 689 ? -14.323 -28.675 21.962 1.00 77.94 689 PRO A N 1
ATOM 5441 C CA . PRO A 1 689 ? -15.067 -28.686 23.228 1.00 77.94 689 PRO A CA 1
ATOM 5442 C C . PRO A 1 689 ? -14.604 -29.751 24.244 1.00 77.94 689 PRO A C 1
ATOM 5444 O O . PRO A 1 689 ? -14.596 -29.481 25.448 1.00 77.94 689 PRO A O 1
ATOM 5447 N N . GLN A 1 690 ? -14.199 -30.938 23.771 1.00 80.00 690 GLN A N 1
ATOM 5448 C CA . GLN A 1 690 ? -13.775 -32.085 24.601 1.00 80.00 690 GLN A CA 1
ATOM 5449 C C . GLN A 1 690 ? -12.386 -32.653 24.245 1.00 80.00 690 GLN A C 1
ATOM 5451 O O . GLN A 1 690 ? -11.914 -33.576 24.910 1.00 80.00 690 GLN A O 1
ATOM 5456 N N . HIS A 1 691 ? -11.727 -32.116 23.217 1.00 87.50 691 HIS A N 1
ATOM 5457 C CA . HIS A 1 691 ? -10.482 -32.655 22.667 1.00 87.50 691 HIS A CA 1
ATOM 5458 C C . HIS A 1 691 ? -9.481 -31.534 22.363 1.00 87.50 691 HIS A C 1
ATOM 5460 O O . HIS A 1 691 ? -9.868 -30.377 22.180 1.00 87.50 691 HIS A O 1
ATOM 5466 N N . VAL A 1 692 ? -8.201 -31.884 22.289 1.00 89.25 692 VAL A N 1
ATOM 5467 C CA . VAL A 1 692 ? -7.120 -31.018 21.809 1.00 89.25 692 VAL A CA 1
ATOM 5468 C C . VAL A 1 692 ? -6.373 -31.773 20.719 1.00 89.25 692 VAL A C 1
ATOM 5470 O O . VAL A 1 692 ? -5.940 -32.898 20.942 1.00 89.25 692 VAL A O 1
ATOM 5473 N N . VAL A 1 693 ? -6.224 -31.166 19.546 1.00 92.81 693 VAL A N 1
ATOM 5474 C CA . VAL A 1 693 ? -5.339 -31.665 18.489 1.00 92.81 693 VAL A CA 1
ATOM 5475 C C . VAL A 1 693 ? -4.061 -30.838 18.528 1.00 92.81 693 VAL A C 1
ATOM 5477 O O . VAL A 1 693 ? -4.103 -29.614 18.417 1.00 92.81 693 VAL A O 1
ATOM 5480 N N . LEU A 1 694 ? -2.928 -31.507 18.697 1.00 93.44 694 LEU A N 1
ATOM 5481 C CA . LEU A 1 694 ? -1.598 -30.922 18.595 1.00 93.44 694 LEU A CA 1
ATOM 5482 C C . LEU A 1 694 ? -1.077 -31.196 17.185 1.00 93.44 694 LEU A C 1
ATOM 5484 O O . LEU A 1 694 ? -0.866 -32.352 16.819 1.00 93.44 694 LEU A O 1
ATOM 5488 N N . GLN A 1 695 ? -0.926 -30.143 16.386 1.00 93.94 695 GLN A N 1
ATOM 5489 C CA . GLN A 1 695 ? -0.279 -30.192 15.078 1.00 93.94 695 GLN A CA 1
ATOM 5490 C C . GLN A 1 695 ? 1.206 -29.891 15.265 1.00 93.94 695 GLN A C 1
ATOM 5492 O O . GLN A 1 695 ? 1.544 -28.858 15.838 1.00 93.94 695 GLN A O 1
ATOM 5497 N N . PHE A 1 696 ? 2.076 -30.753 14.752 1.00 94.88 696 PHE A N 1
ATOM 5498 C CA . PHE A 1 696 ? 3.516 -30.532 14.715 1.00 94.88 696 PHE A CA 1
ATOM 5499 C C . PHE A 1 696 ? 3.956 -30.398 13.259 1.00 94.88 696 PHE A C 1
ATOM 5501 O O . PHE A 1 696 ? 3.856 -31.347 12.480 1.00 94.88 696 PHE A O 1
ATOM 5508 N N . ASP A 1 697 ? 4.434 -29.215 12.895 1.00 93.62 697 ASP A N 1
ATOM 5509 C CA . ASP A 1 697 ? 5.041 -28.943 11.601 1.00 93.62 697 ASP A CA 1
ATOM 5510 C C . ASP A 1 697 ? 6.532 -29.282 11.702 1.00 93.62 697 ASP A C 1
ATOM 5512 O O . ASP A 1 697 ? 7.290 -28.560 12.351 1.00 93.62 697 ASP A O 1
ATOM 5516 N N . CYS A 1 698 ? 6.949 -30.381 11.078 1.00 93.56 698 CYS A N 1
ATOM 5517 C CA . CYS A 1 698 ? 8.323 -30.874 11.095 1.00 93.56 698 CYS A CA 1
ATOM 5518 C C . CYS A 1 698 ? 9.036 -30.521 9.783 1.00 93.56 698 CYS A C 1
ATOM 5520 O O . CYS A 1 698 ? 8.462 -30.657 8.702 1.00 93.56 698 CYS A O 1
ATOM 5522 N N . ASN A 1 699 ? 10.302 -30.117 9.863 1.00 92.25 699 ASN A N 1
ATOM 5523 C CA . ASN A 1 699 ? 11.170 -29.862 8.716 1.00 92.25 699 ASN A CA 1
ATOM 5524 C C . ASN A 1 699 ? 12.573 -30.434 8.971 1.00 92.25 699 ASN A C 1
ATOM 5526 O O . ASN A 1 699 ? 13.222 -30.080 9.956 1.00 92.25 699 ASN A O 1
ATOM 5530 N N . ASN A 1 700 ? 13.042 -31.292 8.064 1.00 91.31 700 ASN A N 1
ATOM 5531 C CA . ASN A 1 700 ? 14.382 -31.871 8.113 1.00 91.31 700 ASN A CA 1
ATOM 5532 C C . ASN A 1 700 ? 15.412 -30.883 7.529 1.00 91.31 700 ASN A C 1
ATOM 5534 O O . ASN A 1 700 ? 15.272 -30.470 6.372 1.00 91.31 700 ASN A O 1
ATOM 5538 N N . THR A 1 701 ? 16.426 -30.499 8.315 1.00 88.75 701 THR A N 1
ATOM 5539 C CA . THR A 1 701 ? 17.497 -29.578 7.880 1.00 88.75 701 THR A CA 1
ATOM 5540 C C . THR A 1 701 ? 18.773 -30.302 7.430 1.00 88.75 701 THR A C 1
ATOM 5542 O O . THR A 1 701 ? 19.675 -29.654 6.896 1.00 88.75 701 THR A O 1
ATOM 5545 N N . LEU A 1 702 ? 18.820 -31.633 7.552 1.00 86.88 702 LEU A N 1
ATOM 5546 C CA . LEU A 1 702 ? 19.903 -32.497 7.080 1.00 86.88 702 LEU A CA 1
ATOM 5547 C C . LEU A 1 702 ? 19.644 -32.960 5.638 1.00 86.88 702 LEU A C 1
ATOM 5549 O O . LEU A 1 702 ? 18.546 -33.409 5.302 1.00 86.88 702 LEU A O 1
ATOM 5553 N N . ASN A 1 703 ? 20.642 -32.816 4.762 1.00 87.19 703 ASN A N 1
ATOM 5554 C CA . ASN A 1 703 ? 20.530 -33.095 3.322 1.00 87.19 703 ASN A CA 1
ATOM 5555 C C . ASN A 1 703 ? 21.082 -34.465 2.894 1.00 87.19 703 ASN A C 1
ATOM 5557 O O . ASN A 1 703 ? 20.960 -34.825 1.725 1.00 87.19 703 ASN A O 1
ATOM 5561 N N . ASP A 1 704 ? 21.668 -35.196 3.834 1.00 86.81 704 ASP A N 1
ATOM 5562 C CA . ASP A 1 704 ? 22.194 -36.559 3.744 1.00 86.81 704 ASP A CA 1
ATOM 5563 C C . ASP A 1 704 ? 21.204 -37.622 4.257 1.00 86.81 704 ASP A C 1
ATOM 5565 O O . ASP A 1 704 ? 21.505 -38.812 4.243 1.00 86.81 704 ASP A O 1
ATOM 5569 N N . GLN A 1 705 ? 20.007 -37.219 4.703 1.00 87.75 705 GLN A N 1
ATOM 5570 C CA . GLN A 1 705 ? 19.040 -38.113 5.347 1.00 87.75 705 GLN A CA 1
ATOM 5571 C C . GLN A 1 705 ? 17.606 -37.910 4.841 1.00 87.75 705 GLN A C 1
ATOM 5573 O O . GLN A 1 705 ? 17.128 -36.789 4.648 1.00 87.75 705 GLN A O 1
ATOM 5578 N N . LEU A 1 706 ? 16.877 -39.017 4.699 1.00 89.12 706 LEU A N 1
ATOM 5579 C CA . LEU A 1 706 ? 15.423 -39.062 4.557 1.00 89.12 706 LEU A CA 1
ATOM 5580 C C . LEU A 1 706 ? 14.825 -39.753 5.777 1.00 89.12 706 LEU A C 1
ATOM 5582 O O . LEU A 1 706 ? 15.170 -40.896 6.076 1.00 89.12 706 LEU A O 1
ATOM 5586 N N . LEU A 1 707 ? 13.872 -39.093 6.430 1.00 91.31 707 LEU A N 1
ATOM 5587 C CA . LEU A 1 707 ? 13.169 -39.684 7.561 1.00 91.31 707 LEU A CA 1
ATOM 5588 C C . LEU A 1 707 ? 11.891 -40.382 7.073 1.00 91.31 707 LEU A C 1
ATOM 5590 O O . LEU A 1 707 ? 11.130 -39.805 6.297 1.00 91.31 707 LEU A O 1
ATOM 5594 N N . GLU A 1 708 ? 11.625 -41.601 7.535 1.00 91.00 708 GLU A N 1
ATOM 5595 C CA . GLU A 1 708 ? 10.399 -42.363 7.263 1.00 91.00 708 GLU A CA 1
ATOM 5596 C C . GLU A 1 708 ? 9.648 -42.691 8.563 1.00 91.00 708 GLU A C 1
ATOM 5598 O O . GLU A 1 708 ? 10.264 -42.946 9.597 1.00 91.00 708 GLU A O 1
ATOM 5603 N N . ASN A 1 709 ? 8.312 -42.753 8.509 1.00 91.19 709 ASN A N 1
ATOM 5604 C CA . ASN A 1 709 ? 7.433 -42.966 9.674 1.00 91.19 709 ASN A CA 1
ATOM 5605 C C . ASN A 1 709 ? 7.711 -41.974 10.823 1.00 91.19 709 ASN A C 1
ATOM 5607 O O . ASN A 1 709 ? 7.948 -42.386 11.958 1.00 91.19 709 ASN A O 1
ATOM 5611 N N . VAL A 1 710 ? 7.706 -40.673 10.521 1.00 93.06 710 VAL A N 1
ATOM 5612 C CA . VAL A 1 710 ? 7.983 -39.606 11.496 1.00 93.06 710 VAL A CA 1
ATOM 5613 C C . VAL A 1 710 ? 6.729 -39.299 12.310 1.00 93.06 710 VAL A C 1
ATOM 5615 O O . VAL A 1 710 ? 5.690 -38.974 11.738 1.00 93.06 710 VAL A O 1
ATOM 5618 N N . TYR A 1 711 ? 6.808 -39.359 13.635 1.00 93.50 711 TYR A N 1
ATOM 5619 C CA . TYR A 1 711 ? 5.722 -38.945 14.526 1.00 93.50 711 TYR A CA 1
ATOM 5620 C C . TYR A 1 711 ? 6.253 -38.388 15.845 1.00 93.50 711 TYR A C 1
ATOM 5622 O O . TYR A 1 711 ? 7.370 -38.692 16.257 1.00 93.50 711 TYR A O 1
ATOM 5630 N N . VAL A 1 712 ? 5.435 -37.588 16.529 1.00 93.56 712 VAL A N 1
ATOM 5631 C CA . VAL A 1 712 ? 5.730 -37.138 17.894 1.00 93.56 712 VAL A CA 1
ATOM 5632 C C . VAL A 1 712 ? 5.046 -38.069 18.891 1.00 93.56 712 VAL A C 1
ATOM 5634 O O . VAL A 1 712 ? 3.835 -38.290 18.823 1.00 93.56 712 VAL A O 1
ATOM 5637 N N . GLU A 1 713 ? 5.823 -38.617 19.819 1.00 92.38 713 GLU A N 1
ATOM 5638 C CA . GLU A 1 713 ? 5.324 -39.312 21.000 1.00 92.38 713 GLU A CA 1
ATOM 5639 C C . GLU A 1 713 ? 5.338 -38.354 22.197 1.00 92.38 713 GLU A C 1
ATOM 5641 O O . GLU A 1 713 ? 6.310 -37.625 22.408 1.00 92.38 713 GLU A O 1
ATOM 5646 N N . LEU A 1 714 ? 4.246 -38.353 22.963 1.00 90.00 714 LEU A N 1
ATOM 5647 C CA . LEU A 1 714 ? 4.094 -37.559 24.178 1.00 90.00 714 LEU A CA 1
ATOM 5648 C C . LEU A 1 714 ? 4.121 -38.484 25.390 1.00 90.00 714 LEU A C 1
ATOM 5650 O O . LEU A 1 714 ? 3.301 -39.399 25.492 1.00 90.00 714 LEU A O 1
ATOM 5654 N N . GLU A 1 715 ? 5.035 -38.221 26.314 1.00 84.69 715 GLU A N 1
ATOM 5655 C CA . GLU A 1 715 ? 5.094 -38.910 27.597 1.00 84.69 715 GLU A CA 1
ATOM 5656 C C . GLU A 1 715 ? 4.274 -38.144 28.648 1.00 84.69 715 GLU A C 1
ATOM 5658 O O . GLU A 1 715 ? 4.155 -36.916 28.624 1.00 84.69 715 GLU A O 1
ATOM 5663 N N . GLN A 1 716 ? 3.657 -38.888 29.568 1.00 77.00 716 GLN A N 1
ATOM 5664 C CA . GLN A 1 716 ? 2.799 -38.322 30.609 1.00 77.00 716 GLN A CA 1
ATOM 5665 C C . GLN A 1 716 ? 3.617 -38.003 31.862 1.00 77.00 716 GLN A C 1
ATOM 5667 O O . GLN A 1 716 ? 4.163 -38.900 32.507 1.00 77.00 716 GLN A O 1
ATOM 5672 N N . THR A 1 717 ? 3.671 -36.723 32.223 1.00 72.31 717 THR A N 1
ATOM 5673 C CA . THR A 1 717 ? 4.235 -36.245 33.493 1.00 72.31 717 THR A CA 1
ATOM 5674 C C . THR A 1 717 ? 3.212 -36.412 34.633 1.00 72.31 717 THR A C 1
ATOM 5676 O O . THR A 1 717 ? 2.015 -36.557 34.356 1.00 72.31 717 THR A O 1
ATOM 5679 N N . PRO A 1 718 ? 3.618 -36.370 35.921 1.00 65.12 718 PRO A N 1
ATOM 5680 C CA . PRO A 1 718 ? 2.690 -36.509 37.053 1.00 65.12 718 PRO A CA 1
ATOM 5681 C C . PRO A 1 718 ? 1.531 -35.500 37.041 1.00 65.12 718 PRO A C 1
ATOM 5683 O O . PRO A 1 718 ? 0.423 -35.824 37.458 1.00 65.12 718 PRO A O 1
ATOM 5686 N N . ASP A 1 719 ? 1.757 -34.303 36.497 1.00 60.81 719 ASP A N 1
ATOM 5687 C CA . ASP A 1 719 ? 0.752 -33.239 36.412 1.00 60.81 719 ASP A CA 1
ATOM 5688 C C . ASP A 1 719 ? -0.281 -33.467 35.286 1.00 60.81 719 ASP A C 1
ATOM 5690 O O . ASP A 1 719 ? -1.252 -32.721 35.160 1.00 60.81 719 ASP A O 1
ATOM 5694 N N . THR A 1 720 ? -0.113 -34.521 34.473 1.00 63.75 720 THR A N 1
ATOM 5695 C CA . THR A 1 720 ? -1.029 -34.889 33.376 1.00 63.75 720 THR A CA 1
ATOM 5696 C C . THR A 1 720 ? -1.985 -36.045 33.710 1.00 63.75 720 THR A C 1
ATOM 5698 O O . THR A 1 720 ? -2.686 -36.529 32.816 1.00 63.75 720 THR A O 1
ATOM 5701 N N . GLU A 1 721 ? -2.081 -36.465 34.982 1.00 61.03 721 GLU A N 1
ATOM 5702 C CA . GLU A 1 721 ? -2.997 -37.523 35.445 1.00 61.03 721 GLU A CA 1
ATOM 5703 C C . GLU A 1 721 ? -4.465 -37.274 35.019 1.00 61.03 721 GLU A C 1
ATOM 5705 O O . GLU A 1 721 ? -5.222 -36.523 35.639 1.00 61.03 721 GLU A O 1
ATOM 5710 N N . GLY A 1 722 ? -4.889 -37.956 33.948 1.00 66.88 722 GLY A N 1
ATOM 5711 C CA . GLY A 1 722 ? -6.252 -37.914 33.406 1.00 66.88 722 GLY A CA 1
ATOM 5712 C C . GLY A 1 722 ? -6.357 -37.509 31.932 1.00 66.88 722 GLY A C 1
ATOM 5713 O O . GLY A 1 722 ? -7.397 -37.762 31.320 1.00 66.88 722 GLY A O 1
ATOM 5714 N N . TRP A 1 723 ? -5.308 -36.934 31.337 1.00 80.31 723 TRP A N 1
ATOM 5715 C CA . TRP A 1 723 ? -5.248 -36.723 29.888 1.00 80.31 723 TRP A CA 1
ATOM 5716 C C . TRP A 1 723 ? -5.083 -38.068 29.164 1.00 80.31 723 TRP A C 1
ATOM 5718 O O . TRP A 1 723 ? -4.310 -38.925 29.590 1.00 80.31 723 TRP A O 1
ATOM 5728 N N . LEU A 1 724 ? -5.811 -38.275 28.062 1.00 82.88 724 LEU A N 1
ATOM 5729 C CA . LEU A 1 724 ? -5.745 -39.517 27.279 1.00 82.88 724 LEU A CA 1
ATOM 5730 C C . LEU A 1 724 ? -5.342 -39.218 25.836 1.00 82.88 724 LEU A C 1
ATOM 5732 O O . LEU A 1 724 ? -6.046 -38.491 25.136 1.00 82.88 724 LEU A O 1
ATOM 5736 N N . ILE A 1 725 ? -4.241 -39.818 25.385 1.00 86.19 725 ILE A N 1
ATOM 5737 C CA . ILE A 1 725 ? -3.827 -39.805 23.978 1.00 86.19 725 ILE A CA 1
ATOM 5738 C C . ILE A 1 725 ? -4.707 -40.819 23.235 1.00 86.19 725 ILE A C 1
ATOM 5740 O O . ILE A 1 725 ? -4.722 -41.997 23.588 1.00 86.19 725 ILE A O 1
ATOM 5744 N N . LEU A 1 726 ? -5.480 -40.360 22.249 1.00 85.62 726 LEU A N 1
ATOM 5745 C CA . LEU A 1 726 ? -6.389 -41.209 21.471 1.00 85.62 726 LEU A CA 1
ATOM 5746 C C . LEU A 1 726 ? -5.724 -41.735 20.195 1.00 85.62 726 LEU A C 1
ATOM 5748 O O . LEU A 1 726 ? -5.772 -42.934 19.927 1.00 85.62 726 LEU A O 1
ATOM 5752 N N . HIS A 1 727 ? -5.109 -40.840 19.418 1.00 83.88 727 HIS A N 1
ATOM 5753 C CA . HIS A 1 727 ? -4.511 -41.148 18.119 1.00 83.88 727 HIS A CA 1
ATOM 5754 C C . HIS A 1 727 ? -3.271 -40.286 17.866 1.00 83.88 727 HIS A C 1
ATOM 5756 O O . HIS A 1 727 ? -3.248 -39.112 18.231 1.00 83.88 727 HIS A O 1
ATOM 5762 N N . THR A 1 728 ? -2.292 -40.858 17.167 1.00 89.62 728 THR A N 1
ATOM 5763 C CA . THR A 1 728 ? -1.139 -40.155 16.590 1.00 89.62 728 THR A CA 1
ATOM 5764 C C . THR A 1 728 ? -1.085 -40.507 15.106 1.00 89.62 728 THR A C 1
ATOM 5766 O O . THR A 1 728 ? -1.142 -41.688 14.765 1.00 89.62 728 THR A O 1
ATOM 5769 N N . ILE A 1 729 ? -1.013 -39.501 14.233 1.00 90.62 729 ILE A N 1
ATOM 5770 C CA . ILE A 1 729 ? -1.018 -39.656 12.771 1.00 90.62 729 ILE A CA 1
ATOM 5771 C C . ILE A 1 729 ? 0.418 -39.468 12.258 1.00 90.62 729 ILE A C 1
ATOM 5773 O O . ILE A 1 729 ? 0.856 -38.320 12.192 1.00 90.62 729 ILE A O 1
ATOM 5777 N N . PRO A 1 730 ? 1.156 -40.545 11.920 1.00 91.50 730 PRO A N 1
ATOM 5778 C CA . PRO A 1 730 ? 2.537 -40.447 11.458 1.00 91.50 730 PRO A CA 1
ATOM 5779 C C . PRO A 1 730 ? 2.640 -39.925 10.018 1.00 91.50 730 PRO A C 1
ATOM 5781 O O . PRO A 1 730 ? 1.798 -40.210 9.168 1.00 91.50 730 PRO A O 1
ATOM 5784 N N . LEU A 1 731 ? 3.738 -39.230 9.726 1.00 90.12 731 LEU A N 1
ATOM 5785 C CA . LEU A 1 731 ? 4.179 -38.896 8.374 1.00 90.12 731 LEU A CA 1
ATOM 5786 C C . LEU A 1 731 ? 4.880 -40.097 7.736 1.00 90.12 731 LEU A C 1
ATOM 5788 O O . LEU A 1 731 ? 5.836 -40.631 8.300 1.00 90.12 731 LEU A O 1
ATOM 5792 N N . GLU A 1 732 ? 4.481 -40.479 6.521 1.00 90.56 732 GLU A N 1
ATOM 5793 C CA . GLU A 1 732 ? 5.158 -41.557 5.789 1.00 90.56 732 GLU A CA 1
ATOM 5794 C C . GLU A 1 732 ? 6.635 -41.230 5.524 1.00 90.56 732 GLU A C 1
ATOM 5796 O O . GLU A 1 732 ? 7.493 -42.089 5.739 1.00 90.56 732 GLU A O 1
ATOM 5801 N N . LYS A 1 733 ? 6.928 -39.999 5.070 1.00 90.88 733 LYS A N 1
ATOM 5802 C CA . LYS A 1 733 ? 8.268 -39.524 4.684 1.00 90.88 733 LYS A CA 1
ATOM 5803 C C . LYS A 1 733 ? 8.446 -38.023 4.942 1.00 90.88 733 LYS A C 1
ATOM 5805 O O . LYS A 1 733 ? 7.526 -37.255 4.669 1.00 90.88 733 LYS A O 1
ATOM 5810 N N . LEU A 1 734 ? 9.638 -37.607 5.375 1.00 90.56 734 LEU A N 1
ATOM 5811 C CA . LEU A 1 734 ? 10.049 -36.206 5.540 1.00 90.56 734 LEU A CA 1
ATOM 5812 C C . LEU A 1 734 ? 11.426 -35.968 4.875 1.00 90.56 734 LEU A C 1
ATOM 5814 O O . LEU A 1 734 ? 12.462 -36.260 5.480 1.00 90.56 734 LEU A O 1
ATOM 5818 N N . PRO A 1 735 ? 11.464 -35.487 3.617 1.00 89.94 735 PRO A N 1
ATOM 5819 C CA . PRO A 1 735 ? 12.707 -35.190 2.908 1.00 89.94 735 PRO A CA 1
ATOM 5820 C C . PRO A 1 735 ? 13.285 -33.817 3.292 1.00 89.94 735 PRO A C 1
ATOM 5822 O O . PRO A 1 735 ? 12.575 -32.942 3.793 1.00 89.94 735 PRO A O 1
ATOM 5825 N N . PHE A 1 736 ? 14.574 -33.621 3.005 1.00 88.69 736 PHE A N 1
ATOM 5826 C CA . PHE A 1 736 ? 15.304 -32.371 3.236 1.00 88.69 736 PHE A CA 1
ATOM 5827 C C . PHE A 1 736 ? 14.564 -31.126 2.714 1.00 88.69 736 PHE A C 1
ATOM 5829 O O . PHE A 1 736 ? 14.192 -31.046 1.539 1.00 88.69 736 PHE A O 1
ATOM 5836 N N . GLY A 1 737 ? 14.386 -30.132 3.588 1.00 84.56 737 GLY A N 1
ATOM 5837 C CA . GLY A 1 737 ? 13.845 -28.814 3.247 1.00 84.56 737 GLY A CA 1
ATOM 5838 C C . GLY A 1 737 ? 12.352 -28.763 2.894 1.00 84.56 737 GLY A C 1
ATOM 5839 O O . GLY A 1 737 ? 11.889 -27.715 2.438 1.00 84.56 737 GLY A O 1
ATOM 5840 N N . ILE A 1 738 ? 11.592 -29.852 3.080 1.00 87.69 738 ILE A N 1
ATOM 5841 C CA . ILE A 1 738 ? 10.136 -29.877 2.872 1.00 87.69 738 ILE A CA 1
ATOM 5842 C C . ILE A 1 738 ? 9.418 -30.029 4.216 1.00 87.69 738 ILE A C 1
ATOM 5844 O O . ILE A 1 738 ? 9.339 -31.119 4.779 1.00 87.69 738 ILE A O 1
ATOM 5848 N N . GLN A 1 739 ? 8.819 -28.938 4.692 1.00 90.25 739 GLN A N 1
ATOM 5849 C CA . GLN A 1 739 ? 7.973 -28.928 5.886 1.00 90.25 739 GLN A CA 1
ATOM 5850 C C . GLN A 1 739 ? 6.707 -29.781 5.678 1.00 90.25 739 GLN A C 1
ATOM 5852 O O . GLN A 1 739 ? 5.961 -29.559 4.723 1.00 90.25 739 GLN A O 1
ATOM 5857 N N . SER A 1 740 ? 6.450 -30.727 6.585 1.00 91.06 740 SER A N 1
ATOM 5858 C CA . SER A 1 740 ? 5.267 -31.610 6.586 1.00 91.06 740 SER A CA 1
ATOM 5859 C C . SER A 1 740 ? 4.676 -31.731 7.997 1.00 91.06 740 SER A C 1
ATOM 5861 O O . SER A 1 740 ? 5.369 -31.455 8.974 1.00 91.06 740 SER A O 1
ATOM 5863 N N . THR A 1 741 ? 3.402 -32.117 8.133 1.00 92.81 741 THR A N 1
ATOM 5864 C CA . THR A 1 741 ? 2.669 -32.026 9.413 1.00 92.81 741 THR A CA 1
ATOM 5865 C C . THR A 1 741 ? 2.242 -33.387 9.981 1.00 92.81 741 THR A C 1
ATOM 5867 O O . THR A 1 741 ? 1.632 -34.199 9.291 1.00 92.81 741 THR A O 1
ATOM 5870 N N . THR A 1 742 ? 2.541 -33.633 11.260 1.00 93.25 742 THR A N 1
ATOM 5871 C CA . THR A 1 742 ? 2.067 -34.792 12.047 1.00 93.25 742 THR A CA 1
ATOM 5872 C C . THR A 1 742 ? 1.095 -34.315 13.129 1.00 93.25 742 THR A C 1
ATOM 5874 O O . THR A 1 742 ? 1.180 -33.175 13.586 1.00 93.25 742 THR A O 1
ATOM 5877 N N . TYR A 1 743 ? 0.163 -35.170 13.561 1.00 94.00 743 TYR A N 1
ATOM 5878 C CA . TYR A 1 743 ? -0.895 -34.788 14.509 1.00 94.00 743 TYR A CA 1
ATOM 5879 C C . TYR A 1 743 ? -0.998 -35.749 15.696 1.00 94.00 743 TYR A C 1
ATOM 5881 O O . TYR A 1 743 ? -0.906 -36.962 15.517 1.00 94.00 743 TYR A O 1
ATOM 5889 N N . VAL A 1 744 ? -1.269 -35.217 16.892 1.00 93.00 744 VAL A N 1
ATOM 5890 C CA . VAL A 1 744 ? -1.610 -35.994 18.097 1.00 93.00 744 VAL A CA 1
ATOM 5891 C C . VAL A 1 744 ? -2.953 -35.520 18.654 1.00 93.00 744 VAL A C 1
ATOM 5893 O O . VAL A 1 744 ? -3.141 -34.333 18.919 1.00 93.00 744 VAL A O 1
ATOM 5896 N N . LEU A 1 745 ? -3.898 -36.444 18.837 1.00 91.62 745 LEU A N 1
ATOM 5897 C CA . LEU A 1 745 ? -5.227 -36.190 19.392 1.00 91.62 745 LEU A CA 1
ATOM 5898 C C . LEU A 1 745 ? -5.268 -36.553 20.878 1.00 91.62 745 LEU A C 1
ATOM 5900 O O . LEU A 1 745 ? -5.147 -37.721 21.253 1.00 91.62 745 LEU A O 1
ATOM 5904 N N . LEU A 1 746 ? -5.529 -35.551 21.711 1.00 89.31 746 LEU A N 1
ATOM 5905 C CA . LEU A 1 746 ? -5.739 -35.668 23.148 1.00 89.31 746 LEU A CA 1
ATOM 5906 C C . LEU A 1 746 ? -7.224 -35.521 23.494 1.00 89.31 746 LEU A C 1
ATOM 5908 O O . LEU A 1 746 ? -7.925 -34.648 22.976 1.00 89.31 746 LEU A O 1
ATOM 5912 N N . LYS A 1 747 ? -7.699 -36.324 24.443 1.00 86.56 747 LYS A N 1
ATOM 5913 C CA . LYS A 1 747 ? -8.981 -36.126 25.121 1.00 86.56 747 LYS A CA 1
ATOM 5914 C C . LYS A 1 747 ? -8.766 -35.363 26.421 1.00 86.56 747 LYS A C 1
ATOM 5916 O O . LYS A 1 747 ? -7.924 -35.747 27.232 1.00 86.56 747 LYS A O 1
ATOM 5921 N N . ILE A 1 748 ? -9.554 -34.308 26.615 1.00 82.25 748 ILE A N 1
ATOM 5922 C CA . ILE A 1 748 ? -9.486 -33.473 27.815 1.00 82.25 748 ILE A CA 1
ATOM 5923 C C . ILE A 1 748 ? -10.078 -34.261 29.003 1.00 82.25 748 ILE A C 1
ATOM 5925 O O . ILE A 1 748 ? -11.161 -34.844 28.847 1.00 82.25 748 ILE A O 1
ATOM 5929 N N . PRO A 1 749 ? -9.420 -34.293 30.178 1.00 77.38 749 PRO A N 1
ATOM 5930 C CA . PRO A 1 749 ? -9.958 -34.940 31.373 1.00 77.38 749 PRO A CA 1
ATOM 5931 C C . PRO A 1 749 ? -11.314 -34.364 31.814 1.00 77.38 749 PRO A C 1
ATOM 5933 O O . PRO A 1 749 ? -11.650 -33.204 31.572 1.00 77.38 749 PRO A O 1
ATOM 5936 N N . SER A 1 750 ? -12.100 -35.192 32.509 1.00 60.09 750 SER A N 1
ATOM 5937 C CA . SER A 1 750 ? -13.348 -34.779 33.175 1.00 60.09 750 SER A CA 1
ATOM 5938 C C . SER A 1 750 ? -13.140 -34.260 34.604 1.00 60.09 750 SER A C 1
ATOM 5940 O O . SER A 1 750 ? -14.095 -33.831 35.247 1.00 60.09 750 SER A O 1
ATOM 5942 N N . THR A 1 751 ? -11.917 -34.353 35.127 1.00 55.09 751 THR A N 1
ATOM 5943 C CA . THR A 1 751 ? -11.485 -33.771 36.403 1.00 55.09 751 THR A CA 1
ATOM 5944 C C . THR A 1 751 ? -11.047 -32.313 36.215 1.00 55.09 751 THR A C 1
ATOM 5946 O O . THR A 1 751 ? -10.919 -31.827 35.096 1.00 55.09 751 THR A O 1
ATOM 5949 N N . ASN A 1 752 ? -10.813 -31.597 37.318 1.00 52.22 752 ASN A N 1
ATOM 5950 C CA . ASN A 1 752 ? -10.532 -30.153 37.334 1.00 52.22 752 ASN A CA 1
ATOM 5951 C C . ASN A 1 752 ? -9.230 -29.710 36.620 1.00 52.22 752 ASN A C 1
ATOM 5953 O O . ASN A 1 752 ? -8.951 -28.512 36.595 1.00 52.22 752 ASN A O 1
ATOM 5957 N N . ALA A 1 753 ? -8.434 -30.626 36.063 1.00 58.47 753 ALA A N 1
ATOM 5958 C CA . ALA A 1 753 ? -7.218 -30.306 35.320 1.00 58.47 753 ALA A CA 1
ATOM 5959 C C . ALA A 1 753 ? -7.569 -29.687 33.953 1.00 58.47 753 ALA A C 1
ATOM 5961 O O . ALA A 1 753 ? -8.173 -30.326 33.095 1.00 58.47 753 ALA A O 1
ATOM 5962 N N . VAL A 1 754 ? -7.214 -28.415 33.765 1.00 67.06 754 VAL A N 1
ATOM 5963 C CA . VAL A 1 754 ? -7.372 -27.678 32.492 1.00 67.06 754 VAL A CA 1
ATOM 5964 C C . VAL A 1 754 ? -6.005 -27.353 31.875 1.00 67.06 754 VAL A C 1
ATOM 5966 O O . VAL A 1 754 ? -5.929 -26.951 30.721 1.00 67.06 754 VAL A O 1
ATOM 5969 N N . THR A 1 755 ? -4.932 -27.565 32.632 1.00 76.19 755 THR A N 1
ATOM 5970 C CA . THR A 1 755 ? -3.536 -27.432 32.218 1.00 76.19 755 THR A CA 1
ATOM 5971 C C . THR A 1 755 ? -2.878 -28.809 32.089 1.00 76.19 755 THR A C 1
ATOM 5973 O O . THR A 1 755 ? -3.448 -29.830 32.496 1.00 76.19 755 THR A O 1
ATOM 5976 N N . GLY A 1 756 ? -1.694 -28.851 31.485 1.00 80.31 756 GLY A N 1
ATOM 5977 C CA . GLY A 1 756 ? -0.865 -30.053 31.414 1.00 80.31 756 GLY A CA 1
ATOM 5978 C C . GLY A 1 756 ? 0.410 -29.816 30.613 1.00 80.31 756 GLY A C 1
ATOM 5979 O O . GLY A 1 756 ? 0.361 -29.167 29.568 1.00 80.31 756 GLY A O 1
ATOM 5980 N N . THR A 1 757 ? 1.528 -30.357 31.094 1.00 85.62 757 THR A N 1
ATOM 5981 C CA . THR A 1 757 ? 2.846 -30.246 30.455 1.00 85.62 757 THR A CA 1
ATOM 5982 C C . THR A 1 757 ? 3.322 -31.631 30.035 1.00 85.62 757 THR A C 1
ATOM 5984 O O . THR A 1 757 ? 3.421 -32.533 30.868 1.00 85.62 757 THR A O 1
ATOM 5987 N N . PHE A 1 758 ? 3.589 -31.810 28.743 1.00 89.06 758 PHE A N 1
ATOM 5988 C CA . PHE A 1 758 ? 3.978 -33.092 28.153 1.00 89.06 758 PHE A CA 1
ATOM 5989 C C . PHE A 1 758 ? 5.417 -33.025 27.647 1.00 89.06 758 PHE A C 1
ATOM 5991 O O . PHE A 1 758 ? 5.733 -32.165 26.823 1.00 89.06 758 PHE A O 1
ATOM 5998 N N . SER A 1 759 ? 6.276 -33.956 28.062 1.00 89.38 759 SER A N 1
ATOM 5999 C CA . SER A 1 759 ? 7.559 -34.163 27.389 1.00 89.38 759 SER A CA 1
ATOM 6000 C C . SER A 1 759 ? 7.308 -34.780 26.010 1.00 89.38 759 SER A C 1
ATOM 6002 O O . SER A 1 759 ? 6.522 -35.720 25.863 1.00 89.38 759 SER A O 1
ATOM 6004 N N . ALA A 1 760 ? 7.947 -34.220 24.982 1.00 92.06 760 ALA A N 1
ATOM 6005 C CA . ALA A 1 760 ? 7.728 -34.592 23.590 1.00 92.06 760 ALA A CA 1
ATOM 6006 C C . ALA A 1 760 ? 9.009 -35.155 22.961 1.00 92.06 760 ALA A C 1
ATOM 6008 O O . ALA A 1 760 ? 10.103 -34.626 23.153 1.00 92.06 760 ALA A O 1
ATOM 6009 N N . SER A 1 761 ? 8.875 -36.226 22.180 1.00 93.12 761 SER A N 1
ATOM 6010 C CA . SER A 1 761 ? 9.982 -36.805 21.415 1.00 93.12 761 SER A CA 1
ATOM 6011 C C . SER A 1 761 ? 9.559 -37.095 19.978 1.00 93.12 761 SER A C 1
ATOM 6013 O O . SER A 1 761 ? 8.510 -37.687 19.728 1.00 93.12 761 SER A O 1
ATOM 6015 N N . LEU A 1 762 ? 10.370 -36.656 19.020 1.00 93.44 762 LEU A N 1
ATOM 6016 C CA . LEU A 1 762 ? 10.206 -36.943 17.603 1.00 93.44 762 LEU A CA 1
ATOM 6017 C C . LEU A 1 762 ? 10.851 -38.302 17.309 1.00 93.44 762 LEU A C 1
ATOM 6019 O O . LEU A 1 762 ? 12.065 -38.452 17.431 1.00 93.44 762 LEU A O 1
ATOM 6023 N N . LYS A 1 763 ? 10.044 -39.293 16.931 1.00 94.12 763 LYS A N 1
ATOM 6024 C CA . LYS A 1 763 ? 10.486 -40.649 16.581 1.00 94.12 763 LYS A CA 1
ATOM 6025 C C . LYS A 1 763 ? 10.393 -40.856 15.079 1.00 94.12 763 LYS A C 1
ATOM 6027 O O . LYS A 1 763 ? 9.391 -40.490 14.465 1.00 94.12 763 LYS A O 1
ATOM 6032 N N . PHE A 1 764 ? 11.426 -41.447 14.490 1.00 93.81 764 PHE A N 1
ATOM 6033 C CA . PHE A 1 764 ? 11.503 -41.681 13.049 1.00 93.81 764 PHE A CA 1
ATOM 6034 C C . PHE A 1 764 ? 12.468 -42.816 12.703 1.00 93.81 764 PHE A C 1
ATOM 6036 O O . PHE A 1 764 ? 13.212 -43.318 13.546 1.00 93.81 764 PHE A O 1
ATOM 6043 N N . LYS A 1 765 ? 12.449 -43.229 11.434 1.00 92.06 765 LYS A N 1
ATOM 6044 C CA . LYS A 1 765 ? 13.477 -44.078 10.832 1.00 92.06 765 LYS A CA 1
ATOM 6045 C C . LYS A 1 765 ? 14.334 -43.259 9.889 1.00 92.06 765 LYS A C 1
ATOM 6047 O O . LYS A 1 765 ? 13.785 -42.621 8.997 1.00 92.06 765 LYS A O 1
ATOM 6052 N N . VAL A 1 766 ? 15.647 -43.312 10.051 1.00 90.81 766 VAL A N 1
ATOM 6053 C CA . VAL A 1 766 ? 16.594 -42.676 9.132 1.00 90.81 766 VAL A CA 1
ATOM 6054 C C . VAL A 1 766 ? 16.898 -43.633 7.979 1.00 90.81 766 VAL A C 1
ATOM 6056 O O . VAL A 1 766 ? 17.082 -44.837 8.195 1.00 90.81 766 VAL A O 1
ATOM 6059 N N . ARG A 1 767 ? 16.946 -43.099 6.754 1.00 88.12 767 ARG A N 1
ATOM 6060 C CA . ARG A 1 767 ? 17.626 -43.704 5.604 1.00 88.12 767 ARG A CA 1
ATOM 6061 C C . ARG A 1 767 ? 18.599 -42.686 5.016 1.00 88.12 767 ARG A C 1
ATOM 6063 O O . ARG A 1 767 ? 18.182 -41.581 4.664 1.00 88.12 767 ARG A O 1
ATOM 6070 N N . ASP A 1 768 ? 19.851 -43.091 4.871 1.00 87.50 768 ASP A N 1
ATOM 6071 C CA . ASP A 1 768 ? 20.925 -42.235 4.370 1.00 87.50 768 ASP A CA 1
ATOM 6072 C C . ASP A 1 768 ? 20.851 -42.074 2.834 1.00 87.50 768 ASP A C 1
ATOM 6074 O O . ASP A 1 768 ? 20.470 -42.996 2.097 1.00 87.50 768 ASP A O 1
ATOM 6078 N N . ILE A 1 769 ? 21.177 -40.876 2.349 1.00 85.12 769 ILE A N 1
ATOM 6079 C CA . ILE A 1 769 ? 21.102 -40.443 0.947 1.00 85.12 769 ILE A CA 1
ATOM 6080 C C . ILE A 1 769 ? 22.383 -39.690 0.584 1.00 85.12 769 ILE A C 1
ATOM 6082 O O . ILE A 1 769 ? 22.780 -38.779 1.304 1.00 85.12 769 ILE A O 1
ATOM 6086 N N . ASP A 1 770 ? 22.965 -39.980 -0.582 1.00 78.94 770 ASP A N 1
ATOM 6087 C CA . ASP A 1 770 ? 24.078 -39.191 -1.125 1.00 78.94 770 ASP A CA 1
ATOM 6088 C C . ASP A 1 770 ? 23.599 -37.756 -1.459 1.00 78.94 770 ASP A C 1
ATOM 6090 O O . ASP A 1 770 ? 22.785 -37.579 -2.379 1.00 78.94 770 ASP A O 1
ATOM 6094 N N . PRO A 1 771 ? 24.130 -36.705 -0.795 1.00 73.62 771 PRO A N 1
ATOM 6095 C CA . PRO A 1 771 ? 23.709 -35.319 -1.009 1.00 73.62 771 PRO A CA 1
ATOM 6096 C C . PRO A 1 771 ? 23.920 -34.775 -2.430 1.00 73.62 771 PRO A C 1
ATOM 6098 O O . PRO A 1 771 ? 23.386 -33.713 -2.765 1.00 73.62 771 PRO A O 1
ATOM 6101 N N . ALA A 1 772 ? 24.745 -35.432 -3.251 1.00 71.81 772 ALA A N 1
ATOM 6102 C CA . ALA A 1 772 ? 25.081 -34.996 -4.603 1.00 71.81 772 ALA A CA 1
ATOM 6103 C C . ALA A 1 772 ? 24.215 -35.651 -5.692 1.00 71.81 772 ALA A C 1
ATOM 6105 O O . ALA A 1 772 ? 23.985 -35.028 -6.734 1.00 71.81 772 ALA A O 1
ATOM 6106 N N . THR A 1 773 ? 23.748 -36.885 -5.474 1.00 70.88 773 THR A N 1
ATOM 6107 C CA . THR A 1 773 ? 22.946 -37.649 -6.451 1.00 70.88 773 THR A CA 1
ATOM 6108 C C . THR A 1 773 ? 21.481 -37.804 -6.049 1.00 70.88 773 THR A C 1
ATOM 6110 O O . THR A 1 773 ? 20.626 -37.895 -6.931 1.00 70.88 773 THR A O 1
ATOM 6113 N N . GLY A 1 774 ? 21.169 -37.785 -4.749 1.00 68.25 774 GLY A N 1
ATOM 6114 C CA . GLY A 1 774 ? 19.834 -38.080 -4.229 1.00 68.25 774 GLY A CA 1
ATOM 6115 C C . GLY A 1 774 ? 19.475 -39.572 -4.241 1.00 68.25 774 GLY A C 1
ATOM 6116 O O . GLY A 1 774 ? 18.303 -39.908 -4.066 1.00 68.25 774 GLY A O 1
ATOM 6117 N N . GLU A 1 775 ? 20.448 -40.459 -4.472 1.00 74.50 775 GLU A N 1
ATOM 6118 C CA . GLU A 1 775 ? 20.276 -41.915 -4.403 1.00 74.50 775 GLU A CA 1
ATOM 6119 C C . GLU A 1 775 ? 20.555 -42.435 -2.978 1.00 74.50 775 GLU A C 1
ATOM 6121 O O . GLU A 1 775 ? 21.309 -41.830 -2.216 1.00 74.50 775 GLU A O 1
ATOM 6126 N N . PHE A 1 776 ? 19.918 -43.547 -2.593 1.00 77.19 776 PHE A N 1
ATOM 6127 C CA . PHE A 1 776 ? 20.096 -44.152 -1.267 1.00 77.19 776 PHE A CA 1
ATOM 6128 C C . PHE A 1 776 ? 21.465 -44.835 -1.157 1.00 77.19 776 PHE A C 1
ATOM 6130 O O . PHE A 1 776 ? 21.819 -45.629 -2.030 1.00 77.19 776 PHE A O 1
ATOM 6137 N N . GLU A 1 777 ? 22.201 -44.598 -0.067 1.00 67.50 777 GLU A N 1
ATOM 6138 C CA . GLU A 1 777 ? 23.511 -45.243 0.140 1.00 67.50 777 GLU A CA 1
ATOM 6139 C C . GLU A 1 777 ? 23.391 -46.728 0.556 1.00 67.50 777 GLU A C 1
ATOM 6141 O O . GLU A 1 777 ? 24.347 -47.496 0.422 1.00 67.50 777 GLU A O 1
ATOM 6146 N N . GLY A 1 778 ? 22.201 -47.168 0.989 1.00 71.88 778 GLY A N 1
ATOM 6147 C CA . GLY A 1 778 ? 21.885 -48.569 1.277 1.00 71.88 778 GLY A CA 1
ATOM 6148 C C . GLY A 1 778 ? 20.393 -48.840 1.523 1.00 71.88 778 GLY A C 1
ATOM 6149 O O . GLY A 1 778 ? 19.579 -47.921 1.613 1.00 71.88 778 GLY A O 1
ATOM 6150 N N . ASP A 1 779 ? 20.039 -50.124 1.649 1.00 66.94 779 ASP A N 1
ATOM 6151 C CA . ASP A 1 779 ? 18.668 -50.588 1.947 1.00 66.94 779 ASP A CA 1
ATOM 6152 C C . ASP A 1 779 ? 18.337 -50.601 3.458 1.00 66.94 779 ASP A C 1
ATOM 6154 O O . ASP A 1 779 ? 17.185 -50.821 3.846 1.00 66.94 779 ASP A O 1
ATOM 6158 N N . GLU A 1 780 ? 19.328 -50.398 4.332 1.00 74.88 780 GLU A N 1
ATOM 6159 C CA . GLU A 1 780 ? 19.140 -50.453 5.785 1.00 74.88 780 GLU A CA 1
ATOM 6160 C C . GLU A 1 780 ? 18.535 -49.147 6.329 1.00 74.88 780 GLU A C 1
ATOM 6162 O O . GLU A 1 780 ? 18.887 -48.048 5.910 1.00 74.88 780 GLU A O 1
ATOM 6167 N N . THR A 1 781 ? 17.608 -49.268 7.284 1.00 83.62 781 THR A N 1
ATOM 6168 C CA . THR A 1 781 ? 17.036 -48.131 8.025 1.00 83.62 781 THR A CA 1
ATOM 6169 C C . THR A 1 781 ? 17.130 -48.391 9.517 1.00 83.62 781 THR A C 1
ATOM 6171 O O . THR A 1 781 ? 16.680 -49.451 9.971 1.00 83.62 781 THR A O 1
ATOM 6174 N N . TYR A 1 782 ? 17.620 -47.427 10.290 1.00 88.19 782 TYR A N 1
ATOM 6175 C CA . TYR A 1 782 ? 17.650 -47.496 11.753 1.00 88.19 782 TYR A CA 1
ATOM 6176 C C . TYR A 1 782 ? 16.598 -46.563 12.368 1.00 88.19 782 TYR A C 1
ATOM 6178 O O . TYR A 1 782 ? 16.169 -45.602 11.735 1.00 88.19 782 TYR A O 1
ATOM 6186 N N . ASN A 1 783 ? 16.124 -46.876 13.579 1.00 88.38 783 ASN A N 1
ATOM 6187 C CA . ASN A 1 783 ? 15.223 -45.981 14.315 1.00 88.38 783 ASN A CA 1
ATOM 6188 C C . ASN A 1 783 ? 16.060 -44.977 15.112 1.00 88.38 783 ASN A C 1
ATOM 6190 O O . ASN A 1 783 ? 17.041 -45.390 15.732 1.00 88.38 783 ASN A O 1
ATOM 6194 N N . ASP A 1 784 ? 15.619 -43.726 15.166 1.00 91.75 784 ASP A N 1
ATOM 6195 C CA . ASP A 1 784 ? 16.223 -42.680 15.990 1.00 91.75 784 ASP A CA 1
ATOM 6196 C C . ASP A 1 784 ? 15.142 -41.848 16.711 1.00 91.75 784 ASP A C 1
ATOM 6198 O O . ASP A 1 784 ? 13.949 -41.924 16.382 1.00 91.75 784 ASP A O 1
ATOM 6202 N N . VAL A 1 785 ? 15.547 -41.118 17.754 1.00 91.50 785 VAL A N 1
ATOM 6203 C CA . VAL A 1 785 ? 14.662 -40.341 18.631 1.00 91.50 785 VAL A CA 1
ATOM 6204 C C . VAL A 1 785 ? 15.303 -39.003 18.987 1.00 91.50 785 VAL A C 1
ATOM 6206 O O . VAL A 1 785 ? 16.295 -38.950 19.712 1.00 91.50 785 VAL A O 1
ATOM 6209 N N . PHE A 1 786 ? 14.673 -37.912 18.558 1.00 92.00 786 PHE A N 1
ATOM 6210 C CA . PHE A 1 786 ? 15.088 -36.549 18.880 1.00 92.00 786 PHE A CA 1
ATOM 6211 C C . PHE A 1 786 ? 14.174 -35.953 19.962 1.00 92.00 786 PHE A C 1
ATOM 6213 O O . PHE A 1 786 ? 12.949 -35.973 19.833 1.00 92.00 786 PHE A O 1
ATOM 6220 N N . VAL A 1 787 ? 14.747 -35.443 21.054 1.00 92.00 787 VAL A N 1
ATOM 6221 C CA . VAL A 1 787 ? 13.982 -34.874 22.180 1.00 92.00 787 VAL A CA 1
ATOM 6222 C C . VAL A 1 787 ? 13.616 -33.420 21.873 1.00 92.00 787 VAL A C 1
ATOM 6224 O O . VAL A 1 787 ? 14.468 -32.646 21.447 1.00 92.00 787 VAL A O 1
ATOM 6227 N N . LEU A 1 788 ? 12.351 -33.060 22.091 1.00 91.69 788 LEU A N 1
ATOM 6228 C CA . LEU A 1 788 ? 11.805 -31.720 21.865 1.00 91.69 788 LEU A CA 1
ATOM 6229 C C . LEU A 1 788 ? 11.609 -30.983 23.199 1.00 91.69 788 LEU A C 1
ATOM 6231 O O . LEU A 1 788 ? 11.592 -31.603 24.264 1.00 91.69 788 LEU A O 1
ATOM 6235 N N . GLU A 1 789 ? 11.406 -29.665 23.144 1.00 90.75 789 GLU A N 1
ATOM 6236 C CA . GLU A 1 789 ? 10.921 -28.910 24.306 1.00 90.75 789 GLU A CA 1
ATOM 6237 C C . GLU A 1 789 ? 9.517 -29.369 24.750 1.00 90.75 789 GLU A C 1
ATOM 6239 O O . GLU A 1 789 ? 8.731 -29.926 23.974 1.00 90.75 789 GLU A O 1
ATOM 6244 N N . GLU A 1 790 ? 9.199 -29.138 26.026 1.00 88.69 790 GLU A N 1
ATOM 6245 C CA . GLU A 1 790 ? 7.942 -29.572 26.638 1.00 88.69 790 GLU A CA 1
ATOM 6246 C C . GLU A 1 790 ? 6.730 -28.819 26.061 1.00 88.69 790 GLU A C 1
ATOM 6248 O O . GLU A 1 790 ? 6.720 -27.596 25.908 1.00 88.69 790 GLU A O 1
ATOM 6253 N N . VAL A 1 791 ? 5.661 -29.558 25.756 1.00 88.94 791 VAL A N 1
ATOM 6254 C CA . VAL A 1 791 ? 4.413 -28.999 25.228 1.00 88.94 791 VAL A CA 1
ATOM 6255 C C . VAL A 1 791 ? 3.491 -28.640 26.386 1.00 88.94 791 VAL A C 1
ATOM 6257 O O . VAL A 1 791 ? 2.825 -29.501 26.961 1.00 88.94 791 VAL A O 1
ATOM 6260 N N . GLU A 1 792 ? 3.419 -27.350 26.701 1.00 86.56 792 GLU A N 1
ATOM 6261 C CA . GLU A 1 792 ? 2.518 -26.809 27.722 1.00 86.56 792 GLU A CA 1
ATOM 6262 C C . GLU A 1 792 ? 1.128 -26.482 27.147 1.00 86.56 792 GLU A C 1
ATOM 6264 O O . GLU A 1 792 ? 0.989 -25.719 26.182 1.00 86.56 792 GLU A O 1
ATOM 6269 N N . ILE A 1 793 ? 0.075 -27.006 27.776 1.00 85.00 793 ILE A N 1
ATOM 6270 C CA . ILE A 1 793 ? -1.318 -26.574 27.603 1.00 85.00 793 ILE A CA 1
ATOM 6271 C C . ILE A 1 793 ? -1.672 -25.661 28.781 1.00 85.00 793 ILE A C 1
ATOM 6273 O O . ILE A 1 793 ? -1.672 -26.094 29.933 1.00 85.00 793 ILE A O 1
ATOM 6277 N N . MET A 1 794 ? -1.978 -24.396 28.485 1.00 81.06 794 MET A N 1
ATOM 6278 C CA . MET A 1 794 ? -2.249 -23.350 29.476 1.00 81.06 794 MET A CA 1
ATOM 6279 C C . MET A 1 794 ? -3.741 -23.021 29.544 1.00 81.06 794 MET A C 1
ATOM 6281 O O . MET A 1 794 ? -4.485 -23.216 28.577 1.00 81.06 794 MET A O 1
ATOM 6285 N N . VAL A 1 795 ? -4.183 -22.390 30.637 1.00 78.06 795 VAL A N 1
ATOM 6286 C CA . VAL A 1 795 ? -5.564 -21.893 30.750 1.00 78.06 795 VAL A CA 1
ATOM 6287 C C . VAL A 1 795 ? -5.943 -20.959 29.585 1.00 78.06 795 VAL A C 1
ATOM 6289 O O . VAL A 1 795 ? -7.053 -21.061 29.051 1.00 78.06 795 VAL A O 1
ATOM 6292 N N . ALA A 1 796 ? -5.011 -20.114 29.126 1.00 79.25 796 ALA A N 1
ATOM 6293 C CA . ALA A 1 796 ? -5.208 -19.226 27.980 1.00 79.25 796 ALA A CA 1
ATOM 6294 C C . ALA A 1 796 ? -5.573 -19.951 26.671 1.00 79.25 796 ALA A C 1
ATOM 6296 O O . ALA A 1 796 ? -6.221 -19.347 25.814 1.00 79.25 796 ALA A O 1
ATOM 6297 N N . ASP A 1 797 ? -5.204 -21.221 26.473 1.00 82.44 797 ASP A N 1
ATOM 6298 C CA . ASP A 1 797 ? -5.577 -21.969 25.264 1.00 82.44 797 ASP A CA 1
ATOM 6299 C C . ASP A 1 797 ? -7.083 -22.267 25.234 1.00 82.44 797 ASP A C 1
ATOM 6301 O O . ASP A 1 797 ? -7.721 -22.172 24.186 1.00 82.44 797 ASP A O 1
ATOM 6305 N N . HIS A 1 798 ? -7.687 -22.527 26.395 1.00 79.12 798 HIS A N 1
ATOM 6306 C CA . HIS A 1 798 ? -9.107 -22.867 26.532 1.00 79.12 798 HIS A CA 1
ATOM 6307 C C . HIS A 1 798 ? -10.057 -21.654 26.560 1.00 79.12 798 HIS A C 1
ATOM 6309 O O . HIS A 1 798 ? -11.277 -21.832 26.650 1.00 79.12 798 HIS A O 1
ATOM 6315 N N . VAL A 1 799 ? -9.516 -20.437 26.445 1.00 78.69 799 VAL A N 1
ATOM 6316 C CA . VAL A 1 799 ? -10.252 -19.164 26.461 1.00 78.69 799 VAL A CA 1
ATOM 6317 C C . VAL A 1 799 ? -10.118 -18.441 25.125 1.00 78.69 799 VAL A C 1
ATOM 6319 O O . VAL A 1 799 ? -9.015 -18.235 24.615 1.00 78.69 799 VAL A O 1
ATOM 6322 N N . GLN A 1 800 ? -11.235 -17.983 24.567 1.00 79.69 800 GLN A N 1
ATOM 6323 C CA . GLN A 1 800 ? -11.244 -17.037 23.457 1.00 79.69 800 GLN A CA 1
ATOM 6324 C C . GLN A 1 800 ? -11.444 -15.606 23.997 1.00 79.69 800 GLN A C 1
ATOM 6326 O O . GLN A 1 800 ? -12.426 -15.366 24.708 1.00 79.69 800 GLN A O 1
ATOM 6331 N N . PRO A 1 801 ? -10.549 -14.645 23.687 1.00 80.69 801 PRO A N 1
ATOM 6332 C CA . PRO A 1 801 ? -10.681 -13.268 24.157 1.00 80.69 801 PRO A CA 1
ATOM 6333 C C . PRO A 1 801 ? -11.905 -12.587 23.535 1.00 80.69 801 PRO A C 1
ATOM 6335 O O . PRO A 1 801 ? -12.177 -12.739 22.344 1.00 80.69 801 PRO A O 1
ATOM 6338 N N . MET A 1 802 ? -12.618 -11.799 24.340 1.00 76.75 802 MET A N 1
ATOM 6339 C CA . MET A 1 802 ? -13.815 -11.057 23.946 1.00 76.75 802 MET A CA 1
ATOM 6340 C C . MET A 1 802 ? -13.715 -9.611 24.443 1.00 76.75 802 MET A C 1
ATOM 6342 O O . MET A 1 802 ? -13.122 -9.348 25.485 1.00 76.75 802 MET A O 1
ATOM 6346 N N . GLN A 1 803 ? -14.324 -8.663 23.730 1.00 71.25 803 GLN A N 1
ATOM 6347 C CA . GLN A 1 803 ? -14.459 -7.280 24.200 1.00 71.25 803 GLN A CA 1
ATOM 6348 C C . GLN A 1 803 ? -15.927 -6.931 24.447 1.00 71.25 803 GLN A C 1
ATOM 6350 O O . GLN A 1 803 ? -16.769 -7.073 23.557 1.00 71.25 803 GLN A O 1
ATOM 6355 N N . ARG A 1 804 ? -16.236 -6.423 25.644 1.00 69.38 804 ARG A N 1
ATOM 6356 C CA . ARG A 1 804 ? -17.534 -5.823 25.986 1.00 69.38 804 ARG A CA 1
ATOM 6357 C C . ARG A 1 804 ? -17.434 -4.296 25.962 1.00 69.38 804 ARG A C 1
ATOM 6359 O O . ARG A 1 804 ? -16.416 -3.723 26.341 1.00 69.38 804 ARG A O 1
ATOM 6366 N N . THR A 1 805 ? -18.502 -3.645 25.504 1.00 62.78 805 THR A N 1
ATOM 6367 C CA . THR A 1 805 ? -18.630 -2.175 25.441 1.00 62.78 805 THR A CA 1
ATOM 6368 C C . THR A 1 805 ? -19.175 -1.555 26.727 1.00 62.78 805 THR A C 1
ATOM 6370 O O . THR A 1 805 ? -19.056 -0.347 26.900 1.00 62.78 805 THR A O 1
ATOM 6373 N N . ASN A 1 806 ? -19.796 -2.359 27.592 1.00 68.75 806 ASN A N 1
ATOM 6374 C CA . ASN A 1 806 ? -20.211 -1.979 28.939 1.00 68.75 806 ASN A CA 1
ATOM 6375 C C . ASN A 1 806 ? -19.973 -3.178 29.868 1.00 68.75 806 ASN A C 1
ATOM 6377 O O . ASN A 1 806 ? -20.775 -4.117 29.944 1.00 68.75 806 ASN A O 1
ATOM 6381 N N . PHE A 1 807 ? -18.815 -3.175 30.514 1.00 78.81 807 PHE A N 1
ATOM 6382 C CA . PHE A 1 807 ? -18.356 -4.232 31.399 1.00 78.81 807 PHE A CA 1
ATOM 6383 C C . PHE A 1 807 ? -19.100 -4.211 32.737 1.00 78.81 807 PHE A C 1
ATOM 6385 O O . PHE A 1 807 ? -19.455 -5.272 33.243 1.00 78.81 807 PHE A O 1
ATOM 6392 N N . ALA A 1 808 ? -19.397 -3.024 33.280 1.00 74.38 808 ALA A N 1
ATOM 6393 C CA . ALA A 1 808 ? -20.077 -2.869 34.567 1.00 74.38 808 ALA A CA 1
ATOM 6394 C C . ALA A 1 808 ? -21.447 -3.569 34.589 1.00 74.38 808 ALA A C 1
ATOM 6396 O O . ALA A 1 808 ? -21.676 -4.443 35.423 1.00 74.38 808 ALA A O 1
ATOM 6397 N N . VAL A 1 809 ? -22.309 -3.279 33.606 1.00 71.38 809 VAL A N 1
ATOM 6398 C CA . VAL A 1 809 ? -23.628 -3.928 33.503 1.00 71.38 809 VAL A CA 1
ATOM 6399 C C . VAL A 1 809 ? -23.488 -5.426 33.232 1.00 71.38 809 VAL A C 1
ATOM 6401 O O . VAL A 1 809 ? -24.296 -6.204 33.724 1.00 71.38 809 VAL A O 1
ATOM 6404 N N . SER A 1 810 ? -22.469 -5.844 32.470 1.00 70.62 810 SER A N 1
ATOM 6405 C CA . SER A 1 810 ? -22.193 -7.264 32.191 1.00 70.62 810 SER A CA 1
ATOM 6406 C C . SER A 1 810 ? -21.796 -8.030 33.463 1.00 70.62 810 SER A C 1
ATOM 6408 O O . SER A 1 810 ? -22.252 -9.152 33.669 1.00 70.62 810 SER A O 1
ATOM 6410 N N . TRP A 1 811 ? -21.004 -7.405 34.340 1.00 76.81 811 TRP A N 1
ATOM 6411 C CA . TRP A 1 811 ? -20.594 -7.953 35.635 1.00 76.81 811 TRP A CA 1
ATOM 6412 C C . TRP A 1 811 ? -21.786 -8.144 36.581 1.00 76.81 811 TRP A C 1
ATOM 6414 O O . TRP A 1 811 ? -21.972 -9.225 37.138 1.00 76.81 811 TRP A O 1
ATOM 6424 N N . GLU A 1 812 ? -22.648 -7.129 36.689 1.00 74.69 812 GLU A N 1
ATOM 6425 C CA . GLU A 1 812 ? -23.880 -7.185 37.489 1.00 74.69 812 GLU A CA 1
ATOM 6426 C C . GLU A 1 812 ? -24.861 -8.281 37.022 1.00 74.69 812 GLU A C 1
ATOM 6428 O O . GLU A 1 812 ? -25.695 -8.723 37.810 1.00 74.69 812 GLU A O 1
ATOM 6433 N N . GLN A 1 813 ? -24.772 -8.772 35.773 1.00 67.12 813 GLN A N 1
ATOM 6434 C CA . GLN A 1 813 ? -25.614 -9.893 35.316 1.00 67.12 813 GLN A CA 1
ATOM 6435 C C . GLN A 1 813 ? -25.214 -11.246 35.916 1.00 67.12 813 GLN A C 1
ATOM 6437 O O . GLN A 1 813 ? -26.060 -12.139 35.973 1.00 67.12 813 GLN A O 1
ATOM 6442 N N . ILE A 1 814 ? -23.943 -11.427 36.298 1.00 66.06 814 ILE A N 1
ATOM 6443 C CA . ILE A 1 814 ? -23.455 -12.700 36.849 1.00 66.06 814 ILE A CA 1
ATOM 6444 C C . ILE A 1 814 ? -23.781 -12.782 38.346 1.00 66.06 814 ILE A C 1
ATOM 6446 O O . ILE A 1 814 ? -24.288 -13.803 38.816 1.00 66.06 814 ILE A O 1
ATOM 6450 N N . GLY A 1 815 ? -23.566 -11.671 39.057 1.00 60.66 815 GLY A N 1
ATOM 6451 C CA . GLY A 1 815 ? -23.877 -11.500 40.473 1.00 60.66 815 GLY A CA 1
ATOM 6452 C C . GLY A 1 815 ? -22.887 -12.172 41.431 1.00 60.66 815 GLY A C 1
ATOM 6453 O O . GLY A 1 815 ? -22.268 -13.193 41.128 1.00 60.66 815 GLY A O 1
ATOM 6454 N N . ASP A 1 816 ? -22.817 -11.619 42.640 1.00 58.53 816 ASP A N 1
ATOM 6455 C CA . ASP A 1 816 ? -21.788 -11.845 43.669 1.00 58.53 816 ASP A CA 1
ATOM 6456 C C . ASP A 1 816 ? -21.627 -13.309 44.145 1.00 58.53 816 ASP A C 1
ATOM 6458 O O . ASP A 1 816 ? -20.743 -13.623 44.936 1.00 58.53 816 ASP A O 1
ATOM 6462 N N . ARG A 1 817 ? -22.500 -14.232 43.718 1.00 51.84 817 ARG A N 1
ATOM 6463 C CA . ARG A 1 817 ? -22.485 -15.646 44.143 1.00 51.84 817 ARG A CA 1
ATOM 6464 C C . ARG A 1 817 ? -21.514 -16.533 43.365 1.00 51.84 817 ARG A C 1
ATOM 6466 O O . ARG A 1 817 ? -21.265 -17.649 43.813 1.00 51.84 817 ARG A O 1
ATOM 6473 N N . ASN A 1 818 ? -21.010 -16.061 42.226 1.00 60.81 818 ASN A N 1
ATOM 6474 C CA . ASN A 1 818 ? -20.086 -16.802 41.360 1.00 60.81 818 ASN A CA 1
ATOM 6475 C C . ASN A 1 818 ? -18.696 -16.138 41.279 1.00 60.81 818 ASN A C 1
ATOM 6477 O O . ASN A 1 818 ? -17.922 -16.457 40.373 1.00 60.81 818 ASN A O 1
ATOM 6481 N N . GLU A 1 819 ? -18.397 -15.201 42.184 1.00 69.00 819 GLU A N 1
ATOM 6482 C CA . GLU A 1 819 ? -17.125 -14.478 42.236 1.00 69.00 819 GLU A CA 1
ATOM 6483 C C . GLU A 1 819 ? -16.109 -15.201 43.127 1.00 69.00 819 GLU A C 1
ATOM 6485 O O . GLU A 1 819 ? -16.412 -15.527 44.273 1.00 69.00 819 GLU A O 1
ATOM 6490 N N . ASN A 1 820 ? -14.889 -15.392 42.617 1.00 68.44 820 ASN A N 1
ATOM 6491 C CA . ASN A 1 820 ? -13.715 -15.712 43.432 1.00 68.44 820 ASN A CA 1
ATOM 6492 C C . ASN A 1 820 ? -12.749 -14.521 43.386 1.00 68.44 820 ASN A C 1
ATOM 6494 O O . ASN A 1 820 ? -12.466 -14.016 42.299 1.00 68.44 820 ASN A O 1
ATOM 6498 N N . GLU A 1 821 ? -12.234 -14.106 44.543 1.00 74.62 821 GLU A N 1
ATOM 6499 C CA . GLU A 1 821 ? -11.296 -12.991 44.727 1.00 74.62 821 GLU A CA 1
ATOM 6500 C C . GLU A 1 821 ? -10.042 -13.493 45.453 1.00 74.62 821 GLU A C 1
ATOM 6502 O O . GLU A 1 821 ? -10.146 -14.039 46.549 1.00 74.62 821 GLU A O 1
ATOM 6507 N N . ASP A 1 822 ? -8.867 -13.273 44.862 1.00 72.56 822 ASP A N 1
ATOM 6508 C CA . ASP A 1 822 ? -7.562 -13.576 45.464 1.00 72.56 822 ASP A CA 1
ATOM 6509 C C . ASP A 1 822 ? -6.582 -12.409 45.255 1.00 72.56 822 ASP A C 1
ATOM 6511 O O . ASP A 1 822 ? -6.745 -11.578 44.356 1.00 72.56 822 ASP A O 1
ATOM 6515 N N . THR A 1 823 ? -5.553 -12.309 46.104 1.00 77.50 823 THR A N 1
ATOM 6516 C CA . THR A 1 823 ? -4.554 -11.223 46.047 1.00 77.50 823 THR A CA 1
ATOM 6517 C C . THR A 1 823 ? -3.127 -11.758 45.928 1.00 77.50 823 THR A C 1
ATOM 6519 O O . THR A 1 823 ? -2.696 -12.618 46.691 1.00 77.50 823 THR A O 1
ATOM 6522 N N . TYR A 1 824 ? -2.382 -11.191 44.981 1.00 77.94 824 TYR A N 1
ATOM 6523 C CA . TYR A 1 824 ? -1.051 -11.595 44.537 1.00 77.94 824 TYR A CA 1
ATOM 6524 C C . TYR A 1 824 ? -0.044 -10.453 44.670 1.00 77.94 824 TYR A C 1
ATOM 6526 O O . TYR A 1 824 ? -0.398 -9.276 44.593 1.00 77.94 824 TYR A O 1
ATOM 6534 N N . ALA A 1 825 ? 1.235 -10.806 44.789 1.00 76.75 825 ALA A N 1
ATOM 6535 C CA . ALA A 1 825 ? 2.354 -9.879 44.658 1.00 76.75 825 ALA A CA 1
ATOM 6536 C C . ALA A 1 825 ? 3.243 -10.328 43.489 1.00 76.75 825 ALA A C 1
ATOM 6538 O O . ALA A 1 825 ? 3.939 -11.341 43.573 1.00 76.75 825 ALA A O 1
ATOM 6539 N N . LEU A 1 826 ? 3.206 -9.576 42.390 1.00 77.00 826 LEU A N 1
ATOM 6540 C CA . LEU A 1 826 ? 4.033 -9.794 41.208 1.00 77.00 826 LEU A CA 1
ATOM 6541 C C . LEU A 1 826 ? 5.418 -9.190 41.475 1.00 77.00 826 LEU A C 1
ATOM 6543 O O . LEU A 1 826 ? 5.617 -7.976 41.413 1.00 77.00 826 LEU A O 1
ATOM 6547 N N . SER A 1 827 ? 6.368 -10.056 41.828 1.00 67.94 827 SER A N 1
ATOM 6548 C CA . SER A 1 827 ? 7.746 -9.683 42.184 1.00 67.94 827 SER A CA 1
ATOM 6549 C C . SER A 1 827 ? 8.667 -9.505 40.969 1.00 67.94 827 SER A C 1
ATOM 6551 O O . SER A 1 827 ? 9.669 -8.797 41.046 1.00 67.94 827 SER A O 1
ATOM 6553 N N . THR A 1 828 ? 8.311 -10.122 39.842 1.00 67.06 828 THR A N 1
ATOM 6554 C CA . THR A 1 828 ? 9.076 -10.165 38.585 1.00 67.06 828 THR A CA 1
ATOM 6555 C C . THR A 1 828 ? 8.802 -8.987 37.648 1.00 67.06 828 THR A C 1
ATOM 6557 O O . THR A 1 828 ? 9.488 -8.838 36.638 1.00 67.06 828 THR A O 1
ATOM 6560 N N . VAL A 1 829 ? 7.810 -8.146 37.959 1.00 73.56 829 VAL A N 1
ATOM 6561 C CA . VAL A 1 829 ? 7.327 -7.086 37.068 1.00 73.56 829 VAL A CA 1
ATOM 6562 C C . VAL A 1 829 ? 7.384 -5.729 37.766 1.00 73.56 829 VAL A C 1
ATOM 6564 O O . VAL A 1 829 ? 6.772 -5.534 38.811 1.00 73.56 829 VAL A O 1
ATOM 6567 N N . HIS A 1 830 ? 8.093 -4.773 37.161 1.00 77.19 830 HIS A N 1
ATOM 6568 C CA . HIS A 1 830 ? 8.393 -3.470 37.775 1.00 77.19 830 HIS A CA 1
ATOM 6569 C C . HIS A 1 830 ? 7.557 -2.298 37.236 1.00 77.19 830 HIS A C 1
ATOM 6571 O O . HIS A 1 830 ? 7.736 -1.161 37.677 1.00 77.19 830 HIS A O 1
ATOM 6577 N N . THR A 1 831 ? 6.658 -2.539 36.275 1.00 83.00 831 THR A N 1
ATOM 6578 C CA . THR A 1 831 ? 5.720 -1.525 35.772 1.00 83.00 831 THR A CA 1
ATOM 6579 C C . THR A 1 831 ? 4.307 -2.090 35.649 1.00 83.00 831 THR A C 1
ATOM 6581 O O . THR A 1 831 ? 4.105 -3.259 35.316 1.00 83.00 831 THR A O 1
ATOM 6584 N N . LEU A 1 832 ? 3.305 -1.232 35.860 1.00 83.12 832 LEU A N 1
ATOM 6585 C CA . LEU A 1 832 ? 1.897 -1.593 35.680 1.00 83.12 832 LEU A CA 1
ATOM 6586 C C . LEU A 1 832 ? 1.585 -2.008 34.229 1.00 83.12 832 LEU A C 1
ATOM 6588 O O . LEU A 1 832 ? 0.777 -2.904 34.011 1.00 83.12 832 LEU A O 1
ATOM 6592 N N . GLN A 1 833 ? 2.235 -1.396 33.234 1.00 86.38 833 GLN A N 1
ATOM 6593 C CA . GLN A 1 833 ? 1.979 -1.672 31.814 1.00 86.38 833 GLN A CA 1
ATOM 6594 C C . GLN A 1 833 ? 2.577 -3.008 31.344 1.00 86.38 833 GLN A C 1
ATOM 6596 O O . GLN A 1 833 ? 2.077 -3.597 30.381 1.00 86.38 833 GLN A O 1
ATOM 6601 N N . ASP A 1 834 ? 3.646 -3.478 31.989 1.00 82.88 834 ASP A N 1
ATOM 6602 C CA . ASP A 1 834 ? 4.173 -4.831 31.789 1.00 82.88 834 ASP A CA 1
ATOM 6603 C C . ASP A 1 834 ? 3.285 -5.860 32.510 1.00 82.88 834 ASP A C 1
ATOM 6605 O O . ASP A 1 834 ? 2.945 -6.883 31.922 1.00 82.88 834 ASP A O 1
ATOM 6609 N N . ALA A 1 835 ? 2.802 -5.545 33.722 1.00 80.81 835 ALA A N 1
ATOM 6610 C CA . ALA A 1 835 ? 1.924 -6.433 34.495 1.00 80.81 835 ALA A CA 1
ATOM 6611 C C . ALA A 1 835 ? 0.597 -6.691 33.770 1.00 80.81 835 ALA A C 1
ATOM 6613 O O . ALA A 1 835 ? 0.154 -7.830 33.662 1.00 80.81 835 ALA A O 1
ATOM 6614 N N . VAL A 1 836 ? 0.003 -5.640 33.192 1.00 84.12 836 VAL A N 1
ATOM 6615 C CA . VAL A 1 836 ? -1.173 -5.737 32.313 1.00 84.12 836 VAL A CA 1
ATOM 6616 C C . VAL A 1 836 ? -0.909 -6.654 31.111 1.00 84.12 836 VAL A C 1
ATOM 6618 O O . VAL A 1 836 ? -1.771 -7.457 30.760 1.00 84.12 836 VAL A O 1
ATOM 6621 N N . ARG A 1 837 ? 0.272 -6.562 30.481 1.00 83.25 837 ARG A N 1
ATOM 6622 C CA . ARG A 1 837 ? 0.610 -7.354 29.286 1.00 83.25 837 ARG A CA 1
ATOM 6623 C C . ARG A 1 837 ? 0.801 -8.835 29.594 1.00 83.25 837 ARG A C 1
ATOM 6625 O O . ARG A 1 837 ? 0.221 -9.658 28.888 1.00 83.25 837 ARG A O 1
ATOM 6632 N N . GLU A 1 838 ? 1.556 -9.176 30.636 1.00 79.25 838 GLU A N 1
ATOM 6633 C CA . GLU A 1 838 ? 1.715 -10.580 31.036 1.00 79.25 838 GLU A CA 1
ATOM 6634 C C . GLU A 1 838 ? 0.396 -11.165 31.566 1.00 79.25 838 GLU A C 1
ATOM 6636 O O . GLU A 1 838 ? 0.052 -12.284 31.202 1.00 79.25 838 GLU A O 1
ATOM 6641 N N . LEU A 1 839 ? -0.429 -10.403 32.300 1.00 80.19 839 LEU A N 1
ATOM 6642 C CA . LEU A 1 839 ? -1.733 -10.902 32.759 1.00 80.19 839 LEU A CA 1
ATOM 6643 C C . LEU A 1 839 ? -2.679 -11.251 31.596 1.00 80.19 839 LEU A C 1
ATOM 6645 O O . LEU A 1 839 ? -3.323 -12.300 31.609 1.00 80.19 839 LEU A O 1
ATOM 6649 N N . ILE A 1 840 ? -2.743 -10.398 30.567 1.00 81.38 840 ILE A N 1
ATOM 6650 C CA . ILE A 1 840 ? -3.523 -10.670 29.347 1.00 81.38 840 ILE A CA 1
ATOM 6651 C C . ILE A 1 840 ? -2.999 -11.931 28.638 1.00 81.38 840 ILE A C 1
ATOM 6653 O O . ILE A 1 840 ? -3.795 -12.740 28.159 1.00 81.38 840 ILE A O 1
ATOM 6657 N N . LYS A 1 841 ? -1.676 -12.123 28.597 1.00 78.50 841 LYS A N 1
ATOM 6658 C CA . LYS A 1 841 ? -1.027 -13.278 27.962 1.00 78.50 841 LYS A CA 1
ATOM 6659 C C . LYS A 1 841 ? -1.292 -14.590 28.711 1.00 78.50 841 LYS A C 1
ATOM 6661 O O . LYS A 1 841 ? -1.687 -15.556 28.067 1.00 78.50 841 LYS A O 1
ATOM 6666 N N . CYS A 1 842 ? -1.143 -14.616 30.038 1.00 73.75 842 CYS A N 1
ATOM 6667 C CA . CYS A 1 842 ? -1.330 -15.825 30.851 1.00 73.75 842 CYS A CA 1
ATOM 6668 C C . CYS A 1 842 ? -2.791 -16.297 30.920 1.00 73.75 842 CYS A C 1
ATOM 6670 O O . CYS A 1 842 ? -3.042 -17.496 30.965 1.00 73.75 842 CYS A O 1
ATOM 6672 N N . ILE A 1 843 ? -3.764 -15.375 30.922 1.00 76.12 843 ILE A N 1
ATOM 6673 C CA . ILE A 1 843 ? -5.187 -15.724 31.104 1.00 76.12 843 ILE A CA 1
ATOM 6674 C C . ILE A 1 843 ? -5.938 -15.802 29.759 1.00 76.12 843 ILE A C 1
ATOM 6676 O O . ILE A 1 843 ? -6.957 -16.480 29.644 1.00 76.12 843 ILE A O 1
ATOM 6680 N N . GLY A 1 844 ? -5.452 -15.130 28.710 1.00 73.38 844 GLY A N 1
ATOM 6681 C CA . GLY A 1 844 ? -6.042 -15.186 27.366 1.00 73.38 844 GLY A CA 1
ATOM 6682 C C . GLY A 1 844 ? -7.385 -14.456 27.206 1.00 73.38 844 GLY A C 1
ATOM 6683 O O . GLY A 1 844 ? -8.037 -14.605 26.171 1.00 73.38 844 GLY A O 1
ATOM 6684 N N . LEU A 1 845 ? -7.803 -13.668 28.203 1.00 82.06 845 LEU A N 1
ATOM 6685 C CA . LEU A 1 845 ? -8.992 -12.809 28.148 1.00 82.06 845 LEU A CA 1
ATOM 6686 C C . LEU A 1 845 ? -8.702 -11.499 27.393 1.00 82.06 845 LEU A C 1
ATOM 6688 O O . LEU A 1 845 ? -7.590 -10.974 27.412 1.00 82.06 845 LEU A O 1
ATOM 6692 N N . GLY A 1 846 ? -9.726 -10.940 26.751 1.00 79.81 846 GLY A N 1
ATOM 6693 C CA . GLY A 1 846 ? -9.650 -9.677 26.020 1.00 79.81 846 GLY A CA 1
ATOM 6694 C C . GLY A 1 846 ? -9.865 -8.460 26.932 1.00 79.81 846 GLY A C 1
ATOM 6695 O O . GLY A 1 846 ? -10.803 -8.466 27.734 1.00 79.81 846 GLY A O 1
ATOM 6696 N N . PRO A 1 847 ? -9.054 -7.392 26.815 1.00 84.19 847 PRO A N 1
ATOM 6697 C CA . PRO A 1 847 ? -9.265 -6.164 27.574 1.00 84.19 847 PRO A CA 1
ATOM 6698 C C . PRO A 1 847 ? -10.527 -5.431 27.107 1.00 84.19 847 PRO A C 1
ATOM 6700 O O . PRO A 1 847 ? -10.736 -5.211 25.910 1.00 84.19 847 PRO A O 1
ATOM 6703 N N . CYS A 1 848 ? -11.361 -5.032 28.065 1.00 80.94 848 CYS A N 1
ATOM 6704 C CA . CYS A 1 848 ? -12.570 -4.239 27.850 1.00 80.94 848 CYS A CA 1
ATOM 6705 C C . CYS A 1 848 ? -12.302 -2.751 28.104 1.00 80.94 848 CYS A C 1
ATOM 6707 O O . CYS A 1 848 ? -11.387 -2.394 28.837 1.00 80.94 848 CYS A O 1
ATOM 6709 N N . GLU A 1 849 ? -13.095 -1.870 27.484 1.00 77.50 849 GLU A N 1
ATOM 6710 C CA . GLU A 1 849 ? -13.088 -0.414 27.754 1.00 77.50 849 GLU A CA 1
ATOM 6711 C C . GLU A 1 849 ? -11.702 0.278 27.653 1.00 77.50 849 GLU A C 1
ATOM 6713 O O . GLU A 1 849 ? -11.511 1.381 28.156 1.00 77.50 849 GLU A O 1
ATOM 6718 N N . ARG A 1 850 ? -10.747 -0.346 26.942 1.00 72.12 850 ARG A N 1
ATOM 6719 C CA . ARG A 1 850 ? -9.326 0.050 26.824 1.00 72.12 850 ARG A CA 1
ATOM 6720 C C . ARG A 1 850 ? -8.542 0.095 28.132 1.00 72.12 850 ARG A C 1
ATOM 6722 O O . ARG A 1 850 ? -7.597 0.869 28.292 1.00 72.12 850 ARG A O 1
ATOM 6729 N N . SER A 1 851 ? -8.900 -0.769 29.070 1.00 81.50 851 SER A N 1
ATOM 6730 C CA . SER A 1 851 ? -8.149 -0.930 30.309 1.00 81.50 851 SER A CA 1
ATOM 6731 C C . SER A 1 851 ? -6.773 -1.599 30.123 1.00 81.50 851 SER A C 1
ATOM 6733 O O . SER A 1 851 ? -6.103 -1.896 31.106 1.00 81.50 851 SER A O 1
ATOM 6735 N N . ASP A 1 852 ? -6.347 -1.877 28.889 1.00 81.12 852 ASP A N 1
ATOM 6736 C CA . ASP A 1 852 ? -5.001 -2.329 28.523 1.00 81.12 852 ASP A CA 1
ATOM 6737 C C . ASP A 1 852 ? -3.957 -1.198 28.503 1.00 81.12 852 ASP A C 1
ATOM 6739 O O . ASP A 1 852 ? -2.762 -1.467 28.637 1.00 81.12 852 ASP A O 1
ATOM 6743 N N . HIS A 1 853 ? -4.389 0.061 28.390 1.00 80.25 853 HIS A N 1
ATOM 6744 C CA . HIS A 1 853 ? -3.509 1.227 28.457 1.00 80.25 853 HIS A CA 1
ATOM 6745 C C . HIS A 1 853 ? -3.462 1.827 29.868 1.00 80.25 853 HIS A C 1
ATOM 6747 O O . HIS A 1 853 ? -4.453 2.353 30.377 1.00 80.25 853 HIS A O 1
ATOM 6753 N N . VAL A 1 854 ? -2.279 1.811 30.485 1.00 80.62 854 VAL A N 1
ATOM 6754 C CA . VAL A 1 854 ? -2.012 2.486 31.759 1.00 80.62 854 VAL A CA 1
ATOM 6755 C C . VAL A 1 854 ? -1.568 3.924 31.486 1.00 80.62 854 VAL A C 1
ATOM 6757 O O . VAL A 1 854 ? -0.600 4.163 30.769 1.00 80.62 854 VAL A O 1
ATOM 6760 N N . THR A 1 855 ? -2.253 4.905 32.074 1.00 76.31 855 THR A N 1
ATOM 6761 C CA . THR A 1 855 ? -1.837 6.316 31.990 1.00 76.31 855 THR A CA 1
ATOM 6762 C C . THR A 1 855 ? -0.567 6.560 32.805 1.00 76.31 855 THR A C 1
ATOM 6764 O O . THR A 1 855 ? -0.543 6.229 33.994 1.00 76.31 855 THR A O 1
ATOM 6767 N N . GLU A 1 856 ? 0.443 7.186 32.198 1.00 70.75 856 GLU A N 1
ATOM 6768 C CA . GLU A 1 856 ? 1.725 7.505 32.841 1.00 70.75 856 GLU A CA 1
ATOM 6769 C C . GLU A 1 856 ? 1.546 8.261 34.172 1.00 70.75 856 GLU A C 1
ATOM 6771 O O . GLU A 1 856 ? 0.730 9.178 34.284 1.00 70.75 856 GLU A O 1
ATOM 6776 N N . GLY A 1 857 ? 2.315 7.871 35.194 1.00 68.62 857 GLY A N 1
ATOM 6777 C CA . GLY A 1 857 ? 2.343 8.538 36.503 1.00 68.62 857 GLY A CA 1
ATOM 6778 C C . GLY A 1 857 ? 1.281 8.106 37.525 1.00 68.62 857 GLY A C 1
ATOM 6779 O O . GLY A 1 857 ? 1.239 8.687 38.607 1.00 68.62 857 GLY A O 1
ATOM 6780 N N . LYS A 1 858 ? 0.436 7.102 37.242 1.00 78.44 858 LYS A N 1
ATOM 6781 C CA . LYS A 1 858 ? -0.462 6.509 38.255 1.00 78.44 858 LYS A CA 1
ATOM 6782 C C . LYS A 1 858 ? 0.175 5.313 38.964 1.00 78.44 858 LYS A C 1
ATOM 6784 O O . LYS A 1 858 ? 0.751 4.447 38.315 1.00 78.44 858 LYS A O 1
ATOM 6789 N N . ASN A 1 859 ? -0.042 5.218 40.278 1.00 81.31 859 ASN A N 1
ATOM 6790 C CA . ASN A 1 859 ? 0.397 4.082 41.103 1.00 81.31 859 ASN A CA 1
ATOM 6791 C C . ASN A 1 859 ? -0.645 2.951 41.190 1.00 81.31 859 ASN A C 1
ATOM 6793 O O . ASN A 1 859 ? -0.341 1.893 41.728 1.00 81.31 859 ASN A O 1
ATOM 6797 N N . ALA A 1 860 ? -1.861 3.148 40.675 1.00 85.38 860 ALA A N 1
ATOM 6798 C CA . ALA A 1 860 ? -2.910 2.131 40.653 1.00 85.38 860 ALA A CA 1
ATOM 6799 C C . ALA A 1 860 ? -3.666 2.139 39.320 1.00 85.38 860 ALA A C 1
ATOM 6801 O O . ALA A 1 860 ? -3.859 3.195 38.708 1.00 85.38 860 ALA A O 1
ATOM 6802 N N . HIS A 1 861 ? -4.102 0.958 38.886 1.00 89.44 861 HIS A N 1
ATOM 6803 C CA . HIS A 1 861 ? -4.792 0.722 37.621 1.00 89.44 861 HIS A CA 1
ATOM 6804 C C . HIS A 1 861 ? -5.859 -0.369 37.768 1.00 89.44 861 HIS A C 1
ATOM 6806 O O . HIS A 1 861 ? -5.687 -1.319 38.531 1.00 89.44 861 HIS A O 1
ATOM 6812 N N . LEU A 1 862 ? -6.959 -0.245 37.026 1.00 89.00 862 LEU A N 1
ATOM 6813 C CA . LEU A 1 862 ? -8.026 -1.245 36.969 1.00 89.00 862 LEU A CA 1
ATOM 6814 C C . LEU A 1 862 ? -8.086 -1.815 35.553 1.00 89.00 862 LEU A C 1
ATOM 6816 O O . LEU A 1 862 ? -8.415 -1.099 34.612 1.00 89.00 862 LEU A O 1
ATOM 6820 N N . LEU A 1 863 ? -7.782 -3.103 35.427 1.00 86.38 863 LEU A N 1
ATOM 6821 C CA . LEU A 1 863 ? -7.847 -3.872 34.190 1.00 86.38 863 LEU A CA 1
ATOM 6822 C C . LEU A 1 863 ? -9.127 -4.726 34.190 1.00 86.38 863 LEU A C 1
ATOM 6824 O O . LEU A 1 863 ? -9.390 -5.478 35.126 1.00 86.38 863 LEU A O 1
ATOM 6828 N N . LEU A 1 864 ? -9.941 -4.573 33.148 1.00 86.88 864 LEU A N 1
ATOM 6829 C CA . LEU A 1 864 ? -11.214 -5.255 32.928 1.00 86.88 864 LEU A CA 1
ATOM 6830 C C . LEU A 1 864 ? -11.047 -6.251 31.778 1.00 86.88 864 LEU A C 1
ATOM 6832 O O . LEU A 1 864 ? -10.597 -5.881 30.694 1.00 86.88 864 LEU A O 1
ATOM 6836 N N . LEU A 1 865 ? -11.403 -7.511 32.005 1.00 82.62 865 LEU A N 1
ATOM 6837 C CA . LEU A 1 865 ? -11.113 -8.623 31.102 1.00 82.62 865 LEU A CA 1
ATOM 6838 C C . LEU A 1 865 ? -12.377 -9.433 30.809 1.00 82.62 865 LEU A C 1
ATOM 6840 O O . LEU A 1 865 ? -13.104 -9.789 31.732 1.00 82.62 865 LEU A O 1
ATOM 6844 N N . ALA A 1 866 ? -12.625 -9.774 29.545 1.00 82.38 866 ALA A N 1
ATOM 6845 C CA . ALA A 1 866 ? -13.737 -10.634 29.146 1.00 82.38 866 ALA A CA 1
ATOM 6846 C C . ALA A 1 866 ? -13.306 -11.709 28.143 1.00 82.38 866 ALA A C 1
ATOM 6848 O O . ALA A 1 866 ? -12.372 -11.546 27.357 1.00 82.38 866 ALA A O 1
ATOM 6849 N N . GLY A 1 867 ? -14.015 -12.827 28.143 1.00 79.75 867 GLY A N 1
ATOM 6850 C CA . GLY A 1 867 ? -13.779 -13.911 27.205 1.00 79.75 867 GLY A CA 1
ATOM 6851 C C . GLY A 1 867 ? -14.839 -14.984 27.305 1.00 79.75 867 GLY A C 1
ATOM 6852 O O . GLY A 1 867 ? -15.771 -14.908 28.107 1.00 79.75 867 GLY A O 1
ATOM 6853 N N . VAL A 1 868 ? -14.677 -15.996 26.469 1.00 77.00 868 VAL A N 1
ATOM 6854 C CA . VAL A 1 868 ? -15.512 -17.188 26.483 1.00 77.00 868 VAL A CA 1
ATOM 6855 C C . VAL A 1 868 ? -14.617 -18.396 26.678 1.00 77.00 868 VAL A C 1
ATOM 6857 O O . VAL A 1 868 ? -13.614 -18.550 25.987 1.00 77.00 868 VAL A O 1
ATOM 6860 N N . PHE A 1 869 ? -14.967 -19.240 27.640 1.00 78.62 869 PHE A N 1
ATOM 6861 C CA . PHE A 1 869 ? -14.362 -20.548 27.839 1.00 78.62 869 PHE A CA 1
ATOM 6862 C C . PHE A 1 869 ? -15.005 -21.570 26.892 1.00 78.62 869 PHE A C 1
ATOM 6864 O O . PHE A 1 869 ? -16.185 -21.441 26.529 1.00 78.62 869 PHE A O 1
ATOM 6871 N N . ARG A 1 870 ? -14.240 -22.596 26.493 1.00 72.81 870 ARG A N 1
ATOM 6872 C CA . ARG A 1 870 ? -14.721 -23.692 25.630 1.00 72.81 870 ARG A CA 1
ATOM 6873 C C . ARG A 1 870 ? -16.096 -24.218 26.078 1.00 72.81 870 ARG A C 1
ATOM 6875 O O . ARG A 1 870 ? -16.351 -24.403 27.265 1.00 72.81 870 ARG A O 1
ATOM 6882 N N . GLY A 1 871 ? -16.993 -24.441 25.117 1.00 65.50 871 GLY A N 1
ATOM 6883 C CA . GLY A 1 871 ? -18.407 -24.760 25.379 1.00 65.50 871 GLY A CA 1
ATOM 6884 C C . GLY A 1 871 ? -19.350 -23.547 25.425 1.00 65.50 871 GLY A C 1
ATOM 6885 O O . GLY A 1 871 ? -20.551 -23.727 25.606 1.00 65.50 871 GLY A O 1
ATOM 6886 N N . GLY A 1 872 ? -18.845 -22.324 25.218 1.00 66.81 872 GLY A N 1
ATOM 6887 C CA . GLY A 1 872 ? -19.683 -21.123 25.089 1.00 66.81 872 GLY A CA 1
ATOM 6888 C C . GLY A 1 872 ? -20.035 -20.457 26.422 1.00 66.81 872 GLY A C 1
ATOM 6889 O O . GLY A 1 872 ? -21.080 -19.815 26.532 1.00 66.81 872 GLY A O 1
ATOM 6890 N N . HIS A 1 873 ? -19.192 -20.626 27.445 1.00 72.88 873 HIS A N 1
ATOM 6891 C CA . HIS A 1 873 ? -19.401 -20.052 28.776 1.00 72.88 873 HIS A CA 1
ATOM 6892 C C . HIS A 1 873 ? -18.700 -18.700 28.904 1.00 72.88 873 HIS A C 1
ATOM 6894 O O . HIS A 1 873 ? -17.484 -18.617 28.751 1.00 72.88 873 HIS A O 1
ATOM 6900 N N . GLU A 1 874 ? -19.452 -17.640 29.196 1.00 73.31 874 GLU A N 1
ATOM 6901 C CA . GLU A 1 874 ? -18.881 -16.304 29.383 1.00 73.31 874 GLU A CA 1
ATOM 6902 C C . GLU A 1 874 ? -18.144 -16.181 30.725 1.00 73.31 874 GLU A C 1
ATOM 6904 O O . GLU A 1 874 ? -18.673 -16.549 31.780 1.00 73.31 874 GLU A O 1
ATOM 6909 N N . VAL A 1 875 ? -16.934 -15.622 30.659 1.00 78.38 875 VAL A N 1
ATOM 6910 C CA . VAL A 1 875 ? -16.037 -15.350 31.785 1.00 78.38 875 VAL A CA 1
ATOM 6911 C C . VAL A 1 875 ? -15.697 -13.863 31.789 1.00 78.38 875 VAL A C 1
ATOM 6913 O O . VAL A 1 875 ? -15.264 -13.311 30.774 1.00 78.38 875 VAL A O 1
ATOM 6916 N N . LEU A 1 876 ? -15.851 -13.222 32.945 1.00 81.88 876 LEU A N 1
ATOM 6917 C CA . LEU A 1 876 ? -15.411 -11.852 33.194 1.00 81.88 876 LEU A CA 1
ATOM 6918 C C . LEU A 1 876 ? -14.384 -11.853 34.330 1.00 81.88 876 LEU A C 1
ATOM 6920 O O . LEU A 1 876 ? -14.519 -12.610 35.291 1.00 81.88 876 LEU A O 1
ATOM 6924 N N . ALA A 1 877 ? -13.388 -10.973 34.264 1.00 83.06 877 ALA A N 1
ATOM 6925 C CA . ALA A 1 877 ? -12.449 -10.752 35.358 1.00 83.06 877 ALA A CA 1
ATOM 6926 C C . ALA A 1 877 ? -12.113 -9.265 35.567 1.00 83.06 877 ALA A C 1
ATOM 6928 O O . ALA A 1 877 ? -12.109 -8.465 34.629 1.00 83.06 877 ALA A O 1
ATOM 6929 N N . LYS A 1 878 ? -11.824 -8.902 36.818 1.00 86.44 878 LYS A N 1
ATOM 6930 C CA . LYS A 1 878 ? -11.345 -7.583 37.253 1.00 86.44 878 LYS A CA 1
ATOM 6931 C C . LYS A 1 878 ? -9.978 -7.759 37.909 1.00 86.44 878 LYS A C 1
ATOM 6933 O O . LYS A 1 878 ? -9.862 -8.500 38.878 1.00 86.44 878 LYS A O 1
ATOM 6938 N N . ALA A 1 879 ? -8.972 -7.040 37.428 1.00 84.62 879 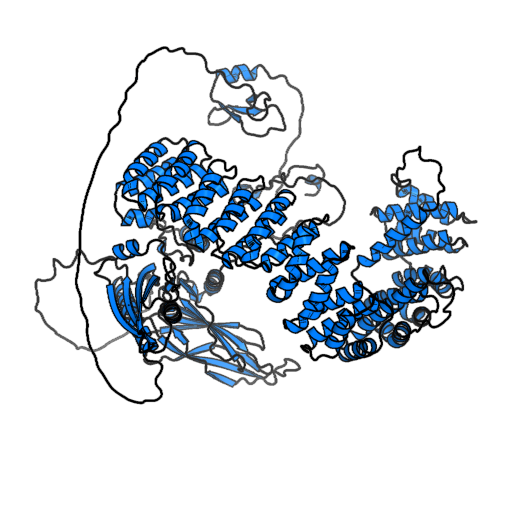ALA A N 1
ATOM 6939 C CA . ALA A 1 879 ? -7.644 -6.981 38.026 1.00 84.62 879 ALA A CA 1
ATOM 6940 C C . ALA A 1 879 ? -7.376 -5.566 38.553 1.00 84.62 879 ALA A C 1
ATOM 6942 O O . ALA A 1 879 ? -7.226 -4.617 37.780 1.00 84.62 879 ALA A O 1
ATOM 6943 N N . ARG A 1 880 ? -7.323 -5.410 39.876 1.00 88.12 880 ARG A N 1
ATOM 6944 C CA . ARG A 1 880 ? -6.892 -4.180 40.551 1.00 88.12 880 ARG A CA 1
ATOM 6945 C C . ARG A 1 880 ? -5.390 -4.275 40.791 1.00 88.12 880 ARG A C 1
ATOM 6947 O O . ARG A 1 880 ? -4.953 -5.036 41.649 1.00 88.12 880 ARG A O 1
ATOM 6954 N N . LEU A 1 881 ? -4.618 -3.517 40.024 1.00 87.25 881 LEU A N 1
ATOM 6955 C CA . LEU A 1 881 ? -3.160 -3.478 40.090 1.00 87.25 881 LEU A CA 1
ATOM 6956 C C . LEU A 1 881 ? -2.721 -2.231 40.864 1.00 87.25 881 LEU A C 1
ATOM 6958 O O . LEU A 1 881 ? -3.185 -1.131 40.560 1.00 87.25 881 LEU A O 1
ATOM 6962 N N . ALA A 1 882 ? -1.810 -2.376 41.823 1.00 86.50 882 ALA A N 1
ATOM 6963 C CA . ALA A 1 882 ? -1.192 -1.262 42.536 1.00 86.50 882 ALA A CA 1
ATOM 6964 C C . ALA A 1 882 ? 0.321 -1.480 42.678 1.00 86.50 882 ALA A C 1
ATOM 6966 O O . ALA A 1 882 ? 0.771 -2.516 43.165 1.00 86.50 882 ALA A O 1
ATOM 6967 N N . LEU A 1 883 ? 1.097 -0.496 42.227 1.00 83.69 883 LEU A N 1
ATOM 6968 C CA . LEU A 1 883 ? 2.554 -0.473 42.297 1.00 83.69 883 LEU A CA 1
ATOM 6969 C C . LEU A 1 883 ? 2.986 0.105 43.646 1.00 83.69 883 LEU A C 1
ATOM 6971 O O . LEU A 1 883 ? 2.644 1.248 43.961 1.00 83.69 883 LEU A O 1
ATOM 6975 N N . ASP A 1 884 ? 3.768 -0.655 44.410 1.00 80.12 884 ASP A N 1
ATOM 6976 C CA . ASP A 1 884 ? 4.401 -0.137 45.618 1.00 80.12 884 ASP A CA 1
ATOM 6977 C C . ASP A 1 884 ? 5.542 0.823 45.241 1.00 80.12 884 ASP A C 1
ATOM 6979 O O . ASP A 1 884 ? 6.454 0.485 44.479 1.00 80.12 884 ASP A O 1
ATOM 6983 N N . SER A 1 885 ? 5.492 2.043 45.777 1.00 68.56 885 SER A N 1
ATOM 6984 C CA . SER A 1 885 ? 6.508 3.076 45.563 1.00 68.56 885 SER A CA 1
ATOM 6985 C C . SER A 1 885 ? 7.865 2.775 46.209 1.00 68.56 885 SER A C 1
ATOM 6987 O O . SER A 1 885 ? 8.854 3.391 45.813 1.00 68.56 885 SER A O 1
ATOM 6989 N N . VAL A 1 886 ? 7.920 1.875 47.196 1.00 69.25 886 VAL A N 1
ATOM 6990 C CA . VAL A 1 886 ? 9.141 1.521 47.935 1.00 69.25 886 VAL A CA 1
ATOM 6991 C C . VAL A 1 886 ? 9.824 0.322 47.280 1.00 69.25 886 VAL A C 1
ATOM 6993 O O . VAL A 1 886 ? 10.957 0.440 46.813 1.00 69.25 886 VAL A O 1
ATOM 6996 N N . ASP A 1 887 ? 9.108 -0.798 47.163 1.00 67.44 887 ASP A N 1
ATOM 6997 C CA . ASP A 1 887 ? 9.679 -2.073 46.704 1.00 67.44 887 ASP A CA 1
ATOM 6998 C C . ASP A 1 887 ? 9.607 -2.277 45.176 1.00 67.44 887 ASP A C 1
ATOM 7000 O O . ASP A 1 887 ? 10.190 -3.226 44.650 1.00 67.44 887 ASP A O 1
ATOM 7004 N N . LYS A 1 888 ? 8.900 -1.402 44.438 1.00 71.00 888 LYS A N 1
ATOM 7005 C CA . LYS A 1 888 ? 8.608 -1.535 42.990 1.00 71.00 888 LYS A CA 1
ATOM 7006 C C . LYS A 1 888 ? 7.958 -2.868 42.595 1.00 71.00 888 LYS A C 1
ATOM 7008 O O . LYS A 1 888 ? 8.060 -3.300 41.444 1.00 71.00 888 LYS A O 1
ATOM 7013 N N . THR A 1 889 ? 7.289 -3.516 43.540 1.00 77.00 889 THR A N 1
ATOM 7014 C CA . THR A 1 889 ? 6.477 -4.712 43.319 1.00 77.00 889 THR A CA 1
ATOM 7015 C C . THR A 1 889 ? 5.065 -4.301 42.910 1.00 77.00 889 THR A C 1
ATOM 7017 O O . THR A 1 889 ? 4.547 -3.271 43.349 1.00 77.00 889 THR A O 1
ATOM 7020 N N . VAL A 1 890 ? 4.423 -5.091 42.046 1.00 80.94 890 VAL A N 1
ATOM 7021 C CA . VAL A 1 890 ? 3.025 -4.854 41.664 1.00 80.94 890 VAL A CA 1
ATOM 7022 C C . VAL A 1 890 ? 2.133 -5.797 42.460 1.00 80.94 890 VAL A C 1
ATOM 7024 O O . VAL A 1 890 ? 2.109 -7.003 42.228 1.00 80.94 890 VAL A O 1
ATOM 7027 N N . THR A 1 891 ? 1.372 -5.247 43.398 1.00 82.62 891 THR A N 1
ATOM 7028 C CA . THR A 1 891 ? 0.273 -5.974 44.042 1.00 82.62 891 THR A CA 1
ATOM 7029 C C . THR A 1 891 ? -0.914 -6.063 43.084 1.00 82.62 891 THR A C 1
ATOM 7031 O O . THR A 1 891 ? -1.225 -5.108 42.369 1.00 82.62 891 THR A O 1
ATOM 7034 N N . MET A 1 892 ? -1.565 -7.222 43.036 1.00 84.12 892 MET A N 1
ATOM 7035 C CA . MET A 1 892 ? -2.706 -7.490 42.168 1.00 84.12 892 MET A CA 1
ATOM 7036 C C . MET A 1 892 ? -3.807 -8.189 42.955 1.00 84.12 892 MET A C 1
ATOM 7038 O O . MET A 1 892 ? -3.643 -9.331 43.365 1.00 84.12 892 MET A O 1
ATOM 7042 N N . ASN A 1 893 ? -4.955 -7.544 43.103 1.00 83.88 893 ASN A N 1
ATOM 7043 C CA . ASN A 1 893 ? -6.190 -8.204 43.513 1.00 83.88 893 ASN A CA 1
ATOM 7044 C C . ASN A 1 893 ? -6.943 -8.625 42.238 1.00 83.88 893 ASN A C 1
ATOM 7046 O O . ASN A 1 893 ? -7.181 -7.793 41.357 1.00 83.88 893 ASN A O 1
ATOM 7050 N N . PHE A 1 894 ? -7.230 -9.919 42.104 1.00 80.62 894 PHE A N 1
ATOM 7051 C CA . PHE A 1 894 ? -7.810 -10.523 40.908 1.00 80.62 894 PHE A CA 1
ATOM 7052 C C . PHE A 1 894 ? -9.134 -11.205 41.247 1.00 80.62 894 PHE A C 1
ATOM 7054 O O . PHE A 1 894 ? -9.184 -12.088 42.101 1.00 80.62 894 PHE A O 1
ATOM 7061 N N . ILE A 1 895 ? -10.200 -10.785 40.565 1.00 81.06 895 ILE A N 1
ATOM 7062 C CA . ILE A 1 895 ? -11.568 -11.263 40.779 1.00 81.06 895 ILE A CA 1
ATOM 7063 C C . ILE A 1 895 ? -12.075 -11.884 39.481 1.00 81.06 895 ILE A C 1
ATOM 7065 O O . ILE A 1 895 ? -12.062 -11.213 38.447 1.00 81.06 895 ILE A O 1
ATOM 7069 N N . VAL A 1 896 ? -12.559 -13.126 39.522 1.00 79.62 896 VAL A N 1
ATOM 7070 C CA . VAL A 1 896 ? -13.116 -13.850 38.362 1.00 79.62 896 VAL A CA 1
ATOM 7071 C C . VAL A 1 896 ? -14.571 -14.212 38.620 1.00 79.62 896 VAL A C 1
ATOM 7073 O O . VAL A 1 896 ? -14.899 -14.731 39.683 1.00 79.62 896 VAL A O 1
ATOM 7076 N N . SER A 1 897 ? -15.430 -13.995 37.622 1.00 75.75 897 SER A N 1
ATOM 7077 C CA . SER A 1 897 ? -16.859 -14.306 37.664 1.00 75.75 897 SER A CA 1
ATOM 7078 C C . SER A 1 897 ? -17.301 -15.029 36.383 1.00 75.75 897 SER A C 1
ATOM 7080 O O . SER A 1 897 ? -16.859 -14.689 35.283 1.00 75.75 897 SER A O 1
ATOM 7082 N N . CYS A 1 898 ? -18.149 -16.055 36.510 1.00 68.25 898 CYS A N 1
ATOM 7083 C CA . CYS A 1 898 ? -18.554 -16.926 35.395 1.00 68.25 898 CYS A CA 1
ATOM 7084 C C . CYS A 1 898 ? -20.062 -17.243 35.391 1.00 68.25 898 CYS A C 1
ATOM 7086 O O . CYS A 1 898 ? -20.697 -17.420 36.436 1.00 68.25 898 CYS A O 1
ATOM 7088 N N . PHE A 1 899 ? -20.650 -17.343 34.193 1.00 61.06 899 PHE A N 1
ATOM 7089 C CA . PHE A 1 899 ? -22.100 -17.446 33.999 1.00 61.06 899 PHE A CA 1
ATOM 7090 C C . PHE A 1 899 ? -22.660 -18.880 34.150 1.00 61.06 899 PHE A C 1
ATOM 7092 O O . PHE A 1 899 ? -23.038 -19.536 33.174 1.00 61.06 899 PHE A O 1
ATOM 7099 N N . THR A 1 900 ? -22.785 -19.374 35.385 1.00 47.78 900 THR A N 1
ATOM 7100 C CA . THR A 1 900 ? -23.362 -20.705 35.673 1.00 47.78 900 THR A CA 1
ATOM 7101 C C . THR A 1 900 ? -24.876 -20.635 35.932 1.00 47.78 900 THR A C 1
ATOM 7103 O O . THR A 1 900 ? -25.331 -20.327 37.035 1.00 47.78 900 THR A O 1
ATOM 7106 N N . LYS A 1 901 ? -25.704 -20.950 34.924 1.00 32.69 901 LYS A N 1
ATOM 7107 C CA . LYS A 1 901 ? -27.165 -21.087 35.102 1.00 32.69 901 LYS A CA 1
ATOM 7108 C C . LYS A 1 901 ? -27.535 -22.414 35.782 1.00 32.69 901 LYS A C 1
ATOM 7110 O O . LYS A 1 901 ? -27.742 -23.390 35.066 1.00 32.69 901 LYS A O 1
ATOM 7115 N N . SER A 1 902 ? -27.735 -22.409 37.109 1.00 26.08 902 SER A N 1
ATOM 7116 C CA . SER A 1 902 ? -28.900 -23.009 37.823 1.00 26.08 902 SER A CA 1
ATOM 7117 C C . SER A 1 902 ? -28.588 -23.527 39.241 1.00 26.08 902 SER A C 1
ATOM 7119 O O . SER A 1 902 ? -28.219 -24.685 39.397 1.00 26.08 902 SER A O 1
ATOM 7121 N N . PHE A 1 903 ? -28.914 -22.769 40.302 1.00 23.78 903 PHE A N 1
ATOM 7122 C CA . PHE A 1 903 ? -29.233 -23.391 41.605 1.00 23.78 903 PHE A CA 1
ATOM 7123 C C . PHE A 1 903 ? -30.213 -22.579 42.477 1.00 23.78 903 PHE A C 1
ATOM 7125 O O . PHE A 1 903 ? -29.888 -22.110 43.565 1.00 23.78 903 PHE A O 1
ATOM 7132 N N . THR A 1 904 ? -31.462 -22.418 42.023 1.00 25.08 904 THR A N 1
ATOM 7133 C CA . THR A 1 904 ? -32.503 -21.674 42.776 1.00 25.08 904 THR A CA 1
ATOM 7134 C C . THR A 1 904 ? -33.849 -22.391 42.937 1.00 25.08 904 THR A C 1
ATOM 7136 O O . THR A 1 904 ? -34.823 -21.758 43.344 1.00 25.08 904 THR A O 1
ATOM 7139 N N . ARG A 1 905 ? -33.947 -23.714 42.699 1.00 25.89 905 ARG A N 1
ATOM 7140 C CA . ARG A 1 905 ? -35.225 -24.434 42.929 1.00 25.89 905 ARG A CA 1
ATOM 7141 C C . ARG A 1 905 ? -35.203 -25.822 43.580 1.00 25.89 905 ARG A C 1
ATOM 7143 O O . ARG A 1 905 ? -36.272 -26.263 43.988 1.00 25.89 905 ARG A O 1
ATOM 7150 N N . TYR A 1 906 ? -34.054 -26.485 43.754 1.00 24.03 906 TYR A N 1
ATOM 7151 C CA . TYR A 1 906 ? -34.028 -27.880 44.246 1.00 24.03 906 TYR A CA 1
ATOM 7152 C C . TYR A 1 906 ? -33.630 -28.093 45.721 1.00 24.03 906 TYR A C 1
ATOM 7154 O O . TYR A 1 906 ? -33.920 -29.154 46.274 1.00 24.03 906 TYR A O 1
ATOM 7162 N N . HIS A 1 907 ? -33.050 -27.105 46.419 1.00 24.62 907 HIS A N 1
ATOM 7163 C CA . HIS A 1 907 ? -32.530 -27.336 47.782 1.00 24.62 907 HIS A CA 1
ATOM 7164 C C . HIS A 1 907 ? -33.564 -27.323 48.930 1.00 24.62 907 HIS A C 1
ATOM 7166 O O . HIS A 1 907 ? -33.184 -27.519 50.082 1.00 24.62 907 HIS A O 1
ATOM 7172 N N . ARG A 1 908 ? -34.868 -27.135 48.661 1.00 25.14 908 ARG A N 1
ATOM 7173 C CA . ARG A 1 908 ? -35.899 -27.025 49.721 1.00 25.14 908 ARG A CA 1
ATOM 7174 C C . ARG A 1 908 ? -36.540 -28.355 50.160 1.00 25.14 908 ARG A C 1
ATOM 7176 O O . ARG A 1 908 ? -37.436 -28.325 50.993 1.00 25.14 908 ARG A O 1
ATOM 7183 N N . ILE A 1 909 ? -36.127 -29.502 49.603 1.00 28.83 909 ILE A N 1
ATOM 7184 C CA . ILE A 1 909 ? -36.816 -30.802 49.808 1.00 28.83 909 ILE A CA 1
ATOM 7185 C C . ILE A 1 909 ? -35.892 -31.933 50.330 1.00 28.83 909 ILE A C 1
ATOM 7187 O O . ILE A 1 909 ? -36.386 -32.989 50.709 1.00 28.83 909 ILE A O 1
ATOM 7191 N N . LYS A 1 910 ? -34.565 -31.738 50.431 1.00 26.84 910 LYS A N 1
ATOM 7192 C CA . LYS A 1 910 ? -33.608 -32.797 50.851 1.00 26.84 910 LYS A CA 1
ATOM 7193 C C . LYS A 1 910 ? -32.758 -32.498 52.101 1.00 26.84 910 LYS A C 1
ATOM 7195 O O . LYS A 1 910 ? -31.690 -33.071 52.265 1.00 26.84 910 LYS A O 1
ATOM 7200 N N . HIS A 1 911 ? -33.257 -31.666 53.019 1.00 25.66 911 HIS A N 1
ATOM 7201 C CA . HIS A 1 911 ? -32.756 -31.604 54.406 1.00 25.66 911 HIS A CA 1
ATOM 7202 C C . HIS A 1 911 ? -33.795 -32.130 55.409 1.00 25.66 911 HIS A C 1
ATOM 7204 O O . HIS A 1 911 ? -34.141 -31.490 56.398 1.00 25.66 911 HIS A O 1
ATOM 7210 N N . SER A 1 912 ? -34.271 -33.342 55.143 1.00 27.00 912 SER A N 1
ATOM 7211 C CA . SER A 1 912 ? -34.833 -34.259 56.132 1.00 27.00 912 SER A CA 1
ATOM 7212 C C . SER A 1 912 ? -34.314 -35.663 55.803 1.00 27.00 912 SER A C 1
ATOM 7214 O O . SER A 1 912 ? -34.170 -36.003 54.630 1.00 27.00 912 SER A O 1
ATOM 7216 N N . ASN A 1 913 ? -34.006 -36.449 56.838 1.00 25.52 913 ASN A N 1
ATOM 7217 C CA . ASN A 1 913 ? -33.333 -37.760 56.789 1.00 25.52 913 ASN A CA 1
ATOM 7218 C C . ASN A 1 913 ? -31.814 -37.712 56.526 1.00 25.52 913 ASN A C 1
ATOM 7220 O O . ASN A 1 913 ? -31.300 -38.140 55.495 1.00 25.52 913 ASN A O 1
ATOM 7224 N N . VAL A 1 914 ? -31.097 -37.265 57.561 1.00 26.58 914 VAL A N 1
ATOM 7225 C CA . VAL A 1 914 ? -29.807 -37.866 57.943 1.00 26.58 914 VAL A CA 1
ATOM 7226 C C . VAL A 1 914 ? -30.061 -39.327 58.383 1.00 26.58 914 VAL A C 1
ATOM 7228 O O . VAL A 1 914 ? -31.190 -39.667 58.725 1.00 26.58 914 VAL A O 1
ATOM 7231 N N . GLU A 1 915 ? -29.011 -40.157 58.403 1.00 25.34 915 GLU A N 1
ATOM 7232 C CA . GLU A 1 915 ? -28.975 -41.576 58.827 1.00 25.34 915 GLU A CA 1
ATOM 7233 C C . GLU A 1 915 ? -29.429 -42.638 57.800 1.00 25.34 915 GLU A C 1
ATOM 7235 O O . GLU A 1 915 ? -30.599 -43.015 57.741 1.00 25.34 915 GLU A O 1
ATOM 7240 N N . LYS A 1 916 ? -28.460 -43.257 57.099 1.00 24.83 916 LYS A N 1
ATOM 7241 C CA . LYS A 1 916 ? -28.092 -44.682 57.299 1.00 24.83 916 LYS A CA 1
ATOM 7242 C C . LYS A 1 916 ? -26.989 -45.185 56.350 1.00 24.83 916 LYS A C 1
ATOM 7244 O O . LYS A 1 916 ? -27.148 -45.225 55.140 1.00 24.83 916 LYS A O 1
ATOM 7249 N N . GLN A 1 917 ? -25.929 -45.665 57.002 1.00 23.36 917 GLN A N 1
ATOM 7250 C CA . GLN A 1 917 ? -25.245 -46.948 56.781 1.00 23.36 917 GLN A CA 1
ATOM 7251 C C . GLN A 1 917 ? -24.505 -47.228 55.460 1.00 23.36 917 GLN A C 1
ATOM 7253 O O . GLN A 1 917 ? -25.053 -47.665 54.454 1.00 23.36 917 GLN A O 1
ATOM 7258 N N . SER A 1 918 ? -23.182 -47.175 55.602 1.00 23.95 918 SER A N 1
ATOM 7259 C CA . SER A 1 918 ? -22.231 -48.164 55.089 1.00 23.95 918 SER A CA 1
ATOM 7260 C C . SER A 1 918 ? -22.751 -49.614 55.079 1.00 23.95 918 SER A C 1
ATOM 7262 O O . SER A 1 918 ? -23.219 -50.085 56.110 1.00 23.95 918 SER A O 1
ATOM 7264 N N . TYR A 1 919 ? -22.542 -50.358 53.980 1.00 23.97 919 TYR A N 1
ATOM 7265 C CA . TYR A 1 919 ? -22.275 -51.811 54.002 1.00 23.97 919 TYR A CA 1
ATOM 7266 C C . TYR A 1 919 ? -21.750 -52.352 52.646 1.00 23.97 919 TYR A C 1
ATOM 7268 O O . TYR A 1 919 ? -22.157 -51.891 51.586 1.00 23.97 919 TYR A O 1
ATOM 7276 N N . LEU A 1 920 ? -20.897 -53.389 52.718 1.00 24.91 920 LEU A N 1
ATOM 7277 C CA . LEU A 1 920 ? -20.525 -54.365 51.664 1.00 24.91 920 LEU A CA 1
ATOM 7278 C C . LEU A 1 920 ? -19.651 -53.939 50.454 1.00 24.91 920 LEU A C 1
ATOM 7280 O O . LEU A 1 920 ? -20.108 -53.801 49.323 1.00 24.91 920 LEU A O 1
ATOM 7284 N N . LYS A 1 921 ? -18.324 -54.017 50.657 1.00 25.39 921 LYS A N 1
ATOM 7285 C CA . LYS A 1 921 ? -17.413 -54.674 49.693 1.00 25.39 921 LYS A CA 1
ATOM 7286 C C . LYS A 1 921 ? -17.434 -56.195 49.939 1.00 25.39 921 LYS A C 1
ATOM 7288 O O . LYS A 1 921 ? -17.203 -56.587 51.078 1.00 25.39 921 LYS A O 1
ATOM 7293 N N . HIS A 1 922 ? -17.646 -56.997 48.882 1.00 24.92 922 HIS A N 1
ATOM 7294 C CA . HIS A 1 922 ? -17.189 -58.392 48.625 1.00 24.92 922 HIS A CA 1
ATOM 7295 C C . HIS A 1 922 ? -18.272 -59.319 48.026 1.00 24.92 922 HIS A C 1
ATOM 7297 O O . HIS A 1 922 ? -19.072 -59.884 48.767 1.00 24.92 922 HIS A O 1
ATOM 7303 N N . LYS A 1 923 ? -18.155 -59.660 46.731 1.00 23.33 923 LYS A N 1
ATOM 7304 C CA . LYS A 1 923 ? -17.813 -61.037 46.303 1.00 23.33 923 LYS A CA 1
ATOM 7305 C C . LYS A 1 923 ? -17.424 -61.124 44.820 1.00 23.33 923 LYS A C 1
ATOM 7307 O O . LYS A 1 923 ? -17.754 -60.263 44.021 1.00 23.33 923 LYS A O 1
ATOM 7312 N N . MET A 1 924 ? -16.640 -62.156 44.531 1.00 22.64 924 MET A N 1
ATOM 7313 C CA . MET A 1 924 ? -15.795 -62.359 43.354 1.00 22.64 924 MET A CA 1
ATOM 7314 C C . MET A 1 924 ? -16.503 -62.573 42.006 1.00 22.64 924 MET A C 1
ATOM 7316 O O . MET A 1 924 ? -17.609 -63.098 41.940 1.00 22.64 924 MET A O 1
ATOM 7320 N N . SER A 1 925 ? -15.731 -62.282 40.956 1.00 25.41 925 SER A N 1
ATOM 7321 C CA . SER A 1 925 ? -15.738 -62.852 39.598 1.00 25.41 925 SER A CA 1
ATOM 7322 C C . SER A 1 925 ? -16.506 -64.161 39.355 1.00 25.41 925 SER A C 1
ATOM 7324 O O . SER A 1 925 ? -16.266 -65.149 40.058 1.00 25.41 925 SER A O 1
ATOM 7326 N N . ARG A 1 926 ? -17.177 -64.242 38.196 1.00 24.28 926 ARG A N 1
ATOM 7327 C CA . ARG A 1 926 ? -16.938 -65.301 37.193 1.00 24.28 926 ARG A CA 1
ATOM 7328 C C . ARG A 1 926 ? -17.554 -64.968 35.830 1.00 24.28 926 ARG A C 1
ATOM 7330 O O . ARG A 1 926 ? -18.565 -64.287 35.771 1.00 24.28 926 ARG A O 1
ATOM 7337 N N . GLU A 1 927 ? -16.926 -65.550 34.807 1.00 24.91 927 GLU A N 1
ATOM 7338 C CA . GLU A 1 927 ? -17.394 -65.727 33.422 1.00 24.91 927 GLU A CA 1
ATOM 7339 C C . GLU A 1 927 ? -17.544 -64.465 32.548 1.00 24.91 927 GLU A C 1
ATOM 7341 O O . GLU A 1 927 ? -17.940 -63.392 32.988 1.00 24.91 927 GLU A O 1
ATOM 7346 N N . GLY A 1 928 ? -17.112 -64.600 31.290 1.00 23.88 928 GLY A N 1
ATOM 7347 C CA . GLY A 1 928 ? -17.010 -63.514 30.314 1.00 23.88 928 GLY A CA 1
ATOM 7348 C C . GLY A 1 928 ? -17.820 -63.778 29.043 1.00 23.88 928 GLY A C 1
ATOM 7349 O O . GLY A 1 928 ? -18.622 -64.706 28.996 1.00 23.88 928 GLY A O 1
ATOM 7350 N N . LYS A 1 929 ? -17.520 -62.991 27.999 1.00 23.98 929 LYS A N 1
ATOM 7351 C CA . LYS A 1 929 ? -18.319 -62.728 26.782 1.00 23.98 929 LYS A CA 1
ATOM 7352 C C . LYS A 1 929 ? -19.521 -61.807 27.009 1.00 23.98 929 LYS A C 1
ATOM 7354 O O . LYS A 1 929 ? -20.619 -62.263 27.299 1.00 23.98 929 LYS A O 1
ATOM 7359 N N . ILE A 1 930 ? -19.321 -60.528 26.699 1.00 24.30 930 ILE A N 1
ATOM 7360 C CA . ILE A 1 930 ? -20.355 -59.697 26.074 1.00 24.30 930 ILE A CA 1
ATOM 7361 C C . ILE A 1 930 ? -19.718 -59.062 24.834 1.00 24.30 930 ILE A C 1
ATOM 7363 O O . ILE A 1 930 ? -18.598 -58.557 24.890 1.00 24.30 930 ILE A O 1
ATOM 7367 N N . THR A 1 931 ? -20.405 -59.187 23.703 1.00 22.72 931 THR A N 1
ATOM 7368 C CA . THR A 1 931 ? -20.068 -58.572 22.416 1.00 22.72 931 THR A CA 1
ATOM 7369 C C . THR A 1 931 ? -20.256 -57.058 22.473 1.00 22.72 931 THR A C 1
ATOM 7371 O O . THR A 1 931 ? -21.210 -56.574 23.077 1.00 22.72 931 THR A O 1
ATOM 7374 N N . LEU A 1 932 ? -19.362 -56.310 21.823 1.00 24.66 932 LEU A N 1
ATOM 7375 C CA . LEU A 1 932 ? -19.511 -54.868 21.627 1.00 24.66 932 LEU A CA 1
ATOM 7376 C C . LEU A 1 932 ? -20.589 -54.591 20.570 1.00 24.66 932 LEU A C 1
ATOM 7378 O O . LEU A 1 932 ? -20.273 -54.513 19.388 1.00 24.66 932 LEU A O 1
ATOM 7382 N N . ASP A 1 933 ? -21.833 -54.406 21.009 1.00 21.73 933 ASP A N 1
ATOM 7383 C CA . ASP A 1 933 ? -22.800 -53.587 20.275 1.00 21.73 933 ASP A CA 1
ATOM 7384 C C . ASP A 1 933 ? -22.726 -52.159 20.828 1.00 21.73 933 ASP A C 1
ATOM 7386 O O . ASP A 1 933 ? -23.070 -51.893 21.982 1.00 21.73 933 ASP A O 1
ATOM 7390 N N . VAL A 1 934 ? -22.228 -51.238 20.003 1.00 25.50 934 VAL A N 1
ATOM 7391 C CA . VAL A 1 934 ? -22.170 -49.807 20.314 1.00 25.50 934 VAL A CA 1
ATOM 7392 C C . VAL A 1 934 ? -23.458 -49.165 19.812 1.00 25.50 934 VAL A C 1
ATOM 7394 O O . VAL A 1 934 ? -23.607 -48.925 18.619 1.00 25.50 934 VAL A O 1
ATOM 7397 N N . THR A 1 935 ? -24.392 -48.874 20.718 1.00 23.73 935 THR A N 1
ATOM 7398 C CA . THR A 1 935 ? -25.567 -48.048 20.402 1.00 23.73 935 THR A CA 1
ATOM 7399 C C . THR A 1 935 ? -25.318 -46.591 20.763 1.00 23.73 935 THR A C 1
ATOM 7401 O O . THR A 1 935 ? -25.003 -46.263 21.909 1.00 23.73 935 THR A O 1
ATOM 7404 N N . GLU A 1 936 ? -25.502 -45.720 19.778 1.00 32.66 936 GLU A N 1
ATOM 7405 C CA . GLU A 1 936 ? -25.350 -44.271 19.866 1.00 32.66 936 GLU A CA 1
ATOM 7406 C C . GLU A 1 936 ? -26.369 -43.641 20.830 1.00 32.66 936 GLU A C 1
ATOM 7408 O O . GLU A 1 936 ? -27.554 -43.553 20.522 1.00 32.66 936 GLU A O 1
ATOM 7413 N N . ALA A 1 937 ? -25.906 -43.155 21.985 1.00 25.67 937 ALA A N 1
ATOM 7414 C CA . ALA A 1 937 ? -26.563 -42.103 22.769 1.00 25.67 937 ALA A CA 1
ATOM 7415 C C . ALA A 1 937 ? -25.654 -41.668 23.929 1.00 25.67 937 ALA A C 1
ATOM 7417 O O . ALA A 1 937 ? -25.622 -42.350 24.949 1.00 25.67 937 ALA A O 1
ATOM 7418 N N . ASN A 1 938 ? -24.911 -40.561 23.764 1.00 26.30 938 ASN A N 1
ATOM 7419 C CA . ASN A 1 938 ? -24.489 -39.599 24.811 1.00 26.30 938 ASN A CA 1
ATOM 7420 C C . ASN A 1 938 ? -23.367 -38.668 24.298 1.00 26.30 938 ASN A C 1
ATOM 7422 O O . ASN A 1 938 ? -22.243 -38.684 24.792 1.00 26.30 938 ASN A O 1
ATOM 7426 N N . ALA A 1 939 ? -23.690 -37.808 23.326 1.00 28.53 939 ALA A N 1
ATOM 7427 C CA . ALA A 1 939 ? -22.842 -36.676 22.920 1.00 28.53 939 ALA A CA 1
ATOM 7428 C C . ALA A 1 939 ? -23.237 -35.357 23.626 1.00 28.53 939 ALA A C 1
ATOM 7430 O O . ALA A 1 939 ? -22.936 -34.266 23.151 1.00 28.53 939 ALA A O 1
ATOM 7431 N N . VAL A 1 940 ? -23.918 -35.451 24.775 1.00 27.91 940 VAL A N 1
ATOM 7432 C CA . VAL A 1 940 ? -24.186 -34.320 25.671 1.00 27.91 940 VAL A CA 1
ATOM 7433 C C . VAL A 1 940 ? -23.359 -34.546 26.940 1.00 27.91 940 VAL A C 1
ATOM 7435 O O . VAL A 1 940 ? -23.637 -35.508 27.658 1.00 27.91 940 VAL A O 1
ATOM 7438 N N . PRO A 1 941 ? -22.332 -33.724 27.234 1.00 34.25 941 PRO A N 1
ATOM 7439 C CA . PRO A 1 941 ? -21.636 -33.810 28.514 1.00 34.25 941 PRO A CA 1
ATOM 7440 C C . PRO A 1 941 ? -22.627 -33.549 29.655 1.00 34.25 941 PRO A C 1
ATOM 7442 O O . PRO A 1 941 ? -23.469 -32.653 29.555 1.00 34.25 941 PRO A O 1
ATOM 7445 N N . SER A 1 942 ? -22.533 -34.312 30.749 1.00 33.06 942 SER A N 1
ATOM 7446 C CA . SER A 1 942 ? -23.326 -34.020 31.945 1.00 33.06 942 SER A CA 1
ATOM 7447 C C . SER A 1 942 ? -23.009 -32.608 32.439 1.00 33.06 942 SER A C 1
ATOM 7449 O O . SER A 1 942 ? -21.857 -32.168 32.429 1.00 33.06 942 SER A O 1
ATOM 7451 N N . PHE A 1 943 ? -24.045 -31.897 32.884 1.00 36.06 943 PHE A N 1
ATOM 7452 C CA . PHE A 1 943 ? -23.921 -30.532 33.400 1.00 36.06 943 PHE A CA 1
ATOM 7453 C C . PHE A 1 943 ? -22.886 -30.447 34.539 1.00 36.06 943 PHE A C 1
ATOM 7455 O O . PHE A 1 943 ? -22.096 -29.506 34.596 1.00 36.06 943 PHE A O 1
ATOM 7462 N N . ASP A 1 944 ? -22.817 -31.495 35.364 1.00 36.25 944 ASP A N 1
ATOM 7463 C CA . ASP A 1 944 ? -21.865 -31.645 36.467 1.00 36.25 944 ASP A CA 1
ATOM 7464 C C . ASP A 1 944 ? -20.395 -31.601 36.000 1.00 36.25 944 ASP A C 1
ATOM 7466 O O . ASP A 1 944 ? -19.563 -30.974 36.653 1.00 36.25 944 ASP A O 1
ATOM 7470 N N . ASN A 1 945 ? -20.066 -32.197 34.844 1.00 40.06 945 ASN A N 1
ATOM 7471 C CA . ASN A 1 945 ? -18.700 -32.187 34.300 1.00 40.06 945 ASN A CA 1
ATOM 7472 C C . ASN A 1 945 ? -18.278 -30.780 33.844 1.00 40.06 945 ASN A C 1
ATOM 7474 O O . ASN A 1 945 ? -17.104 -30.425 33.928 1.00 40.06 945 ASN A O 1
ATOM 7478 N N . ILE A 1 946 ? -19.229 -29.971 33.367 1.00 44.28 946 ILE A N 1
ATOM 7479 C CA . ILE A 1 946 ? -18.986 -28.579 32.965 1.00 44.28 946 ILE A CA 1
ATOM 7480 C C . ILE A 1 946 ? -18.821 -27.690 34.202 1.00 44.28 946 ILE A C 1
ATOM 7482 O O . ILE A 1 946 ? -17.903 -26.875 34.250 1.00 44.28 946 ILE A O 1
ATOM 7486 N N . GLU A 1 947 ? -19.662 -27.860 35.227 1.00 47.88 947 GLU A N 1
ATOM 7487 C CA . GLU A 1 947 ? -19.537 -27.102 36.478 1.00 47.88 947 GLU A CA 1
ATOM 7488 C C . GLU A 1 947 ? -18.211 -27.407 37.200 1.00 47.88 947 GLU A C 1
ATOM 7490 O O . GLU A 1 947 ? -17.563 -26.494 37.715 1.00 47.88 947 GLU A O 1
ATOM 7495 N N . LEU A 1 948 ? -17.766 -28.670 37.182 1.00 54.69 948 LEU A N 1
ATOM 7496 C CA . LEU A 1 948 ? -16.439 -29.070 37.658 1.00 54.69 948 LEU A CA 1
ATOM 7497 C C . LEU A 1 948 ? -15.318 -28.435 36.825 1.00 54.69 948 LEU A C 1
ATOM 7499 O O . LEU A 1 948 ? -14.422 -27.821 37.398 1.00 54.69 948 LEU A O 1
ATOM 7503 N N . ALA A 1 949 ? -15.397 -28.482 35.490 1.00 51.31 949 ALA A N 1
ATOM 7504 C CA . ALA A 1 949 ? -14.399 -27.860 34.617 1.00 51.31 949 ALA A CA 1
ATOM 7505 C C . ALA A 1 949 ? -14.289 -26.334 34.811 1.00 51.31 949 ALA A C 1
ATOM 7507 O O . ALA A 1 949 ? -13.184 -25.799 34.758 1.00 51.31 949 ALA A O 1
ATOM 7508 N N . LEU A 1 950 ? -15.397 -25.632 35.082 1.00 55.09 950 LEU A N 1
ATOM 7509 C CA . LEU A 1 950 ? -15.396 -24.188 35.358 1.00 55.09 950 LEU A CA 1
ATOM 7510 C C . LEU A 1 950 ? -14.816 -23.847 36.743 1.00 55.09 950 LEU A C 1
ATOM 7512 O O . LEU A 1 950 ? -14.094 -22.859 36.871 1.00 55.09 950 LEU A O 1
ATOM 7516 N N . LYS A 1 951 ? -15.055 -24.678 37.767 1.00 59.62 951 LYS A N 1
ATOM 7517 C CA . LYS A 1 951 ? -14.387 -24.543 39.079 1.00 59.62 951 LYS A CA 1
ATOM 7518 C C . LYS A 1 951 ? -12.898 -24.889 38.997 1.00 59.62 951 LYS A C 1
ATOM 7520 O O . LYS A 1 951 ? -12.077 -24.218 39.614 1.00 59.62 951 LYS A O 1
ATOM 7525 N N . GLY A 1 952 ? -12.542 -25.897 38.199 1.00 57.78 952 GLY A N 1
ATOM 7526 C CA . GLY A 1 952 ? -11.158 -26.220 37.858 1.00 57.78 952 GLY A CA 1
ATOM 7527 C C . GLY A 1 952 ? -10.464 -25.054 37.164 1.00 57.78 952 GLY A C 1
ATOM 7528 O O . GLY A 1 952 ? -9.413 -24.625 37.611 1.00 57.78 952 GLY A O 1
ATOM 7529 N N . PHE A 1 953 ? -11.098 -24.459 36.154 1.00 60.81 953 PHE A N 1
ATOM 7530 C CA . PHE A 1 953 ? -10.621 -23.247 35.485 1.00 60.81 953 PHE A CA 1
ATOM 7531 C C . PHE A 1 953 ? -10.368 -22.086 36.461 1.00 60.81 953 PHE A C 1
ATOM 7533 O O . PHE A 1 953 ? -9.288 -21.504 36.423 1.00 60.81 953 PHE A O 1
ATOM 7540 N N . GLN A 1 954 ? -11.305 -21.786 37.371 1.00 59.03 954 GLN A N 1
ATOM 7541 C CA . GLN A 1 954 ? -11.102 -20.758 38.401 1.00 59.03 954 GLN A CA 1
ATOM 7542 C C . GLN A 1 954 ? -9.865 -21.050 39.268 1.00 59.03 954 GLN A C 1
ATOM 7544 O O . GLN A 1 954 ? -9.028 -20.170 39.445 1.00 59.03 954 GLN A O 1
ATOM 7549 N N . ASN A 1 955 ? -9.716 -22.283 39.760 1.00 61.59 955 ASN A N 1
ATOM 7550 C CA . ASN A 1 955 ? -8.574 -22.668 40.594 1.00 61.59 955 ASN A CA 1
ATOM 7551 C C . ASN A 1 955 ? -7.246 -22.661 39.816 1.00 61.59 955 ASN A C 1
ATOM 7553 O O . ASN A 1 955 ? -6.235 -22.203 40.341 1.00 61.59 955 ASN A O 1
ATOM 7557 N N . ASN A 1 956 ? -7.243 -23.122 38.563 1.00 63.03 956 ASN A N 1
ATOM 7558 C CA . ASN A 1 956 ? -6.031 -23.226 37.750 1.00 63.03 956 ASN A CA 1
ATOM 7559 C C . ASN A 1 956 ? -5.518 -21.850 37.310 1.00 63.03 956 ASN A C 1
ATOM 7561 O O . ASN A 1 956 ? -4.310 -21.666 37.279 1.00 63.03 956 ASN A O 1
ATOM 7565 N N . ILE A 1 957 ? -6.386 -20.850 37.076 1.00 59.03 957 ILE A N 1
ATOM 7566 C CA . ILE A 1 957 ? -5.928 -19.454 36.904 1.00 59.03 957 ILE A CA 1
ATOM 7567 C C . ILE A 1 957 ? -5.094 -19.022 38.114 1.00 59.03 957 ILE A C 1
ATOM 7569 O O . ILE A 1 957 ? -4.041 -18.408 37.968 1.00 59.03 957 ILE A O 1
ATOM 7573 N N . PHE A 1 958 ? -5.565 -19.335 39.318 1.00 63.97 958 PHE A N 1
ATOM 7574 C CA . PHE A 1 958 ? -4.892 -18.949 40.549 1.00 63.97 958 PHE A CA 1
ATOM 7575 C C . PHE A 1 958 ? -3.595 -19.742 40.801 1.00 63.97 958 PHE A C 1
ATOM 7577 O O . PHE A 1 958 ? -2.677 -19.182 41.399 1.00 63.97 958 PHE A O 1
ATOM 7584 N N . GLU A 1 959 ? -3.469 -20.985 40.320 1.00 60.06 959 GLU A N 1
ATOM 7585 C CA . GLU A 1 959 ? -2.197 -21.734 40.317 1.00 60.06 959 GLU A CA 1
ATOM 7586 C C . GLU A 1 959 ? -1.216 -21.236 39.240 1.00 60.06 959 GLU A C 1
ATOM 7588 O O . GLU A 1 959 ? -0.059 -20.972 39.565 1.00 60.06 959 GLU A O 1
ATOM 7593 N N . ASP A 1 960 ? -1.662 -20.981 38.005 1.00 58.56 960 ASP A N 1
ATOM 7594 C CA . ASP A 1 960 ? -0.837 -20.384 36.939 1.00 58.56 960 ASP A CA 1
ATOM 7595 C C . ASP A 1 960 ? -0.277 -19.016 37.388 1.00 58.56 960 ASP A C 1
ATOM 7597 O O . ASP A 1 960 ? 0.907 -18.706 37.208 1.00 58.56 960 ASP A O 1
ATOM 7601 N N . LEU A 1 961 ? -1.099 -18.210 38.074 1.00 59.50 961 LEU A N 1
ATOM 7602 C CA . LEU A 1 961 ? -0.662 -16.955 38.688 1.00 59.50 961 LEU A CA 1
ATOM 7603 C C . LEU A 1 961 ? 0.363 -17.172 39.816 1.00 59.50 961 LEU A C 1
ATOM 7605 O O . LEU A 1 961 ? 1.342 -16.423 39.877 1.00 59.50 961 LEU A O 1
ATOM 7609 N N . LYS A 1 962 ? 0.221 -18.201 40.666 1.00 57.34 962 LYS A N 1
ATOM 7610 C CA . LYS A 1 962 ? 1.242 -18.555 41.679 1.00 57.34 962 LYS A CA 1
ATOM 7611 C C . LYS A 1 962 ? 2.555 -19.002 41.036 1.00 57.34 962 LYS A C 1
ATOM 7613 O O . LYS A 1 962 ? 3.619 -18.597 41.512 1.00 57.34 962 LYS A O 1
ATOM 7618 N N . MET A 1 963 ? 2.505 -19.781 39.956 1.00 51.72 963 MET A N 1
ATOM 7619 C CA . MET A 1 963 ? 3.698 -20.195 39.209 1.00 51.72 963 MET A CA 1
ATOM 7620 C C . MET A 1 963 ? 4.417 -18.975 38.620 1.00 51.72 963 MET A C 1
ATOM 7622 O O . MET A 1 963 ? 5.609 -18.782 38.877 1.00 51.72 963 MET A O 1
ATOM 7626 N N . SER A 1 964 ? 3.681 -18.062 37.974 1.00 47.34 964 SER A N 1
ATOM 7627 C CA . SER A 1 964 ? 4.241 -16.804 37.449 1.00 47.34 964 SER A CA 1
ATOM 7628 C C . SER A 1 964 ? 4.858 -15.899 38.535 1.00 47.34 964 SER A C 1
ATOM 7630 O O . SER A 1 964 ? 5.847 -15.208 38.286 1.00 47.34 964 SER A O 1
ATOM 7632 N N . ALA A 1 965 ? 4.327 -15.939 39.764 1.00 44.66 965 ALA A N 1
ATOM 7633 C CA . ALA A 1 965 ? 4.818 -15.160 40.902 1.00 44.66 965 ALA A CA 1
ATOM 7634 C C . ALA A 1 965 ? 5.995 -15.810 41.665 1.00 44.66 965 ALA A C 1
ATOM 7636 O O . ALA A 1 965 ? 6.659 -15.128 42.451 1.00 44.66 965 ALA A O 1
ATOM 7637 N N . SER A 1 966 ? 6.259 -17.108 41.465 1.00 35.69 966 SER A N 1
ATOM 7638 C CA . SER A 1 966 ? 7.286 -17.876 42.195 1.00 35.69 966 SER A CA 1
ATOM 7639 C C . SER A 1 966 ? 8.477 -18.331 41.341 1.00 35.69 966 SER A C 1
ATOM 7641 O O . SER A 1 966 ? 9.546 -18.604 41.898 1.00 35.69 966 SER A O 1
ATOM 7643 N N . GLY A 1 967 ? 8.342 -18.327 40.011 1.00 32.31 967 GLY A N 1
ATOM 7644 C CA . GLY A 1 967 ? 9.346 -18.735 39.019 1.00 32.31 967 GLY A CA 1
ATOM 7645 C C . GLY A 1 967 ? 10.595 -17.848 38.871 1.00 32.31 967 GLY A C 1
ATOM 7646 O O . GLY A 1 967 ? 11.084 -17.677 37.759 1.00 32.31 967 GLY A O 1
ATOM 7647 N N . ALA A 1 968 ? 11.142 -17.282 39.955 1.00 35.06 968 ALA A N 1
ATOM 7648 C CA . ALA A 1 968 ? 12.448 -16.609 39.941 1.00 35.06 968 ALA A CA 1
ATOM 7649 C C . ALA A 1 968 ? 13.105 -16.544 41.337 1.00 35.06 968 ALA A C 1
ATOM 7651 O O . ALA A 1 968 ? 13.025 -15.533 42.035 1.00 35.06 968 ALA A O 1
ATOM 7652 N N . LYS A 1 969 ? 13.825 -17.599 41.751 1.00 27.12 969 LYS A N 1
ATOM 7653 C CA . LYS A 1 969 ? 14.712 -17.542 42.932 1.00 27.12 969 LYS A CA 1
ATOM 7654 C C . LYS A 1 969 ? 16.112 -18.091 42.671 1.00 27.12 969 LYS A C 1
ATOM 7656 O O . LYS A 1 969 ? 16.354 -19.294 42.734 1.00 27.12 969 LYS A O 1
ATOM 7661 N N . LYS A 1 970 ? 17.076 -17.173 42.560 1.00 24.92 970 LYS A N 1
ATOM 7662 C CA . LYS A 1 970 ? 18.466 -17.416 42.962 1.00 24.92 970 LYS A CA 1
ATOM 7663 C C . LYS A 1 970 ? 19.006 -16.201 43.724 1.00 24.92 970 LYS A C 1
ATOM 7665 O O . LYS A 1 970 ? 18.927 -15.085 43.233 1.00 24.92 970 LYS A O 1
ATOM 7670 N N . LEU A 1 971 ? 19.620 -16.496 44.875 1.00 24.55 971 LEU A N 1
ATOM 7671 C CA . LEU A 1 971 ? 20.381 -15.618 45.783 1.00 24.55 971 LEU A CA 1
ATOM 7672 C C . LEU A 1 971 ? 19.591 -14.747 46.789 1.00 24.55 971 LEU A C 1
ATOM 7674 O O . LEU A 1 971 ? 18.501 -14.250 46.534 1.00 24.55 971 LEU A O 1
ATOM 7678 N N . LYS A 1 972 ? 20.181 -14.654 47.991 1.00 23.05 972 LYS A N 1
ATOM 7679 C CA . LYS A 1 972 ? 19.717 -13.966 49.212 1.00 23.05 972 LYS A CA 1
ATOM 7680 C C . LYS A 1 972 ? 20.462 -12.630 49.377 1.00 23.05 972 LYS A C 1
ATOM 7682 O O . LYS A 1 972 ? 21.623 -12.584 48.981 1.00 23.05 972 LYS A O 1
ATOM 7687 N N . LEU A 1 973 ? 19.910 -11.674 50.135 1.00 23.41 973 LEU A N 1
ATOM 7688 C CA . LEU A 1 973 ? 20.446 -11.283 51.461 1.00 23.41 973 LEU A CA 1
ATOM 7689 C C . LEU A 1 973 ? 19.488 -10.346 52.235 1.00 23.41 973 LEU A C 1
ATOM 7691 O O . LEU A 1 973 ? 18.534 -9.821 51.671 1.00 23.41 973 LEU A O 1
ATOM 7695 N N . ASP A 1 974 ? 19.742 -10.187 53.536 1.00 22.91 974 ASP A N 1
ATOM 7696 C CA . ASP A 1 974 ? 18.944 -9.429 54.515 1.00 22.91 974 ASP A CA 1
ATOM 7697 C C . ASP A 1 974 ? 19.084 -7.890 54.416 1.00 22.91 974 ASP A C 1
ATOM 7699 O O . ASP A 1 974 ? 20.129 -7.398 53.993 1.00 22.91 974 ASP A O 1
ATOM 7703 N N . CYS A 1 975 ? 18.123 -7.116 54.963 1.00 20.27 975 CYS A N 1
ATOM 7704 C CA . CYS A 1 975 ? 18.259 -6.498 56.310 1.00 20.27 975 CYS A CA 1
ATOM 7705 C C . CYS A 1 975 ? 17.355 -5.255 56.582 1.00 20.27 975 CYS A C 1
ATOM 7707 O O . CYS A 1 975 ? 17.690 -4.146 56.198 1.00 20.27 975 CYS A O 1
ATOM 7709 N N . SER A 1 976 ? 16.290 -5.455 57.376 1.00 21.59 976 SER A N 1
ATOM 7710 C CA . SER A 1 976 ? 15.752 -4.620 58.489 1.00 21.59 976 SER A CA 1
ATOM 7711 C C . SER A 1 976 ? 15.537 -3.078 58.429 1.00 21.59 976 SER A C 1
ATOM 7713 O O . SER A 1 976 ? 16.387 -2.335 57.956 1.00 21.59 976 SER A O 1
ATOM 7715 N N . ARG A 1 977 ? 14.534 -2.639 59.232 1.00 22.88 977 ARG A N 1
ATOM 7716 C CA . ARG A 1 977 ? 14.344 -1.309 59.893 1.00 22.88 977 ARG A CA 1
ATOM 7717 C C . ARG A 1 977 ? 13.853 -0.131 59.026 1.00 22.88 977 ARG A C 1
ATOM 7719 O O . ARG A 1 977 ? 14.252 -0.020 57.882 1.00 22.88 977 ARG A O 1
ATOM 7726 N N . LYS A 1 978 ? 13.097 0.854 59.547 1.00 23.08 978 LYS A N 1
ATOM 7727 C CA . LYS A 1 978 ? 12.163 1.010 60.708 1.00 23.08 978 LYS A CA 1
ATOM 7728 C C . LYS A 1 978 ? 11.670 2.480 60.679 1.00 23.08 978 LYS A C 1
ATOM 7730 O O . LYS A 1 978 ? 12.504 3.313 60.347 1.00 23.08 978 LYS A O 1
ATOM 7735 N N . GLU A 1 979 ? 10.457 2.774 61.180 1.00 23.34 979 GLU A N 1
ATOM 7736 C CA . GLU A 1 979 ? 10.065 4.094 61.763 1.00 23.34 979 GLU A CA 1
ATOM 7737 C C . GLU A 1 979 ? 10.030 5.309 60.769 1.00 23.34 979 GLU A C 1
ATOM 7739 O O . GLU A 1 979 ? 10.722 5.318 59.762 1.00 23.34 979 GLU A O 1
ATOM 7744 N N . ASP A 1 980 ? 9.235 6.382 60.920 1.00 23.05 980 ASP A N 1
ATOM 7745 C CA . ASP A 1 980 ? 8.133 6.683 61.850 1.00 23.05 980 ASP A CA 1
ATOM 7746 C C . ASP A 1 980 ? 7.286 7.918 61.413 1.00 23.05 980 ASP A C 1
ATOM 7748 O O . ASP A 1 980 ? 7.737 8.740 60.621 1.00 23.05 980 ASP A O 1
ATOM 7752 N N . PHE A 1 981 ? 6.121 8.080 62.065 1.00 22.28 981 PHE A N 1
ATOM 7753 C CA . PHE A 1 981 ? 5.438 9.343 62.459 1.00 22.28 981 PHE A CA 1
ATOM 7754 C C . PHE A 1 981 ? 4.639 10.255 61.479 1.00 22.28 981 PHE A C 1
ATOM 7756 O O . PHE A 1 981 ? 5.171 10.840 60.547 1.00 22.28 981 PHE A O 1
ATOM 7763 N N . ILE A 1 982 ? 3.361 10.468 61.873 1.00 23.84 982 ILE A N 1
ATOM 7764 C CA . ILE A 1 982 ? 2.607 11.740 62.111 1.00 23.84 982 ILE A CA 1
ATOM 7765 C C . ILE A 1 982 ? 2.645 12.856 61.032 1.00 23.84 982 ILE A C 1
ATOM 7767 O O . ILE A 1 982 ? 3.706 13.287 60.610 1.00 23.84 982 ILE A O 1
ATOM 7771 N N . GLY A 1 983 ? 1.531 13.496 60.640 1.00 22.83 983 GLY A N 1
ATOM 7772 C CA . GLY A 1 983 ? 0.123 13.391 61.067 1.00 22.83 983 GLY A CA 1
ATOM 7773 C C . GLY A 1 983 ? -0.632 14.733 60.922 1.00 22.83 983 GLY A C 1
ATOM 7774 O O . GLY A 1 983 ? -0.023 15.736 60.574 1.00 22.83 983 GLY A O 1
ATOM 7775 N N . GLU A 1 984 ? -1.934 14.732 61.252 1.00 23.48 984 GLU A N 1
ATOM 7776 C CA . GLU A 1 984 ? -2.826 15.908 61.435 1.00 23.48 984 GLU A CA 1
ATOM 7777 C C . GLU A 1 984 ? -3.174 16.816 60.217 1.00 23.48 984 GLU A C 1
ATOM 7779 O O . GLU A 1 984 ? -2.434 16.884 59.246 1.00 23.48 984 GLU A O 1
ATOM 7784 N N . ASN A 1 985 ? -4.260 17.617 60.212 1.00 23.39 985 ASN A N 1
ATOM 7785 C CA . ASN A 1 985 ? -5.673 17.393 60.607 1.00 23.39 985 ASN A CA 1
ATOM 7786 C C . ASN A 1 985 ? -6.568 18.590 60.137 1.00 23.39 985 ASN A C 1
ATOM 7788 O O . ASN A 1 985 ? -6.044 19.642 59.790 1.00 23.39 985 ASN A O 1
ATOM 7792 N N . ILE A 1 986 ? -7.903 18.465 60.270 1.00 25.06 986 ILE A N 1
ATOM 7793 C CA . ILE A 1 986 ? -8.907 19.556 60.479 1.00 25.06 986 ILE A CA 1
ATOM 7794 C C . ILE A 1 986 ? -9.393 20.432 59.280 1.00 25.06 986 ILE A C 1
ATOM 7796 O O . ILE A 1 986 ? -8.783 21.414 58.878 1.00 25.06 986 ILE A O 1
ATOM 7800 N N . ASN A 1 987 ? -10.619 20.098 58.841 1.00 24.34 987 ASN A N 1
ATOM 7801 C CA . ASN A 1 987 ? -11.871 20.892 58.723 1.00 24.34 987 ASN A CA 1
ATOM 7802 C C . ASN A 1 987 ? -11.992 22.288 58.060 1.00 24.34 987 ASN A C 1
ATOM 7804 O O . ASN A 1 987 ? -11.320 23.247 58.422 1.00 24.34 987 ASN A O 1
ATOM 7808 N N . GLY A 1 988 ? -13.140 22.431 57.371 1.00 22.59 988 GLY A N 1
ATOM 7809 C CA . GLY A 1 988 ? -14.068 23.573 57.502 1.00 22.59 988 GLY A CA 1
ATOM 7810 C C . GLY A 1 988 ? -14.287 24.392 56.220 1.00 22.59 988 GLY A C 1
ATOM 7811 O O . GLY A 1 988 ? -13.317 24.796 55.599 1.00 22.59 988 GLY A O 1
ATOM 7812 N N . SER A 1 989 ? -15.478 24.790 55.758 1.00 24.31 989 SER A N 1
ATOM 7813 C CA . SER A 1 989 ? -16.908 24.487 55.993 1.00 24.31 989 SER A CA 1
ATOM 7814 C C . SER A 1 989 ? -17.701 25.691 55.444 1.00 24.31 989 SER A C 1
ATOM 7816 O O . SER A 1 989 ? -17.331 26.811 55.785 1.00 24.31 989 SER A O 1
ATOM 7818 N N . ASN A 1 990 ? -18.834 25.462 54.759 1.00 24.88 990 ASN A N 1
ATOM 7819 C CA . ASN A 1 990 ? -19.959 26.416 54.593 1.00 24.88 990 ASN A CA 1
ATOM 7820 C C . ASN A 1 990 ? -19.692 27.720 53.769 1.00 24.88 990 ASN A C 1
ATOM 7822 O O . ASN A 1 990 ? -18.553 28.109 53.561 1.00 24.88 990 ASN A O 1
ATOM 7826 N N . ASP A 1 991 ? -20.678 28.449 53.213 1.00 24.14 991 ASP A N 1
ATOM 7827 C CA . ASP A 1 991 ? -22.153 28.334 53.218 1.00 24.14 991 ASP A CA 1
ATOM 7828 C C . ASP A 1 991 ? -22.800 29.035 51.985 1.00 24.14 991 ASP A C 1
ATOM 7830 O O . ASP A 1 991 ? -22.156 29.875 51.373 1.00 24.14 991 ASP A O 1
ATOM 7834 N N . SER A 1 992 ? -24.077 28.711 51.695 1.00 24.23 992 SER A N 1
ATOM 7835 C CA . SER A 1 992 ? -25.239 29.502 51.157 1.00 24.23 992 SER A CA 1
ATOM 7836 C C . SER A 1 992 ? -25.079 30.839 50.332 1.00 24.23 992 SER A C 1
ATOM 7838 O O . SER A 1 992 ? -24.069 31.512 50.423 1.00 24.23 992 SER A O 1
ATOM 7840 N N . LYS A 1 993 ? -26.037 31.421 49.562 1.00 25.59 993 LYS A N 1
ATOM 7841 C CA . LYS A 1 993 ? -27.483 31.202 49.264 1.00 25.59 993 LYS A CA 1
ATOM 7842 C C . LYS A 1 993 ? -27.985 32.144 48.116 1.00 25.59 993 LYS A C 1
ATOM 7844 O O . LYS A 1 993 ? -27.511 33.264 48.021 1.00 25.59 993 LYS A O 1
ATOM 7849 N N . THR A 1 994 ? -28.998 31.713 47.341 1.00 23.75 994 THR A N 1
ATOM 7850 C CA . THR A 1 994 ? -30.127 32.459 46.674 1.00 23.75 994 THR A CA 1
ATOM 7851 C C . THR A 1 994 ? -30.051 33.946 46.231 1.00 23.75 994 THR A C 1
ATOM 7853 O O . THR A 1 994 ? -29.746 34.801 47.053 1.00 23.75 994 THR A O 1
ATOM 7856 N N . ILE A 1 995 ? -30.650 34.283 45.061 1.00 24.17 995 ILE A N 1
ATOM 7857 C CA . ILE A 1 995 ? -31.932 35.054 44.917 1.00 24.17 995 ILE A CA 1
ATOM 7858 C C . ILE A 1 995 ? -32.429 35.139 43.440 1.00 24.17 995 ILE A C 1
ATOM 7860 O O . ILE A 1 995 ? -31.680 34.908 42.498 1.00 24.17 995 ILE A O 1
ATOM 7864 N N . SER A 1 996 ? -33.735 35.390 43.276 1.00 24.14 996 SER A N 1
ATOM 7865 C CA . SER A 1 996 ? -34.606 35.360 42.078 1.00 24.14 996 SER A CA 1
ATOM 7866 C C . SER A 1 996 ? -34.668 36.625 41.193 1.00 24.14 996 SER A C 1
ATOM 7868 O O . SER A 1 996 ? -34.444 37.716 41.706 1.00 24.14 996 SER A O 1
ATOM 7870 N N . ALA A 1 997 ? -35.233 36.513 39.973 1.00 22.77 997 ALA A N 1
ATOM 7871 C CA . ALA A 1 997 ? -36.164 37.513 39.399 1.00 22.77 997 ALA A CA 1
ATOM 7872 C C . ALA A 1 997 ? -37.062 36.930 38.273 1.00 22.77 997 ALA A C 1
ATOM 7874 O O . ALA A 1 997 ? -36.741 35.904 37.680 1.00 22.77 997 ALA A O 1
ATOM 7875 N N . SER A 1 998 ? -38.199 37.584 38.004 1.00 23.48 998 SER A N 1
ATOM 7876 C CA . SER A 1 998 ? -39.323 37.140 37.152 1.00 23.48 998 SER A CA 1
ATOM 7877 C C . SER A 1 998 ? -39.492 37.936 35.846 1.00 23.48 998 SER A C 1
ATOM 7879 O O . SER A 1 998 ? -39.088 39.094 35.787 1.00 23.48 998 SER A O 1
ATOM 7881 N N . GLY A 1 999 ? -40.231 37.399 34.864 1.00 23.78 999 GLY A N 1
ATOM 7882 C CA . GLY A 1 999 ? -40.760 38.171 33.725 1.00 23.78 999 GLY A CA 1
ATOM 7883 C C . GLY A 1 999 ? -41.831 37.409 32.931 1.00 23.78 999 GLY A C 1
ATOM 7884 O O . GLY A 1 999 ? -41.623 36.253 32.580 1.00 23.78 999 GLY A O 1
ATOM 7885 N N . SER A 1 1000 ? -42.979 38.040 32.670 1.00 23.75 1000 SER A N 1
ATOM 7886 C CA . SER A 1 1000 ? -44.144 37.472 31.968 1.00 23.75 1000 SER A CA 1
ATOM 7887 C C . SER A 1 1000 ? -44.426 38.191 30.643 1.00 23.75 1000 SER A C 1
ATOM 7889 O O . SER A 1 1000 ? -44.010 39.336 30.476 1.00 23.75 1000 SER A O 1
ATOM 7891 N N . THR A 1 1001 ? -45.177 37.563 29.725 1.00 25.61 1001 THR A N 1
ATOM 7892 C CA . THR A 1 1001 ? -46.339 38.171 29.021 1.00 25.61 1001 THR A CA 1
ATOM 7893 C C . THR A 1 1001 ? -47.030 37.188 28.063 1.00 25.61 1001 THR A C 1
ATOM 7895 O O . THR A 1 1001 ? -46.380 36.386 27.399 1.00 25.61 1001 THR A O 1
ATOM 7898 N N . ASP A 1 1002 ? -48.362 37.270 27.998 1.00 22.70 1002 ASP A N 1
ATOM 7899 C CA . ASP A 1 1002 ? -49.236 36.538 27.071 1.00 22.70 1002 ASP A CA 1
ATOM 7900 C C . ASP A 1 1002 ? -49.293 37.165 25.666 1.00 22.70 1002 ASP A C 1
ATOM 7902 O O . ASP A 1 1002 ? -49.145 38.377 25.507 1.00 22.70 1002 ASP A O 1
ATOM 7906 N N . SER A 1 1003 ? -49.687 36.376 24.658 1.00 26.02 1003 SER A N 1
ATOM 7907 C CA . SER A 1 1003 ? -50.778 36.774 23.739 1.00 26.02 1003 SER A CA 1
ATOM 7908 C C . SER A 1 1003 ? -51.281 35.624 22.851 1.00 26.02 1003 SER A C 1
ATOM 7910 O O . SER A 1 1003 ? -50.565 34.685 22.517 1.00 26.02 1003 SER A O 1
ATOM 7912 N N . SER A 1 1004 ? -52.561 35.703 22.488 1.00 23.52 1004 SER A N 1
ATOM 7913 C CA . SER A 1 1004 ? -53.319 34.754 21.649 1.00 23.52 1004 SER A CA 1
ATOM 7914 C C . SER A 1 1004 ? -54.110 35.570 20.583 1.00 23.52 1004 SER A C 1
ATOM 7916 O O . SER A 1 1004 ? -53.781 36.736 20.388 1.00 23.52 1004 SER A O 1
ATOM 7918 N N . ILE A 1 1005 ? -55.109 35.134 19.798 1.00 25.58 1005 ILE A N 1
ATOM 7919 C CA . ILE A 1 1005 ? -56.131 34.066 19.853 1.00 25.58 1005 ILE A CA 1
ATOM 7920 C C . ILE A 1 1005 ? -56.539 33.728 18.375 1.00 25.58 1005 ILE A C 1
ATOM 7922 O O . ILE A 1 1005 ? -56.061 34.369 17.447 1.00 25.58 1005 ILE A O 1
ATOM 7926 N N . ILE A 1 1006 ? -57.520 32.829 18.177 1.00 24.52 1006 ILE A N 1
ATOM 7927 C CA . ILE A 1 1006 ? -58.450 32.677 17.012 1.00 24.52 1006 ILE A CA 1
ATOM 7928 C C . ILE A 1 1006 ? -57.946 31.694 15.913 1.00 24.52 1006 ILE A C 1
ATOM 7930 O O . ILE A 1 1006 ? -56.915 31.937 15.308 1.00 24.52 1006 ILE A O 1
ATOM 7934 N N . ARG A 1 1007 ? -58.481 30.461 15.713 1.00 22.92 1007 ARG A N 1
ATOM 7935 C CA . ARG A 1 1007 ? -59.831 29.988 15.241 1.00 22.92 1007 ARG A CA 1
ATOM 7936 C C . ARG A 1 1007 ? -60.147 30.466 13.787 1.00 22.92 1007 ARG A C 1
ATOM 7938 O O . ARG A 1 1007 ? -59.666 31.505 13.398 1.00 22.92 1007 ARG A O 1
ATOM 7945 N N . GLN A 1 1008 ? -60.888 29.811 12.881 1.00 23.44 1008 GLN A N 1
ATOM 7946 C CA . GLN A 1 1008 ? -61.752 28.621 12.899 1.00 23.44 1008 GLN A CA 1
ATOM 7947 C C . GLN A 1 1008 ? -62.048 28.123 11.444 1.00 23.44 1008 GLN A C 1
ATOM 7949 O O . GLN A 1 1008 ? -62.238 28.954 10.568 1.00 23.44 1008 GLN A O 1
ATOM 7954 N N . LYS A 1 1009 ? -62.213 26.795 11.270 1.00 22.36 1009 LYS A N 1
ATOM 7955 C CA . LYS A 1 1009 ? -63.256 26.058 10.486 1.00 22.36 1009 LYS A CA 1
ATOM 7956 C C . LYS A 1 1009 ? -63.444 26.128 8.941 1.00 22.36 1009 LYS A C 1
ATOM 7958 O O . LYS A 1 1009 ? -63.644 27.190 8.376 1.00 22.36 1009 LYS A O 1
ATOM 7963 N N . GLU A 1 1010 ? -63.705 24.916 8.400 1.00 22.41 1010 GLU A N 1
ATOM 7964 C CA . GLU A 1 1010 ? -64.539 24.546 7.216 1.00 22.41 1010 GLU A CA 1
ATOM 7965 C C . GLU A 1 1010 ? -63.991 24.934 5.812 1.00 22.41 1010 GLU A C 1
ATOM 7967 O O . GLU A 1 1010 ? -63.325 25.946 5.671 1.00 22.41 1010 GLU A O 1
ATOM 7972 N N . LYS A 1 1011 ? -64.177 24.167 4.717 1.00 22.38 1011 LYS A N 1
ATOM 7973 C CA . LYS A 1 1011 ? -65.175 23.123 4.377 1.00 22.38 1011 LYS A CA 1
ATOM 7974 C C . LYS A 1 1011 ? -64.658 22.141 3.294 1.00 22.38 1011 LYS A C 1
ATOM 7976 O O . LYS A 1 1011 ? -63.626 22.388 2.681 1.00 22.38 1011 LYS A O 1
ATOM 7981 N N . GLU A 1 1012 ? -65.386 21.048 3.058 1.00 28.56 1012 GLU A N 1
ATOM 7982 C CA . GLU A 1 1012 ? -65.080 19.999 2.063 1.00 28.56 1012 GLU A CA 1
ATOM 7983 C C . GLU A 1 1012 ? -65.245 20.449 0.597 1.00 28.56 1012 GLU A C 1
ATOM 7985 O O . GLU A 1 1012 ? -66.104 21.276 0.293 1.00 28.56 1012 GLU A O 1
ATOM 7990 N N . CYS A 1 1013 ? -64.522 19.796 -0.322 1.00 23.53 1013 CYS A N 1
ATOM 7991 C CA . CYS A 1 1013 ? -64.989 19.576 -1.694 1.00 23.53 1013 CYS A CA 1
ATOM 7992 C C . CYS A 1 1013 ? -64.399 18.266 -2.256 1.00 23.53 1013 CYS A C 1
ATOM 7994 O O . CYS A 1 1013 ? -63.185 18.068 -2.215 1.00 23.53 1013 CYS A O 1
ATOM 7996 N N . ASN A 1 1014 ? -65.253 17.371 -2.764 1.00 29.23 1014 ASN A N 1
ATOM 7997 C CA . ASN A 1 1014 ? -64.834 16.205 -3.551 1.00 29.23 1014 ASN A CA 1
ATOM 7998 C C . ASN A 1 1014 ? -64.352 16.665 -4.928 1.00 29.23 1014 ASN A C 1
ATOM 8000 O O . ASN A 1 1014 ? -65.040 17.481 -5.533 1.00 29.23 1014 ASN A O 1
ATOM 8004 N N . ASP A 1 1015 ? -63.306 16.044 -5.485 1.00 25.98 1015 ASP A N 1
ATOM 8005 C CA . ASP A 1 1015 ? -63.260 15.870 -6.941 1.00 25.98 1015 ASP A CA 1
ATOM 8006 C C . ASP A 1 1015 ? -62.391 14.696 -7.429 1.00 25.98 1015 ASP A C 1
ATOM 8008 O O . ASP A 1 1015 ? -61.558 14.147 -6.708 1.00 25.98 1015 ASP A O 1
ATOM 8012 N N . SER A 1 1016 ? -62.679 14.264 -8.658 1.00 28.47 1016 SER A N 1
ATOM 8013 C CA . SER A 1 1016 ? -62.334 12.948 -9.225 1.00 28.47 1016 SER A CA 1
ATOM 8014 C C . SER A 1 1016 ? -60.839 12.578 -9.350 1.00 28.47 1016 SER A C 1
ATOM 8016 O O . SER A 1 1016 ? -59.979 13.388 -9.698 1.00 28.47 1016 SER A O 1
ATOM 8018 N N . ALA A 1 1017 ? -60.535 11.284 -9.169 1.00 29.17 1017 ALA A N 1
ATOM 8019 C CA . ALA A 1 1017 ? -59.199 10.723 -9.379 1.00 29.17 1017 ALA A CA 1
ATOM 8020 C C . ALA A 1 1017 ? -58.831 10.649 -10.875 1.00 29.17 1017 ALA A C 1
ATOM 8022 O O . ALA A 1 1017 ? -59.372 9.842 -11.633 1.00 29.17 1017 ALA A O 1
ATOM 8023 N N . THR A 1 1018 ? -57.855 11.454 -11.298 1.00 34.28 1018 THR A N 1
ATOM 8024 C CA . THR A 1 1018 ? -57.297 11.432 -12.659 1.00 34.28 1018 THR A CA 1
ATOM 8025 C C . THR A 1 1018 ? -56.117 10.459 -12.757 1.00 34.28 1018 THR A C 1
ATOM 8027 O O . THR A 1 1018 ? -55.084 10.629 -12.110 1.00 34.28 1018 THR A O 1
ATOM 8030 N N . TYR A 1 1019 ? -56.245 9.423 -13.592 1.00 45.59 1019 TYR A N 1
ATOM 8031 C CA . TYR A 1 1019 ? -55.167 8.454 -13.823 1.00 45.59 1019 TYR A CA 1
ATOM 8032 C C . TYR A 1 1019 ? -54.071 9.032 -14.740 1.00 45.59 1019 TYR A C 1
ATOM 8034 O O . TYR A 1 1019 ? -54.392 9.616 -15.778 1.00 45.59 1019 TYR A O 1
ATOM 8042 N N . PRO A 1 1020 ? -52.774 8.838 -14.428 1.00 50.16 1020 PRO A N 1
ATOM 8043 C CA . PRO A 1 1020 ? -51.686 9.348 -15.256 1.00 50.16 1020 PRO A CA 1
ATOM 8044 C C . PRO A 1 1020 ? -51.588 8.571 -16.577 1.00 50.16 1020 PRO A C 1
ATOM 8046 O O . PRO A 1 1020 ? -51.255 7.387 -16.602 1.00 50.16 1020 PRO A O 1
ATOM 8049 N N . THR A 1 1021 ? -51.839 9.255 -17.692 1.00 52.22 1021 THR A N 1
ATOM 8050 C CA . THR A 1 1021 ? -51.709 8.708 -19.056 1.00 52.22 1021 THR A CA 1
ATOM 8051 C C . THR A 1 1021 ? -50.259 8.687 -19.565 1.00 52.22 1021 THR A C 1
ATOM 8053 O O . THR A 1 1021 ? -49.954 8.033 -20.568 1.00 52.22 1021 THR A O 1
ATOM 8056 N N . SER A 1 1022 ? -49.351 9.364 -18.856 1.00 53.47 1022 SER A N 1
ATOM 8057 C CA . SER A 1 1022 ? -47.921 9.495 -19.142 1.00 53.47 1022 SER A CA 1
ATOM 8058 C C . SER A 1 1022 ? -47.046 8.658 -18.197 1.00 53.47 1022 SER A C 1
ATOM 8060 O O . SER A 1 1022 ? -47.336 8.474 -17.014 1.00 53.47 1022 SER A O 1
ATOM 8062 N N . CYS A 1 1023 ? -45.933 8.146 -18.725 1.00 58.03 1023 CYS A N 1
ATOM 8063 C CA . CYS A 1 1023 ? -44.913 7.439 -17.958 1.00 58.03 1023 CYS A CA 1
ATOM 8064 C C . CYS A 1 1023 ? -44.215 8.394 -16.982 1.00 58.03 1023 CYS A C 1
ATOM 8066 O O . CYS A 1 1023 ? -43.609 9.379 -17.405 1.00 58.03 1023 CYS A O 1
ATOM 8068 N N . ARG A 1 1024 ? -44.214 8.059 -15.687 1.00 46.53 1024 ARG A N 1
ATOM 8069 C CA . ARG A 1 1024 ? -43.607 8.887 -14.627 1.00 46.53 1024 ARG A CA 1
ATOM 8070 C C . ARG A 1 1024 ? -42.087 9.064 -14.760 1.00 46.53 1024 ARG A C 1
ATOM 8072 O O . ARG A 1 1024 ? -41.538 9.964 -14.143 1.00 46.53 1024 ARG A O 1
ATOM 8079 N N . PHE A 1 1025 ? -41.418 8.234 -15.565 1.00 49.34 1025 PHE A N 1
ATOM 8080 C CA . PHE A 1 1025 ? -39.962 8.270 -15.758 1.00 49.34 1025 PHE A CA 1
ATOM 8081 C C . PHE A 1 1025 ? -39.500 8.977 -17.041 1.00 49.34 1025 PHE A C 1
ATOM 8083 O O . PHE A 1 1025 ? -38.325 9.309 -17.144 1.00 49.34 1025 PHE A O 1
ATOM 8090 N N . CYS A 1 1026 ? -40.372 9.164 -18.040 1.00 56.28 1026 CYS A N 1
ATOM 8091 C CA . CYS A 1 1026 ? -39.977 9.745 -19.335 1.00 56.28 1026 CYS A CA 1
ATOM 8092 C C . CYS A 1 1026 ? -41.085 10.530 -20.064 1.00 56.28 1026 CYS A C 1
ATOM 8094 O O . CYS A 1 1026 ? -40.935 10.851 -21.240 1.00 56.28 1026 CYS A O 1
ATOM 8096 N N . GLY A 1 1027 ? -42.233 10.776 -19.426 1.00 56.28 1027 GLY A N 1
ATOM 8097 C CA . GLY A 1 1027 ? -43.381 11.496 -19.998 1.00 56.28 1027 GLY A CA 1
ATOM 8098 C C . GLY A 1 1027 ? -44.156 10.759 -21.104 1.00 56.28 1027 GLY A C 1
ATOM 8099 O O . GLY A 1 1027 ? -45.318 11.075 -21.348 1.00 56.28 1027 GLY A O 1
ATOM 8100 N N . GLY A 1 1028 ? -43.569 9.753 -21.760 1.00 62.25 1028 GLY A N 1
ATOM 8101 C CA . GLY A 1 1028 ? -44.182 9.051 -22.894 1.00 62.25 1028 GLY A CA 1
ATOM 8102 C C . GLY A 1 1028 ? -45.446 8.259 -22.531 1.00 62.25 1028 GLY A C 1
ATOM 8103 O O . GLY A 1 1028 ? -45.508 7.637 -21.471 1.00 62.25 1028 GLY A O 1
ATOM 8104 N N . MET A 1 1029 ? -46.444 8.240 -23.423 1.00 59.84 1029 MET A N 1
ATOM 8105 C CA . MET A 1 1029 ? -47.745 7.594 -23.175 1.00 59.84 1029 MET A CA 1
ATOM 8106 C C . MET A 1 1029 ? -47.629 6.114 -22.779 1.00 59.84 1029 MET A C 1
ATOM 8108 O O . MET A 1 1029 ? -46.836 5.358 -23.353 1.00 59.84 1029 MET A O 1
ATOM 8112 N N . LEU A 1 1030 ? -48.475 5.692 -21.840 1.00 63.16 1030 LEU A N 1
ATOM 8113 C CA . LEU A 1 1030 ? -48.595 4.301 -21.401 1.00 63.16 1030 LEU A CA 1
ATOM 8114 C C . LEU A 1 1030 ? -49.553 3.493 -22.301 1.00 63.16 1030 LEU A C 1
ATOM 8116 O O . LEU A 1 1030 ? -50.476 4.029 -22.912 1.00 63.16 1030 LEU A O 1
ATOM 8120 N N . ARG A 1 1031 ? -49.341 2.175 -22.374 1.00 59.62 1031 ARG A N 1
ATOM 8121 C CA . ARG A 1 1031 ? -50.247 1.192 -22.990 1.00 59.62 1031 ARG A CA 1
ATOM 8122 C C . ARG A 1 1031 ? -50.406 -0.031 -22.084 1.00 59.62 1031 ARG A C 1
ATOM 8124 O O . ARG A 1 1031 ? -49.435 -0.462 -21.464 1.00 59.62 1031 ARG A O 1
ATOM 8131 N N . ALA A 1 1032 ? -51.602 -0.613 -22.057 1.00 61.06 1032 ALA A N 1
ATOM 8132 C CA . ALA A 1 1032 ? -51.829 -1.934 -21.474 1.00 61.06 1032 ALA A CA 1
ATOM 8133 C C . ALA A 1 1032 ? -51.400 -3.023 -22.471 1.00 61.06 1032 ALA A C 1
ATOM 8135 O O . ALA A 1 1032 ? -51.662 -2.884 -23.668 1.00 61.06 1032 ALA A O 1
ATOM 8136 N N . ILE A 1 1033 ? -50.729 -4.079 -22.000 1.00 55.56 1033 ILE A N 1
ATOM 8137 C CA . ILE A 1 1033 ? -50.167 -5.119 -22.887 1.00 55.56 1033 ILE A CA 1
ATOM 8138 C C . ILE A 1 1033 ? -50.714 -6.505 -22.593 1.00 55.56 1033 ILE A C 1
ATOM 8140 O O . ILE A 1 1033 ? -51.090 -7.208 -23.528 1.00 55.56 1033 ILE A O 1
ATOM 8144 N N . ASP A 1 1034 ? -50.769 -6.890 -21.323 1.00 56.25 1034 ASP A N 1
ATOM 8145 C CA . ASP A 1 1034 ? -51.061 -8.269 -20.954 1.00 56.25 1034 ASP A CA 1
ATOM 8146 C C . ASP A 1 1034 ? -52.489 -8.415 -20.428 1.00 56.25 1034 ASP A C 1
ATOM 8148 O O . ASP A 1 1034 ? -52.899 -7.682 -19.528 1.00 56.25 1034 ASP A O 1
ATOM 8152 N N . LYS A 1 1035 ? -53.262 -9.324 -21.031 1.00 46.34 1035 LYS A N 1
ATOM 8153 C CA . LYS A 1 1035 ? -54.679 -9.576 -20.705 1.00 46.34 1035 LYS A CA 1
ATOM 8154 C C . LYS A 1 1035 ? -54.904 -10.905 -19.979 1.00 46.34 1035 LYS A C 1
ATOM 8156 O O . LYS A 1 1035 ? -56.041 -11.152 -19.583 1.00 46.34 1035 LYS A O 1
ATOM 8161 N N . TYR A 1 1036 ? -53.865 -11.730 -19.823 1.00 45.06 1036 TYR A N 1
ATOM 8162 C CA . TYR A 1 1036 ? -53.981 -13.134 -19.407 1.00 45.06 1036 TYR A CA 1
ATOM 8163 C C . TYR A 1 1036 ? -53.142 -13.485 -18.168 1.00 45.06 1036 TYR A C 1
ATOM 8165 O O . TYR A 1 1036 ? -52.725 -14.627 -18.003 1.00 45.06 1036 TYR A O 1
ATOM 8173 N N . ARG A 1 1037 ? -52.921 -12.522 -17.264 1.00 46.50 1037 ARG A N 1
ATOM 8174 C CA . ARG A 1 1037 ? -52.474 -12.841 -15.902 1.00 46.50 1037 ARG A CA 1
ATOM 8175 C C . ARG A 1 1037 ? -53.605 -13.463 -15.086 1.00 46.50 1037 ARG A C 1
ATOM 8177 O O . ARG A 1 1037 ? -54.751 -13.019 -15.163 1.00 46.50 1037 ARG A O 1
ATOM 8184 N N . GLU A 1 1038 ? -53.242 -14.418 -14.238 1.00 45.97 1038 GLU A N 1
ATOM 8185 C CA . GLU A 1 1038 ? -54.146 -15.112 -13.310 1.00 45.97 1038 GLU A CA 1
ATOM 8186 C C . GLU A 1 1038 ? -54.798 -14.160 -12.286 1.00 45.97 1038 GLU A C 1
ATOM 8188 O O . GLU A 1 1038 ? -55.925 -14.392 -11.856 1.00 45.97 1038 GLU A O 1
ATOM 8193 N N . ASP A 1 1039 ? -54.150 -13.030 -11.968 1.00 51.06 1039 ASP A N 1
ATOM 8194 C CA . ASP A 1 1039 ? -54.670 -11.982 -11.073 1.00 51.06 1039 ASP A CA 1
ATOM 8195 C C . ASP A 1 1039 ? -55.714 -11.041 -11.723 1.00 51.06 1039 ASP A C 1
ATOM 8197 O O . ASP A 1 1039 ? -56.219 -10.130 -11.064 1.00 51.06 1039 ASP A O 1
ATOM 8201 N N . GLN A 1 1040 ? -56.037 -11.244 -13.008 1.00 52.25 1040 GLN A N 1
ATOM 8202 C CA . GLN A 1 1040 ? -56.892 -10.394 -13.855 1.00 52.25 1040 GLN A CA 1
ATOM 8203 C C . GLN A 1 1040 ? -56.448 -8.920 -14.002 1.00 52.25 1040 GLN A C 1
ATOM 8205 O O . GLN A 1 1040 ? -57.218 -8.099 -14.516 1.00 52.25 1040 GLN A O 1
ATOM 8210 N N . LYS A 1 1041 ? -55.219 -8.554 -13.610 1.00 50.47 1041 LYS A N 1
ATOM 8211 C CA . LYS A 1 1041 ? -54.715 -7.171 -13.692 1.00 50.47 1041 LYS A CA 1
ATOM 8212 C C . LYS A 1 1041 ? -53.900 -6.940 -14.969 1.00 50.47 1041 LYS A C 1
ATOM 8214 O O . LYS A 1 1041 ? -53.064 -7.747 -15.364 1.00 50.47 1041 LYS A O 1
ATOM 8219 N N . LEU A 1 1042 ? -54.115 -5.788 -15.605 1.00 54.69 1042 LEU A N 1
ATOM 8220 C CA . LEU A 1 1042 ? -53.428 -5.366 -16.827 1.00 54.69 1042 LEU A CA 1
ATOM 8221 C C . LEU A 1 1042 ? -52.102 -4.668 -16.512 1.00 54.69 1042 LEU A C 1
ATOM 8223 O O . LEU A 1 1042 ? -52.077 -3.668 -15.792 1.00 54.69 1042 LEU A O 1
ATOM 8227 N N . THR A 1 1043 ? -51.008 -5.134 -17.110 1.00 60.00 1043 THR A N 1
ATOM 8228 C CA . THR A 1 1043 ? -49.677 -4.515 -16.992 1.00 60.00 1043 THR A CA 1
ATOM 8229 C C . THR A 1 1043 ? -49.539 -3.281 -17.883 1.00 60.00 1043 THR A C 1
ATOM 8231 O O . THR A 1 1043 ? -49.857 -3.339 -19.076 1.00 60.00 1043 THR A O 1
ATOM 8234 N N . LEU A 1 1044 ? -49.005 -2.183 -17.331 1.00 59.28 1044 LEU A N 1
ATOM 8235 C CA . LEU A 1 1044 ? -48.765 -0.927 -18.052 1.00 59.28 1044 LEU A CA 1
ATOM 8236 C C . LEU A 1 1044 ? -47.291 -0.782 -18.475 1.00 59.28 1044 LEU A C 1
ATOM 8238 O O . LEU A 1 1044 ? -46.379 -0.819 -17.648 1.00 59.28 1044 LEU A O 1
ATOM 8242 N N . GLN A 1 1045 ? -47.057 -0.558 -19.771 1.00 62.19 1045 GLN A N 1
ATOM 8243 C CA . GLN A 1 1045 ? -45.737 -0.281 -20.357 1.00 62.19 1045 GLN A CA 1
ATOM 8244 C C . GLN A 1 1045 ? -45.734 1.095 -21.034 1.00 62.19 1045 GLN A C 1
ATOM 8246 O O . GLN A 1 1045 ? -46.725 1.482 -21.652 1.00 62.19 1045 GLN A O 1
ATOM 8251 N N . CYS A 1 1046 ? -44.612 1.814 -20.998 1.00 64.50 1046 CYS A N 1
ATOM 8252 C CA . CYS A 1 1046 ? -44.429 2.996 -21.840 1.00 64.50 1046 CYS A CA 1
ATOM 8253 C C . CYS A 1 1046 ? -44.334 2.611 -23.330 1.00 64.50 1046 CYS A C 1
ATOM 8255 O O . CYS A 1 1046 ? -43.764 1.580 -23.683 1.00 64.50 1046 CYS A O 1
ATOM 8257 N N . ARG A 1 1047 ? -44.875 3.446 -24.227 1.00 57.62 1047 ARG A N 1
ATOM 8258 C CA . ARG A 1 1047 ? -44.693 3.292 -25.682 1.00 57.62 1047 ARG A CA 1
ATOM 8259 C C . ARG A 1 1047 ? -43.272 3.624 -26.160 1.00 57.62 1047 ARG A C 1
ATOM 8261 O O . ARG A 1 1047 ? -42.918 3.203 -27.260 1.00 57.62 1047 ARG A O 1
ATOM 8268 N N . ASN A 1 1048 ? -42.472 4.355 -25.376 1.00 57.66 1048 ASN A N 1
ATOM 8269 C CA . ASN A 1 1048 ? -41.090 4.669 -25.739 1.00 57.66 1048 ASN A CA 1
ATOM 8270 C C . ASN A 1 1048 ? -40.185 3.439 -25.525 1.00 57.66 1048 ASN A C 1
ATOM 8272 O O . ASN A 1 1048 ? -40.048 2.959 -24.400 1.00 57.66 1048 ASN A O 1
ATOM 8276 N N . ARG A 1 1049 ? -39.590 2.920 -26.609 1.00 51.84 1049 ARG A N 1
ATOM 8277 C CA . ARG A 1 1049 ? -38.938 1.593 -26.653 1.00 51.84 1049 ARG A CA 1
ATOM 8278 C C . ARG A 1 1049 ? -37.647 1.487 -25.836 1.00 51.84 1049 ARG A C 1
ATOM 8280 O O . ARG A 1 1049 ? -37.239 0.377 -25.521 1.00 51.84 1049 ARG A O 1
ATOM 8287 N N . GLU A 1 1050 ? -37.050 2.613 -25.464 1.00 46.72 1050 GLU A N 1
ATOM 8288 C CA . GLU A 1 1050 ? -35.854 2.673 -24.611 1.00 46.72 1050 GLU A CA 1
ATOM 8289 C C . GLU A 1 1050 ? -36.201 2.584 -23.110 1.00 46.72 1050 GLU A C 1
ATOM 8291 O O . GLU A 1 1050 ? -35.355 2.262 -22.279 1.00 46.72 1050 GLU A O 1
ATOM 8296 N N . CYS A 1 1051 ? -37.466 2.808 -22.733 1.00 48.00 1051 CYS A N 1
ATOM 8297 C CA . CYS A 1 1051 ? -37.905 2.823 -21.339 1.00 48.00 1051 CYS A CA 1
ATOM 8298 C C . CYS A 1 1051 ? -38.523 1.475 -20.918 1.00 48.00 1051 CYS A C 1
ATOM 8300 O O . CYS A 1 1051 ? -39.744 1.324 -20.853 1.00 48.00 1051 CYS A O 1
ATOM 8302 N N . MET A 1 1052 ? -37.682 0.489 -20.585 1.00 44.62 1052 MET A N 1
ATOM 8303 C CA . MET A 1 1052 ? -38.130 -0.842 -20.123 1.00 44.62 1052 MET A CA 1
ATOM 8304 C C . MET A 1 1052 ? -38.523 -0.922 -18.629 1.00 44.62 1052 MET A C 1
ATOM 8306 O O . MET A 1 1052 ? -38.710 -2.018 -18.102 1.00 44.62 1052 MET A O 1
ATOM 8310 N N . LYS A 1 1053 ? -38.674 0.207 -17.919 1.00 44.28 1053 LYS A N 1
ATOM 8311 C CA . LYS A 1 1053 ? -39.083 0.205 -16.500 1.00 44.28 1053 LYS A CA 1
ATOM 8312 C C . LYS A 1 1053 ? -40.573 -0.142 -16.343 1.00 44.28 1053 LYS A C 1
ATOM 8314 O O . LYS A 1 1053 ? -41.428 0.343 -17.084 1.00 44.28 1053 LYS A O 1
ATOM 8319 N N . PHE A 1 1054 ? -40.877 -0.987 -15.359 1.00 44.28 1054 PHE A N 1
ATOM 8320 C CA . PHE A 1 1054 ? -42.230 -1.448 -15.036 1.00 44.28 1054 PHE A CA 1
ATOM 8321 C C . PHE A 1 1054 ? -43.047 -0.320 -14.387 1.00 44.28 1054 PHE A C 1
ATOM 8323 O O . PHE A 1 1054 ? -42.641 0.217 -13.361 1.00 44.28 1054 PHE A O 1
ATOM 8330 N N . ASN A 1 1055 ? -44.196 0.039 -14.973 1.00 51.34 1055 ASN A N 1
ATOM 8331 C CA . ASN A 1 1055 ? -45.018 1.173 -14.520 1.00 51.34 1055 ASN A CA 1
ATOM 8332 C C . ASN A 1 1055 ? -46.255 0.759 -13.692 1.00 51.34 1055 ASN A C 1
ATOM 8334 O O . ASN A 1 1055 ? -47.117 1.593 -13.426 1.00 51.34 1055 ASN A O 1
ATOM 8338 N N . GLY A 1 1056 ? -46.345 -0.508 -13.273 1.00 55.06 1056 GLY A N 1
ATOM 8339 C CA . GLY A 1 1056 ? -47.421 -1.024 -12.421 1.00 55.06 1056 GLY A CA 1
ATOM 8340 C C . GLY A 1 1056 ? -48.486 -1.852 -13.149 1.00 55.06 1056 GLY A C 1
ATOM 8341 O O . GLY A 1 1056 ? -48.373 -2.170 -14.338 1.00 55.06 1056 GLY A O 1
ATOM 8342 N N . VAL A 1 1057 ? -49.523 -2.224 -12.394 1.00 53.06 1057 VAL A N 1
ATOM 8343 C CA . VAL A 1 1057 ? -50.626 -3.103 -12.821 1.00 53.06 1057 VAL A CA 1
ATOM 8344 C C . VAL A 1 1057 ? -51.960 -2.489 -12.394 1.00 53.06 1057 VAL A C 1
ATOM 8346 O O . VAL A 1 1057 ? -52.050 -1.947 -11.295 1.00 53.06 1057 VAL A O 1
ATOM 8349 N N . THR A 1 1058 ? -52.997 -2.579 -13.230 1.00 51.84 1058 THR A N 1
ATOM 8350 C CA . THR A 1 1058 ? -54.339 -2.040 -12.932 1.00 51.84 1058 THR A CA 1
ATOM 8351 C C . THR A 1 1058 ? -55.445 -3.077 -13.138 1.00 51.84 1058 THR A C 1
ATOM 8353 O O . THR A 1 1058 ? -55.429 -3.829 -14.111 1.00 51.84 1058 THR A O 1
ATOM 8356 N N . SER A 1 1059 ? -56.413 -3.120 -12.223 1.00 49.66 1059 SER A N 1
ATOM 8357 C CA . SER A 1 1059 ? -57.602 -3.988 -12.272 1.00 49.66 1059 SER A CA 1
ATOM 8358 C C . SER A 1 1059 ? -58.824 -3.335 -12.934 1.00 49.66 1059 SER A C 1
ATOM 8360 O O . SER A 1 1059 ? -59.871 -3.972 -13.039 1.00 49.66 1059 SER A O 1
ATOM 8362 N N . ASP A 1 1060 ? -58.738 -2.064 -13.338 1.00 52.47 1060 ASP A N 1
ATOM 8363 C CA . ASP A 1 1060 ? -59.929 -1.279 -13.673 1.00 52.47 1060 ASP A CA 1
ATOM 8364 C C . ASP A 1 1060 ? -60.490 -1.570 -15.081 1.00 52.47 1060 ASP A C 1
ATOM 8366 O O . ASP A 1 1060 ? -59.792 -1.505 -16.102 1.00 52.47 1060 ASP A O 1
ATOM 8370 N N . LYS A 1 1061 ? -61.795 -1.865 -15.140 1.00 49.88 1061 LYS A N 1
ATOM 8371 C CA . LYS A 1 1061 ? -62.527 -2.158 -16.378 1.00 49.88 1061 LYS A CA 1
ATOM 8372 C C . LYS A 1 1061 ? -62.711 -0.922 -17.265 1.00 49.88 1061 LYS A C 1
ATOM 8374 O O . LYS A 1 1061 ? -62.748 -1.094 -18.481 1.00 49.88 1061 LYS A O 1
ATOM 8379 N N . GLN A 1 1062 ? -62.774 0.294 -16.714 1.00 46.34 1062 GLN A N 1
ATOM 8380 C CA . GLN A 1 1062 ? -62.936 1.510 -17.529 1.00 46.34 1062 GLN A CA 1
ATOM 8381 C C . GLN A 1 1062 ? -61.639 1.878 -18.270 1.00 46.34 1062 GLN A C 1
ATOM 8383 O O . GLN A 1 1062 ? -61.658 2.145 -19.475 1.00 46.34 1062 GLN A O 1
ATOM 8388 N N . ALA A 1 1063 ? -60.484 1.764 -17.603 1.00 50.38 1063 ALA A N 1
ATOM 8389 C CA . ALA A 1 1063 ? -59.171 1.977 -18.223 1.00 50.38 1063 ALA A CA 1
ATOM 8390 C C . ALA A 1 1063 ? -58.899 1.007 -19.395 1.00 50.38 1063 ALA A C 1
ATOM 8392 O O . ALA A 1 1063 ? -58.269 1.376 -20.390 1.00 50.38 1063 ALA A O 1
ATOM 8393 N N . LYS A 1 1064 ? -59.421 -0.226 -19.307 1.00 45.75 1064 LYS A N 1
ATOM 8394 C CA . LYS A 1 1064 ? -59.333 -1.258 -20.356 1.00 45.75 1064 LYS A CA 1
ATOM 8395 C C . LYS A 1 1064 ? -60.017 -0.846 -21.663 1.00 45.75 1064 LYS A C 1
ATOM 8397 O O . LYS A 1 1064 ? -59.559 -1.263 -22.725 1.00 45.75 1064 LYS A O 1
ATOM 8402 N N . GLN A 1 1065 ? -61.0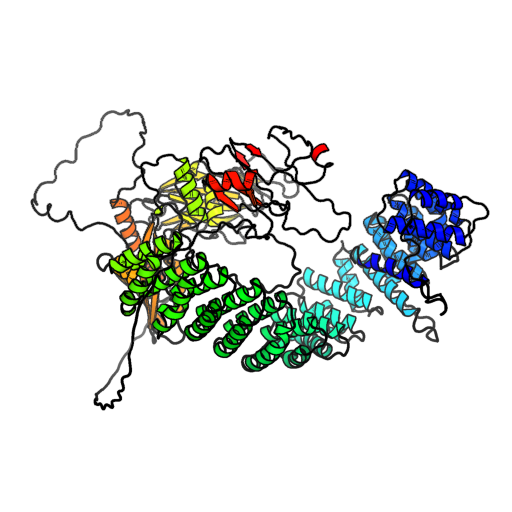85 -0.050 -21.589 1.00 45.84 1065 GLN A N 1
ATOM 8403 C CA . GLN A 1 1065 ? -61.851 0.400 -22.751 1.00 45.84 1065 GLN A CA 1
ATOM 8404 C C . GLN A 1 1065 ? -61.138 1.579 -23.432 1.00 45.84 1065 GLN A C 1
ATOM 8406 O O . GLN A 1 1065 ? -60.739 1.461 -24.591 1.00 45.84 1065 GLN A O 1
ATOM 8411 N N . PHE A 1 1066 ? -60.817 2.631 -22.670 1.00 47.59 1066 PHE A N 1
ATOM 8412 C CA . PHE A 1 1066 ? -60.154 3.846 -23.169 1.00 47.59 1066 PHE A CA 1
ATOM 8413 C C . PHE A 1 1066 ? -58.771 3.580 -23.802 1.00 47.59 1066 PHE A C 1
ATOM 8415 O O . PHE A 1 1066 ? -58.439 4.116 -24.858 1.00 47.59 1066 PHE A O 1
ATOM 8422 N N . LEU A 1 1067 ? -57.961 2.690 -23.210 1.00 48.66 1067 LEU A N 1
ATOM 8423 C CA . LEU A 1 1067 ? -56.649 2.322 -23.768 1.00 48.66 1067 LEU A CA 1
ATOM 8424 C C . LEU A 1 1067 ? -56.735 1.399 -24.997 1.00 48.66 1067 LEU A C 1
ATOM 8426 O O . LEU A 1 1067 ? -55.743 1.261 -25.718 1.00 48.66 1067 LEU A O 1
ATOM 8430 N N . SER A 1 1068 ? -57.884 0.759 -25.246 1.00 45.56 1068 SER A N 1
ATOM 8431 C CA . SER A 1 1068 ? -58.061 -0.152 -26.387 1.00 45.56 1068 SER A CA 1
ATOM 8432 C C . SER A 1 1068 ? -58.387 0.565 -27.701 1.00 45.56 1068 SER A C 1
ATOM 8434 O O . SER A 1 1068 ? -58.001 0.082 -28.763 1.00 45.56 1068 SER A O 1
ATOM 8436 N N . GLU A 1 1069 ? -59.003 1.748 -27.638 1.00 42.88 1069 GLU A N 1
ATOM 8437 C CA . GLU A 1 1069 ? -59.400 2.532 -28.818 1.00 42.88 1069 GLU A CA 1
ATOM 8438 C C . GLU A 1 1069 ? -58.209 3.229 -29.514 1.00 42.88 1069 GLU A C 1
ATOM 8440 O O . GLU A 1 1069 ? -58.278 3.571 -30.693 1.00 42.88 1069 GLU A O 1
ATOM 8445 N N . MET A 1 1070 ? -57.065 3.378 -28.832 1.00 40.16 1070 MET A N 1
ATOM 8446 C CA . MET A 1 1070 ? -55.862 4.052 -29.355 1.00 40.16 1070 MET A CA 1
ATOM 8447 C C . MET A 1 1070 ? -54.866 3.143 -30.112 1.00 40.16 1070 MET A C 1
ATOM 8449 O O . MET A 1 1070 ? -53.676 3.474 -30.221 1.00 40.16 1070 MET A O 1
ATOM 8453 N N . ALA A 1 1071 ? -55.301 1.994 -30.639 1.00 35.03 1071 ALA A N 1
ATOM 8454 C CA . ALA A 1 1071 ? -54.448 1.054 -31.377 1.00 35.03 1071 ALA A CA 1
ATOM 8455 C C . ALA A 1 1071 ? -54.789 0.985 -32.883 1.00 35.03 1071 ALA A C 1
ATOM 8457 O O . ALA A 1 1071 ? -55.841 0.485 -33.268 1.00 35.03 1071 ALA A O 1
ATOM 8458 N N . LYS A 1 1072 ? -53.854 1.408 -33.753 1.00 30.80 1072 LYS A N 1
ATOM 8459 C CA . LYS A 1 1072 ? -53.853 1.101 -35.202 1.00 30.80 1072 LYS A CA 1
ATOM 8460 C C . LYS A 1 1072 ? -52.614 0.253 -35.577 1.00 30.80 1072 LYS A C 1
ATOM 8462 O O . LYS A 1 1072 ? -51.568 0.458 -34.960 1.00 30.80 1072 LYS A O 1
ATOM 8467 N N . PRO A 1 1073 ? -52.703 -0.700 -36.534 1.00 43.66 1073 PRO A N 1
ATOM 8468 C CA . PRO A 1 1073 ? -51.687 -1.749 -36.736 1.00 43.66 1073 PRO A CA 1
ATOM 8469 C C . PRO A 1 1073 ? -50.751 -1.562 -37.956 1.00 43.66 1073 PRO A C 1
ATOM 8471 O O . PRO A 1 1073 ? -51.074 -0.789 -38.858 1.00 43.66 1073 PRO A O 1
ATOM 8474 N N . LYS A 1 1074 ? -49.658 -2.366 -37.971 1.00 30.55 1074 LYS A N 1
ATOM 8475 C CA . LYS A 1 1074 ? -48.655 -2.741 -39.026 1.00 30.55 1074 LYS A CA 1
ATOM 8476 C C . LYS A 1 1074 ? -47.221 -2.597 -38.462 1.00 30.55 1074 LYS A C 1
ATOM 8478 O O . LYS A 1 1074 ? -46.964 -1.588 -37.819 1.00 30.55 1074 LYS A O 1
ATOM 8483 N N . ALA A 1 1075 ? -46.213 -3.460 -38.662 1.00 24.77 1075 ALA A N 1
ATOM 8484 C CA . ALA A 1 1075 ? -46.021 -4.850 -39.148 1.00 24.77 1075 ALA A CA 1
ATOM 8485 C C . ALA A 1 1075 ? -44.543 -5.259 -38.770 1.00 24.77 1075 ALA A C 1
ATOM 8487 O O . ALA A 1 1075 ? -43.911 -4.478 -38.056 1.00 24.77 1075 ALA A O 1
ATOM 8488 N N . PRO A 1 1076 ? -43.903 -6.328 -39.302 1.00 35.38 1076 PRO A N 1
ATOM 8489 C CA . PRO A 1 1076 ? -44.119 -7.774 -39.099 1.00 35.38 1076 PRO A CA 1
ATOM 8490 C C . PRO A 1 1076 ? -42.937 -8.528 -38.394 1.00 35.38 1076 PRO A C 1
ATOM 8492 O O . PRO A 1 1076 ? -41.920 -7.932 -38.062 1.00 35.38 1076 PRO A O 1
ATOM 8495 N N . HIS A 1 1077 ? -43.121 -9.845 -38.189 1.00 30.25 1077 HIS A N 1
ATOM 8496 C CA . HIS A 1 1077 ? -42.242 -10.926 -37.660 1.00 30.25 1077 HIS A CA 1
ATOM 8497 C C . HIS A 1 1077 ? -40.721 -10.732 -37.435 1.00 30.25 1077 HIS A C 1
ATOM 8499 O O . HIS A 1 1077 ? -39.986 -10.343 -38.341 1.00 30.25 1077 HIS A O 1
ATOM 8505 N N . ILE A 1 1078 ? -40.250 -11.252 -36.286 1.00 25.11 1078 ILE A N 1
ATOM 8506 C CA . ILE A 1 1078 ? -38.936 -11.903 -36.079 1.00 25.11 1078 ILE A CA 1
ATOM 8507 C C . ILE A 1 1078 ? -39.153 -13.103 -35.132 1.00 25.11 1078 ILE A C 1
ATOM 8509 O O . ILE A 1 1078 ? -39.799 -12.935 -34.097 1.00 25.11 1078 ILE A O 1
ATOM 8513 N N . ASP A 1 1079 ? -38.625 -14.281 -35.475 1.00 25.72 1079 ASP A N 1
ATOM 8514 C CA . ASP A 1 1079 ? -38.796 -15.531 -34.711 1.00 25.72 1079 ASP A CA 1
ATOM 8515 C C . ASP A 1 1079 ? -37.698 -15.746 -33.641 1.00 25.72 1079 ASP A C 1
ATOM 8517 O O . ASP A 1 1079 ? -36.622 -15.147 -33.707 1.00 25.72 1079 ASP A O 1
ATOM 8521 N N . TYR A 1 1080 ? -37.957 -16.631 -32.667 1.00 25.59 1080 TYR A N 1
ATOM 8522 C CA . TYR A 1 1080 ? -37.034 -17.010 -31.582 1.00 25.59 1080 TYR A CA 1
ATOM 8523 C C . TYR A 1 1080 ? -36.800 -18.531 -31.540 1.00 25.59 1080 TYR A C 1
ATOM 8525 O O . TYR A 1 1080 ? -37.701 -19.303 -31.859 1.00 25.59 1080 TYR A O 1
ATOM 8533 N N . GLY A 1 1081 ? -35.625 -18.959 -31.068 1.00 25.59 1081 GLY A N 1
ATOM 8534 C CA . GLY A 1 1081 ? -35.286 -20.363 -30.806 1.00 25.59 1081 GLY A CA 1
ATOM 8535 C C . GLY A 1 1081 ? -34.247 -20.499 -29.686 1.00 25.59 1081 GLY A C 1
ATOM 8536 O O . GLY A 1 1081 ? -33.515 -19.549 -29.410 1.00 25.59 1081 GLY A O 1
ATOM 8537 N N . TRP A 1 1082 ? -34.204 -21.670 -29.046 1.00 26.83 1082 TRP A N 1
ATOM 8538 C CA . TRP A 1 1082 ? -33.299 -22.022 -27.939 1.00 26.83 1082 TRP A CA 1
ATOM 8539 C C . TRP A 1 1082 ? -32.419 -23.220 -28.334 1.00 26.83 1082 TRP A C 1
ATOM 8541 O O . TRP A 1 1082 ? -32.823 -24.009 -29.186 1.00 26.83 1082 TRP A O 1
ATOM 8551 N N . TYR A 1 1083 ? -31.250 -23.375 -27.705 1.00 26.30 1083 TYR A N 1
ATOM 8552 C CA . TYR A 1 1083 ? -30.327 -24.499 -27.927 1.00 26.30 1083 TYR A CA 1
ATOM 8553 C C . TYR A 1 1083 ? -29.802 -25.066 -26.596 1.00 26.30 1083 TYR A C 1
ATOM 8555 O O . TYR A 1 1083 ? -29.696 -24.330 -25.616 1.00 26.30 1083 TYR A O 1
ATOM 8563 N N . LEU A 1 1084 ? -29.487 -26.368 -26.576 1.00 25.59 1084 LEU A N 1
ATOM 8564 C CA . LEU A 1 1084 ? -28.951 -27.118 -25.427 1.00 25.59 1084 LEU A CA 1
ATOM 8565 C C . LEU A 1 1084 ? -27.519 -27.611 -25.700 1.00 25.59 1084 LEU A C 1
ATOM 8567 O O . LEU A 1 1084 ? -27.217 -28.012 -26.824 1.00 25.59 1084 LEU A O 1
ATOM 8571 N N . SER A 1 1085 ? -26.696 -27.708 -24.650 1.00 25.31 1085 SER A N 1
ATOM 8572 C CA . SER A 1 1085 ? -25.478 -28.537 -24.619 1.00 25.31 1085 SER A CA 1
ATOM 8573 C C . SER A 1 1085 ? -25.095 -28.941 -23.184 1.00 25.31 1085 SER A C 1
ATOM 8575 O O . SER A 1 1085 ? -25.266 -28.145 -22.263 1.00 25.31 1085 SER A O 1
ATOM 8577 N N . ASP A 1 1086 ? -24.573 -30.161 -23.024 1.00 26.50 1086 ASP A N 1
ATOM 8578 C CA . ASP A 1 1086 ? -24.248 -30.846 -21.753 1.00 26.50 1086 ASP A CA 1
ATOM 8579 C C . ASP A 1 1086 ? -23.112 -30.181 -20.924 1.00 26.50 1086 ASP A C 1
ATOM 8581 O O . ASP A 1 1086 ? -22.217 -29.569 -21.514 1.00 26.50 1086 ASP A O 1
ATOM 8585 N N . PRO A 1 1087 ? -23.062 -30.331 -19.578 1.00 27.70 1087 PRO A N 1
ATOM 8586 C CA . PRO A 1 1087 ? -22.224 -29.499 -18.704 1.00 27.70 1087 PRO A CA 1
ATOM 8587 C C . PRO A 1 1087 ? -20.879 -30.122 -18.262 1.00 27.70 1087 PRO A C 1
ATOM 8589 O O . PRO A 1 1087 ? -20.337 -29.724 -17.230 1.00 27.70 1087 PRO A O 1
ATOM 8592 N N . VAL A 1 1088 ? -20.309 -31.100 -18.983 1.00 28.61 1088 VAL A N 1
ATOM 8593 C CA . VAL A 1 1088 ? -19.087 -31.811 -18.538 1.00 28.61 1088 VAL A CA 1
ATOM 8594 C C . VAL A 1 1088 ? -17.885 -31.584 -19.470 1.00 28.61 1088 VAL A C 1
ATOM 8596 O O . VAL A 1 1088 ? -17.831 -32.106 -20.581 1.00 28.61 1088 VAL A O 1
ATOM 8599 N N . LYS A 1 1089 ? -16.864 -30.905 -18.915 1.00 28.08 1089 LYS A N 1
ATOM 8600 C CA . LYS A 1 1089 ? -15.556 -30.488 -19.486 1.00 28.08 1089 LYS A CA 1
ATOM 8601 C C . LYS A 1 1089 ? -15.575 -29.234 -20.380 1.00 28.08 1089 LYS A C 1
ATOM 8603 O O . LYS A 1 1089 ? -16.422 -29.080 -21.249 1.00 28.08 1089 LYS A O 1
ATOM 8608 N N . HIS A 1 1090 ? -14.509 -28.437 -20.214 1.00 25.09 1090 HIS A N 1
ATOM 8609 C CA . HIS A 1 1090 ? -14.155 -27.156 -20.862 1.00 25.09 1090 HIS A CA 1
ATOM 8610 C C . HIS A 1 1090 ? -14.683 -25.882 -20.179 1.00 25.09 1090 HIS A C 1
ATOM 8612 O O . HIS A 1 1090 ? -15.729 -25.330 -20.512 1.00 25.09 1090 HIS A O 1
ATOM 8618 N N . SER A 1 1091 ? -13.863 -25.354 -19.269 1.00 23.95 1091 SER A N 1
ATOM 8619 C CA . SER A 1 1091 ? -13.923 -23.972 -18.798 1.00 23.95 1091 SER A CA 1
ATOM 8620 C C . SER A 1 1091 ? -13.427 -23.011 -19.888 1.00 23.95 1091 SER A C 1
ATOM 8622 O O . SER A 1 1091 ? -12.226 -22.822 -20.082 1.00 23.95 1091 SER A O 1
ATOM 8624 N N . TYR A 1 1092 ? -14.350 -22.363 -20.600 1.00 25.83 1092 TYR A N 1
ATOM 8625 C CA . TYR A 1 1092 ? -14.003 -21.299 -21.545 1.00 25.83 1092 TYR A CA 1
ATOM 8626 C C . TYR A 1 1092 ? -13.713 -19.986 -20.808 1.00 25.83 1092 TYR A C 1
ATOM 8628 O O . TYR A 1 1092 ? -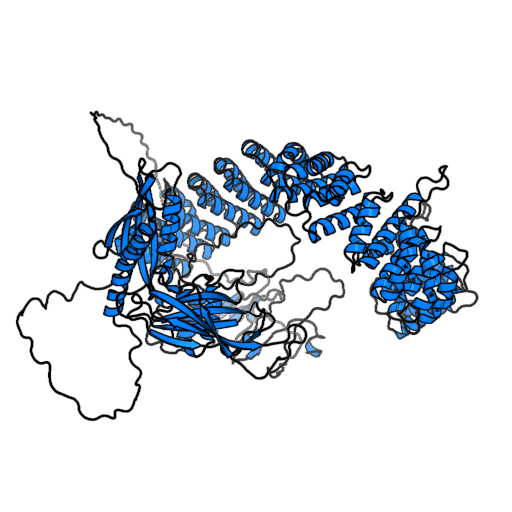14.611 -19.195 -20.519 1.00 25.83 1092 TYR A O 1
ATOM 8636 N N . GLY A 1 1093 ? -12.435 -19.733 -20.527 1.00 24.77 1093 GLY A N 1
ATOM 8637 C CA . GLY A 1 1093 ? -11.967 -18.403 -20.143 1.00 24.77 1093 GLY A CA 1
ATOM 8638 C C . GLY A 1 1093 ? -12.024 -17.454 -21.341 1.00 24.77 1093 GLY A C 1
ATOM 8639 O O . GLY A 1 1093 ? -11.226 -17.585 -22.268 1.00 24.77 1093 GLY A O 1
ATOM 8640 N N . ILE A 1 1094 ? -12.948 -16.488 -21.327 1.00 25.20 1094 ILE A N 1
ATOM 8641 C CA . ILE A 1 1094 ? -13.008 -15.431 -22.347 1.00 25.20 1094 ILE A CA 1
ATOM 8642 C C . ILE A 1 1094 ? -11.867 -14.439 -22.090 1.00 25.20 1094 ILE A C 1
ATOM 8644 O O . ILE A 1 1094 ? -12.028 -13.440 -21.390 1.00 25.20 1094 ILE A O 1
ATOM 8648 N N . PHE A 1 1095 ? -10.701 -14.715 -22.670 1.00 23.61 1095 PHE A N 1
ATOM 8649 C CA . PHE A 1 1095 ? -9.639 -13.725 -22.803 1.00 23.61 1095 PHE A CA 1
ATOM 8650 C C . PHE A 1 1095 ? -9.968 -12.791 -23.968 1.00 23.61 1095 PHE A C 1
ATOM 8652 O O . PHE A 1 1095 ? -10.008 -13.216 -25.122 1.00 23.61 1095 PHE A O 1
ATOM 8659 N N . ALA A 1 1096 ? -10.162 -11.505 -23.678 1.00 26.39 1096 ALA A N 1
ATOM 8660 C CA . ALA A 1 1096 ? -10.113 -10.483 -24.713 1.00 26.39 1096 ALA A CA 1
ATOM 8661 C C . ALA A 1 1096 ? -8.665 -10.375 -25.214 1.00 26.39 1096 ALA A C 1
ATOM 8663 O O . ALA A 1 1096 ? -7.773 -9.952 -24.477 1.00 26.39 1096 ALA A O 1
ATOM 8664 N N . SER A 1 1097 ? -8.420 -10.778 -26.461 1.00 23.88 1097 SER A N 1
ATOM 8665 C CA . SER A 1 1097 ? -7.143 -10.531 -27.128 1.00 23.88 1097 SER A CA 1
ATOM 8666 C C . SER A 1 1097 ? -6.917 -9.025 -27.251 1.00 23.88 1097 SER A C 1
ATOM 8668 O O . SER A 1 1097 ? -7.768 -8.324 -27.796 1.00 23.88 1097 SER A O 1
ATOM 8670 N N . HIS A 1 1098 ? -5.769 -8.538 -26.777 1.00 31.89 1098 HIS A N 1
ATOM 8671 C CA . HIS A 1 1098 ? -5.326 -7.169 -27.027 1.00 31.89 1098 HIS A CA 1
ATOM 8672 C C . HIS A 1 1098 ? -5.142 -6.939 -28.530 1.00 31.89 1098 HIS A C 1
ATOM 8674 O O . HIS A 1 1098 ? -4.107 -7.313 -29.068 1.00 31.89 1098 HIS A O 1
ATOM 8680 N N . ASP A 1 1099 ? -6.118 -6.302 -29.175 1.00 25.58 1099 ASP A N 1
ATOM 8681 C CA . ASP A 1 1099 ? -5.919 -5.508 -30.388 1.00 25.58 1099 ASP A CA 1
ATOM 8682 C C . ASP A 1 1099 ? -7.154 -4.643 -30.690 1.00 25.58 1099 ASP A C 1
ATOM 8684 O O . ASP A 1 1099 ? -8.265 -4.930 -30.246 1.00 25.58 1099 ASP A O 1
ATOM 8688 N N . SER A 1 1100 ? -6.932 -3.608 -31.501 1.00 28.66 1100 SER A N 1
ATOM 8689 C CA . SER A 1 1100 ? -7.878 -2.581 -31.969 1.00 28.66 1100 SER A CA 1
ATOM 8690 C C . SER A 1 1100 ? -8.315 -1.502 -30.966 1.00 28.66 1100 SER A C 1
ATOM 8692 O O . SER A 1 1100 ? -8.674 -1.730 -29.813 1.00 28.66 1100 SER A O 1
ATOM 8694 N N . SER A 1 1101 ? -8.239 -0.273 -31.467 1.00 38.38 1101 SER A N 1
ATOM 8695 C CA . SER A 1 1101 ? -8.664 0.963 -30.833 1.00 38.38 1101 SER A CA 1
ATOM 8696 C C . SER A 1 1101 ? -10.131 1.247 -31.143 1.00 38.38 1101 SER A C 1
ATOM 8698 O O . SER A 1 1101 ? -10.438 1.562 -32.288 1.00 38.38 1101 SER A O 1
ATOM 8700 N N . ASP A 1 1102 ? -10.980 1.252 -30.121 1.00 27.75 1102 ASP A N 1
ATOM 8701 C CA . ASP A 1 1102 ? -12.223 2.024 -30.117 1.00 27.75 1102 ASP A CA 1
ATOM 8702 C C . ASP A 1 1102 ? -12.396 2.649 -28.727 1.00 27.75 1102 ASP A C 1
ATOM 8704 O O . ASP A 1 1102 ? -12.371 1.970 -27.697 1.00 27.75 1102 ASP A O 1
ATOM 8708 N N . SER A 1 1103 ? -12.497 3.975 -28.695 1.00 36.00 1103 SER A N 1
ATOM 8709 C CA . SER A 1 1103 ? -12.842 4.746 -27.500 1.00 36.00 1103 SER A CA 1
ATOM 8710 C C . SER A 1 1103 ? -14.355 4.729 -27.278 1.00 36.00 1103 SER A C 1
ATOM 8712 O O . SER A 1 1103 ? -15.103 4.734 -28.247 1.00 36.00 1103 SER A O 1
ATOM 8714 N N . GLU A 1 1104 ? -14.780 4.805 -26.013 1.00 36.25 1104 GLU A N 1
ATOM 8715 C CA . GLU A 1 1104 ? -16.187 4.786 -25.563 1.00 36.25 1104 GLU A CA 1
ATOM 8716 C C . GLU A 1 1104 ? -16.884 3.410 -25.607 1.00 36.25 1104 GLU A C 1
ATOM 8718 O O . GLU A 1 1104 ? -17.775 3.138 -26.407 1.00 36.25 1104 GLU A O 1
ATOM 8723 N N . VAL A 1 1105 ? -16.555 2.565 -24.622 1.00 28.67 1105 VAL A N 1
ATOM 8724 C CA . VAL A 1 1105 ? -17.466 1.512 -24.144 1.00 28.67 1105 VAL A CA 1
ATOM 8725 C C . VAL A 1 1105 ? -17.803 1.787 -22.682 1.00 28.67 1105 VAL A C 1
ATOM 8727 O O . VAL A 1 1105 ? -16.994 1.544 -21.784 1.00 28.67 1105 VAL A O 1
ATOM 8730 N N . ASP A 1 1106 ? -19.012 2.293 -22.450 1.00 28.67 1106 ASP A N 1
ATOM 8731 C CA . ASP A 1 1106 ? -19.587 2.450 -21.117 1.00 28.67 1106 ASP A CA 1
ATOM 8732 C C . ASP A 1 1106 ? -19.794 1.059 -20.482 1.00 28.67 1106 ASP A C 1
ATOM 8734 O O . ASP A 1 1106 ? -20.597 0.243 -20.944 1.00 28.67 1106 ASP A O 1
ATOM 8738 N N . ARG A 1 1107 ? -19.028 0.767 -19.423 1.00 27.77 1107 ARG A N 1
ATOM 8739 C CA . ARG A 1 1107 ? -18.978 -0.554 -18.769 1.00 27.77 1107 ARG A CA 1
ATOM 8740 C C . ARG A 1 1107 ? -20.239 -0.893 -17.956 1.00 27.77 1107 ARG A C 1
ATOM 8742 O O . ARG A 1 1107 ? -20.294 -1.959 -17.348 1.00 27.77 1107 ARG A O 1
ATOM 8749 N N . SER A 1 1108 ? -21.251 -0.025 -17.938 1.00 30.69 1108 SER A N 1
ATOM 8750 C CA . SER A 1 1108 ? -22.454 -0.163 -17.104 1.00 30.69 1108 SER A CA 1
ATOM 8751 C C . SER A 1 1108 ? -23.538 -1.127 -17.625 1.00 30.69 1108 SER A C 1
ATOM 8753 O O . SER A 1 1108 ? -24.420 -1.510 -16.855 1.00 30.69 1108 SER A O 1
ATOM 8755 N N . ASN A 1 1109 ? -23.499 -1.551 -18.898 1.00 31.31 1109 ASN A N 1
ATOM 8756 C CA . ASN A 1 1109 ? -24.654 -2.188 -19.564 1.00 31.31 1109 ASN A CA 1
ATOM 8757 C C . ASN A 1 1109 ? -24.562 -3.702 -19.876 1.00 31.31 1109 ASN A C 1
ATOM 8759 O O . ASN A 1 1109 ? -25.472 -4.249 -20.502 1.00 31.31 1109 ASN A O 1
ATOM 8763 N N . VAL A 1 1110 ? -23.538 -4.425 -19.404 1.00 29.50 1110 VAL A N 1
ATOM 8764 C CA . VAL A 1 1110 ? -23.468 -5.900 -19.540 1.00 29.50 1110 VAL A CA 1
ATOM 8765 C C . VAL A 1 1110 ? -23.981 -6.580 -18.264 1.00 29.50 1110 VAL A C 1
ATOM 8767 O O . VAL A 1 1110 ? -23.221 -6.999 -17.396 1.00 29.50 1110 VAL A O 1
ATOM 8770 N N . ASN A 1 1111 ? -25.306 -6.678 -18.138 1.00 29.28 1111 ASN A N 1
ATOM 8771 C CA . ASN A 1 1111 ? -25.976 -7.260 -16.970 1.00 29.28 1111 ASN A CA 1
ATOM 8772 C C . ASN A 1 1111 ? -26.220 -8.770 -17.170 1.00 29.28 1111 ASN A C 1
ATOM 8774 O O . ASN A 1 1111 ? -27.322 -9.194 -17.526 1.00 29.28 1111 ASN A O 1
ATOM 8778 N N . VAL A 1 1112 ? -25.179 -9.591 -16.980 1.00 32.22 1112 VAL A N 1
ATOM 8779 C CA . VAL A 1 1112 ? -25.308 -11.059 -17.028 1.00 32.22 1112 VAL A CA 1
ATOM 8780 C C . VAL A 1 1112 ? -25.936 -11.550 -15.726 1.00 32.22 1112 VAL A C 1
ATOM 8782 O O . VAL A 1 1112 ? -25.259 -11.693 -14.712 1.00 32.22 1112 VAL A O 1
ATOM 8785 N N . ARG A 1 1113 ? -27.241 -11.829 -15.755 1.00 29.70 1113 ARG A N 1
ATOM 8786 C CA . ARG A 1 1113 ? -27.922 -12.557 -14.678 1.00 29.70 1113 ARG A CA 1
ATOM 8787 C C . ARG A 1 1113 ? -28.045 -14.033 -15.060 1.00 29.70 1113 ARG A C 1
ATOM 8789 O O . ARG A 1 1113 ? -28.776 -14.311 -16.013 1.00 29.70 1113 ARG A O 1
ATOM 8796 N N . PRO A 1 1114 ? -27.392 -14.969 -14.348 1.00 31.52 1114 PRO A N 1
ATOM 8797 C CA . PRO A 1 1114 ? -27.764 -16.371 -14.443 1.00 31.52 1114 PRO A CA 1
ATOM 8798 C C . PRO A 1 1114 ? -29.166 -16.537 -13.848 1.00 31.52 1114 PRO A C 1
ATOM 8800 O O . PRO A 1 1114 ? -29.439 -16.062 -12.745 1.00 31.52 1114 PRO A O 1
ATOM 8803 N N . ILE A 1 1115 ? -30.059 -17.198 -14.579 1.00 38.03 1115 ILE A N 1
ATOM 8804 C CA . ILE A 1 1115 ? -31.284 -17.751 -13.997 1.00 38.03 1115 ILE A CA 1
ATOM 8805 C C . ILE A 1 1115 ? -31.005 -19.232 -13.773 1.00 38.03 1115 ILE A C 1
ATOM 8807 O O . ILE A 1 1115 ? -30.705 -19.946 -14.732 1.00 38.03 1115 ILE A O 1
ATOM 8811 N N . ILE A 1 1116 ? -31.081 -19.660 -12.513 1.00 36.16 1116 ILE A N 1
ATOM 8812 C CA . ILE A 1 1116 ? -31.115 -21.073 -12.147 1.00 36.16 1116 ILE A CA 1
ATOM 8813 C C . ILE A 1 1116 ? -32.583 -21.462 -12.046 1.00 36.16 1116 ILE A C 1
ATOM 8815 O O . ILE A 1 1116 ? -33.322 -20.895 -11.241 1.00 36.16 1116 ILE A O 1
ATOM 8819 N N . GLN A 1 1117 ? -32.994 -22.418 -12.866 1.00 32.91 1117 GLN A N 1
ATOM 8820 C CA . GLN A 1 1117 ? -34.280 -23.090 -12.743 1.00 32.91 1117 GLN A CA 1
ATOM 8821 C C . GLN A 1 1117 ? -34.040 -24.574 -13.026 1.00 32.91 1117 GLN A C 1
ATOM 8823 O O . GLN A 1 1117 ? -33.288 -24.914 -13.939 1.00 32.91 1117 GLN A O 1
ATOM 8828 N N . ASP A 1 1118 ? -34.596 -25.440 -12.179 1.00 33.06 1118 ASP A N 1
ATOM 8829 C CA . ASP A 1 1118 ? -34.489 -26.902 -12.275 1.00 33.06 1118 ASP A CA 1
ATOM 8830 C C . ASP A 1 1118 ? -33.043 -27.409 -12.480 1.00 33.06 1118 ASP A C 1
ATOM 8832 O O . ASP A 1 1118 ? -32.747 -28.231 -13.346 1.00 33.06 1118 ASP A O 1
ATOM 8836 N N . GLY A 1 1119 ? -32.114 -26.862 -11.683 1.00 33.59 1119 GLY A N 1
ATOM 8837 C CA . GLY A 1 1119 ? -30.710 -27.290 -11.619 1.00 33.59 1119 GLY A CA 1
ATOM 8838 C C . GLY A 1 1119 ? -29.795 -26.808 -12.752 1.00 33.59 1119 GLY A C 1
ATOM 8839 O O . GLY A 1 1119 ? -28.605 -27.107 -12.716 1.00 33.59 1119 GLY A O 1
ATOM 8840 N N . ASN A 1 1120 ? -30.298 -26.046 -13.729 1.00 31.80 1120 ASN A N 1
ATOM 8841 C CA . ASN A 1 1120 ? -29.526 -25.611 -14.899 1.00 31.80 1120 ASN A CA 1
ATOM 8842 C C . ASN A 1 1120 ? -29.363 -24.083 -14.968 1.00 31.80 1120 ASN A C 1
ATOM 8844 O O . ASN A 1 1120 ? -30.265 -23.333 -14.595 1.00 31.80 1120 ASN A O 1
ATOM 8848 N N . ILE A 1 1121 ? -28.215 -23.614 -15.476 1.00 34.19 1121 ILE A N 1
ATOM 8849 C CA . ILE A 1 1121 ? -27.905 -22.183 -15.653 1.00 34.19 1121 ILE A CA 1
ATOM 8850 C C . ILE A 1 1121 ? -28.234 -21.758 -17.087 1.00 34.19 1121 ILE A C 1
ATOM 8852 O O . ILE A 1 1121 ? -27.566 -22.187 -18.026 1.00 34.19 1121 ILE A O 1
ATOM 8856 N N . MET A 1 1122 ? -29.196 -20.848 -17.264 1.00 36.69 1122 MET A N 1
ATOM 8857 C CA . MET A 1 1122 ? -29.435 -20.197 -18.559 1.00 36.69 1122 MET A CA 1
ATOM 8858 C C . MET A 1 1122 ? -28.824 -18.791 -18.625 1.00 36.69 1122 MET A C 1
ATOM 8860 O O . MET A 1 1122 ? -28.999 -17.971 -17.720 1.00 36.69 1122 MET A O 1
ATOM 8864 N N . LEU A 1 1123 ? -28.146 -18.498 -19.742 1.00 34.97 1123 LEU A N 1
ATOM 8865 C CA . LEU A 1 1123 ? -27.538 -17.200 -20.051 1.00 34.97 1123 LEU A CA 1
ATOM 8866 C C . LEU A 1 1123 ? -28.331 -16.468 -21.141 1.00 34.97 1123 LEU A C 1
ATOM 8868 O O . LEU A 1 1123 ? -28.643 -17.029 -22.189 1.00 34.97 1123 LEU A O 1
ATOM 8872 N N . ARG A 1 1124 ? -28.622 -15.182 -20.916 1.00 34.69 1124 ARG A N 1
ATOM 8873 C CA . ARG A 1 1124 ? -29.349 -14.322 -21.863 1.00 34.69 1124 ARG A CA 1
ATOM 8874 C C . ARG A 1 1124 ? -28.414 -13.270 -22.457 1.00 34.69 1124 ARG A C 1
ATOM 8876 O O . ARG A 1 1124 ? -28.007 -12.348 -21.757 1.00 34.69 1124 ARG A O 1
ATOM 8883 N N . VAL A 1 1125 ? -28.113 -13.382 -23.750 1.00 36.91 1125 VAL A N 1
ATOM 8884 C CA . VAL A 1 1125 ? -27.208 -12.463 -24.465 1.00 36.91 1125 VAL A CA 1
ATOM 8885 C C . VAL A 1 1125 ? -28.007 -11.454 -25.297 1.00 36.91 1125 VAL A C 1
ATOM 8887 O O . VAL A 1 1125 ? -28.938 -11.825 -26.010 1.00 36.91 1125 VAL A O 1
ATOM 8890 N N . PHE A 1 1126 ? -27.631 -10.174 -25.231 1.00 31.12 1126 PHE A N 1
ATOM 8891 C CA . PHE A 1 1126 ? -28.166 -9.107 -26.082 1.00 31.12 1126 PHE A CA 1
ATOM 8892 C C . PHE A 1 1126 ? -27.060 -8.561 -26.997 1.00 31.12 1126 PHE A C 1
ATOM 8894 O O . PHE A 1 1126 ? -26.088 -7.996 -26.506 1.00 31.12 1126 PHE A O 1
ATOM 8901 N N . GLY A 1 1127 ? -27.241 -8.656 -28.320 1.00 30.77 1127 GLY A N 1
ATOM 8902 C CA . GLY A 1 1127 ? -26.435 -7.916 -29.302 1.00 30.77 1127 GLY A CA 1
ATOM 8903 C C . GLY A 1 1127 ? -25.686 -8.758 -30.347 1.00 30.77 1127 GLY A C 1
ATOM 8904 O O . GLY A 1 1127 ? -25.166 -9.828 -30.067 1.00 30.77 1127 GLY A O 1
ATOM 8905 N N . GLN A 1 1128 ? -25.625 -8.210 -31.566 1.00 31.19 1128 GLN A N 1
ATOM 8906 C CA . GLN A 1 1128 ? -24.908 -8.679 -32.766 1.00 31.19 1128 GLN A CA 1
ATOM 8907 C C . GLN A 1 1128 ? -25.241 -10.073 -33.355 1.00 31.19 1128 GLN A C 1
ATOM 8909 O O . GLN A 1 1128 ? -24.852 -11.137 -32.881 1.00 31.19 1128 GLN A O 1
ATOM 8914 N N . LYS A 1 1129 ? -25.811 -10.025 -34.569 1.00 32.47 1129 LYS A N 1
ATOM 8915 C CA . LYS A 1 1129 ? -26.228 -11.142 -35.447 1.00 32.47 1129 LYS A CA 1
ATOM 8916 C C . LYS A 1 1129 ? -25.106 -12.108 -35.891 1.00 32.47 1129 LYS A C 1
ATOM 8918 O O . LYS A 1 1129 ? -25.391 -13.080 -36.587 1.00 32.47 1129 LYS A O 1
ATOM 8923 N N . ARG A 1 1130 ? -23.843 -11.807 -35.562 1.00 34.75 1130 ARG A N 1
ATOM 8924 C CA . ARG A 1 1130 ? -22.655 -12.624 -35.876 1.00 34.75 1130 ARG A CA 1
ATOM 8925 C C . ARG A 1 1130 ? -22.245 -13.544 -34.724 1.00 34.75 1130 ARG A C 1
ATOM 8927 O O . ARG A 1 1130 ? -21.774 -14.635 -35.007 1.00 34.75 1130 ARG A O 1
ATOM 8934 N N . LEU A 1 1131 ? -22.452 -13.133 -33.469 1.00 36.47 1131 LEU A N 1
ATOM 8935 C CA . LEU A 1 1131 ? -22.070 -13.924 -32.293 1.00 36.47 1131 LEU A CA 1
ATOM 8936 C C . LEU A 1 1131 ? -23.014 -15.126 -32.096 1.00 36.47 1131 LEU A C 1
ATOM 8938 O O . LEU A 1 1131 ? -22.562 -16.233 -31.841 1.00 36.47 1131 LEU A O 1
ATOM 8942 N N . VAL A 1 1132 ? -24.311 -14.924 -32.363 1.00 37.16 1132 VAL A N 1
ATOM 8943 C CA . VAL A 1 1132 ? -25.397 -15.938 -32.340 1.00 37.16 1132 VAL A CA 1
ATOM 8944 C C . VAL A 1 1132 ? -25.347 -16.915 -33.543 1.00 37.16 1132 VAL A C 1
ATOM 8946 O O . VAL A 1 1132 ? -26.305 -17.619 -33.835 1.00 37.16 1132 VAL A O 1
ATOM 8949 N N . ARG A 1 1133 ? -24.263 -16.900 -34.326 1.00 34.62 1133 ARG A N 1
ATOM 8950 C CA . ARG A 1 1133 ? -23.977 -17.867 -35.409 1.00 34.62 1133 ARG A CA 1
ATOM 8951 C C . ARG A 1 1133 ? -22.617 -18.558 -35.228 1.00 34.62 1133 ARG A C 1
ATOM 8953 O O . ARG A 1 1133 ? -22.150 -19.223 -36.149 1.00 34.62 1133 ARG A O 1
ATOM 8960 N N . LEU A 1 1134 ? -21.949 -18.279 -34.115 1.00 32.84 1134 LEU A N 1
ATOM 8961 C CA . LEU A 1 1134 ? -20.569 -18.667 -33.808 1.00 32.84 1134 LEU A CA 1
ATOM 8962 C C . LEU A 1 1134 ? -20.517 -19.450 -32.492 1.00 32.84 1134 LEU A C 1
ATOM 8964 O O . LEU A 1 1134 ? -19.721 -20.378 -32.376 1.00 32.84 1134 LEU A O 1
ATOM 8968 N N . LEU A 1 1135 ? -21.390 -19.071 -31.553 1.00 30.27 1135 LEU A N 1
ATOM 8969 C CA . LEU A 1 1135 ? -22.055 -19.977 -30.615 1.00 30.27 1135 LEU A CA 1
ATOM 8970 C C . LEU A 1 1135 ? -23.183 -20.725 -31.346 1.00 30.27 1135 LEU A C 1
ATOM 8972 O O . LEU A 1 1135 ? -23.364 -21.920 -31.043 1.00 30.27 1135 LEU A O 1
#

pLDDT: mean 71.13, std 23.71, range [20.27, 94.88]

Secondary structure (DSSP, 8-state):
--HHHHHHHHHHHHHTTTS---S---SS----TTTT--HHHHHHHGGGGG-SS--HHHHHHHHHHHHHHHHTT----HHHHHHHHHHHHHGGG---HHHHHHHHHHHHHHTTT-S-GGGGHHHHHHHHHSS-HHHHHHHHHHHHHH--HHHHHHHHHHHHHHHT-SSHHHHHHHHHHHHHHHHH-HHHHHTTHHHHHHHHH-------SS-TTTHHHHHHHHHHHHHHHHHHHHTT-HHHHHHHHHHHHHS--S-HHHHHHHHHHHHHHHHHH---TTSHHHHHHHHHTT-SSHHHHHHHHHHHTTSTT--HHHHHHHHHHHHHHHT-S-HHHHHHHHHHHHHHHHH-HHHHGGGHHHHHHGGG-SSHHHHHHHHHHHHHH--TTTHHHHHHHHHHHHTTS-HHHHHHHHHHHHHHHHH-GGGHHHHHHHHHHHHHS---HHHHHHHHHHHHHHHHH-STTHHHHHHHHHHHTTS-S-HHHHHHHHHHHHHHGGGSS-THHHHHHHHHHHHHS-HHHHHHHHHHHHHHHHH-GGGHHHHHHHHHHHTT-SSHHHHHHHHHHHHHHHT--HHHHIIIIIS-----HHHHHHHHHHHHHH--TTS---GGGSPPPSS-TTS-----------------------HHHHHHHHHHTSGGGGGG-S--EE---EESS-TTSSEEEEEEEEE-SSEEEEEEEEEE--SSEEEEEEEEEEEEPGGGTT-EEEEEE-EEEE-BT--EEEEEEEEPPSSS---EEEEEEEEEEEEEB-TTT--BS-S--EEEEEE---EEE-GGGGEEEE--S-HHHHHHTT-GGGEEEEEEEESS--SHHHHHHHHHHHH-PEESTTTTPPPTT-SEEEEEEEEEETTTEEEEEEEEEEE-TTT--EEEEEEEEE-----SSSTTSSSS---------------------------S--HHHHHHHHHHHHHHHHHHHHHHHHS------------------------------------------------------B-TTT-PBEEE-----TT-PEEEEESSTT------EE--HHHHHHTTTT-----------------SS--------S--------TT-----PEEETTEEE----S-TTGGGT-

Organism: NCBI:txid42155